Protein AF-A0A7S3XM31-F1 (afdb_monomer_lite)

pLDDT: mean 80.75, std 14.3, range [25.34, 98.12]

InterPro domains:
  IPR003593 AAA+ ATPase domain [SM00382] (438-597)
  IPR003593 AAA+ ATPase domain [SM00382] (769-904)
  IPR011704 ATPase, dynein-related, AAA domain [PF07728] (441-510)
  IPR027417 P-loop containing nucleoside triphosphate hydrolase [G3DSA:3.40.50.300] (427-558)
  IPR027417 P-loop containing nucleoside triphosphate hydrolase [G3DSA:3.40.50.300] (744-870)
  IPR027417 P-loop containing nucleoside triphosphate hydrolase [SSF52540] (424-546)
  IPR027417 P-loop containing nucleoside triphosphate hydrolase [SSF52540] (765-906)
  IPR031248 E3 ubiquitin-protein ligase RNF213 [PTHR22605] (335-914)

Organism: Heterosigma akashiwo (NCBI:txid2829)

Structure (mmCIF, N/CA/C/O backbone):
data_AF-A0A7S3XM31-F1
#
_entry.id   AF-A0A7S3XM31-F1
#
loop_
_atom_site.group_PDB
_atom_site.id
_atom_site.type_symbol
_atom_site.label_atom_id
_atom_site.label_alt_id
_atom_site.label_comp_id
_atom_site.label_asym_id
_atom_site.label_entity_id
_atom_site.label_seq_id
_atom_site.pdbx_PDB_ins_code
_atom_site.Cartn_x
_atom_site.Cartn_y
_atom_site.Cartn_z
_atom_site.occupancy
_atom_site.B_iso_or_equiv
_atom_site.auth_seq_id
_atom_site.auth_comp_id
_atom_site.auth_asym_id
_atom_site.auth_atom_id
_atom_site.pdbx_PDB_model_num
ATOM 1 N N . MET A 1 1 ? -37.415 -11.930 26.756 1.00 55.44 1 MET A N 1
ATOM 2 C CA . MET A 1 1 ? -36.820 -12.080 25.412 1.00 55.44 1 MET A CA 1
ATOM 3 C C . MET A 1 1 ? -37.162 -10.827 24.640 1.00 55.44 1 MET A C 1
ATOM 5 O O . MET A 1 1 ? -38.329 -10.460 24.644 1.00 55.44 1 MET A O 1
ATOM 9 N N . VAL A 1 2 ? -36.160 -10.155 24.078 1.00 68.31 2 VAL A N 1
ATOM 10 C CA . VAL A 1 2 ? -36.376 -9.010 23.183 1.00 68.31 2 VAL A CA 1
ATOM 11 C C . VAL A 1 2 ? -36.978 -9.549 21.872 1.00 68.31 2 VAL A C 1
ATOM 13 O O . VAL A 1 2 ? -36.494 -10.583 21.400 1.00 68.31 2 VAL A O 1
ATOM 16 N N . PRO A 1 3 ? -38.038 -8.938 21.319 1.00 82.06 3 PRO A N 1
ATOM 17 C CA . PRO A 1 3 ? -38.583 -9.282 20.006 1.00 82.06 3 PRO A CA 1
ATOM 18 C C . PRO A 1 3 ? -37.510 -9.298 18.903 1.00 82.06 3 PRO A C 1
ATOM 20 O O . PRO A 1 3 ? -36.543 -8.538 18.945 1.00 82.06 3 PRO A O 1
ATOM 23 N N . GLY A 1 4 ? -37.651 -10.190 17.917 1.00 79.56 4 GLY A N 1
ATOM 24 C CA . GLY A 1 4 ? -36.632 -10.386 16.875 1.00 79.56 4 GLY A CA 1
ATOM 25 C C . GLY A 1 4 ? -36.428 -9.169 15.965 1.00 79.56 4 GLY A C 1
ATOM 26 O O . GLY A 1 4 ? -35.312 -8.906 15.528 1.00 79.56 4 GLY A O 1
ATOM 27 N N . ASP A 1 5 ? -37.485 -8.402 15.722 1.00 80.12 5 ASP A N 1
ATOM 28 C CA . ASP A 1 5 ? -37.494 -7.135 14.987 1.00 80.12 5 ASP A CA 1
ATOM 29 C C . ASP A 1 5 ? -36.780 -6.010 15.750 1.00 80.12 5 ASP A C 1
ATOM 31 O O . ASP A 1 5 ? -35.990 -5.262 15.166 1.00 80.12 5 ASP A O 1
ATOM 35 N N . GLU A 1 6 ? -36.986 -5.930 17.064 1.00 83.06 6 GLU A N 1
ATOM 36 C CA . GLU A 1 6 ? -36.271 -4.994 17.934 1.00 83.06 6 GLU A CA 1
ATOM 37 C C . GLU A 1 6 ? -34.778 -5.354 18.018 1.00 83.06 6 GLU A C 1
ATOM 39 O O . GLU A 1 6 ? -33.917 -4.477 17.910 1.00 83.06 6 GLU A O 1
ATOM 44 N N . LEU A 1 7 ? -34.453 -6.649 18.103 1.00 81.19 7 LEU A N 1
ATOM 45 C CA . LEU A 1 7 ? -33.074 -7.138 18.096 1.00 81.19 7 LEU A CA 1
ATOM 46 C C . LEU A 1 7 ? -32.375 -6.864 16.756 1.00 81.19 7 LEU A C 1
ATOM 48 O O . LEU A 1 7 ? -31.244 -6.384 16.743 1.00 81.19 7 LEU A O 1
ATOM 52 N N . PHE A 1 8 ? -33.046 -7.122 15.631 1.00 82.12 8 PHE A N 1
ATOM 53 C CA . PHE A 1 8 ? -32.519 -6.815 14.300 1.00 82.12 8 PHE A CA 1
ATOM 54 C C . PHE A 1 8 ? -32.252 -5.314 14.146 1.00 82.12 8 PHE A C 1
ATOM 56 O O . PHE A 1 8 ? -31.152 -4.919 13.762 1.00 82.12 8 PHE A O 1
ATOM 63 N N . SER A 1 9 ? -33.219 -4.477 14.532 1.00 81.81 9 SER A N 1
ATOM 64 C CA . SER A 1 9 ? -33.091 -3.016 14.488 1.00 81.81 9 SER A CA 1
ATOM 65 C C . SER A 1 9 ? -31.929 -2.518 15.348 1.00 81.81 9 SER A C 1
ATOM 67 O O . SER A 1 9 ? -31.186 -1.622 14.940 1.00 81.81 9 SER A O 1
ATOM 69 N N . LEU A 1 10 ? -31.726 -3.127 16.519 1.00 83.06 10 LEU A N 1
ATOM 70 C CA . LEU A 1 10 ? -30.598 -2.826 17.390 1.00 83.06 10 LEU A CA 1
ATOM 71 C C . LEU A 1 10 ? -29.263 -3.209 16.738 1.00 83.06 10 LEU A C 1
ATOM 73 O O . LEU A 1 10 ? -28.350 -2.389 16.721 1.00 83.06 10 LEU A O 1
ATOM 77 N N . VAL A 1 11 ? -29.141 -4.413 16.173 1.00 84.19 11 VAL A N 1
ATOM 78 C CA . VAL A 1 11 ? -27.895 -4.873 15.531 1.00 84.19 11 VAL A CA 1
ATOM 79 C C . VAL A 1 11 ? -27.552 -4.021 14.311 1.00 84.19 11 VAL A C 1
ATOM 81 O O . VAL A 1 11 ? -26.400 -3.620 14.151 1.00 84.19 11 VAL A O 1
ATOM 84 N N . VAL A 1 12 ? -28.535 -3.678 13.481 1.00 82.38 12 VAL A N 1
ATOM 85 C CA . VAL A 1 12 ? -28.353 -2.781 12.330 1.00 82.38 12 VAL A CA 1
ATOM 86 C C . VAL A 1 12 ? -27.874 -1.401 12.785 1.00 82.38 12 VAL A C 1
ATOM 88 O O . VAL A 1 12 ? -26.870 -0.897 12.283 1.00 82.38 12 VAL A O 1
ATOM 91 N N . LYS A 1 13 ? -28.521 -0.824 13.805 1.00 81.25 13 LYS A N 1
ATOM 92 C CA . LYS A 1 13 ? -28.126 0.469 14.379 1.00 81.25 13 LYS A CA 1
ATOM 93 C C . LYS A 1 13 ? -26.697 0.443 14.929 1.00 81.25 13 LYS A C 1
ATOM 95 O O . LYS A 1 13 ? -25.929 1.368 14.688 1.00 81.25 13 LYS A O 1
ATOM 100 N N . VAL A 1 14 ? -26.347 -0.602 15.675 1.00 79.81 14 VAL A N 1
ATOM 101 C CA . VAL A 1 14 ? -25.076 -0.715 16.405 1.00 79.81 14 VAL A CA 1
ATOM 102 C C . VAL A 1 14 ? -23.906 -1.085 15.486 1.00 79.81 14 VAL A C 1
ATOM 104 O O . VAL A 1 14 ? -22.810 -0.556 15.654 1.00 79.81 14 VAL A O 1
ATOM 107 N N . SER A 1 15 ? -24.134 -1.922 14.470 1.00 76.25 15 SER A N 1
ATOM 108 C CA . SER A 1 15 ? -23.160 -2.169 13.392 1.00 76.25 15 SER A CA 1
ATOM 109 C C . SER A 1 15 ? -22.948 -0.937 12.503 1.00 76.25 15 SER A C 1
ATOM 111 O O . SER A 1 15 ? -21.955 -0.838 11.782 1.00 76.25 15 SER A O 1
ATOM 113 N N . GLY A 1 16 ? -23.863 0.036 12.576 1.00 73.81 16 GLY A N 1
ATOM 114 C CA . GLY A 1 16 ? -23.835 1.256 11.783 1.00 73.81 16 GLY A CA 1
ATOM 115 C C . GLY A 1 16 ? -24.066 1.001 10.296 1.00 73.81 16 GLY A C 1
ATOM 116 O O . GLY A 1 16 ? -23.561 1.768 9.475 1.00 73.81 16 GLY A O 1
ATOM 117 N N . MET A 1 17 ? -24.783 -0.077 9.969 1.00 76.19 17 MET A N 1
ATOM 118 C CA . MET A 1 17 ? -25.318 -0.324 8.634 1.00 76.19 17 MET A CA 1
ATOM 119 C C . MET A 1 17 ? -26.499 0.605 8.369 1.00 76.19 17 MET A C 1
ATOM 121 O O . MET A 1 17 ? -27.244 0.962 9.283 1.00 76.19 17 MET A O 1
ATOM 125 N N . ASP A 1 18 ? -26.701 0.969 7.107 1.00 68.38 18 ASP A N 1
ATOM 126 C CA . ASP A 1 18 ? -27.909 1.680 6.701 1.00 68.38 18 ASP A CA 1
ATOM 127 C C . ASP A 1 18 ? -29.119 0.744 6.846 1.00 68.38 18 ASP A C 1
ATOM 129 O O . ASP A 1 18 ? -29.164 -0.328 6.241 1.00 68.38 18 ASP A O 1
ATOM 133 N N . ALA A 1 19 ? -30.106 1.146 7.648 1.00 64.19 19 ALA A N 1
ATOM 134 C CA . ALA A 1 19 ? -31.291 0.341 7.921 1.00 64.19 19 ALA A CA 1
ATOM 135 C C . ALA A 1 19 ? -32.125 0.028 6.671 1.00 64.19 19 ALA A C 1
ATOM 137 O O . ALA A 1 19 ? -32.828 -0.980 6.658 1.00 64.19 19 ALA A O 1
ATOM 138 N N . GLY A 1 20 ? -32.015 0.838 5.612 1.00 62.84 20 GLY A N 1
ATOM 139 C CA . GLY A 1 20 ? -32.651 0.565 4.322 1.00 62.84 20 GLY A CA 1
ATOM 140 C C . GLY A 1 20 ? -31.856 -0.374 3.408 1.00 62.84 20 GLY A C 1
ATOM 141 O O . GLY A 1 20 ? -32.403 -0.840 2.414 1.00 62.84 20 GLY A O 1
ATOM 142 N N . LYS A 1 21 ? -30.578 -0.644 3.717 1.00 64.81 21 LYS A N 1
ATOM 143 C CA . LYS A 1 21 ? -29.632 -1.342 2.822 1.00 64.81 21 LYS A CA 1
ATOM 144 C C . LYS A 1 21 ? -28.839 -2.469 3.492 1.00 64.81 21 LYS A C 1
ATOM 146 O O . LYS A 1 21 ? -27.973 -3.068 2.860 1.00 64.81 21 LYS A O 1
ATOM 151 N N . ALA A 1 22 ? -29.100 -2.764 4.764 1.00 69.75 22 ALA A N 1
ATOM 152 C CA . ALA A 1 22 ? -28.397 -3.803 5.508 1.00 69.75 22 ALA A CA 1
ATOM 153 C C . ALA A 1 22 ? -28.715 -5.201 4.947 1.00 69.75 22 ALA A C 1
ATOM 155 O O . ALA A 1 22 ? -29.852 -5.671 5.025 1.00 69.75 22 ALA A O 1
ATOM 156 N N . SER A 1 23 ? -27.704 -5.892 4.413 1.00 74.94 23 SER A N 1
ATOM 157 C CA . SER A 1 23 ? -27.848 -7.284 3.987 1.00 74.94 23 SER A CA 1
ATOM 158 C C . SER A 1 23 ? -27.835 -8.230 5.194 1.00 74.94 23 SER A C 1
ATOM 160 O O . SER A 1 23 ? -27.097 -8.025 6.162 1.00 74.94 23 SER A O 1
ATOM 162 N N . LEU A 1 24 ? -28.631 -9.308 5.142 1.00 79.62 24 LEU A N 1
ATOM 163 C CA . LEU A 1 24 ? -28.634 -10.344 6.190 1.00 79.62 24 LEU A CA 1
ATOM 164 C C . LEU A 1 24 ? -27.239 -10.952 6.391 1.00 79.62 24 LEU A C 1
ATOM 166 O O . LEU A 1 24 ? -26.853 -11.256 7.517 1.00 79.62 24 LEU A O 1
ATOM 170 N N . TRP A 1 25 ? -26.467 -11.075 5.307 1.00 78.06 25 TRP A N 1
ATOM 171 C CA . TRP A 1 25 ? -25.073 -11.509 5.350 1.00 78.06 25 TRP A CA 1
ATOM 172 C C . TRP A 1 25 ? -24.187 -10.534 6.114 1.00 78.06 25 TRP A C 1
ATOM 174 O O . TRP A 1 25 ? -23.421 -10.968 6.970 1.00 78.06 25 TRP A O 1
ATOM 184 N N . GLY A 1 26 ? -24.313 -9.229 5.861 1.00 79.19 26 GLY A N 1
ATOM 185 C CA . GLY A 1 26 ? -23.600 -8.215 6.631 1.00 79.19 26 GLY A CA 1
ATOM 186 C C . GLY A 1 26 ? -23.907 -8.326 8.125 1.00 79.19 26 GLY A C 1
ATOM 187 O O . GLY A 1 26 ? -22.988 -8.365 8.947 1.00 79.19 26 GLY A O 1
ATOM 188 N N . VAL A 1 27 ? -25.189 -8.421 8.480 1.00 84.06 27 VAL A N 1
ATOM 189 C CA . VAL A 1 27 ? -25.626 -8.564 9.877 1.00 84.06 27 VAL A CA 1
ATOM 190 C C . VAL A 1 27 ? -25.030 -9.826 10.507 1.00 84.06 27 VAL A C 1
ATOM 192 O O . VAL A 1 27 ? -24.485 -9.767 11.609 1.00 84.06 27 VAL A O 1
ATOM 195 N N . TRP A 1 28 ? -25.063 -10.955 9.796 1.00 86.12 28 TRP A N 1
ATOM 196 C CA . TRP A 1 28 ? -24.480 -12.212 10.263 1.00 86.12 28 TRP A CA 1
ATOM 197 C C . TRP A 1 28 ? -22.960 -12.127 10.453 1.00 86.12 28 TRP A C 1
ATOM 199 O O . TRP A 1 28 ? -22.437 -12.584 11.468 1.00 86.12 28 TRP A O 1
ATOM 209 N N . ASN A 1 29 ? -22.246 -11.480 9.531 1.00 86.56 29 ASN A N 1
ATOM 210 C CA . ASN A 1 29 ? -20.806 -11.253 9.645 1.00 86.56 29 ASN A CA 1
ATOM 211 C C . ASN A 1 29 ? -20.467 -10.447 10.902 1.00 86.56 29 ASN A C 1
ATOM 213 O O . ASN A 1 29 ? -19.546 -10.809 11.634 1.00 86.56 29 ASN A O 1
ATOM 217 N N . PHE A 1 30 ? -21.229 -9.383 11.176 1.00 89.19 30 PHE A N 1
ATOM 218 C CA . PHE A 1 30 ? -21.049 -8.568 12.377 1.00 89.19 30 PHE A CA 1
ATOM 219 C C . PHE A 1 30 ? -21.256 -9.401 13.643 1.00 89.19 30 PHE A C 1
ATOM 221 O O . PHE A 1 30 ? -20.428 -9.356 14.553 1.00 89.19 30 PHE A O 1
ATOM 228 N N . VAL A 1 31 ? -22.313 -10.217 13.672 1.00 89.88 31 VAL A N 1
ATOM 229 C CA . VAL A 1 31 ? -22.594 -11.128 14.788 1.00 89.88 31 VAL A CA 1
ATOM 230 C C . VAL A 1 31 ? -21.459 -12.134 14.988 1.00 89.88 31 VAL A C 1
ATOM 232 O O . VAL A 1 31 ? -21.052 -12.341 16.128 1.00 89.88 31 VAL A O 1
ATOM 235 N N . ASN A 1 32 ? -20.897 -12.711 13.922 1.00 89.25 32 ASN A N 1
ATOM 236 C CA . ASN A 1 32 ? -19.791 -13.670 14.028 1.00 89.25 32 ASN A CA 1
ATOM 237 C C . ASN A 1 32 ? -18.523 -13.039 14.612 1.00 89.25 32 ASN A C 1
ATOM 239 O O . ASN A 1 32 ? -17.908 -13.620 15.509 1.00 89.25 32 ASN A O 1
ATOM 243 N N . VAL A 1 33 ? -18.147 -11.843 14.145 1.00 89.12 33 VAL A N 1
ATOM 244 C CA . VAL A 1 33 ? -16.979 -11.133 14.688 1.00 89.12 33 VAL A CA 1
ATOM 245 C C . VAL A 1 33 ? -17.219 -10.763 16.153 1.00 89.12 33 VAL A C 1
ATOM 247 O O . VAL A 1 33 ? -16.364 -11.038 16.995 1.00 89.12 33 VAL A O 1
ATOM 250 N N . MET A 1 34 ? -18.400 -10.228 16.482 1.00 90.25 34 MET A N 1
ATOM 251 C CA . MET A 1 34 ? -18.776 -9.905 17.863 1.00 90.25 34 MET A CA 1
ATOM 252 C C . MET A 1 34 ? -18.760 -11.131 18.772 1.00 90.25 34 MET A C 1
ATOM 254 O O . MET A 1 34 ? -18.241 -11.061 19.884 1.00 90.25 34 MET A O 1
ATOM 258 N N . TYR A 1 35 ? -19.308 -12.255 18.315 1.00 89.88 35 TYR A N 1
ATOM 259 C CA . TYR A 1 35 ? -19.331 -13.501 19.072 1.00 89.88 35 TYR A CA 1
ATOM 260 C C . TYR A 1 35 ? -17.914 -13.969 19.404 1.00 89.88 35 TYR A C 1
ATOM 262 O O . TYR A 1 35 ? -17.626 -14.284 20.560 1.00 89.88 35 TYR A O 1
ATOM 270 N N . TRP A 1 36 ? -17.010 -13.951 18.421 1.00 86.56 36 TRP A N 1
ATOM 271 C CA . TRP A 1 36 ? -15.609 -14.296 18.647 1.00 86.56 36 TRP A CA 1
ATOM 272 C C . TRP A 1 36 ? -14.950 -13.350 19.658 1.00 86.56 36 TRP A C 1
ATOM 274 O O . TRP A 1 36 ? -14.403 -13.814 20.657 1.00 86.56 36 TRP A O 1
ATOM 284 N N . GLN A 1 37 ? -15.067 -12.034 19.465 1.00 86.75 37 GLN A N 1
ATOM 285 C CA . GLN A 1 37 ? -14.460 -11.050 20.365 1.00 86.75 37 GLN A CA 1
ATOM 286 C C . GLN A 1 37 ? -14.989 -11.147 21.800 1.00 86.75 37 GLN A C 1
ATOM 288 O O . GLN A 1 37 ? -14.213 -11.073 22.751 1.00 86.75 37 GLN A O 1
ATOM 293 N N . LEU A 1 38 ? -16.299 -11.344 21.971 1.00 88.38 38 LEU A N 1
ATOM 294 C CA . LEU A 1 38 ? -16.909 -11.528 23.287 1.00 88.38 38 LEU A CA 1
ATOM 295 C C . LEU A 1 38 ? -16.463 -12.836 23.941 1.00 88.38 38 LEU A C 1
ATOM 297 O O . LEU A 1 38 ? -16.287 -12.862 25.158 1.00 88.38 38 LEU A O 1
ATOM 301 N N . THR A 1 39 ? -16.262 -13.897 23.161 1.00 86.81 39 THR A N 1
ATOM 302 C CA . THR A 1 39 ? -15.755 -15.178 23.671 1.00 86.81 39 THR A CA 1
ATOM 303 C C . THR A 1 39 ? -14.327 -15.029 24.191 1.00 86.81 39 THR A C 1
ATOM 305 O O . THR A 1 39 ? -14.044 -15.453 25.308 1.00 86.81 39 THR A O 1
ATOM 308 N N . GLU A 1 40 ? -13.447 -14.362 23.437 1.00 82.38 40 GLU A N 1
ATOM 309 C CA . GLU A 1 40 ? -12.077 -14.078 23.887 1.00 82.38 40 GLU A CA 1
ATOM 310 C C . GLU A 1 40 ? -12.066 -13.173 25.124 1.00 82.38 40 GLU A C 1
ATOM 312 O O . GLU A 1 40 ? -11.340 -13.443 26.080 1.00 82.38 40 GLU A O 1
ATOM 317 N N . MET A 1 41 ? -12.911 -12.134 25.140 1.00 84.62 41 MET A N 1
ATOM 318 C CA . MET A 1 41 ? -13.042 -11.218 26.273 1.00 84.62 41 MET A CA 1
ATOM 319 C C . MET A 1 41 ? -13.451 -11.949 27.555 1.00 84.62 41 MET A C 1
ATOM 321 O O . MET A 1 41 ? -12.897 -11.631 28.600 1.00 84.62 41 MET A O 1
ATOM 325 N N . HIS A 1 42 ? -14.393 -12.897 27.488 1.00 85.62 42 HIS A N 1
ATOM 326 C CA . HIS A 1 42 ? -14.908 -13.643 28.647 1.00 85.62 42 HIS A CA 1
ATOM 327 C C . HIS A 1 42 ? -14.103 -14.906 28.980 1.00 85.62 42 HIS A C 1
ATOM 329 O O . HIS A 1 42 ? -14.491 -15.656 29.880 1.00 85.62 42 HIS A O 1
ATOM 335 N N . HIS A 1 43 ? -12.992 -15.157 28.285 1.00 82.69 43 HIS A N 1
ATOM 336 C CA . HIS A 1 43 ? -12.119 -16.272 28.619 1.00 82.69 43 HIS A CA 1
ATOM 337 C C . HIS A 1 43 ? -11.641 -16.149 30.084 1.00 82.69 43 HIS A C 1
ATOM 339 O O . HIS A 1 43 ? -11.346 -15.036 30.532 1.00 82.69 43 HIS A O 1
ATOM 345 N N . PRO A 1 44 ? -11.559 -17.244 30.864 1.00 78.69 44 PRO A N 1
ATOM 346 C CA . PRO A 1 44 ? -11.132 -17.180 32.267 1.00 78.69 44 PRO A CA 1
ATOM 347 C C . PRO A 1 44 ? -9.756 -16.528 32.457 1.00 78.69 44 PRO A C 1
ATOM 349 O O . PRO A 1 44 ? -9.555 -15.774 33.402 1.00 78.69 44 PRO A O 1
ATOM 352 N N . ASP A 1 45 ? -8.850 -16.764 31.507 1.00 75.69 45 ASP A N 1
ATOM 353 C CA . ASP A 1 45 ? -7.481 -16.231 31.514 1.00 75.69 45 ASP A CA 1
ATOM 354 C C . ASP A 1 45 ? -7.340 -14.831 30.888 1.00 75.69 45 ASP A C 1
ATOM 356 O O . ASP A 1 45 ? -6.225 -14.310 30.775 1.00 75.69 45 ASP A O 1
ATOM 360 N N . SER A 1 46 ? -8.447 -14.220 30.453 1.00 76.06 46 SER A N 1
ATOM 361 C CA . SER A 1 46 ? -8.437 -12.885 29.853 1.00 76.06 46 SER A CA 1
ATOM 362 C C . SER A 1 46 ? -8.147 -11.828 30.927 1.00 76.06 46 SER A C 1
ATOM 364 O O . SER A 1 46 ? -8.930 -11.683 31.875 1.00 76.06 46 SER A O 1
ATOM 366 N N . PRO A 1 47 ? -7.078 -11.017 30.775 1.00 69.38 47 PRO A N 1
ATOM 367 C CA . PRO A 1 47 ? -6.766 -9.944 31.721 1.00 69.38 47 PRO A CA 1
ATOM 368 C C . PRO A 1 47 ? -7.899 -8.917 31.849 1.00 69.38 47 PRO A C 1
ATOM 370 O O . PRO A 1 47 ? -8.144 -8.380 32.926 1.00 69.38 47 PRO A O 1
ATOM 373 N N . ILE A 1 48 ? -8.628 -8.672 30.754 1.00 74.81 48 ILE A N 1
ATOM 374 C CA . ILE A 1 48 ? -9.782 -7.767 30.737 1.00 74.81 48 ILE A CA 1
ATOM 375 C C . ILE A 1 48 ? -10.972 -8.363 31.490 1.00 74.81 48 ILE A C 1
ATOM 377 O O . ILE A 1 48 ? -11.694 -7.616 32.147 1.00 74.81 48 ILE A O 1
ATOM 381 N N . ASN A 1 49 ? -11.178 -9.683 31.431 1.00 78.31 49 ASN A N 1
ATOM 382 C CA . ASN A 1 49 ? -12.256 -10.330 32.178 1.00 78.31 49 ASN A CA 1
ATOM 383 C C . ASN A 1 49 ? -12.062 -10.120 33.679 1.00 78.31 49 ASN A C 1
ATOM 385 O O . ASN A 1 49 ? -12.964 -9.637 34.355 1.00 78.31 49 ASN A O 1
ATOM 389 N N . ALA A 1 50 ? -10.850 -10.394 34.174 1.00 7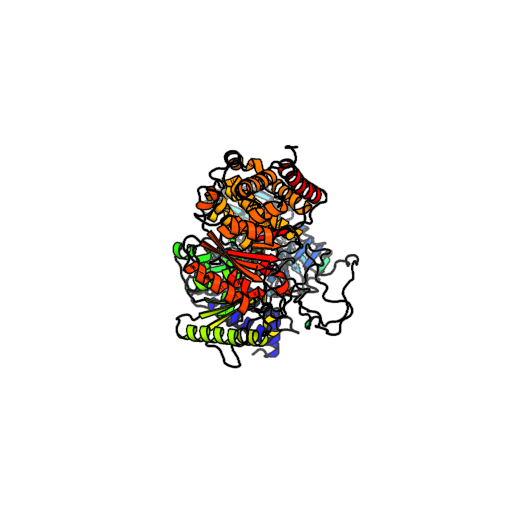1.00 50 ALA A N 1
ATOM 390 C CA . ALA A 1 50 ? -10.488 -10.139 35.563 1.00 71.00 50 ALA A CA 1
ATOM 391 C C . ALA A 1 50 ? -10.670 -8.657 35.933 1.00 71.00 50 ALA A C 1
ATOM 393 O O . ALA A 1 50 ? -11.248 -8.346 36.970 1.00 71.00 50 ALA A O 1
ATOM 394 N N . ALA A 1 51 ? -10.257 -7.738 35.054 1.00 70.50 51 ALA A N 1
ATOM 395 C CA . ALA A 1 51 ? -10.394 -6.299 35.271 1.00 70.50 51 ALA A CA 1
ATOM 396 C C . ALA A 1 51 ? -11.857 -5.814 35.335 1.00 70.50 51 ALA A C 1
ATOM 398 O O . ALA A 1 51 ? -12.141 -4.852 36.047 1.00 70.50 51 ALA A O 1
ATOM 399 N N . CYS A 1 52 ? -12.778 -6.481 34.630 1.00 76.00 52 CYS A N 1
ATOM 400 C CA . CYS A 1 52 ? -14.204 -6.140 34.572 1.00 76.00 52 CYS A CA 1
ATOM 401 C C . CYS A 1 52 ? -15.059 -6.825 35.652 1.00 76.00 52 CYS A C 1
ATOM 403 O O . CYS A 1 52 ? -16.268 -6.592 35.697 1.00 76.00 52 CYS A O 1
ATOM 405 N N . MET A 1 53 ? -14.477 -7.686 36.488 1.00 75.62 53 MET A N 1
ATOM 406 C CA . MET A 1 53 ? -15.193 -8.362 37.570 1.00 75.62 53 MET A CA 1
ATOM 407 C C . MET A 1 53 ? -15.040 -7.579 38.888 1.00 75.62 53 MET A C 1
ATOM 409 O O . MET A 1 53 ? -13.983 -6.984 39.113 1.00 75.62 53 MET A O 1
ATOM 413 N N . PRO A 1 54 ? -16.074 -7.551 39.753 1.00 71.81 54 PRO A N 1
ATOM 414 C CA . PRO A 1 54 ? -15.963 -6.980 41.096 1.00 71.81 54 PRO A CA 1
ATOM 415 C C . PRO A 1 54 ? -14.915 -7.718 41.933 1.00 71.81 54 PRO A C 1
ATOM 417 O O . PRO A 1 54 ? -14.761 -8.938 41.797 1.00 71.81 54 PRO A O 1
ATOM 420 N N . ASP A 1 55 ? -14.236 -7.004 42.830 1.00 72.62 55 ASP A N 1
ATOM 421 C CA . ASP A 1 55 ? -13.207 -7.609 43.672 1.00 72.62 55 ASP A CA 1
ATOM 422 C C . ASP A 1 55 ? -13.825 -8.627 44.647 1.00 72.62 55 ASP A C 1
ATOM 424 O O . ASP A 1 55 ? -14.871 -8.399 45.268 1.00 72.62 55 ASP A O 1
ATOM 428 N N . MET A 1 56 ? -13.165 -9.778 44.803 1.00 64.44 56 MET A N 1
ATOM 429 C CA . MET A 1 56 ? -13.622 -10.860 45.682 1.00 64.44 56 MET A CA 1
ATOM 430 C C . MET A 1 56 ? -13.724 -10.373 47.137 1.00 64.44 56 MET A C 1
ATOM 432 O O . MET A 1 56 ? -12.715 -10.184 47.811 1.00 64.44 56 MET A O 1
ATOM 436 N N . GLY A 1 57 ? -14.957 -10.204 47.630 1.00 59.19 57 GLY A N 1
ATOM 437 C CA . GLY A 1 57 ? -15.254 -9.765 49.001 1.00 59.19 57 GLY A CA 1
ATOM 438 C C . GLY A 1 57 ? -15.669 -8.295 49.146 1.00 59.19 57 GLY A C 1
ATOM 439 O O . GLY A 1 57 ? -16.033 -7.885 50.249 1.00 59.19 57 GLY A O 1
ATOM 440 N N . SER A 1 58 ? -15.675 -7.514 48.062 1.00 57.66 58 SER A N 1
ATOM 441 C CA . SER A 1 58 ? -16.190 -6.141 48.051 1.00 57.66 58 SER A CA 1
ATOM 442 C C . SER A 1 58 ? -17.720 -6.129 48.195 1.00 57.66 58 SER A C 1
ATOM 444 O O . SER A 1 58 ? -18.439 -6.705 47.381 1.00 57.66 58 SER A O 1
ATOM 446 N N . GLN A 1 59 ? -18.239 -5.480 49.245 1.00 55.41 59 GLN A N 1
ATOM 447 C CA . GLN A 1 59 ? -19.680 -5.197 49.406 1.00 55.41 59 GLN A CA 1
ATOM 448 C C . GLN A 1 59 ? -20.066 -3.801 48.885 1.00 55.41 59 GLN A C 1
ATOM 450 O O . GLN A 1 59 ? -21.205 -3.365 49.052 1.00 55.41 59 GLN A O 1
ATOM 455 N N . SER A 1 60 ? -19.121 -3.078 48.275 1.00 61.53 60 SER A N 1
ATOM 456 C CA . SER A 1 60 ? -19.348 -1.727 47.772 1.00 61.53 60 SER A CA 1
ATOM 457 C C . SER A 1 60 ? -20.199 -1.765 46.503 1.00 61.53 60 SER A C 1
ATOM 459 O O . SER A 1 60 ? -19.773 -2.289 45.473 1.00 61.53 60 SER A O 1
ATOM 461 N N . ALA A 1 61 ? -21.391 -1.164 46.550 1.00 61.97 61 ALA A N 1
ATOM 462 C CA . ALA A 1 61 ? -22.221 -0.967 45.358 1.00 61.97 61 ALA A CA 1
ATOM 463 C C . ALA A 1 61 ? -21.481 -0.160 44.272 1.00 61.97 61 ALA A C 1
ATOM 465 O O . ALA A 1 61 ? -21.658 -0.421 43.085 1.00 61.97 61 ALA A O 1
ATOM 466 N N . HIS A 1 62 ? -20.596 0.752 44.691 1.00 62.53 62 HIS A N 1
ATOM 467 C CA . HIS A 1 62 ? -19.801 1.605 43.811 1.00 62.53 62 HIS A CA 1
ATOM 468 C C . HIS A 1 62 ? -18.729 0.831 43.025 1.00 62.53 62 HIS A C 1
ATOM 470 O O . HIS A 1 62 ? -18.483 1.135 41.859 1.00 62.53 62 HIS A O 1
ATOM 476 N N . ASP A 1 63 ? -18.119 -0.194 43.631 1.00 66.75 63 ASP A N 1
ATOM 477 C CA . ASP A 1 63 ? -17.142 -1.055 42.948 1.00 66.75 63 ASP A CA 1
ATOM 478 C C . ASP A 1 63 ? -17.820 -1.852 41.824 1.00 66.75 63 ASP A C 1
ATOM 480 O O . ASP A 1 63 ? -17.396 -1.818 40.669 1.00 66.75 63 ASP A O 1
ATOM 484 N N . LYS A 1 64 ? -18.968 -2.466 42.130 1.00 70.50 64 LYS A N 1
ATOM 485 C CA . LYS A 1 64 ? -19.769 -3.191 41.139 1.00 70.50 64 LYS A CA 1
ATOM 486 C C . LYS A 1 64 ? -20.201 -2.297 39.969 1.00 70.50 64 LYS A C 1
ATOM 488 O O . LYS A 1 64 ? -20.003 -2.675 38.817 1.00 70.50 64 LYS A O 1
ATOM 493 N N . GLU A 1 65 ? -20.755 -1.119 40.255 1.00 70.50 65 GLU A N 1
ATOM 494 C CA . GLU A 1 65 ? -21.228 -0.173 39.233 1.00 70.50 65 GLU A CA 1
ATOM 495 C C . GLU A 1 65 ? -20.081 0.334 38.341 1.00 70.50 65 GLU A C 1
ATOM 497 O O . GLU A 1 65 ? -20.201 0.379 37.114 1.00 70.50 65 GLU A O 1
ATOM 502 N N . SER A 1 66 ? -18.925 0.638 38.937 1.00 69.06 66 SER A N 1
ATOM 503 C CA . SER A 1 66 ? -17.740 1.097 38.203 1.00 69.06 66 SER A CA 1
ATOM 504 C C . SER A 1 66 ? -17.193 0.025 37.254 1.00 69.06 66 SER A C 1
ATOM 506 O O . SER A 1 66 ? -16.869 0.317 36.099 1.00 69.06 66 SER A O 1
ATOM 508 N N . LYS A 1 67 ? -17.132 -1.235 37.701 1.00 76.62 67 LYS A N 1
ATOM 509 C CA . LYS A 1 67 ? -16.680 -2.381 36.894 1.00 76.62 67 LYS A CA 1
ATOM 510 C C . LYS A 1 67 ? -17.649 -2.711 35.758 1.00 76.62 67 LYS A C 1
ATOM 512 O O . LYS A 1 67 ? -17.212 -2.967 34.635 1.00 76.62 67 LYS A O 1
ATOM 517 N N . GLU A 1 68 ? -18.956 -2.639 36.011 1.00 77.06 68 GLU A N 1
ATOM 518 C CA . GLU A 1 68 ? -19.992 -2.802 34.983 1.00 77.06 68 GLU A CA 1
ATOM 519 C C . GLU A 1 68 ? -19.893 -1.720 33.897 1.00 77.06 68 GLU A C 1
ATOM 521 O O . GLU A 1 68 ? -20.004 -2.027 32.707 1.00 77.06 68 GLU A O 1
ATOM 526 N N . ARG A 1 69 ? -19.591 -0.473 34.275 1.00 73.81 69 ARG A N 1
ATOM 527 C CA . ARG A 1 69 ? -19.371 0.622 33.321 1.00 73.81 69 ARG A CA 1
ATOM 528 C C . ARG A 1 69 ? -18.118 0.418 32.471 1.00 73.81 69 ARG A C 1
ATOM 530 O O . ARG A 1 69 ? -18.187 0.574 31.254 1.00 73.81 69 ARG A O 1
ATOM 537 N N . ILE A 1 70 ? -17.004 -0.003 33.076 1.00 76.75 70 ILE A N 1
ATOM 538 C CA . ILE A 1 70 ? -15.781 -0.382 32.342 1.00 76.75 70 ILE A CA 1
ATOM 539 C C . ILE A 1 70 ? -16.097 -1.488 31.330 1.00 76.75 70 ILE A C 1
ATOM 541 O O . ILE A 1 70 ? -15.723 -1.381 30.162 1.00 76.75 70 ILE A O 1
ATOM 545 N N . LYS A 1 71 ? -16.841 -2.518 31.750 1.00 82.56 71 LYS A N 1
ATOM 546 C CA . LYS A 1 71 ? -17.280 -3.600 30.864 1.00 82.56 71 LYS A CA 1
ATOM 547 C C . LYS A 1 71 ? -18.095 -3.068 29.682 1.00 82.56 71 LYS A C 1
ATOM 549 O O . LYS A 1 71 ? -17.860 -3.489 28.551 1.00 82.56 71 LYS A O 1
ATOM 554 N N . GLY A 1 72 ? -19.018 -2.137 29.930 1.00 81.88 72 GLY A N 1
ATOM 555 C CA . GLY A 1 72 ? -19.807 -1.468 28.892 1.00 81.88 72 GLY A CA 1
ATOM 556 C C . GLY A 1 72 ? -18.943 -0.738 27.860 1.00 81.88 72 GLY A C 1
ATOM 557 O O . GLY A 1 72 ? -19.134 -0.933 26.661 1.00 81.88 72 GLY A O 1
ATOM 558 N N . GLU A 1 73 ? -17.945 0.025 28.310 1.00 80.12 73 GLU A N 1
ATOM 559 C CA . GLU A 1 73 ? -17.011 0.741 27.429 1.00 80.12 73 GLU A CA 1
ATOM 560 C C . GLU A 1 73 ? -16.150 -0.211 26.585 1.00 80.12 73 GLU A C 1
ATOM 562 O O . GLU A 1 73 ? -15.973 0.007 25.383 1.00 80.12 73 GLU A O 1
ATOM 567 N N . VAL A 1 74 ? -15.661 -1.312 27.171 1.00 81.50 74 VAL A N 1
ATOM 568 C CA . VAL A 1 74 ? -14.933 -2.341 26.410 1.00 81.50 74 VAL A CA 1
ATOM 569 C C . VAL A 1 74 ? -15.837 -2.961 25.346 1.00 81.50 74 VAL A C 1
ATOM 571 O O . VAL A 1 74 ? -15.431 -3.068 24.191 1.00 81.50 74 VAL A O 1
ATOM 574 N N . VAL A 1 75 ? -17.077 -3.323 25.690 1.00 86.12 75 VAL A N 1
ATOM 575 C CA . VAL A 1 75 ? -18.038 -3.890 24.729 1.00 86.12 75 VAL A CA 1
ATOM 576 C C . VAL A 1 75 ? -18.361 -2.895 23.611 1.00 86.12 75 VAL A C 1
ATOM 578 O O . VAL A 1 75 ? -18.420 -3.295 22.449 1.00 86.12 75 VAL A O 1
ATOM 581 N N . LEU A 1 76 ? -18.501 -1.603 23.919 1.00 81.38 76 LEU A N 1
ATOM 582 C CA . LEU A 1 76 ? -18.685 -0.555 22.912 1.00 81.38 76 LEU A CA 1
ATOM 583 C C . LEU A 1 76 ? -17.485 -0.467 21.955 1.00 81.38 76 LEU A C 1
ATOM 585 O O . LEU A 1 76 ? -17.657 -0.270 20.751 1.00 81.38 76 LEU A O 1
ATOM 589 N N . PHE A 1 77 ? -16.269 -0.655 22.465 1.00 81.44 77 PHE A N 1
ATOM 590 C CA . PHE A 1 77 ? -15.064 -0.710 21.640 1.00 81.44 77 PHE A CA 1
ATOM 591 C C . PHE A 1 77 ? -15.014 -1.971 20.757 1.00 81.44 77 PHE A C 1
ATOM 593 O O . PHE A 1 77 ? -14.642 -1.892 19.582 1.00 81.44 77 PHE A O 1
ATOM 600 N N . LEU A 1 78 ? -15.444 -3.125 21.282 1.00 85.12 78 LEU A N 1
ATOM 601 C CA . LEU A 1 78 ? -15.575 -4.361 20.500 1.00 85.12 78 LEU A CA 1
ATOM 602 C C . LEU A 1 78 ? -16.603 -4.213 19.384 1.00 85.12 78 LEU A C 1
ATOM 604 O O . LEU A 1 78 ? -16.309 -4.579 18.256 1.00 85.12 78 LEU A O 1
ATOM 608 N N . ILE A 1 79 ? -17.743 -3.579 19.656 1.00 85.44 79 ILE A N 1
ATOM 609 C CA . ILE A 1 79 ? -18.748 -3.237 18.641 1.00 85.44 79 ILE A CA 1
ATOM 610 C C . ILE A 1 79 ? -18.124 -2.446 17.488 1.00 85.44 79 ILE A C 1
ATOM 612 O O . ILE A 1 79 ? -18.324 -2.797 16.325 1.00 85.44 79 ILE A O 1
ATOM 616 N N . LYS A 1 80 ? -17.345 -1.400 17.796 1.00 80.50 80 LYS A N 1
ATOM 617 C CA . LYS A 1 80 ? -16.657 -0.594 16.775 1.00 80.50 80 LYS A CA 1
ATOM 618 C C . LYS A 1 80 ? -15.675 -1.446 15.966 1.00 80.50 80 LYS A C 1
ATOM 620 O O . LYS A 1 80 ? -15.679 -1.379 14.742 1.00 80.50 80 LYS A O 1
ATOM 625 N N . THR A 1 81 ? -14.901 -2.296 16.640 1.00 83.06 81 THR A N 1
ATOM 626 C CA . THR A 1 81 ? -13.941 -3.210 15.997 1.00 83.06 81 THR A CA 1
ATOM 627 C C . THR A 1 81 ? -14.643 -4.259 15.118 1.00 83.06 81 THR A C 1
ATOM 629 O O . THR A 1 81 ? -14.183 -4.574 14.023 1.00 83.06 81 THR A O 1
ATOM 632 N N . ALA A 1 82 ? -15.778 -4.803 15.557 1.00 85.94 82 ALA A N 1
ATOM 633 C CA . ALA A 1 82 ? -16.546 -5.769 14.784 1.00 85.94 82 ALA A CA 1
ATOM 634 C C . ALA A 1 82 ? -17.183 -5.128 13.557 1.00 85.94 82 ALA A C 1
ATOM 636 O O . ALA A 1 82 ? -17.137 -5.713 12.477 1.00 85.94 82 ALA A O 1
ATOM 637 N N . ALA A 1 83 ? -17.734 -3.919 13.701 1.00 81.81 83 ALA A N 1
ATOM 638 C CA . ALA A 1 83 ? -18.225 -3.146 12.570 1.00 81.81 83 ALA A CA 1
ATOM 639 C C . ALA A 1 83 ? -17.099 -2.913 11.550 1.00 81.81 83 ALA A C 1
ATOM 641 O O . ALA A 1 83 ? -17.299 -3.122 10.353 1.00 81.81 83 ALA A O 1
ATOM 642 N N . GLU A 1 84 ? -15.898 -2.590 12.033 1.00 79.38 84 GLU A N 1
ATOM 643 C CA . GLU A 1 84 ? -14.719 -2.363 11.202 1.00 79.38 84 GLU A CA 1
ATOM 644 C C . GLU A 1 84 ? -14.351 -3.580 10.337 1.00 79.38 84 GLU A C 1
ATOM 646 O O . GLU A 1 84 ? -14.083 -3.456 9.139 1.00 79.38 84 GLU A O 1
ATOM 651 N N . PHE A 1 85 ? -14.373 -4.778 10.926 1.00 80.69 85 PHE A N 1
ATOM 652 C CA . PHE A 1 85 ? -13.980 -6.005 10.233 1.00 80.69 85 PHE A CA 1
ATOM 653 C C . PHE A 1 85 ? -15.100 -6.660 9.433 1.00 80.69 85 PHE A C 1
ATOM 655 O O . PHE A 1 85 ? -14.818 -7.267 8.399 1.00 80.69 85 PHE A O 1
ATOM 662 N N . ALA A 1 86 ? -16.346 -6.559 9.884 1.00 79.19 86 ALA A N 1
ATOM 663 C CA . ALA A 1 86 ? -17.465 -7.276 9.286 1.00 79.19 86 ALA A CA 1
ATOM 664 C C . ALA A 1 86 ? -18.170 -6.514 8.166 1.00 79.19 86 ALA A C 1
ATOM 666 O O . ALA A 1 86 ? -18.836 -7.138 7.339 1.00 79.19 86 ALA A O 1
ATOM 667 N N . THR A 1 87 ? -18.069 -5.184 8.161 1.00 74.75 87 THR A N 1
ATOM 668 C CA . THR A 1 87 ? -18.879 -4.337 7.285 1.00 74.75 87 THR A CA 1
ATOM 669 C C . THR A 1 87 ? -18.042 -3.678 6.200 1.00 74.75 87 THR A C 1
ATOM 671 O O . THR A 1 87 ? -16.813 -3.582 6.279 1.00 74.75 87 THR A O 1
ATOM 674 N N . ARG A 1 88 ? -18.727 -3.256 5.139 1.00 71.81 88 ARG A N 1
ATOM 675 C CA . ARG A 1 88 ? -18.149 -2.410 4.107 1.00 71.81 88 ARG A CA 1
ATOM 676 C C . ARG A 1 88 ? -17.911 -1.018 4.691 1.00 71.81 88 ARG A C 1
ATOM 678 O O . ARG A 1 88 ? -18.840 -0.395 5.199 1.00 71.81 88 ARG A O 1
ATOM 685 N N . GLN A 1 89 ? -16.685 -0.519 4.568 1.00 67.25 89 GLN A N 1
ATOM 686 C CA . GLN A 1 89 ? -16.338 0.834 4.996 1.00 67.25 89 GLN A CA 1
ATOM 687 C C . GLN A 1 89 ? -17.003 1.846 4.066 1.00 67.25 89 GLN A C 1
ATOM 689 O O . GLN A 1 89 ? -16.592 2.005 2.918 1.00 67.25 89 GLN A O 1
ATOM 694 N N . ALA A 1 90 ? -18.065 2.491 4.539 1.00 63.22 90 ALA A N 1
ATOM 695 C CA . ALA A 1 90 ? -18.777 3.527 3.805 1.00 63.22 90 ALA A CA 1
ATOM 696 C C . ALA A 1 90 ? -18.561 4.891 4.462 1.00 63.22 90 ALA A C 1
ATOM 698 O O . ALA A 1 90 ? -18.460 4.990 5.688 1.00 63.22 90 ALA A O 1
ATOM 699 N N . VAL A 1 91 ? -18.524 5.954 3.656 1.00 58.12 91 VAL A N 1
ATOM 700 C CA . VAL A 1 91 ? -18.448 7.325 4.178 1.00 58.12 91 VAL A CA 1
ATOM 701 C C . VAL A 1 91 ? -19.746 7.634 4.931 1.00 58.12 91 VAL A C 1
ATOM 703 O O . VAL A 1 91 ? -20.788 7.894 4.330 1.00 58.12 91 VAL A O 1
ATOM 706 N N . LYS A 1 92 ? -19.697 7.588 6.266 1.00 56.78 92 LYS A N 1
ATOM 707 C CA . LYS A 1 92 ? -20.848 7.907 7.118 1.00 56.78 92 LYS A CA 1
ATOM 708 C C . LYS A 1 92 ? -21.046 9.417 7.171 1.00 56.78 92 LYS A C 1
ATOM 710 O O . LYS A 1 92 ? -20.327 10.126 7.872 1.00 56.78 92 LYS A O 1
ATOM 715 N N . VAL A 1 93 ? -22.050 9.908 6.454 1.00 53.72 93 VAL A N 1
ATOM 716 C CA . VAL A 1 93 ? -22.586 11.253 6.671 1.00 53.72 93 VAL A CA 1
ATOM 717 C C . VAL A 1 93 ? -23.687 11.122 7.716 1.00 53.72 93 VAL A C 1
ATOM 719 O O . VAL A 1 93 ? -24.709 10.499 7.453 1.00 53.72 93 VAL A O 1
ATOM 722 N N . GLU A 1 94 ? -23.479 11.680 8.909 1.00 58.75 94 GLU A N 1
ATOM 723 C CA . GLU A 1 94 ? -24.522 11.800 9.935 1.00 58.75 94 GLU A CA 1
ATOM 724 C C . GLU A 1 94 ? -25.131 13.210 9.872 1.00 58.75 94 GLU A C 1
ATOM 726 O O . GLU A 1 94 ? -24.686 14.110 10.599 1.00 58.75 94 GLU A O 1
ATOM 731 N N . PRO A 1 95 ? -26.122 13.455 8.992 1.00 54.34 95 PRO A N 1
ATOM 732 C CA . PRO A 1 95 ? -26.828 14.727 8.989 1.00 54.34 95 PRO A CA 1
ATOM 733 C C . PRO A 1 95 ? -27.456 14.950 10.372 1.00 54.34 95 PRO A C 1
ATOM 735 O O . PRO A 1 95 ? -28.015 14.030 10.967 1.00 54.34 95 PRO A O 1
ATOM 738 N N . ASN A 1 96 ? -27.346 16.172 10.901 1.00 61.50 96 ASN A N 1
ATOM 739 C CA . ASN A 1 96 ? -27.799 16.578 12.242 1.00 61.50 96 ASN A CA 1
ATOM 740 C C . ASN A 1 96 ? -26.972 16.086 13.443 1.00 61.50 96 ASN A C 1
ATOM 742 O O . ASN A 1 96 ? -27.395 16.325 14.585 1.00 61.50 96 ASN A O 1
ATOM 746 N N . ARG A 1 97 ? -25.799 15.463 13.239 1.00 76.75 97 ARG A N 1
ATOM 747 C CA . ARG A 1 97 ? -24.863 15.172 14.338 1.00 76.75 97 ARG A CA 1
ATOM 748 C C . ARG A 1 97 ? -24.501 16.472 15.054 1.00 76.75 97 ARG A C 1
ATOM 750 O O . ARG A 1 97 ? -24.021 17.410 14.426 1.00 76.75 97 ARG A O 1
ATOM 757 N N . ILE A 1 98 ? -24.722 16.530 16.368 1.00 82.25 98 ILE A N 1
ATOM 758 C CA . ILE A 1 98 ? -24.288 17.676 17.181 1.00 82.25 98 ILE A CA 1
ATOM 759 C C . ILE A 1 98 ? -22.760 17.721 17.139 1.00 82.25 98 ILE A C 1
ATOM 761 O O . ILE A 1 98 ? -22.123 16.737 17.505 1.00 82.25 98 ILE A O 1
ATOM 765 N N . THR A 1 99 ? -22.168 18.823 16.697 1.00 82.31 99 THR A N 1
ATOM 766 C CA . THR A 1 99 ? -20.710 18.984 16.574 1.00 82.31 99 THR A CA 1
ATOM 767 C C . THR A 1 99 ? -20.119 19.715 17.771 1.00 82.31 99 THR A C 1
ATOM 769 O O . THR A 1 99 ? -18.998 19.422 18.190 1.00 82.31 99 THR A O 1
ATOM 772 N N . SER A 1 100 ? -20.875 20.639 18.358 1.00 87.88 100 SER A N 1
ATOM 773 C CA . SER A 1 100 ? -20.465 21.389 19.540 1.00 87.88 100 SER A CA 1
ATOM 774 C C . SER A 1 100 ? -21.659 22.000 20.270 1.00 87.88 100 SER A C 1
ATOM 776 O O . SER A 1 100 ? -22.765 22.084 19.735 1.00 87.88 100 SER A O 1
ATOM 778 N N . VAL A 1 101 ? -21.422 22.427 21.506 1.00 91.25 101 VAL A N 1
ATOM 779 C CA . VAL A 1 101 ? -22.362 23.187 22.330 1.00 91.25 101 VAL A CA 1
ATOM 780 C C . VAL A 1 101 ? -21.672 24.474 22.763 1.00 91.25 101 VAL A C 1
ATOM 782 O O . VAL A 1 101 ? -20.633 24.438 23.411 1.00 91.25 101 VAL A O 1
ATOM 785 N N . SER A 1 102 ? -22.227 25.626 22.415 1.00 90.62 102 SER A N 1
ATOM 786 C CA . SER A 1 102 ? -21.715 26.922 22.856 1.00 90.62 102 SER A CA 1
ATOM 787 C C . SER A 1 102 ? -22.476 27.380 24.094 1.00 90.62 102 SER A C 1
ATOM 789 O O . SER A 1 102 ? -23.694 27.531 24.054 1.00 90.62 102 SER A O 1
ATOM 791 N N . ILE A 1 103 ? -21.750 27.594 25.190 1.00 92.50 103 ILE A N 1
ATOM 792 C CA . ILE A 1 103 ? -22.284 28.093 26.460 1.00 92.50 103 ILE A CA 1
ATOM 793 C C . ILE A 1 103 ? -21.788 29.523 26.671 1.00 92.50 103 ILE A C 1
ATOM 795 O O . ILE A 1 103 ? -20.607 29.820 26.487 1.00 92.50 103 ILE A O 1
ATOM 799 N N . SER A 1 104 ? -22.685 30.418 27.069 1.00 90.56 104 SER A N 1
ATOM 800 C CA . SER A 1 104 ? -22.354 31.794 27.446 1.00 90.56 104 SER A CA 1
ATOM 801 C C . SER A 1 104 ? -23.169 32.237 28.658 1.00 90.56 104 SER A C 1
ATOM 803 O O . SER A 1 104 ? -24.206 31.649 28.948 1.00 90.56 104 SER A O 1
ATOM 805 N N . GLY A 1 105 ? -22.703 33.268 29.368 1.00 86.19 105 GLY A N 1
ATOM 806 C CA . GLY A 1 105 ? -23.437 33.885 30.475 1.00 86.19 105 GLY A CA 1
ATOM 807 C C . GLY A 1 105 ? -23.387 33.157 31.824 1.00 86.19 105 GLY A C 1
ATOM 808 O O . GLY A 1 105 ? -24.045 33.619 32.753 1.00 86.19 105 GLY A O 1
ATOM 809 N N . MET A 1 106 ? -22.604 32.079 31.965 1.00 88.25 106 MET A N 1
ATOM 810 C CA . MET A 1 106 ? -22.345 31.449 33.269 1.00 88.25 106 MET A CA 1
ATOM 811 C C . MET A 1 106 ? -21.451 32.320 34.156 1.00 88.25 106 MET A C 1
ATOM 813 O O . MET A 1 106 ? -20.525 32.978 33.663 1.00 88.25 106 MET A O 1
ATOM 817 N N . CYS A 1 107 ? -21.680 32.273 35.472 1.00 85.75 107 CYS A N 1
ATOM 818 C CA . CYS A 1 107 ? -20.934 33.052 36.464 1.00 85.75 107 CYS A CA 1
ATOM 819 C C . CYS A 1 107 ? -19.435 32.701 36.518 1.00 85.75 107 CYS A C 1
ATOM 821 O O . CYS A 1 107 ? -18.594 33.585 36.699 1.00 85.75 107 CYS A O 1
ATOM 823 N N . ARG A 1 108 ? -19.075 31.428 36.303 1.00 87.50 108 ARG A N 1
ATOM 824 C CA . ARG A 1 108 ? -17.685 31.004 36.115 1.00 87.50 108 ARG A CA 1
ATOM 825 C C . ARG A 1 108 ? -17.300 31.193 34.657 1.00 87.50 108 ARG A C 1
ATOM 827 O O . ARG A 1 108 ? -17.682 30.419 33.783 1.00 87.50 108 ARG A O 1
ATOM 834 N N . THR A 1 109 ? -16.477 32.205 34.397 1.00 84.38 109 THR A N 1
ATOM 835 C CA . THR A 1 109 ? -16.059 32.576 33.036 1.00 84.38 109 THR A CA 1
ATOM 836 C C . THR A 1 109 ? -15.376 31.440 32.276 1.00 84.38 109 THR A C 1
ATOM 838 O O . THR A 1 109 ? -15.472 31.390 31.054 1.00 84.38 109 THR A O 1
ATOM 841 N N . MET A 1 110 ? -14.734 30.503 32.983 1.00 85.88 110 MET A N 1
ATOM 842 C CA . MET A 1 110 ? -14.097 29.324 32.392 1.00 85.88 110 MET A CA 1
ATOM 843 C C . MET A 1 110 ? -15.072 28.314 31.768 1.00 85.88 110 MET A C 1
ATOM 845 O O . MET A 1 110 ? -14.625 27.535 30.932 1.00 85.88 110 MET A O 1
ATOM 849 N N . PHE A 1 111 ? -16.361 28.337 32.132 1.00 90.62 111 PHE A N 1
ATOM 850 C CA . PHE A 1 111 ? -17.390 27.456 31.554 1.00 90.62 111 PHE A CA 1
ATOM 851 C C . PHE A 1 111 ? -17.996 28.012 30.264 1.00 90.62 111 PHE A C 1
ATOM 853 O O . PHE A 1 111 ? -18.632 27.284 29.503 1.00 90.62 111 PHE A O 1
ATOM 860 N N . ASN A 1 112 ? -17.774 29.300 29.995 1.00 88.44 112 ASN A N 1
ATOM 861 C CA . ASN A 1 112 ? -18.226 29.940 28.771 1.00 88.44 112 ASN A CA 1
ATOM 862 C C . ASN A 1 112 ? -17.266 29.620 27.613 1.00 88.44 112 ASN A C 1
ATOM 864 O O . ASN A 1 112 ? -16.043 29.668 27.764 1.00 88.44 112 ASN A O 1
ATOM 868 N N . GLY A 1 113 ? -17.823 29.338 26.439 1.00 87.62 113 GLY A N 1
ATOM 869 C CA . GLY A 1 113 ? -17.085 28.969 25.237 1.00 87.62 113 GLY A CA 1
ATOM 870 C C . GLY A 1 113 ? -17.783 27.876 24.432 1.00 87.62 113 GLY A C 1
ATOM 871 O O . GLY A 1 113 ? -18.893 27.451 24.750 1.00 87.62 113 GLY A O 1
ATOM 872 N N . THR A 1 114 ? -17.119 27.423 23.371 1.00 89.19 114 THR A N 1
ATOM 873 C CA . THR A 1 114 ? -17.613 26.341 22.512 1.00 89.19 114 THR A CA 1
ATOM 874 C C . THR A 1 114 ? -17.048 25.006 22.980 1.00 89.19 114 THR A C 1
ATOM 876 O O . THR A 1 114 ? -15.864 24.724 22.802 1.00 89.19 114 THR A O 1
ATOM 879 N N . TRP A 1 115 ? -17.910 24.188 23.573 1.00 91.69 115 TRP A N 1
ATOM 880 C CA . TRP A 1 115 ? -17.642 22.827 24.009 1.00 91.69 115 TRP A CA 1
ATOM 881 C C . TRP A 1 115 ? -17.715 21.894 22.807 1.00 91.69 115 TRP A C 1
ATOM 883 O O . TRP A 1 115 ? -18.774 21.701 22.208 1.00 91.69 115 TRP A O 1
ATOM 893 N N . MET A 1 116 ? -16.583 21.322 22.423 1.00 84.06 116 MET A N 1
ATOM 894 C CA . MET A 1 116 ? -16.512 20.451 21.254 1.00 84.06 116 MET A CA 1
ATOM 895 C C . MET A 1 116 ? -17.041 19.070 21.615 1.00 84.06 116 MET A C 1
ATOM 897 O O . MET A 1 116 ? -16.687 18.538 22.667 1.00 84.06 116 MET A O 1
ATOM 901 N N . ARG A 1 117 ? -17.870 18.472 20.752 1.00 82.81 117 ARG A N 1
ATOM 902 C CA . ARG A 1 117 ? -18.351 17.107 20.977 1.00 82.81 117 ARG A CA 1
ATOM 903 C C . ARG A 1 117 ? -17.166 16.148 21.093 1.00 82.81 117 ARG A C 1
ATOM 905 O O . ARG A 1 117 ? -16.280 16.129 20.239 1.00 82.81 117 ARG A O 1
ATOM 912 N N . LEU A 1 118 ? -17.187 15.342 22.145 1.00 78.25 118 LEU A N 1
ATOM 913 C CA . LEU A 1 118 ? -16.289 14.217 22.339 1.00 78.25 118 LEU A CA 1
ATOM 914 C C . LEU A 1 118 ? -16.847 12.991 21.607 1.00 78.25 118 LEU A C 1
ATOM 916 O O . LEU A 1 118 ? -18.034 12.886 21.297 1.00 78.25 118 LEU A O 1
ATOM 920 N N . GLU A 1 119 ? -15.958 12.071 21.272 1.00 67.69 119 GLU A N 1
ATOM 921 C CA . GLU A 1 119 ? -16.282 10.892 20.457 1.00 67.69 119 GLU A CA 1
ATOM 922 C C . GLU A 1 119 ? -16.799 9.712 21.294 1.00 67.69 119 GLU A C 1
ATOM 924 O O . GLU A 1 119 ? -17.221 8.697 20.736 1.00 67.69 119 GLU A O 1
ATOM 929 N N . PHE A 1 120 ? -16.776 9.850 22.623 1.00 69.69 120 PHE A N 1
ATOM 930 C CA . PHE A 1 120 ? -17.469 8.960 23.546 1.00 69.69 120 PHE A CA 1
ATOM 931 C C . PHE A 1 120 ? -18.800 9.574 23.989 1.00 69.69 120 PHE A C 1
ATOM 933 O O . PHE A 1 120 ? -19.016 10.789 23.936 1.00 69.69 120 PHE A O 1
ATOM 940 N N . GLU A 1 121 ? -19.696 8.705 24.432 1.00 74.38 121 GLU A N 1
ATOM 941 C CA . GLU A 1 121 ? -20.952 9.080 25.067 1.00 74.38 121 GLU A CA 1
ATOM 942 C C . GLU A 1 121 ? -20.863 8.763 26.557 1.00 74.38 121 GLU A C 1
ATOM 944 O O . GLU A 1 121 ? -20.125 7.870 26.962 1.00 74.38 121 GLU A O 1
ATOM 949 N N . ASN A 1 122 ? -21.606 9.501 27.372 1.00 75.62 122 ASN A N 1
ATOM 950 C CA . ASN A 1 122 ? -21.784 9.200 28.780 1.00 75.62 122 ASN A CA 1
ATOM 951 C C . ASN A 1 122 ? -23.257 8.902 29.037 1.00 75.62 122 ASN A C 1
ATOM 953 O O . ASN A 1 122 ? -24.112 9.714 28.679 1.00 75.62 122 ASN A O 1
ATOM 957 N N . ASP A 1 123 ? -23.556 7.742 29.619 1.00 74.44 123 ASP A N 1
ATOM 958 C CA . ASP A 1 123 ? -24.923 7.296 29.912 1.00 74.44 123 ASP A CA 1
ATOM 959 C C . ASP A 1 123 ? -25.883 7.413 28.705 1.00 74.44 123 ASP A C 1
ATOM 961 O O . ASP A 1 123 ? -27.032 7.849 28.820 1.00 74.44 123 ASP A O 1
ATOM 965 N N . GLY A 1 124 ? -25.392 7.061 27.510 1.00 69.12 124 GLY A N 1
ATOM 966 C CA . GLY A 1 124 ? -26.162 7.098 26.258 1.00 69.12 124 GLY A CA 1
ATOM 967 C C . GLY A 1 124 ? -26.464 8.505 25.724 1.00 69.12 124 GLY A C 1
ATOM 968 O O . GLY A 1 124 ? -27.382 8.683 24.918 1.00 69.12 124 GLY A O 1
ATOM 969 N N . LYS A 1 125 ? -25.736 9.525 26.192 1.00 81.62 125 LYS A N 1
ATOM 970 C CA . LYS A 1 125 ? -25.815 10.913 25.717 1.00 81.62 125 LYS A CA 1
ATOM 971 C C . LYS A 1 125 ? -24.432 11.417 25.296 1.00 81.62 125 LYS A C 1
ATOM 973 O O . LYS A 1 125 ? -23.424 10.978 25.842 1.00 81.62 125 LYS A O 1
ATOM 978 N N . PRO A 1 126 ? -24.348 12.373 24.358 1.00 84.75 126 PRO A N 1
ATOM 979 C CA . PRO A 1 126 ? -23.062 12.915 23.943 1.00 84.75 126 PRO A CA 1
ATOM 980 C C . PRO A 1 126 ? -22.340 13.636 25.076 1.00 84.75 126 PRO A C 1
ATOM 982 O O . PRO A 1 126 ? -22.960 14.405 25.808 1.00 84.75 126 PRO A O 1
ATOM 985 N N . ALA A 1 127 ? -21.028 13.429 25.165 1.00 88.00 127 ALA A N 1
ATOM 986 C CA . ALA A 1 127 ? -20.153 14.228 26.008 1.00 88.00 127 ALA A CA 1
ATOM 987 C C . ALA A 1 127 ? -19.497 15.351 25.189 1.00 88.00 127 ALA A C 1
ATOM 989 O O . ALA A 1 127 ? -19.316 15.238 23.973 1.00 88.00 127 ALA A O 1
ATOM 990 N N . PHE A 1 128 ? -19.125 16.442 25.851 1.00 91.44 128 PHE A N 1
ATOM 991 C CA . PHE A 1 128 ? -18.459 17.590 25.243 1.00 91.44 128 PHE A CA 1
ATOM 992 C C . PHE A 1 128 ? -17.274 18.027 26.100 1.00 91.44 128 PHE A C 1
ATOM 994 O O . PHE A 1 128 ? -17.299 17.881 27.318 1.00 91.44 128 PHE A O 1
ATOM 1001 N N . GLY A 1 129 ? -16.233 18.560 25.467 1.00 87.56 129 GLY A N 1
ATOM 1002 C CA . GLY A 1 129 ? -15.008 18.981 26.138 1.00 87.56 129 GLY A CA 1
ATOM 1003 C C . GLY A 1 129 ? -14.692 20.448 25.888 1.00 87.56 129 GLY A C 1
ATOM 1004 O O . GLY A 1 129 ? -14.819 20.941 24.761 1.00 87.56 129 GLY A O 1
ATOM 1005 N N . LEU A 1 130 ? -14.228 21.130 26.932 1.00 88.06 130 LEU A N 1
ATOM 1006 C CA . LEU A 1 130 ? -13.669 22.475 26.861 1.00 88.06 130 LEU A CA 1
ATOM 1007 C C . LEU A 1 130 ? -12.457 22.557 27.793 1.00 88.06 130 LEU A C 1
ATOM 1009 O O . LEU A 1 130 ? -12.604 22.593 29.011 1.00 88.06 130 LEU A O 1
ATOM 1013 N N . ARG A 1 131 ? -11.251 22.640 27.215 1.00 85.25 131 ARG A N 1
ATOM 1014 C CA . ARG A 1 131 ? -9.981 22.584 27.969 1.00 85.25 131 ARG A CA 1
ATOM 1015 C C . ARG A 1 131 ? -9.907 21.277 28.779 1.00 85.25 131 ARG A C 1
ATOM 1017 O O . ARG A 1 131 ? -10.043 20.221 28.170 1.00 85.25 131 ARG A O 1
ATOM 1024 N N . ASP A 1 132 ? -9.739 21.364 30.098 1.00 81.94 132 ASP A N 1
ATOM 1025 C CA . ASP A 1 132 ? -9.667 20.225 31.026 1.00 81.94 132 ASP A CA 1
ATOM 1026 C C . ASP A 1 132 ? -11.030 19.894 31.669 1.00 81.94 132 ASP A C 1
ATOM 1028 O O . ASP A 1 132 ? -11.085 19.209 32.684 1.00 81.94 132 ASP A O 1
ATOM 1032 N N . LEU A 1 133 ? -12.132 20.418 31.119 1.00 88.81 133 LEU A N 1
ATOM 1033 C CA . LEU A 1 133 ? -13.484 20.201 31.628 1.00 88.81 133 LEU A CA 1
ATOM 1034 C C . LEU A 1 133 ? -14.324 19.364 30.666 1.00 88.81 133 LEU A C 1
ATOM 1036 O O . LEU A 1 133 ? -14.187 19.450 29.439 1.00 88.81 133 LEU A O 1
ATOM 1040 N N . PHE A 1 134 ? -15.280 18.650 31.244 1.00 90.75 134 PHE A N 1
ATOM 1041 C CA . PHE A 1 134 ? -16.253 17.807 30.576 1.00 90.75 134 PHE A CA 1
ATOM 1042 C C . PHE A 1 134 ? -17.669 18.299 30.856 1.00 90.75 134 PHE A C 1
ATOM 1044 O O . PHE A 1 134 ? -18.015 18.620 31.986 1.00 90.75 134 PHE A O 1
ATOM 1051 N N . LEU A 1 135 ? -18.496 18.307 29.816 1.00 93.12 135 LEU A N 1
ATOM 1052 C CA . LEU A 1 135 ? -19.940 18.481 29.876 1.00 93.12 135 LEU A CA 1
ATOM 1053 C C . LEU A 1 135 ? -20.583 17.152 29.475 1.00 93.12 135 LEU A C 1
ATOM 1055 O O . LEU A 1 135 ? -20.407 16.698 28.343 1.00 93.12 135 LEU A O 1
ATOM 1059 N N . TYR A 1 136 ? -21.314 16.518 30.384 1.00 91.81 136 TYR A N 1
ATOM 1060 C CA . TYR A 1 136 ? -21.855 15.176 30.172 1.00 91.81 136 TYR A CA 1
ATOM 1061 C C . TYR A 1 136 ? -23.178 14.964 30.909 1.00 91.81 136 TYR A C 1
ATOM 1063 O O . TYR A 1 136 ? -23.527 15.709 31.820 1.00 91.81 136 TYR A O 1
ATOM 1071 N N . PHE A 1 137 ? -23.948 13.959 30.496 1.00 90.62 137 PHE A N 1
ATOM 1072 C CA . PHE A 1 137 ? -25.194 13.590 31.165 1.00 90.62 137 PHE A CA 1
ATOM 1073 C C . PHE A 1 137 ? -24.935 12.538 32.237 1.00 90.62 137 PHE A C 1
ATOM 1075 O O . PHE A 1 137 ? -24.243 11.563 31.962 1.00 90.62 137 PHE A O 1
ATOM 1082 N N . ARG A 1 138 ? -25.519 12.700 33.423 1.00 86.00 138 ARG A N 1
ATOM 1083 C CA . ARG A 1 138 ? -25.437 11.746 34.529 1.00 86.00 138 ARG A CA 1
ATOM 1084 C C . ARG A 1 138 ? -26.823 11.159 34.791 1.00 86.00 138 ARG A C 1
ATOM 1086 O O . ARG A 1 138 ? -27.735 11.849 35.253 1.00 86.00 138 ARG A O 1
ATOM 1093 N N . SER A 1 139 ? -26.995 9.882 34.467 1.00 81.31 139 SER A N 1
ATOM 1094 C CA . SER A 1 139 ? -28.283 9.180 34.509 1.00 81.31 139 SER A CA 1
ATOM 1095 C C . SER A 1 139 ? -28.789 8.901 35.923 1.00 81.31 139 SER A C 1
ATOM 1097 O O . SER A 1 139 ? -30.000 8.968 36.135 1.00 81.31 139 SER A O 1
ATOM 1099 N N . SER A 1 140 ? -27.894 8.668 36.888 1.00 78.56 140 SER A N 1
ATOM 1100 C CA . SER A 1 140 ? -28.232 8.479 38.309 1.00 78.56 140 SER A CA 1
ATOM 1101 C C . SER A 1 140 ? -28.998 9.674 38.891 1.00 78.56 140 SER A C 1
ATOM 1103 O O . SER A 1 140 ? -29.892 9.508 39.717 1.00 78.56 140 SER A O 1
ATOM 1105 N N . GLU A 1 141 ? -28.697 10.877 38.400 1.00 82.38 141 GLU A N 1
ATOM 1106 C CA . GLU A 1 141 ? -29.262 12.146 38.869 1.00 82.38 141 GLU A CA 1
ATOM 1107 C C . GLU A 1 141 ? -30.195 12.807 37.835 1.00 82.38 141 GLU A C 1
ATOM 1109 O O . GLU A 1 141 ? -30.782 13.851 38.111 1.00 82.38 141 GLU A O 1
ATOM 1114 N N . GLN A 1 142 ? -30.339 12.208 36.644 1.00 87.94 142 GLN A N 1
ATOM 1115 C CA . GLN A 1 142 ? -31.131 12.718 35.515 1.00 87.94 142 GLN A CA 1
ATOM 1116 C C . GLN A 1 142 ? -30.825 14.186 35.164 1.00 87.94 142 GLN A C 1
ATOM 1118 O O . GLN A 1 142 ? -31.736 14.984 34.925 1.00 87.94 142 GLN A O 1
ATOM 1123 N N . ARG A 1 143 ? -29.538 14.548 35.108 1.00 91.44 143 ARG A N 1
ATOM 1124 C CA . ARG A 1 143 ? -29.086 15.917 34.817 1.00 91.44 143 ARG A CA 1
ATOM 1125 C C . ARG A 1 143 ? -27.801 15.961 33.998 1.00 91.44 143 ARG A C 1
ATOM 1127 O O . ARG A 1 143 ? -27.015 15.019 33.991 1.00 91.44 143 ARG A O 1
ATOM 1134 N N . TRP A 1 144 ? -27.595 17.069 33.300 1.00 93.19 144 TRP A N 1
ATOM 1135 C CA . TRP A 1 144 ? -26.323 17.426 32.682 1.00 93.19 144 TRP A CA 1
ATOM 1136 C C . TRP A 1 144 ? -25.399 18.037 33.721 1.00 93.19 144 TRP A C 1
ATOM 1138 O O . TRP A 1 144 ? -25.859 18.734 34.620 1.00 93.19 144 TRP A O 1
ATOM 1148 N N . VAL A 1 145 ? -24.109 17.771 33.592 1.00 93.00 145 VAL A N 1
ATOM 1149 C CA . VAL A 1 145 ? -23.082 18.121 34.566 1.00 93.00 145 VAL A CA 1
ATOM 1150 C C . VAL A 1 145 ? -21.882 18.708 33.833 1.00 93.00 145 VAL A C 1
ATOM 1152 O O . VAL A 1 145 ? -21.509 18.213 32.770 1.00 93.00 145 VAL A O 1
ATOM 1155 N N . ILE A 1 146 ? -21.293 19.757 34.405 1.00 92.75 146 ILE A N 1
ATOM 1156 C CA . ILE A 1 146 ? -19.957 20.248 34.068 1.00 92.75 146 ILE A CA 1
ATOM 1157 C C . ILE A 1 146 ? -19.015 19.892 35.210 1.00 92.75 146 ILE A C 1
ATOM 1159 O O . ILE A 1 146 ? -19.279 20.249 36.363 1.00 92.75 146 ILE A O 1
ATOM 1163 N N . ASP A 1 147 ? -17.909 19.245 34.864 1.00 89.06 147 ASP A N 1
ATOM 1164 C CA . ASP A 1 147 ? -16.908 18.790 35.822 1.00 89.06 147 ASP A CA 1
ATOM 1165 C C . ASP A 1 147 ? -15.502 18.698 35.210 1.00 89.06 147 ASP A C 1
ATOM 1167 O O . ASP A 1 147 ? -15.359 18.810 33.993 1.00 89.06 147 ASP A O 1
ATOM 1171 N N . ASP A 1 148 ? -14.465 18.484 36.018 1.00 81.88 148 ASP A N 1
ATOM 1172 C CA . ASP A 1 148 ? -13.123 18.106 35.534 1.00 81.88 148 ASP A CA 1
ATOM 1173 C C . ASP A 1 148 ? -12.908 16.585 35.467 1.00 81.88 148 ASP A C 1
ATOM 1175 O O . ASP A 1 148 ? -11.997 16.121 34.776 1.00 81.88 148 ASP A O 1
ATOM 1179 N N . VAL A 1 149 ? -13.790 15.800 36.091 1.00 77.06 149 VAL A N 1
ATOM 1180 C CA . VAL A 1 149 ? -13.790 14.333 36.034 1.00 77.06 149 VAL A CA 1
ATOM 1181 C C . VAL A 1 149 ? -15.161 13.801 35.603 1.00 77.06 149 VAL A C 1
ATOM 1183 O O . VAL A 1 149 ? -16.214 14.261 36.040 1.00 77.06 149 VAL A O 1
ATOM 1186 N N . VAL A 1 150 ? -15.167 12.801 34.717 1.00 77.56 150 VAL A N 1
ATOM 1187 C CA . VAL A 1 150 ? -16.401 12.112 34.305 1.00 77.56 150 VAL A CA 1
ATOM 1188 C C . VAL A 1 150 ? -16.658 10.927 35.237 1.00 77.56 150 VAL A C 1
ATOM 1190 O O . VAL A 1 150 ? -16.097 9.849 35.038 1.00 77.56 150 VAL A O 1
ATOM 1193 N N . GLU A 1 151 ? -17.526 11.111 36.232 1.00 73.44 151 GLU A N 1
ATOM 1194 C CA . GLU A 1 151 ? -17.821 10.110 37.267 1.00 73.44 151 GLU A CA 1
ATOM 1195 C C . GLU A 1 151 ? -19.334 9.950 37.542 1.00 73.44 151 GLU A C 1
ATOM 1197 O O . GLU A 1 151 ? -20.125 10.858 37.257 1.00 73.44 151 GLU A O 1
ATOM 1202 N N . PRO A 1 152 ? -19.783 8.766 38.016 1.00 62.97 152 PRO A N 1
ATOM 1203 C CA . PRO A 1 152 ? -21.210 8.477 38.209 1.00 62.97 152 PRO A CA 1
ATOM 1204 C C . PRO A 1 152 ? -21.811 9.175 39.437 1.00 62.97 152 PRO A C 1
ATOM 1206 O O . PRO A 1 152 ? -23.022 9.396 39.488 1.00 62.97 152 PRO A O 1
ATOM 1209 N N . THR A 1 153 ? -20.972 9.513 40.416 1.00 64.25 153 THR A N 1
ATOM 1210 C CA . THR A 1 153 ? -21.336 10.107 41.705 1.00 64.25 153 THR A CA 1
ATOM 1211 C C . THR A 1 153 ? -20.186 10.977 42.186 1.00 64.25 153 THR A C 1
ATOM 1213 O O . THR A 1 153 ? -19.047 10.545 42.061 1.00 64.25 153 THR A O 1
ATOM 1216 N N . GLY A 1 154 ? -20.481 12.127 42.788 1.00 67.62 154 GLY A N 1
ATOM 1217 C CA . GLY A 1 154 ? -19.461 12.995 43.374 1.00 67.62 154 GLY A CA 1
ATOM 1218 C C . GLY A 1 154 ? -19.835 14.469 43.317 1.00 67.62 154 GLY A C 1
ATOM 1219 O O . GLY A 1 154 ? -20.930 14.828 42.858 1.00 67.62 154 GLY A O 1
ATOM 1220 N N . ALA A 1 155 ? -18.943 15.309 43.841 1.00 69.31 155 ALA A N 1
ATOM 1221 C CA . ALA A 1 155 ? -19.094 16.756 43.782 1.00 69.31 155 ALA A CA 1
ATOM 1222 C C . ALA A 1 155 ? -19.021 17.220 42.325 1.00 69.31 155 ALA A C 1
ATOM 1224 O O . ALA A 1 155 ? -18.305 16.637 41.530 1.00 69.31 155 ALA A O 1
ATOM 1225 N N . ILE A 1 156 ? -19.785 18.251 41.982 1.00 83.19 156 ILE A N 1
ATOM 1226 C CA . ILE A 1 156 ? -19.911 18.740 40.608 1.00 83.19 156 ILE A CA 1
ATOM 1227 C C . ILE A 1 156 ? -19.747 20.247 40.586 1.00 83.19 156 ILE A C 1
ATOM 1229 O O . ILE A 1 156 ? -20.207 20.938 41.498 1.00 83.19 156 ILE A O 1
ATOM 1233 N N . TYR A 1 157 ? -19.141 20.791 39.534 1.00 88.25 157 TYR A N 1
ATOM 1234 C CA . TYR A 1 157 ? -19.009 22.241 39.447 1.00 88.25 157 TYR A CA 1
ATOM 1235 C C . TYR A 1 157 ? -20.294 22.934 39.009 1.00 88.25 157 TYR A C 1
ATOM 1237 O O . TYR A 1 157 ? -20.584 24.040 39.468 1.00 88.25 157 TYR A O 1
ATOM 1245 N N . SER A 1 158 ? -21.044 22.331 38.093 1.00 91.56 158 SER A N 1
ATOM 1246 C CA . SER A 1 158 ? -22.322 22.873 37.644 1.00 91.56 158 SER A CA 1
ATOM 1247 C C . SER A 1 158 ? -23.226 21.759 37.135 1.00 91.56 158 SER A C 1
ATOM 1249 O O . SER A 1 158 ? -22.739 20.775 36.582 1.00 91.56 158 SER A O 1
ATOM 1251 N N . CYS A 1 159 ? -24.538 21.896 37.301 1.00 92.69 159 CYS A N 1
ATOM 1252 C CA . CYS A 1 159 ? -25.497 20.964 36.715 1.00 92.69 159 CYS A CA 1
ATOM 1253 C C . CYS A 1 159 ? -26.789 21.623 36.257 1.00 92.69 159 CYS A C 1
ATOM 1255 O O . CYS A 1 159 ? -27.206 22.657 36.779 1.00 92.69 159 CYS A O 1
ATOM 1257 N N . SER A 1 160 ? -27.458 20.972 35.312 1.00 92.75 160 SER A N 1
ATOM 1258 C CA . SER A 1 160 ? -28.816 21.313 34.929 1.00 92.75 160 SER A CA 1
ATOM 1259 C C . SER A 1 160 ? -29.817 20.870 36.002 1.00 92.75 160 SER A C 1
ATOM 1261 O O . SER A 1 160 ? -29.621 19.906 36.741 1.00 92.75 160 SER A O 1
ATOM 1263 N N . THR A 1 161 ? -30.937 21.577 36.076 1.00 86.06 161 THR A N 1
ATOM 1264 C CA . THR A 1 161 ? -32.028 21.299 37.025 1.00 86.06 161 THR A CA 1
ATOM 1265 C C . THR A 1 161 ? -32.916 20.132 36.595 1.00 86.06 161 THR A C 1
ATOM 1267 O O . THR A 1 161 ? -33.654 19.587 37.411 1.00 86.06 161 THR A O 1
ATOM 1270 N N . THR A 1 162 ? -32.864 19.750 35.317 1.00 87.62 162 THR A N 1
ATOM 1271 C CA . THR A 1 162 ? -33.630 18.635 34.739 1.00 87.62 162 THR A CA 1
ATOM 1272 C C . THR A 1 162 ? -32.780 17.863 33.729 1.00 87.62 162 THR A C 1
ATOM 1274 O O . THR A 1 162 ? -31.667 18.281 33.405 1.00 87.62 162 THR A O 1
ATOM 1277 N N . ALA A 1 163 ? -33.337 16.808 33.129 1.00 87.25 163 ALA A N 1
ATOM 1278 C CA . ALA A 1 163 ? -32.660 16.037 32.087 1.00 87.25 163 ALA A CA 1
ATOM 1279 C C . ALA A 1 163 ? -32.427 16.808 30.767 1.00 87.25 163 ALA A C 1
ATOM 1281 O O . ALA A 1 163 ? -31.719 16.324 29.877 1.00 87.25 163 ALA A O 1
ATOM 1282 N N . SER A 1 164 ? -33.013 18.002 30.620 1.00 86.81 164 SER A N 1
ATOM 1283 C CA . SER A 1 164 ? -32.792 18.870 29.462 1.00 86.81 164 SER A CA 1
ATOM 1284 C C . SER A 1 164 ? -31.552 19.744 29.645 1.00 86.81 164 SER A C 1
ATOM 1286 O O . SER A 1 164 ? -31.426 20.447 30.652 1.00 86.81 164 SER A O 1
ATOM 1288 N N . LEU A 1 165 ? -30.679 19.750 28.632 1.00 85.69 165 LEU A N 1
ATOM 1289 C CA . LEU A 1 165 ? -29.489 20.605 28.579 1.00 85.69 165 LEU A CA 1
ATOM 1290 C C . LEU A 1 165 ? -29.872 22.093 28.647 1.00 85.69 165 LEU A C 1
ATOM 1292 O O . LEU A 1 165 ? -29.199 22.866 29.317 1.00 85.69 165 LEU A O 1
ATOM 1296 N N . GLU A 1 166 ? -30.992 22.464 28.022 1.00 83.69 166 GLU A N 1
ATOM 1297 C CA . GLU A 1 166 ? -31.522 23.835 27.935 1.00 83.69 166 GLU A CA 1
ATOM 1298 C C . GLU A 1 166 ? -32.270 24.294 29.201 1.00 83.69 166 GLU A C 1
ATOM 1300 O O . GLU A 1 166 ? -32.814 25.397 29.241 1.00 83.69 166 GLU A O 1
ATOM 1305 N N . SER A 1 167 ? -32.350 23.453 30.238 1.00 86.50 167 SER A N 1
ATOM 1306 C CA . SER A 1 167 ? -32.976 23.850 31.505 1.00 86.50 167 SER A CA 1
ATOM 1307 C C . SER A 1 167 ? -32.097 24.818 32.304 1.00 86.50 167 SER A C 1
ATOM 1309 O O . SER A 1 167 ? -30.974 25.122 31.917 1.00 86.50 167 SER A O 1
ATOM 1311 N N . LYS A 1 168 ? -32.605 25.336 33.431 1.00 88.81 168 LYS A N 1
ATOM 1312 C CA . LYS A 1 168 ? -31.799 26.190 34.318 1.00 88.81 168 LYS A CA 1
ATOM 1313 C C . LYS A 1 168 ? -30.623 25.403 34.884 1.00 88.81 168 LYS A C 1
ATOM 1315 O O . LYS A 1 168 ? -30.786 24.218 35.176 1.00 88.81 168 LYS A O 1
ATOM 1320 N N . TRP A 1 169 ? -29.500 26.080 35.094 1.00 92.88 169 TRP A N 1
ATOM 1321 C CA . TRP A 1 169 ? -28.301 25.499 35.689 1.00 92.88 169 TRP A CA 1
ATOM 1322 C C . TRP A 1 169 ? -28.041 26.058 37.082 1.00 92.88 169 TRP A C 1
ATOM 1324 O O . TRP A 1 169 ? -28.348 27.217 37.366 1.00 92.88 169 TRP A O 1
ATOM 1334 N N . THR A 1 170 ? -27.464 25.222 37.933 1.00 90.94 170 THR A N 1
ATOM 1335 C CA . THR A 1 170 ? -26.967 25.578 39.257 1.00 90.94 170 THR A CA 1
ATOM 1336 C C . THR A 1 170 ? -25.461 25.362 39.258 1.00 90.94 170 THR A C 1
ATOM 1338 O O . THR A 1 170 ? -25.002 24.255 38.977 1.00 90.94 170 THR A O 1
ATOM 1341 N N . THR A 1 171 ? -24.699 26.411 39.555 1.00 90.38 171 THR A N 1
ATOM 1342 C CA . THR A 1 171 ? -23.233 26.417 39.498 1.00 90.38 171 THR A CA 1
ATOM 1343 C C . THR A 1 171 ? -22.649 26.733 40.866 1.00 90.38 171 THR A C 1
ATOM 1345 O O . THR A 1 171 ? -23.019 27.738 41.474 1.00 90.38 171 THR A O 1
ATOM 1348 N N . SER A 1 172 ? -21.672 25.940 41.303 1.00 87.75 172 SER A N 1
ATOM 1349 C CA . SER A 1 172 ? -20.792 26.301 42.413 1.00 87.75 172 SER A CA 1
ATOM 1350 C C . SER A 1 172 ? -19.883 27.456 41.973 1.00 87.75 172 SER A C 1
ATOM 1352 O O . SER A 1 172 ? -19.109 27.283 41.023 1.00 87.75 172 SER A O 1
ATOM 1354 N N . PRO A 1 173 ? -19.923 28.632 42.625 1.00 82.81 173 PRO A N 1
ATOM 1355 C CA . PRO A 1 173 ? -19.068 29.758 42.266 1.00 82.81 173 PRO A CA 1
ATOM 1356 C C . PRO A 1 173 ? -17.581 29.446 42.467 1.00 82.81 173 PRO A C 1
ATOM 1358 O O . PRO A 1 173 ? -17.198 28.444 43.069 1.00 82.81 173 PRO A O 1
ATOM 1361 N N . ASP A 1 174 ? -16.714 30.325 41.965 1.00 84.00 174 ASP A N 1
ATOM 1362 C CA . ASP A 1 174 ? -15.279 30.190 42.209 1.00 84.00 174 ASP A CA 1
ATOM 1363 C C . ASP A 1 174 ? -14.878 30.653 43.621 1.00 84.00 174 ASP A C 1
ATOM 1365 O O . ASP A 1 174 ? -15.636 31.341 44.309 1.00 84.00 174 ASP A O 1
ATOM 1369 N N . TRP A 1 175 ? -13.659 30.306 44.034 1.00 86.19 175 TRP A N 1
ATOM 1370 C CA . TRP A 1 175 ? -13.084 30.706 45.317 1.00 86.19 175 TRP A CA 1
ATOM 1371 C C . TRP A 1 175 ? -13.062 32.231 45.475 1.00 86.19 175 TRP A C 1
ATOM 1373 O O . TRP A 1 175 ? -12.339 32.937 44.768 1.00 86.19 175 TRP A O 1
ATOM 1383 N N . GLN A 1 176 ? -13.809 32.742 46.450 1.00 84.75 176 GLN A N 1
ATOM 1384 C CA . GLN A 1 176 ? -13.881 34.163 46.769 1.00 84.75 176 GLN A CA 1
ATOM 1385 C C . GLN A 1 176 ? -13.004 34.516 47.963 1.00 84.75 176 GLN A C 1
ATOM 1387 O O . GLN A 1 176 ? -12.840 33.730 48.896 1.00 84.75 176 GLN A O 1
ATOM 1392 N N . SER A 1 177 ? -12.447 35.727 47.930 1.00 81.50 177 SER A N 1
ATOM 1393 C CA . SER A 1 177 ? -11.678 36.265 49.046 1.00 81.50 177 SER A CA 1
ATOM 1394 C C . SER A 1 177 ? -12.575 36.529 50.248 1.00 81.50 177 SER A C 1
ATOM 1396 O O . SER A 1 177 ? -13.607 37.190 50.137 1.00 81.50 177 SER A O 1
ATOM 1398 N N . LEU A 1 178 ? -12.138 36.056 51.414 1.00 74.00 178 LEU A N 1
ATOM 1399 C CA . LEU A 1 178 ? -12.720 36.414 52.706 1.00 74.00 178 LEU A CA 1
ATOM 1400 C C . LEU A 1 178 ? -12.180 37.757 53.226 1.00 74.00 178 LEU A C 1
ATOM 1402 O O . LEU A 1 178 ? -12.566 38.197 54.309 1.00 74.00 178 LEU A O 1
ATOM 1406 N N . GLY A 1 179 ? -11.279 38.418 52.491 1.00 74.50 179 GLY A N 1
ATOM 1407 C CA . GLY A 1 179 ? -10.577 39.615 52.943 1.00 74.50 179 GLY A CA 1
ATOM 1408 C C . GLY A 1 179 ? -9.847 39.371 54.267 1.00 74.50 179 GLY A C 1
ATOM 1409 O O . GLY A 1 179 ? -9.252 38.321 54.486 1.00 74.50 179 GLY A O 1
ATOM 1410 N N . THR A 1 180 ? -9.927 40.331 55.190 1.00 68.69 180 THR A N 1
ATOM 1411 C CA . THR A 1 180 ? -9.337 40.231 56.541 1.00 68.69 180 THR A CA 1
ATOM 1412 C C . THR A 1 180 ? -10.224 39.491 57.552 1.00 68.69 180 THR A C 1
ATOM 1414 O O . THR A 1 180 ? -9.913 39.489 58.749 1.00 68.69 180 THR A O 1
ATOM 1417 N N . ARG A 1 181 ? -11.338 38.894 57.096 1.00 75.56 181 ARG A N 1
ATOM 1418 C CA . ARG A 1 181 ? -12.377 38.303 57.951 1.00 75.56 181 ARG A CA 1
ATOM 1419 C C . ARG A 1 181 ? -11.910 37.029 58.640 1.00 75.56 181 ARG A C 1
ATOM 1421 O O . ARG A 1 181 ? -12.150 36.887 59.832 1.00 75.56 181 ARG A O 1
ATOM 1428 N N . VAL A 1 182 ? -11.249 36.133 57.907 1.00 82.81 182 VAL A N 1
ATOM 1429 C CA . VAL A 1 182 ? -10.654 34.920 58.478 1.00 82.81 182 VAL A CA 1
ATOM 1430 C C . VAL A 1 182 ? -9.189 35.178 58.781 1.00 82.81 182 VAL A C 1
ATOM 1432 O O . VAL A 1 182 ? -8.434 35.643 57.929 1.00 82.81 182 VAL A O 1
ATOM 1435 N N . GLN A 1 183 ? -8.796 34.892 60.017 1.00 82.94 183 GLN A N 1
ATOM 1436 C CA . GLN A 1 183 ? -7.438 35.101 60.499 1.00 82.94 183 GLN A CA 1
ATOM 1437 C C . GLN A 1 183 ? -6.910 33.813 61.103 1.00 82.94 183 GLN A C 1
ATOM 1439 O O . GLN A 1 183 ? -7.587 33.173 61.907 1.00 82.94 183 GLN A O 1
ATOM 1444 N N . CYS A 1 184 ? -5.677 33.474 60.740 1.00 88.00 184 CYS A N 1
ATOM 1445 C CA . CYS A 1 184 ? -4.942 32.382 61.349 1.00 88.00 184 CYS A CA 1
ATOM 1446 C C . CYS A 1 184 ? -3.784 32.963 62.157 1.00 88.00 184 CYS A C 1
ATOM 1448 O O . CYS A 1 184 ? -2.891 33.609 61.609 1.00 88.00 184 CYS A O 1
ATOM 1450 N N . ARG A 1 185 ? -3.799 32.765 63.474 1.00 89.44 185 ARG A N 1
ATOM 1451 C CA . ARG A 1 185 ? -2.780 33.303 64.383 1.00 89.44 185 ARG A CA 1
ATOM 1452 C C . ARG A 1 185 ? -2.079 32.160 65.091 1.00 89.44 185 ARG A C 1
ATOM 1454 O O . ARG A 1 185 ? -2.715 31.188 65.478 1.00 89.44 185 ARG A O 1
ATOM 1461 N N . ARG A 1 186 ? -0.764 32.261 65.276 1.00 88.50 186 ARG A N 1
ATOM 1462 C CA . ARG A 1 186 ? -0.046 31.298 66.119 1.00 88.50 186 ARG A CA 1
ATOM 1463 C C . ARG A 1 186 ? -0.417 31.543 67.577 1.00 88.50 186 ARG A C 1
ATOM 1465 O O . ARG A 1 186 ? -0.388 32.689 68.026 1.00 88.50 186 ARG A O 1
ATOM 1472 N N . VAL A 1 187 ? -0.740 30.477 68.301 1.00 86.50 187 VAL A N 1
ATOM 1473 C CA . VAL A 1 187 ? -1.027 30.546 69.736 1.00 86.50 187 VAL A CA 1
ATOM 1474 C C . VAL A 1 187 ? 0.279 30.869 70.480 1.00 86.50 187 VAL A C 1
ATOM 1476 O O . VAL A 1 187 ? 1.282 30.185 70.257 1.00 86.50 187 VAL A O 1
ATOM 1479 N N . PRO A 1 188 ? 0.325 31.930 71.305 1.00 78.56 188 PRO A N 1
ATOM 1480 C CA . PRO A 1 188 ? 1.529 32.300 72.042 1.00 78.56 188 PRO A CA 1
ATOM 1481 C C . PRO A 1 188 ? 1.798 31.331 73.206 1.00 78.56 188 PRO A C 1
ATOM 1483 O O . PRO A 1 188 ? 0.882 30.970 73.939 1.00 78.56 188 PRO A O 1
ATOM 1486 N N . GLY A 1 189 ? 3.068 30.959 73.407 1.00 76.44 189 GLY A N 1
ATOM 1487 C CA . GLY A 1 189 ? 3.497 30.002 74.441 1.00 76.44 189 GLY A CA 1
ATOM 1488 C C . GLY A 1 189 ? 3.610 28.556 73.937 1.00 76.44 189 GLY A C 1
ATOM 1489 O O . GLY A 1 189 ? 3.372 28.286 72.764 1.00 76.44 189 GLY A O 1
ATOM 1490 N N . GLN A 1 190 ? 4.028 27.631 74.811 1.00 75.81 190 GLN A N 1
ATOM 1491 C CA . GLN A 1 190 ? 4.010 26.193 74.515 1.00 75.81 190 GLN A CA 1
ATOM 1492 C C . GLN A 1 190 ? 2.639 25.621 74.878 1.00 75.81 190 GLN A C 1
ATOM 1494 O O . GLN A 1 190 ? 2.247 25.681 76.040 1.00 75.81 190 GLN A O 1
ATOM 1499 N N . VAL A 1 191 ? 1.926 25.075 73.891 1.00 84.38 191 VAL A N 1
ATOM 1500 C CA . VAL A 1 191 ? 0.664 24.346 74.095 1.00 84.38 191 VAL A CA 1
ATOM 1501 C C . VAL A 1 191 ? 0.994 22.879 74.408 1.00 84.38 191 VAL A C 1
ATOM 1503 O O . VAL A 1 191 ? 1.448 22.187 73.497 1.00 84.38 191 VAL A O 1
ATOM 1506 N N . PRO A 1 192 ? 0.831 22.390 75.654 1.00 81.12 192 PRO A N 1
ATOM 1507 C CA . PRO A 1 192 ? 1.304 21.060 76.063 1.00 81.12 192 PRO A CA 1
ATOM 1508 C C . PRO A 1 192 ? 0.765 19.905 75.211 1.00 81.12 192 PRO A C 1
ATOM 1510 O O . PRO A 1 192 ? 1.443 18.897 75.036 1.00 81.12 192 PRO A O 1
ATOM 1513 N N . GLU A 1 193 ? -0.440 20.063 74.667 1.00 82.81 193 GLU A N 1
ATOM 1514 C CA . GLU A 1 193 ? -1.144 19.071 73.854 1.00 82.81 193 GLU A CA 1
ATOM 1515 C C . GLU A 1 193 ? -0.667 19.030 72.390 1.00 82.81 193 GLU A C 1
ATOM 1517 O O . GLU A 1 193 ? -1.053 18.133 71.642 1.00 82.81 193 GLU A O 1
ATOM 1522 N N . ALA A 1 194 ? 0.165 19.984 71.958 1.00 85.38 194 ALA A N 1
ATOM 1523 C CA . ALA A 1 194 ? 0.687 20.059 70.598 1.00 85.38 194 ALA A CA 1
ATOM 1524 C C . ALA A 1 194 ? 2.159 19.635 70.513 1.00 85.38 194 ALA A C 1
ATOM 1526 O O . ALA A 1 194 ? 2.977 19.947 71.383 1.00 85.38 194 ALA A O 1
ATOM 1527 N N . TYR A 1 195 ? 2.542 18.994 69.407 1.00 86.50 195 TYR A N 1
ATOM 1528 C CA . TYR A 1 195 ? 3.938 18.639 69.164 1.00 86.50 195 TYR A CA 1
ATOM 1529 C C . TYR A 1 195 ? 4.825 19.898 69.115 1.00 86.50 195 TYR A C 1
ATOM 1531 O O . TYR A 1 195 ? 4.524 20.866 68.413 1.00 86.50 195 TYR A O 1
ATOM 1539 N N . ASN A 1 196 ? 5.916 19.903 69.893 1.00 86.06 196 ASN A N 1
ATOM 1540 C CA . ASN A 1 196 ? 6.794 21.063 70.126 1.00 86.06 196 ASN A CA 1
ATOM 1541 C C . ASN A 1 196 ? 6.080 22.333 70.636 1.00 86.06 196 ASN A C 1
ATOM 1543 O O . ASN A 1 196 ? 6.609 23.441 70.513 1.00 86.06 196 ASN A O 1
ATOM 1547 N N . GLY A 1 197 ? 4.887 22.190 71.217 1.00 85.25 197 GLY A N 1
ATOM 1548 C CA . GLY A 1 197 ? 4.102 23.304 71.735 1.00 85.25 197 GLY A CA 1
ATOM 1549 C C . GLY A 1 197 ? 3.507 24.219 70.663 1.00 85.25 197 GLY A C 1
ATOM 1550 O O . GLY A 1 197 ? 3.041 25.305 71.001 1.00 85.25 197 GLY A O 1
ATOM 1551 N N . GLU A 1 198 ? 3.548 23.835 69.383 1.00 91.12 198 GLU A N 1
ATOM 1552 C CA . GLU A 1 198 ? 3.112 24.672 68.266 1.00 91.12 198 GLU A CA 1
ATOM 1553 C C . GLU A 1 198 ? 1.614 24.493 67.977 1.00 91.12 198 GLU A C 1
ATOM 1555 O O . GLU A 1 198 ? 1.156 23.407 67.640 1.00 91.12 198 GLU A O 1
ATOM 1560 N N . ALA A 1 199 ? 0.837 25.573 68.030 1.00 91.00 199 ALA A N 1
ATOM 1561 C CA . ALA A 1 199 ? -0.562 25.549 67.618 1.00 91.00 199 ALA A CA 1
ATOM 1562 C C . ALA A 1 199 ? -0.943 26.822 66.859 1.00 91.00 199 ALA A C 1
ATOM 1564 O O . ALA A 1 199 ? -0.361 27.893 67.065 1.00 91.00 199 ALA A O 1
ATOM 1565 N N . TYR A 1 200 ? -1.957 26.702 66.009 1.00 92.00 200 TYR A N 1
ATOM 1566 C CA . TYR A 1 200 ? -2.589 27.820 65.317 1.00 92.00 200 TYR A CA 1
ATOM 1567 C C . TYR A 1 200 ? -4.051 27.933 65.711 1.00 92.00 200 TYR A C 1
ATOM 1569 O O . TYR A 1 200 ? -4.702 26.941 65.998 1.00 92.00 200 TYR A O 1
ATOM 1577 N N . GLU A 1 201 ? -4.581 29.143 65.722 1.00 90.50 201 GLU A N 1
ATOM 1578 C CA . GLU A 1 201 ? -5.990 29.410 65.956 1.00 90.50 201 GLU A CA 1
ATOM 1579 C C . GLU A 1 201 ? -6.582 30.062 64.712 1.00 90.50 201 GLU A C 1
ATOM 1581 O O . GLU A 1 201 ? -6.100 31.106 64.260 1.00 90.50 201 GLU A O 1
ATOM 1586 N N . ILE A 1 202 ? -7.610 29.421 64.154 1.00 90.06 202 ILE A N 1
ATOM 1587 C CA . ILE A 1 202 ? -8.394 29.948 63.038 1.00 90.06 202 ILE A CA 1
ATOM 1588 C C . ILE A 1 202 ? -9.654 30.588 63.612 1.00 90.06 202 ILE A C 1
ATOM 1590 O O . ILE A 1 202 ? -10.392 29.960 64.374 1.00 90.06 202 ILE A O 1
ATOM 1594 N N . MET A 1 203 ? -9.903 31.840 63.237 1.00 87.75 203 MET A N 1
ATOM 1595 C CA . MET A 1 203 ? -11.060 32.616 63.678 1.00 87.75 203 MET A CA 1
ATOM 1596 C C . MET A 1 203 ? -11.708 33.353 62.510 1.00 87.75 203 MET A C 1
ATOM 1598 O O . MET A 1 203 ? -11.044 33.685 61.530 1.00 87.75 203 MET A O 1
ATOM 1602 N N . GLY A 1 204 ? -12.993 33.679 62.665 1.00 85.19 204 GLY A N 1
ATOM 1603 C CA . GLY A 1 204 ? -13.741 34.528 61.736 1.00 85.19 204 GLY A CA 1
ATOM 1604 C C . GLY A 1 204 ? -14.515 33.786 60.645 1.00 85.19 204 GLY A C 1
ATOM 1605 O O . GLY A 1 204 ? -15.173 34.435 59.831 1.00 85.19 204 GLY A O 1
ATOM 1606 N N . CYS A 1 205 ? -14.496 32.449 60.642 1.00 85.69 205 CYS A N 1
ATOM 1607 C CA . CYS A 1 205 ? -15.344 31.640 59.768 1.00 85.69 205 CYS A CA 1
ATOM 1608 C C . CYS A 1 205 ? -16.811 31.758 60.210 1.00 85.69 205 CYS A C 1
ATOM 1610 O O . CYS A 1 205 ? -17.109 31.765 61.407 1.00 85.69 205 CYS A O 1
ATOM 1612 N N . THR A 1 206 ? -17.743 31.850 59.265 1.00 83.31 206 THR A N 1
ATOM 1613 C CA . THR A 1 206 ? -19.180 32.007 59.546 1.00 83.31 206 THR A CA 1
ATOM 1614 C C . THR A 1 206 ? -20.011 31.087 58.672 1.00 83.31 206 THR A C 1
ATOM 1616 O O . THR A 1 206 ? -19.632 30.833 57.537 1.00 83.31 206 THR A O 1
ATOM 1619 N N . SER A 1 207 ? -21.187 30.677 59.142 1.00 80.00 207 SER A N 1
ATOM 1620 C CA . SER A 1 207 ? -22.136 29.874 58.358 1.00 80.00 207 SER A CA 1
ATOM 1621 C C . SER A 1 207 ? -22.969 30.753 57.417 1.00 80.00 207 SER A C 1
ATOM 1623 O O . SER A 1 207 ? -24.166 30.932 57.613 1.00 80.00 207 SER A O 1
ATOM 1625 N N . SER A 1 208 ? -22.325 31.348 56.410 1.00 67.44 208 SER A N 1
ATOM 1626 C CA . SER A 1 208 ? -22.968 32.196 55.388 1.00 67.44 208 SER A CA 1
ATOM 1627 C C . SER A 1 208 ? -23.486 31.416 54.168 1.00 67.44 208 SER A C 1
ATOM 1629 O O . SER A 1 208 ? -23.849 32.025 53.166 1.00 67.44 208 SER A O 1
ATOM 1631 N N . GLY A 1 209 ? -23.512 30.081 54.260 1.00 68.94 209 GLY A N 1
ATOM 1632 C CA . GLY A 1 209 ? -23.726 29.165 53.140 1.00 68.94 209 GLY A CA 1
ATOM 1633 C C . GLY A 1 209 ? -22.480 29.033 52.245 1.00 68.94 209 GLY A C 1
ATOM 1634 O O . GLY A 1 209 ? -21.602 29.899 52.264 1.00 68.94 209 GLY A O 1
ATOM 1635 N N . GLY A 1 210 ? -22.396 27.935 51.487 1.00 82.38 210 GLY A N 1
ATOM 1636 C CA . GLY A 1 210 ? -21.197 27.549 50.729 1.00 82.38 210 GLY A CA 1
ATOM 1637 C C . GLY A 1 210 ? -20.278 26.596 51.505 1.00 82.38 210 GLY A C 1
ATOM 1638 O O . GLY A 1 210 ? -20.735 25.887 52.400 1.00 82.38 210 GLY A O 1
ATOM 1639 N N . SER A 1 211 ? -18.981 26.584 51.184 1.00 84.94 211 SER A N 1
ATOM 1640 C CA . SER A 1 211 ? -17.992 25.655 51.759 1.00 84.94 211 SER A CA 1
ATOM 1641 C C . SER A 1 211 ? -17.514 26.019 53.168 1.00 84.94 211 SER A C 1
ATOM 1643 O O . SER A 1 211 ? -16.798 25.243 53.783 1.00 84.94 211 SER A O 1
ATOM 1645 N N . MET A 1 212 ? -17.850 27.193 53.703 1.00 87.19 212 MET A N 1
ATOM 1646 C CA . MET A 1 212 ? -17.357 27.648 55.010 1.00 87.19 212 MET A CA 1
ATOM 1647 C C . MET A 1 212 ? -18.475 27.661 56.053 1.00 87.19 212 MET A C 1
ATOM 1649 O O . MET A 1 212 ? -19.573 28.161 55.802 1.00 87.19 212 MET A O 1
ATOM 1653 N N . THR A 1 213 ? -18.168 27.200 57.264 1.00 83.94 213 THR A N 1
ATOM 1654 C CA . THR A 1 213 ? -19.068 27.260 58.416 1.00 83.94 213 THR A CA 1
ATOM 1655 C C . THR A 1 213 ? -18.340 27.758 59.669 1.00 83.94 213 THR A C 1
ATOM 1657 O O . THR A 1 213 ? -17.142 28.043 59.671 1.00 83.94 213 THR A O 1
ATOM 1660 N N . THR A 1 214 ? -19.055 27.889 60.786 1.00 85.12 214 THR A N 1
ATOM 1661 C CA . THR A 1 214 ? -18.418 28.181 62.078 1.00 85.12 214 THR A CA 1
ATOM 1662 C C . THR A 1 214 ? -17.584 27.015 62.619 1.00 85.12 214 THR A C 1
ATOM 1664 O O . THR A 1 214 ? -16.803 27.237 63.546 1.00 85.12 214 THR A O 1
ATOM 1667 N N . THR A 1 215 ? -17.714 25.794 62.076 1.00 84.94 215 THR A N 1
ATOM 1668 C CA . THR A 1 215 ? -16.990 24.614 62.578 1.00 84.94 215 THR A CA 1
ATOM 1669 C C . THR A 1 215 ? -15.507 24.632 62.251 1.00 84.94 215 THR A C 1
ATOM 1671 O O . THR A 1 215 ? -14.736 23.947 62.916 1.00 84.94 215 THR A O 1
ATOM 1674 N N . GLU A 1 216 ? -15.072 25.437 61.288 1.00 87.12 216 GLU A N 1
ATOM 1675 C CA . GLU A 1 216 ? -13.655 25.560 60.936 1.00 87.12 216 GLU A CA 1
ATOM 1676 C C . GLU A 1 216 ? -12.889 26.428 61.949 1.00 87.12 216 GLU A C 1
ATOM 1678 O O . GLU A 1 216 ? -11.665 26.321 62.044 1.00 87.12 216 GLU A O 1
ATOM 1683 N N . ASN A 1 217 ? -13.588 27.234 62.759 1.00 87.44 217 ASN A N 1
ATOM 1684 C CA . ASN A 1 217 ? -12.963 28.021 63.820 1.00 87.44 217 ASN A CA 1
ATOM 1685 C C . ASN A 1 217 ? -12.491 27.136 64.974 1.00 87.44 217 ASN A C 1
ATOM 1687 O O . ASN A 1 217 ? -13.195 26.214 65.396 1.00 87.44 217 ASN A O 1
ATOM 1691 N N . GLY A 1 218 ? -11.342 27.476 65.546 1.00 88.25 218 GLY A N 1
ATOM 1692 C CA . GLY A 1 218 ? -10.803 26.841 66.740 1.00 88.25 218 GLY A CA 1
ATOM 1693 C C . GLY A 1 218 ? -9.289 26.705 66.700 1.00 88.25 218 GLY A C 1
ATOM 1694 O O . GLY A 1 218 ? -8.617 27.176 65.779 1.00 88.25 218 GLY A O 1
ATOM 1695 N N . ARG A 1 219 ? -8.757 26.048 67.729 1.00 89.88 219 ARG A N 1
ATOM 1696 C CA . ARG A 1 219 ? -7.331 25.769 67.877 1.00 89.88 219 ARG A CA 1
ATOM 1697 C C . ARG A 1 219 ? -6.963 24.504 67.103 1.00 89.88 219 ARG A C 1
ATOM 1699 O O . ARG A 1 219 ? -7.672 23.516 67.187 1.00 89.88 219 ARG A O 1
ATOM 1706 N N . TYR A 1 220 ? -5.858 24.532 66.373 1.00 92.31 220 TYR A N 1
ATOM 1707 C CA . TYR A 1 220 ? -5.290 23.443 65.586 1.00 92.31 220 TYR A CA 1
ATOM 1708 C C . TYR A 1 220 ? -3.909 23.105 66.146 1.00 92.31 220 TYR A C 1
ATOM 1710 O O . TYR A 1 220 ? -2.995 23.934 66.126 1.00 92.31 220 TYR A O 1
ATOM 1718 N N . LEU A 1 221 ? -3.774 21.891 66.671 1.00 92.25 221 LEU A N 1
ATOM 1719 C CA . LEU A 1 221 ? -2.591 21.392 67.363 1.00 92.25 221 LEU A CA 1
ATOM 1720 C C . LEU A 1 221 ? -1.646 20.724 66.369 1.00 92.25 221 LEU A C 1
ATOM 1722 O O . LEU A 1 221 ? -2.071 19.880 65.573 1.00 92.25 221 LEU A O 1
ATOM 1726 N N . ARG A 1 222 ? -0.360 21.081 66.424 1.00 93.44 222 ARG A N 1
ATOM 1727 C CA . ARG A 1 222 ? 0.671 20.477 65.577 1.00 93.44 222 ARG A CA 1
ATOM 1728 C C . ARG A 1 222 ? 0.792 18.979 65.842 1.00 93.44 222 ARG A C 1
ATOM 1730 O O . ARG A 1 222 ? 0.907 18.566 66.995 1.00 93.44 222 ARG A O 1
ATOM 1737 N N . GLN A 1 223 ? 0.817 18.196 64.768 1.00 93.88 223 GLN A N 1
ATOM 1738 C CA . GLN A 1 223 ? 1.074 16.760 64.809 1.00 93.88 223 GLN A CA 1
ATOM 1739 C C . GLN A 1 223 ? 2.576 16.446 64.672 1.00 93.88 223 GLN A C 1
ATOM 1741 O O . GLN A 1 223 ? 3.344 17.287 64.177 1.00 93.88 223 GLN A O 1
ATOM 1746 N N . PRO A 1 224 ? 3.019 15.257 65.122 1.00 91.44 224 PRO A N 1
ATOM 1747 C CA . PRO A 1 224 ? 4.403 14.814 64.988 1.00 91.44 224 PRO A CA 1
ATOM 1748 C C . PRO A 1 224 ? 4.892 14.771 63.527 1.00 91.44 224 PRO A C 1
ATOM 1750 O O . PRO A 1 224 ? 4.087 14.632 62.610 1.00 91.44 224 PRO A O 1
ATOM 1753 N N . PRO A 1 225 ? 6.214 14.826 63.269 1.00 89.62 225 PRO A N 1
ATOM 1754 C CA . PRO A 1 225 ? 6.752 14.926 61.910 1.00 89.62 225 PRO A CA 1
ATOM 1755 C C . PRO A 1 225 ? 6.431 13.733 61.003 1.00 89.62 225 PRO A C 1
ATOM 1757 O O . PRO A 1 225 ? 6.464 13.884 59.786 1.00 89.62 225 PRO A O 1
ATOM 1760 N N . TYR A 1 226 ? 6.140 12.560 61.574 1.00 88.06 226 TYR A N 1
ATOM 1761 C CA . TYR A 1 226 ? 5.726 11.381 60.807 1.00 88.06 226 TYR A CA 1
ATOM 1762 C C . TYR A 1 226 ? 4.292 11.489 60.261 1.00 88.06 226 TYR A C 1
ATOM 1764 O O . TYR A 1 226 ? 3.970 10.777 59.318 1.00 88.06 226 TYR A O 1
ATOM 1772 N N . ASP A 1 227 ? 3.477 12.404 60.797 1.00 88.25 227 ASP A N 1
ATOM 1773 C CA . ASP A 1 227 ? 2.129 12.730 60.306 1.00 88.25 227 ASP A CA 1
ATOM 1774 C C . ASP A 1 227 ? 2.135 13.946 59.361 1.00 88.25 227 ASP A C 1
ATOM 1776 O O . ASP A 1 227 ? 1.085 14.469 58.991 1.00 88.25 227 ASP A O 1
ATOM 1780 N N . ASN A 1 228 ? 3.313 14.444 58.968 1.00 89.94 228 ASN A N 1
ATOM 1781 C CA . ASN A 1 228 ? 3.408 15.532 57.998 1.00 89.94 228 ASN A CA 1
ATOM 1782 C C . ASN A 1 228 ? 2.756 15.125 56.665 1.00 89.94 228 ASN A C 1
ATOM 1784 O O . ASN A 1 228 ? 3.026 14.057 56.117 1.00 89.94 228 ASN A O 1
ATOM 1788 N N . ILE A 1 229 ? 1.962 16.031 56.097 1.00 87.31 229 ILE A N 1
ATOM 1789 C CA . ILE A 1 229 ? 1.274 15.828 54.818 1.00 87.31 229 ILE A CA 1
ATOM 1790 C C . ILE A 1 229 ? 2.041 16.596 53.749 1.00 87.31 229 ILE A C 1
ATOM 1792 O O . ILE A 1 229 ? 2.395 17.757 53.951 1.00 87.31 229 ILE A O 1
ATOM 1796 N N . ASN A 1 230 ? 2.323 15.948 52.616 1.00 84.19 230 ASN A N 1
ATOM 1797 C CA . ASN A 1 230 ? 3.114 16.524 51.521 1.00 84.19 230 ASN A CA 1
ATOM 1798 C C . ASN A 1 230 ? 4.510 17.029 51.962 1.00 84.19 230 ASN A C 1
ATOM 1800 O O . ASN A 1 230 ? 5.064 17.946 51.364 1.00 84.19 230 ASN A O 1
ATOM 1804 N N . GLY A 1 231 ? 5.080 16.449 53.028 1.00 84.75 231 GLY A N 1
ATOM 1805 C CA . GLY A 1 231 ? 6.357 16.881 53.616 1.00 84.75 231 GLY A CA 1
ATOM 1806 C C . GLY A 1 231 ? 6.281 18.163 54.458 1.00 84.75 231 GLY A C 1
ATOM 1807 O O . GLY A 1 231 ? 7.292 18.582 55.021 1.00 84.75 231 GLY A O 1
ATOM 1808 N N . ASP A 1 232 ? 5.095 18.760 54.587 1.00 89.25 232 ASP A N 1
ATOM 1809 C CA . ASP A 1 232 ? 4.821 19.980 55.338 1.00 89.25 232 ASP A CA 1
ATOM 1810 C C . ASP A 1 232 ? 4.034 19.679 56.631 1.00 89.25 232 ASP A C 1
ATOM 1812 O O . ASP A 1 232 ? 3.515 18.586 56.861 1.00 89.25 232 ASP A O 1
ATOM 1816 N N . ALA A 1 233 ? 3.970 20.667 57.521 1.00 90.62 233 ALA A N 1
ATOM 1817 C CA . ALA A 1 233 ? 3.341 20.524 58.827 1.00 90.62 233 ALA A CA 1
ATOM 1818 C C . ALA A 1 233 ? 1.841 20.202 58.760 1.00 90.62 233 ALA A C 1
ATOM 1820 O O . ALA A 1 233 ? 1.075 20.890 58.084 1.00 90.62 233 ALA A O 1
ATOM 1821 N N . HIS A 1 234 ? 1.421 19.217 59.554 1.00 94.19 234 HIS A N 1
ATOM 1822 C CA . HIS A 1 234 ? 0.019 18.860 59.754 1.00 94.19 234 HIS A CA 1
ATOM 1823 C C . HIS A 1 234 ? -0.486 19.330 61.117 1.00 94.19 234 HIS A C 1
ATOM 1825 O O . HIS A 1 234 ? 0.186 19.150 62.134 1.00 94.19 234 HIS A O 1
ATOM 1831 N N . TYR A 1 235 ? -1.682 19.913 61.149 1.00 93.44 235 TYR A N 1
ATOM 1832 C CA . TYR A 1 235 ? -2.355 20.307 62.380 1.00 93.44 235 TYR A CA 1
ATOM 1833 C C . TYR A 1 235 ? -3.767 19.719 62.421 1.00 93.44 235 TYR A C 1
ATOM 1835 O O . TYR A 1 235 ? -4.464 19.668 61.406 1.00 93.44 235 TYR A O 1
ATOM 1843 N N . ILE A 1 236 ? -4.213 19.301 63.604 1.00 91.94 236 ILE A N 1
ATOM 1844 C CA . ILE A 1 236 ? -5.559 18.759 63.826 1.00 91.94 236 ILE A CA 1
ATOM 1845 C C . ILE A 1 236 ? -6.288 19.664 64.804 1.00 91.94 236 ILE A C 1
ATOM 1847 O O . ILE A 1 236 ? -5.718 20.079 65.813 1.00 91.94 236 ILE A O 1
ATOM 1851 N N . LYS A 1 237 ? -7.543 19.985 64.495 1.00 89.75 237 LYS A N 1
ATOM 1852 C CA . LYS A 1 237 ? -8.381 20.801 65.366 1.00 89.75 237 LYS A CA 1
ATOM 1853 C C . LYS A 1 237 ? -8.548 20.133 66.735 1.00 89.75 237 LYS A C 1
ATOM 1855 O O . LYS A 1 237 ? -8.947 18.974 66.817 1.00 89.75 237 LYS A O 1
ATOM 1860 N N . ASP A 1 238 ? -8.250 20.892 67.779 1.00 82.62 238 ASP A N 1
ATOM 1861 C CA . ASP A 1 238 ? -8.475 20.541 69.173 1.00 82.62 238 ASP A CA 1
ATOM 1862 C C . ASP A 1 238 ? -9.975 20.346 69.418 1.00 82.62 238 ASP A C 1
ATOM 1864 O O . ASP A 1 238 ? -10.797 21.187 69.037 1.00 82.62 238 ASP A O 1
ATOM 1868 N N . ALA A 1 239 ? -10.333 19.219 70.028 1.00 67.12 239 ALA A N 1
ATOM 1869 C CA . ALA A 1 239 ? -11.722 18.825 70.191 1.00 67.12 239 ALA A CA 1
ATOM 1870 C C . ALA A 1 239 ? -12.454 19.618 71.289 1.00 67.12 239 ALA A C 1
ATOM 1872 O O . ALA A 1 239 ? -13.686 19.618 71.286 1.00 67.12 239 ALA A O 1
ATOM 1873 N N . GLY A 1 240 ? -11.733 20.313 72.180 1.00 63.31 240 GLY A N 1
ATOM 1874 C CA . GLY A 1 240 ? -12.312 20.949 73.369 1.00 63.31 240 GLY A CA 1
ATOM 1875 C C . GLY A 1 240 ? -12.916 19.941 74.363 1.00 63.31 240 GLY A C 1
ATOM 1876 O O . GLY A 1 240 ? -12.961 18.740 74.103 1.00 63.31 240 GLY A O 1
ATOM 1877 N N . ASP A 1 241 ? -13.365 20.426 75.529 1.00 45.78 241 ASP A N 1
ATOM 1878 C CA . ASP A 1 241 ? -13.975 19.599 76.586 1.00 45.78 241 ASP A CA 1
ATOM 1879 C C . ASP A 1 241 ? -15.158 18.781 76.026 1.00 45.78 241 ASP A C 1
ATOM 1881 O O . ASP A 1 241 ? -16.086 19.329 75.423 1.00 45.78 241 ASP A O 1
ATOM 1885 N N . ALA A 1 242 ? -15.108 17.460 76.209 1.00 46.16 242 ALA A N 1
ATOM 1886 C CA . ALA A 1 242 ? -15.876 16.427 75.503 1.00 46.16 242 ALA A CA 1
ATOM 1887 C C . ALA A 1 242 ? -17.387 16.376 75.841 1.00 46.16 242 ALA A C 1
ATOM 1889 O O . ALA A 1 242 ? -18.007 15.315 75.796 1.00 46.16 242 ALA A O 1
ATOM 1890 N N . ARG A 1 243 ? -17.997 17.511 76.203 1.00 43.84 243 ARG A N 1
ATOM 1891 C CA . ARG A 1 243 ? -19.422 17.644 76.569 1.00 43.84 243 ARG A CA 1
ATOM 1892 C C . ARG A 1 243 ? -20.262 18.411 75.545 1.00 43.84 243 ARG A C 1
ATOM 1894 O O . ARG A 1 243 ? -21.451 18.611 75.768 1.00 43.84 243 ARG A O 1
ATOM 1901 N N . LEU A 1 244 ? -19.668 18.837 74.431 1.00 45.38 244 LEU A N 1
ATOM 1902 C CA . LEU A 1 244 ? -20.387 19.380 73.278 1.00 45.38 244 LEU A CA 1
ATOM 1903 C C . LEU A 1 244 ? -20.465 18.290 72.202 1.00 45.38 244 LEU A C 1
ATOM 1905 O O . LEU A 1 244 ? -19.462 17.969 71.573 1.00 45.38 244 LEU A O 1
ATOM 1909 N N . GLU A 1 245 ? -21.658 17.736 71.983 1.00 42.62 245 GLU A N 1
ATOM 1910 C CA . GLU A 1 245 ? -21.962 16.610 71.074 1.00 42.62 245 GLU A CA 1
ATOM 1911 C C . GLU A 1 245 ? -21.657 16.850 69.573 1.00 42.62 245 GLU A C 1
ATOM 1913 O O . GLU A 1 245 ? -22.051 16.047 68.741 1.00 42.62 245 GLU A O 1
ATOM 1918 N N . ASN A 1 246 ? -20.919 17.902 69.192 1.00 47.56 246 ASN A N 1
ATOM 1919 C CA . ASN A 1 246 ? -20.631 18.255 67.792 1.00 47.56 246 ASN A CA 1
ATOM 1920 C C . ASN A 1 246 ? -19.173 18.709 67.543 1.00 47.56 246 ASN A C 1
ATOM 1922 O O . ASN A 1 246 ? -18.925 19.666 66.806 1.00 47.56 246 ASN A O 1
ATOM 1926 N N . SER A 1 247 ? -18.174 18.044 68.134 1.00 54.84 247 SER A N 1
ATOM 1927 C CA . SER A 1 247 ? -16.764 18.310 67.801 1.00 54.84 247 SER A CA 1
ATOM 1928 C C . SER A 1 247 ? -16.366 17.633 66.480 1.00 54.84 247 SER A C 1
ATOM 1930 O O . SER A 1 247 ? -15.875 16.507 66.444 1.00 54.84 247 SER A O 1
ATOM 1932 N N . THR A 1 248 ? -16.622 18.299 65.352 1.00 68.25 248 THR A N 1
ATOM 1933 C CA . THR A 1 248 ? -16.193 17.833 64.023 1.00 68.25 248 THR A CA 1
ATOM 1934 C C . THR A 1 248 ? -14.677 17.949 63.855 1.00 68.25 248 THR A C 1
ATOM 1936 O O . THR A 1 248 ? -14.125 19.052 63.931 1.00 68.25 248 THR A O 1
ATOM 1939 N N . ARG A 1 249 ? -14.011 16.824 63.558 1.00 81.94 249 ARG A N 1
ATOM 1940 C CA . ARG A 1 249 ? -12.577 16.770 63.230 1.00 81.94 249 ARG A CA 1
ATOM 1941 C C . ARG A 1 249 ? -12.281 17.609 61.980 1.00 81.94 249 ARG A C 1
ATOM 1943 O O . ARG A 1 249 ? -13.027 17.572 60.999 1.00 81.94 249 ARG A O 1
ATOM 1950 N N . ARG A 1 250 ? -11.197 18.386 62.030 1.00 89.50 250 ARG A N 1
ATOM 1951 C CA . ARG A 1 250 ? -10.686 19.184 60.906 1.00 89.50 250 ARG A CA 1
ATOM 1952 C C . ARG A 1 250 ? -9.171 19.094 60.855 1.00 89.50 250 ARG A C 1
ATOM 1954 O O . ARG A 1 250 ? -8.509 19.117 61.895 1.00 89.50 250 ARG A O 1
ATOM 1961 N N . HIS A 1 251 ? -8.641 19.022 59.644 1.00 91.56 251 HIS A N 1
ATOM 1962 C CA . HIS A 1 251 ? -7.216 18.950 59.365 1.00 91.56 251 HIS A CA 1
ATOM 1963 C C . HIS A 1 251 ? -6.774 20.226 58.659 1.00 91.56 251 HIS A C 1
ATOM 1965 O O . HIS A 1 251 ? -7.392 20.634 57.680 1.00 91.56 251 HIS A O 1
ATOM 1971 N N . LEU A 1 252 ? -5.699 20.836 59.149 1.00 92.69 252 LEU A N 1
ATOM 1972 C CA . LEU A 1 252 ? -5.034 21.977 58.534 1.00 92.69 252 LEU A CA 1
ATOM 1973 C C . LEU A 1 252 ? -3.669 21.523 58.021 1.00 92.69 252 LEU A C 1
ATOM 1975 O O . LEU A 1 252 ? -2.824 21.074 58.796 1.00 92.69 252 LEU A O 1
ATOM 1979 N N . PHE A 1 253 ? -3.457 21.632 56.716 1.00 92.06 253 PHE A N 1
ATOM 1980 C CA . PHE A 1 253 ? -2.213 21.232 56.062 1.00 92.06 253 PHE A CA 1
ATOM 1981 C C . PHE A 1 253 ? -2.016 21.990 54.752 1.00 92.06 253 PHE A C 1
ATOM 1983 O O . PHE A 1 253 ? -2.876 22.766 54.333 1.00 92.06 253 PHE A O 1
ATOM 1990 N N . LYS A 1 254 ? -0.862 21.791 54.118 1.00 89.50 254 LYS A N 1
ATOM 1991 C CA . LYS A 1 254 ? -0.500 22.456 52.868 1.00 89.50 254 LYS A CA 1
ATOM 1992 C C . LYS A 1 254 ? -0.759 21.541 51.669 1.00 89.50 254 LYS A C 1
ATOM 1994 O O . LYS A 1 254 ? -0.291 20.403 51.641 1.00 89.50 254 LYS A O 1
ATOM 1999 N N . ALA A 1 255 ? -1.515 22.041 50.696 1.00 85.12 255 ALA A N 1
ATOM 2000 C CA . ALA A 1 255 ? -1.890 21.297 49.496 1.00 85.12 255 ALA A CA 1
ATOM 2001 C C . ALA A 1 255 ? -0.707 21.139 48.524 1.00 85.12 255 ALA A C 1
ATOM 2003 O O . ALA A 1 255 ? 0.205 21.974 48.497 1.00 85.12 255 ALA A O 1
ATOM 2004 N N . HIS A 1 256 ? -0.753 20.124 47.663 1.00 80.81 256 HIS A N 1
ATOM 2005 C CA . HIS A 1 256 ? 0.278 19.805 46.673 1.00 80.81 256 HIS A CA 1
ATOM 2006 C C . HIS A 1 256 ? 0.491 20.946 45.664 1.00 80.81 256 HIS A C 1
ATOM 2008 O O . HIS A 1 256 ? 1.611 21.198 45.219 1.00 80.81 256 HIS A O 1
ATOM 2014 N N . LYS A 1 257 ? -0.570 21.686 45.313 1.00 69.62 257 LYS A N 1
ATOM 2015 C CA . LYS A 1 257 ? -0.495 22.871 44.430 1.00 69.62 257 LYS A CA 1
ATOM 2016 C C . LYS A 1 257 ? -0.045 24.154 45.159 1.00 69.62 257 LYS A C 1
ATOM 2018 O O . LYS A 1 257 ? 0.007 25.219 44.545 1.00 69.62 257 LYS A O 1
ATOM 2023 N N . GLY A 1 258 ? 0.326 24.052 46.439 1.00 76.19 258 GLY A N 1
ATOM 2024 C CA . GLY A 1 258 ? 0.748 25.158 47.296 1.00 76.19 258 GLY A CA 1
ATOM 2025 C C . GLY A 1 258 ? -0.419 25.882 47.981 1.00 76.19 258 GLY A C 1
ATOM 2026 O O . GLY A 1 258 ? -1.527 25.946 47.460 1.00 76.19 258 GLY A O 1
ATOM 2027 N N . GLY A 1 259 ? -0.146 26.459 49.158 1.00 85.12 259 GLY A N 1
ATOM 2028 C CA . GLY A 1 259 ? -1.154 27.096 50.017 1.00 85.12 259 GLY A CA 1
ATOM 2029 C C . GLY A 1 259 ? -1.718 26.155 51.085 1.00 85.12 259 GLY A C 1
ATOM 2030 O O . GLY A 1 259 ? -1.662 24.935 50.958 1.00 85.12 259 GLY A O 1
ATOM 2031 N N . TRP A 1 260 ? -2.207 26.733 52.177 1.00 90.19 260 TRP A N 1
ATOM 2032 C CA . TRP A 1 260 ? -2.770 26.017 53.320 1.00 90.19 260 TRP A CA 1
ATOM 2033 C C . TRP A 1 260 ? -4.270 25.821 53.154 1.00 90.19 260 TRP A C 1
ATOM 2035 O O . TRP A 1 260 ? -4.942 26.688 52.602 1.00 90.19 260 TRP A O 1
ATOM 2045 N N . GLN A 1 261 ? -4.809 24.719 53.660 1.00 91.69 261 GLN A N 1
ATOM 2046 C CA . GLN A 1 261 ? -6.237 24.432 53.595 1.00 91.69 261 GLN A CA 1
ATOM 2047 C C . GLN A 1 261 ? -6.752 23.727 54.842 1.00 91.69 261 GLN A C 1
ATOM 2049 O O . GLN A 1 261 ? -6.011 23.002 55.504 1.00 91.69 261 GLN A O 1
ATOM 2054 N N . VAL A 1 262 ? -8.039 23.924 55.124 1.00 90.75 262 VAL A N 1
ATOM 2055 C CA . VAL A 1 262 ? -8.784 23.187 56.147 1.00 90.75 262 VAL A CA 1
ATOM 2056 C C . VAL A 1 262 ? -9.710 22.197 55.459 1.00 90.75 262 VAL A C 1
ATOM 2058 O O . VAL A 1 262 ? -10.544 22.595 54.647 1.00 90.75 262 VAL A O 1
ATOM 2061 N N . SER A 1 263 ? -9.562 20.919 55.793 1.00 89.25 263 SER A N 1
ATOM 2062 C CA . SER A 1 263 ? -10.295 19.809 55.170 1.00 89.25 263 SER A CA 1
ATOM 2063 C C . SER A 1 263 ? -10.880 18.866 56.236 1.00 89.25 263 SER A C 1
ATOM 2065 O O . SER A 1 263 ? -10.392 18.849 57.377 1.00 89.25 263 SER A O 1
ATOM 2067 N N . PRO A 1 264 ? -11.940 18.102 55.912 1.00 84.12 264 PRO A N 1
ATOM 2068 C CA . PRO A 1 264 ? -12.528 17.115 56.825 1.00 84.12 264 PRO A CA 1
ATOM 2069 C C . PRO A 1 264 ? -11.611 15.910 57.063 1.00 84.12 264 PRO A C 1
ATOM 2071 O O . PRO A 1 264 ? -11.608 15.354 58.161 1.00 84.12 264 PRO A O 1
ATOM 2074 N N . ILE A 1 265 ? -10.789 15.568 56.071 1.00 83.62 265 ILE A N 1
ATOM 2075 C CA . ILE A 1 265 ? -9.811 14.478 56.099 1.00 83.62 265 ILE A CA 1
ATOM 2076 C C . ILE A 1 265 ? -8.396 15.003 55.826 1.00 83.62 265 ILE A C 1
ATOM 2078 O O . ILE A 1 265 ? -8.194 16.170 55.495 1.00 83.62 265 ILE A O 1
ATOM 2082 N N . CYS A 1 266 ? -7.390 14.154 56.031 1.00 81.25 266 CYS A N 1
ATOM 2083 C CA . CYS A 1 266 ? -5.971 14.491 55.897 1.00 81.25 266 CYS A CA 1
ATOM 2084 C C . CYS A 1 266 ? -5.399 14.233 54.489 1.00 81.25 266 CYS A C 1
ATOM 2086 O O . CYS A 1 266 ? -4.211 13.952 54.349 1.00 81.25 266 CYS A O 1
ATOM 2088 N N . ASN A 1 267 ? -6.237 14.314 53.456 1.00 80.56 267 ASN A N 1
ATOM 2089 C CA . ASN A 1 267 ? -5.851 14.270 52.047 1.00 80.56 267 ASN A CA 1
ATOM 2090 C C . ASN A 1 267 ? -6.717 15.268 51.245 1.00 80.56 267 ASN A C 1
ATOM 2092 O O . ASN A 1 267 ? -7.533 15.988 51.824 1.00 80.56 267 ASN A O 1
ATOM 2096 N N . GLU A 1 268 ? -6.507 15.361 49.934 1.00 75.31 268 GLU A N 1
ATOM 2097 C CA . GLU A 1 268 ? -7.199 16.337 49.077 1.00 75.31 268 GLU A CA 1
ATOM 2098 C C . GLU A 1 268 ? -8.523 15.813 48.482 1.00 75.31 268 GLU A C 1
ATOM 2100 O O . GLU A 1 268 ? -9.166 16.547 47.735 1.00 75.31 268 GLU A O 1
ATOM 2105 N N . ASP A 1 269 ? -8.965 14.600 48.840 1.00 65.62 269 ASP A N 1
ATOM 2106 C CA . ASP A 1 269 ? -10.050 13.888 48.142 1.00 65.62 269 ASP A CA 1
ATOM 2107 C C . ASP A 1 269 ? -11.452 14.456 48.442 1.00 65.62 269 ASP A C 1
ATOM 2109 O O . ASP A 1 269 ? -12.292 14.522 47.551 1.00 65.62 269 ASP A O 1
ATOM 2113 N N . GLU A 1 270 ? -11.721 14.918 49.671 1.00 68.06 270 GLU A N 1
ATOM 2114 C CA . GLU A 1 270 ? -13.031 15.497 50.054 1.00 68.06 270 GLU A CA 1
ATOM 2115 C C . GLU A 1 270 ? -13.106 17.029 49.894 1.00 68.06 270 GLU A C 1
ATOM 2117 O O . GLU A 1 270 ? -14.075 17.667 50.310 1.00 68.06 270 GLU A O 1
ATOM 2122 N N . GLY A 1 271 ? -12.092 17.636 49.271 1.00 73.12 271 GLY A N 1
ATOM 2123 C CA . GLY A 1 271 ? -12.038 19.074 49.029 1.00 73.12 271 GLY A CA 1
ATOM 2124 C C . GLY A 1 271 ? -11.803 19.928 50.285 1.00 73.12 271 GLY A C 1
ATOM 2125 O O . GLY A 1 271 ? -11.980 19.520 51.434 1.00 73.12 271 GLY A O 1
ATOM 2126 N N . ALA A 1 272 ? -11.364 21.166 50.059 1.00 85.38 272 ALA A N 1
ATOM 2127 C CA . ALA A 1 272 ? -11.112 22.127 51.128 1.00 85.38 272 ALA A CA 1
ATOM 2128 C C . ALA A 1 272 ? -12.376 22.932 51.466 1.00 85.38 272 ALA A C 1
ATOM 2130 O O . ALA A 1 272 ? -13.042 23.456 50.575 1.00 85.38 272 ALA A O 1
ATOM 2131 N N . PHE A 1 273 ? -12.648 23.134 52.756 1.00 88.38 273 PHE A N 1
ATOM 2132 C CA . PHE A 1 273 ? -13.691 24.063 53.209 1.00 88.38 273 PHE A CA 1
ATOM 2133 C C . PHE A 1 273 ? -13.237 25.521 53.075 1.00 88.38 273 PHE A C 1
ATOM 2135 O O . PHE A 1 273 ? -13.973 26.379 52.584 1.00 88.38 273 PHE A O 1
ATOM 2142 N N . ILE A 1 274 ? -11.990 25.793 53.468 1.00 88.94 274 ILE A N 1
ATOM 2143 C CA . ILE A 1 274 ? -11.301 27.070 53.260 1.00 88.94 274 ILE A CA 1
ATOM 2144 C C . ILE A 1 274 ? -9.849 26.813 52.861 1.00 88.94 274 ILE A C 1
ATOM 2146 O O . ILE A 1 274 ? -9.238 25.841 53.314 1.00 88.94 274 ILE A O 1
ATOM 2150 N N . ARG A 1 275 ? -9.274 27.691 52.037 1.00 90.31 275 ARG A N 1
ATOM 2151 C CA . ARG A 1 275 ? -7.866 27.594 51.615 1.00 90.31 275 ARG A CA 1
ATOM 2152 C C . ARG A 1 275 ? -7.206 28.952 51.476 1.00 90.31 275 ARG A C 1
ATOM 2154 O O . ARG A 1 275 ? -7.897 29.954 51.347 1.00 90.31 275 ARG A O 1
ATOM 2161 N N . THR A 1 276 ? -5.883 29.002 51.426 1.00 89.00 276 THR A N 1
ATOM 2162 C CA . THR A 1 276 ? -5.145 30.249 51.234 1.00 89.00 276 THR A CA 1
ATOM 2163 C C . THR A 1 276 ? -4.773 30.504 49.778 1.00 89.00 276 THR A C 1
ATOM 2165 O O . THR A 1 276 ? -4.501 29.582 49.008 1.00 89.00 276 THR A O 1
ATOM 2168 N N . ARG A 1 277 ? -4.679 31.780 49.398 1.00 83.31 277 ARG A N 1
ATOM 2169 C CA . ARG A 1 277 ? -4.134 32.201 48.103 1.00 83.31 277 ARG A CA 1
ATOM 2170 C C . ARG A 1 277 ? -2.599 32.073 48.098 1.00 83.31 277 ARG A C 1
ATOM 2172 O O . ARG A 1 277 ? -1.897 32.961 48.572 1.00 83.31 277 ARG A O 1
ATOM 2179 N N . GLY A 1 278 ? -2.073 30.979 47.540 1.00 70.75 278 GLY A N 1
ATOM 2180 C CA . GLY A 1 278 ? -0.633 30.778 47.299 1.00 70.75 278 GLY A CA 1
ATOM 2181 C C . GLY A 1 278 ? 0.215 30.423 48.535 1.00 70.75 278 GLY A C 1
ATOM 2182 O O . GLY A 1 278 ? -0.290 30.297 49.648 1.00 70.75 278 GLY A O 1
ATOM 2183 N N . GLY A 1 279 ? 1.527 30.232 48.326 1.00 63.69 279 GLY A N 1
ATOM 2184 C CA . GLY A 1 279 ? 2.489 29.648 49.283 1.00 63.69 279 GLY A CA 1
ATOM 2185 C C . GLY A 1 279 ? 3.072 30.584 50.351 1.00 63.69 279 GLY A C 1
ATOM 2186 O O . GLY A 1 279 ? 4.200 30.371 50.793 1.00 63.69 279 GLY A O 1
ATOM 2187 N N . VAL A 1 280 ? 2.344 31.627 50.749 1.00 66.50 280 VAL A N 1
ATOM 2188 C CA . VAL A 1 280 ? 2.765 32.535 51.831 1.00 66.50 280 VAL A CA 1
ATOM 2189 C C . VAL A 1 280 ? 2.604 31.830 53.189 1.00 66.50 280 VAL A C 1
ATOM 2191 O O . VAL A 1 280 ? 1.804 30.905 53.333 1.00 66.50 280 VAL A O 1
ATOM 2194 N N . GLY A 1 281 ? 3.380 32.237 54.200 1.00 72.00 281 GLY A N 1
ATOM 2195 C CA . GLY A 1 281 ? 3.251 31.706 55.559 1.00 72.00 281 GLY A CA 1
ATOM 2196 C C . GLY A 1 281 ? 1.823 31.846 56.103 1.00 72.00 281 GLY A C 1
ATOM 2197 O O . GLY A 1 281 ? 1.177 32.871 55.896 1.00 72.00 281 GLY A O 1
ATOM 2198 N N . LEU A 1 282 ? 1.363 30.825 56.832 1.00 79.56 282 LEU A N 1
ATOM 2199 C CA . LEU A 1 282 ? -0.018 30.617 57.295 1.00 79.56 282 LEU A CA 1
ATOM 2200 C C . LEU A 1 282 ? -0.689 31.847 57.960 1.00 79.56 282 LEU A C 1
ATOM 2202 O O . LEU A 1 282 ? -1.905 31.987 57.902 1.00 79.56 282 LEU A O 1
ATOM 2206 N N . GLN A 1 283 ? 0.086 32.756 58.564 1.00 76.44 283 GLN A N 1
ATOM 2207 C CA . GLN A 1 283 ? -0.418 33.961 59.250 1.00 76.44 283 GLN A CA 1
ATOM 2208 C C . GLN A 1 283 ? -0.698 35.160 58.336 1.00 76.44 283 GLN A C 1
ATOM 2210 O O . GLN A 1 283 ? -1.507 36.018 58.676 1.00 76.44 283 GLN A O 1
ATOM 2215 N N . LEU A 1 284 ? 0.008 35.253 57.209 1.00 73.56 284 LEU A N 1
ATOM 2216 C CA . LEU A 1 284 ? -0.077 36.378 56.266 1.00 73.56 284 LEU A CA 1
ATOM 2217 C C . LEU A 1 284 ? -0.925 36.027 55.040 1.00 73.56 284 LEU A C 1
ATOM 2219 O O . LEU A 1 284 ? -1.026 36.811 54.099 1.00 73.56 284 LEU A O 1
ATOM 2223 N N . ALA A 1 285 ? -1.479 34.820 55.031 1.00 78.69 285 ALA A N 1
ATOM 2224 C CA . ALA A 1 285 ? -2.146 34.262 53.884 1.00 78.69 285 ALA A CA 1
ATOM 2225 C C . ALA A 1 285 ? -3.603 34.747 53.812 1.00 78.69 285 ALA A C 1
ATOM 2227 O O . ALA A 1 285 ? -4.337 34.726 54.800 1.00 78.69 285 ALA A O 1
ATOM 2228 N N . GLU A 1 286 ? -4.018 35.184 52.625 1.00 84.31 286 GLU A N 1
ATOM 2229 C CA . GLU A 1 286 ? -5.404 35.547 52.339 1.00 84.31 286 GLU A CA 1
ATOM 2230 C C . GLU A 1 286 ? -6.241 34.271 52.206 1.00 84.31 286 GLU A C 1
ATOM 2232 O O . GLU A 1 286 ? -5.939 33.420 51.364 1.00 84.31 286 GLU A O 1
ATOM 2237 N N . TRP A 1 287 ? -7.279 34.134 53.032 1.00 88.19 287 TRP A N 1
ATOM 2238 C CA . TRP A 1 287 ? -8.164 32.971 53.024 1.00 88.19 287 TRP A CA 1
ATOM 2239 C C . TRP A 1 287 ? -9.298 33.136 52.017 1.00 88.19 287 TRP A C 1
ATOM 2241 O O . TRP A 1 287 ? -9.860 34.217 51.830 1.00 88.19 287 TRP A O 1
ATOM 2251 N N . LEU A 1 288 ? -9.640 32.028 51.381 1.00 89.38 288 LEU A N 1
ATOM 2252 C CA . LEU A 1 288 ? -10.651 31.899 50.353 1.00 89.38 288 LEU A CA 1
ATOM 2253 C C . LEU A 1 288 ? -11.695 30.867 50.798 1.00 89.38 288 LEU A C 1
ATOM 2255 O O . LEU A 1 288 ? -11.359 29.908 51.497 1.00 89.38 288 LEU A O 1
ATOM 2259 N N . PHE A 1 289 ? -12.929 31.034 50.331 1.00 88.88 289 PHE A N 1
ATOM 2260 C CA . PHE A 1 289 ? -14.019 30.059 50.457 1.00 88.88 289 PHE A CA 1
ATOM 2261 C C . PHE A 1 289 ? -14.829 29.981 49.162 1.00 88.88 289 PHE A C 1
ATOM 2263 O O . PHE A 1 289 ? -14.733 30.876 48.320 1.00 88.88 289 PHE A O 1
ATOM 2270 N N . ILE A 1 290 ? -15.642 28.941 49.013 1.00 86.00 290 ILE A N 1
ATOM 2271 C CA . ILE A 1 290 ? -16.632 28.828 47.943 1.00 86.00 290 ILE A CA 1
ATOM 2272 C C . ILE A 1 290 ? -17.986 29.308 48.503 1.00 86.00 290 ILE A C 1
ATOM 2274 O O . ILE A 1 290 ? -18.447 28.760 49.505 1.00 86.00 290 ILE A O 1
ATOM 2278 N N . PRO A 1 291 ? -18.618 30.343 47.925 1.00 84.44 291 PRO A N 1
ATOM 2279 C CA . PRO A 1 291 ? -19.969 30.780 48.297 1.00 84.44 291 PRO A CA 1
ATOM 2280 C C . PRO A 1 291 ? -21.061 29.733 47.990 1.00 84.44 291 PRO A C 1
ATOM 2282 O O . PRO A 1 291 ? -20.770 28.728 47.349 1.00 84.44 291 PRO A O 1
ATOM 2285 N N . PRO A 1 292 ? -22.325 29.953 48.410 1.00 85.19 292 PRO A N 1
ATOM 2286 C CA . PRO A 1 292 ? -23.440 29.090 48.020 1.00 85.19 292 PRO A CA 1
ATOM 2287 C C . PRO A 1 292 ? -23.600 28.992 46.500 1.00 85.19 292 PRO A C 1
ATOM 2289 O O . PRO A 1 292 ? -23.358 29.973 45.791 1.00 85.19 292 PRO A O 1
ATOM 2292 N N . ASP A 1 293 ? -24.091 27.845 46.035 1.00 86.56 293 ASP A N 1
ATOM 2293 C CA . ASP A 1 293 ? -24.426 27.627 44.631 1.00 86.56 293 ASP A CA 1
ATOM 2294 C C . ASP A 1 293 ? -25.380 28.701 44.098 1.00 86.56 293 ASP A C 1
ATOM 2296 O O . ASP A 1 293 ? -26.348 29.101 44.757 1.00 86.56 293 ASP A O 1
ATOM 2300 N N . VAL A 1 294 ? -25.116 29.158 42.877 1.00 88.31 294 VAL A N 1
ATOM 2301 C CA . VAL A 1 294 ? -25.932 30.163 42.197 1.00 88.31 294 VAL A CA 1
ATOM 2302 C C . VAL A 1 294 ? -26.749 29.520 41.089 1.00 88.31 294 VAL A C 1
ATOM 2304 O O . VAL A 1 294 ? -26.250 28.706 40.315 1.00 88.31 294 VAL A O 1
ATOM 2307 N N . VAL A 1 295 ? -28.016 29.917 40.991 1.00 89.50 295 VAL A N 1
ATOM 2308 C CA . VAL A 1 295 ? -28.845 29.586 39.830 1.00 89.50 295 VAL A CA 1
ATOM 2309 C C . VAL A 1 295 ? -28.481 30.551 38.707 1.00 89.50 295 VAL A C 1
ATOM 2311 O O . VAL A 1 295 ? -28.630 31.765 38.854 1.00 89.50 295 VAL A O 1
ATOM 2314 N N . GLU A 1 296 ? -28.017 30.017 37.586 1.00 89.19 296 GLU A N 1
ATOM 2315 C CA . GLU A 1 296 ? -27.613 30.795 36.421 1.00 89.19 296 GLU A CA 1
ATOM 2316 C C . GLU A 1 296 ? -28.844 31.430 35.760 1.00 89.19 296 GLU A C 1
ATOM 2318 O O . GLU A 1 296 ? -29.745 30.742 35.276 1.00 89.19 296 GLU A O 1
ATOM 2323 N N . THR A 1 297 ? -28.902 32.762 35.747 1.00 83.25 297 THR A N 1
ATOM 2324 C CA . THR A 1 297 ? -30.031 33.525 35.184 1.00 83.25 297 THR A CA 1
ATOM 2325 C C . THR A 1 297 ? -29.746 34.114 33.807 1.00 83.25 297 THR A C 1
ATOM 2327 O O . THR A 1 297 ? -30.686 34.396 33.071 1.00 83.25 297 THR A O 1
ATOM 2330 N N . ASN A 1 298 ? -28.469 34.269 33.447 1.00 82.38 298 ASN A N 1
ATOM 2331 C CA . ASN A 1 298 ? -28.024 34.881 32.190 1.00 82.38 298 ASN A CA 1
ATOM 2332 C C . ASN A 1 298 ? -27.424 33.866 31.206 1.00 82.38 298 ASN A C 1
ATOM 2334 O O . ASN A 1 298 ? -26.864 34.261 30.185 1.00 82.38 298 ASN A O 1
ATOM 2338 N N . MET A 1 299 ? -27.503 32.572 31.524 1.00 85.69 299 MET A N 1
ATOM 2339 C CA . MET A 1 299 ? -26.912 31.522 30.707 1.00 85.69 299 MET A CA 1
ATOM 2340 C C . MET A 1 299 ? -27.692 31.317 29.405 1.00 85.69 299 MET A C 1
ATOM 2342 O O . MET A 1 299 ? -28.917 31.210 29.417 1.00 85.69 299 MET A O 1
ATOM 2346 N N . ALA A 1 300 ? -26.968 31.189 28.295 1.00 86.56 300 ALA A N 1
ATOM 2347 C CA . ALA A 1 300 ? -27.503 30.770 27.007 1.00 86.56 300 ALA A CA 1
ATOM 2348 C C . ALA A 1 300 ? -26.695 29.591 26.453 1.00 86.56 300 ALA A C 1
ATOM 2350 O O . ALA A 1 300 ? -25.461 29.587 26.519 1.00 86.56 300 ALA A O 1
ATOM 2351 N N . ILE A 1 301 ? -27.407 28.611 25.894 1.00 89.19 301 ILE A N 1
ATOM 2352 C CA . ILE A 1 301 ? -26.842 27.411 25.273 1.00 89.19 301 ILE A CA 1
ATOM 2353 C C . ILE A 1 301 ? -27.272 27.365 23.814 1.00 89.19 301 ILE A C 1
ATOM 2355 O O . ILE A 1 301 ? -28.459 27.460 23.513 1.00 89.19 301 ILE A O 1
ATOM 2359 N N . GLN A 1 302 ? -26.309 27.173 22.920 1.00 88.38 302 GLN A N 1
ATOM 2360 C CA . GLN A 1 302 ? -26.544 26.926 21.505 1.00 88.38 302 GLN A CA 1
ATOM 2361 C C . GLN A 1 302 ? -25.963 25.564 21.123 1.00 88.38 302 GLN A C 1
ATOM 2363 O O . GLN A 1 302 ? -24.782 25.302 21.340 1.00 88.38 302 GLN A O 1
ATOM 2368 N N . VAL A 1 303 ? -26.791 24.694 20.549 1.00 86.31 303 VAL A N 1
ATOM 2369 C CA . VAL A 1 303 ? -26.383 23.372 20.059 1.00 86.31 303 VAL A CA 1
ATOM 2370 C C . VAL A 1 303 ? -26.103 23.479 18.563 1.00 86.31 303 VAL A C 1
ATOM 2372 O O . VAL A 1 303 ? -27.025 23.729 17.795 1.00 86.31 303 VAL A O 1
ATOM 2375 N N . ASN A 1 304 ? -24.854 23.276 18.148 1.00 82.88 304 ASN A N 1
ATOM 2376 C CA . ASN A 1 304 ? -24.446 23.373 16.745 1.00 82.88 304 ASN A CA 1
ATOM 2377 C C . ASN A 1 304 ? -24.456 21.987 16.091 1.00 82.88 304 ASN A C 1
ATOM 2379 O O . ASN A 1 304 ? -23.994 21.009 16.696 1.00 82.88 304 ASN A O 1
ATOM 2383 N N . ARG A 1 305 ? -24.954 21.882 14.854 1.00 83.38 305 ARG A N 1
ATOM 2384 C CA . ARG A 1 305 ? -25.052 20.608 14.123 1.00 83.38 305 ARG A CA 1
ATOM 2385 C C . ARG A 1 305 ? -24.223 20.602 12.840 1.00 83.38 305 ARG A C 1
ATOM 2387 O O . ARG A 1 305 ? -23.941 21.635 12.239 1.00 83.38 305 ARG A O 1
ATOM 2394 N N . ALA A 1 306 ? -23.823 19.407 12.412 1.00 67.38 306 ALA A N 1
ATOM 2395 C CA . ALA A 1 306 ? -23.146 19.198 11.139 1.00 67.38 306 ALA A CA 1
ATOM 2396 C C . ALA A 1 306 ? -24.059 19.639 9.978 1.00 67.38 306 ALA A C 1
ATOM 2398 O O . ALA A 1 306 ? -25.144 19.080 9.813 1.00 67.38 306 ALA A O 1
ATOM 2399 N N . GLY A 1 307 ? -23.607 20.625 9.189 1.00 62.69 307 GLY A N 1
ATOM 2400 C CA . GLY A 1 307 ? -24.316 21.147 8.011 1.00 62.69 307 GLY A CA 1
ATOM 2401 C C . GLY A 1 307 ? -24.912 22.560 8.132 1.00 62.69 307 GLY A C 1
ATOM 2402 O O . GLY A 1 307 ? -25.517 23.017 7.170 1.00 62.69 307 GLY A O 1
ATOM 2403 N N . GLU A 1 308 ? -24.742 23.269 9.255 1.00 55.25 308 GLU A N 1
ATOM 2404 C CA . GLU A 1 308 ? -25.315 24.616 9.492 1.00 55.25 308 GLU A CA 1
ATOM 2405 C C . GLU A 1 308 ? -24.411 25.809 9.064 1.00 55.25 308 GLU A C 1
ATOM 2407 O O . GLU A 1 308 ? -24.527 26.903 9.612 1.00 55.25 308 GLU A O 1
ATOM 2412 N N . GLU A 1 309 ? -23.533 25.649 8.063 1.00 39.00 309 GLU A N 1
ATOM 2413 C CA . GLU A 1 309 ? -22.885 26.783 7.362 1.00 39.00 309 GLU A CA 1
ATOM 2414 C C . GLU A 1 309 ? -23.678 27.176 6.095 1.00 39.00 309 GLU A C 1
ATOM 2416 O O . GLU A 1 309 ? -24.271 26.303 5.454 1.00 39.00 309 GLU A O 1
ATOM 2421 N N . PRO A 1 310 ? -23.711 28.467 5.693 1.00 31.77 310 PRO A N 1
ATOM 2422 C CA . PRO A 1 310 ? -24.370 28.875 4.455 1.00 31.77 310 PRO A CA 1
ATOM 2423 C C . PRO A 1 310 ? -23.675 28.228 3.243 1.00 31.77 310 PRO A C 1
ATOM 2425 O O . PRO A 1 310 ? -22.455 28.052 3.257 1.00 31.77 310 PRO A O 1
ATOM 2428 N N . PRO A 1 311 ? -24.420 27.879 2.178 1.00 31.45 311 PRO A N 1
ATOM 2429 C CA . PRO A 1 311 ? -23.865 27.146 1.048 1.00 31.45 311 PRO A CA 1
ATOM 2430 C C . PRO A 1 311 ? -22.727 27.936 0.374 1.00 31.45 311 PRO A C 1
ATOM 2432 O O . PRO A 1 311 ? -22.854 29.153 0.197 1.00 31.45 311 PRO A O 1
ATOM 2435 N N . PRO A 1 312 ? -21.633 27.276 -0.053 1.00 32.66 312 PRO A N 1
ATOM 2436 C CA . PRO A 1 312 ? -20.621 27.920 -0.880 1.00 32.66 312 PRO A CA 1
ATOM 2437 C C . PRO A 1 312 ? -21.218 28.314 -2.246 1.00 32.66 312 PRO A C 1
ATOM 2439 O O . PRO A 1 312 ? -22.181 27.689 -2.705 1.00 32.66 312 PRO A O 1
ATOM 2442 N N . PRO A 1 313 ? -20.668 29.342 -2.922 1.00 29.53 313 PRO A N 1
ATOM 2443 C CA . PRO A 1 313 ? -21.184 29.790 -4.207 1.00 29.53 313 PRO A CA 1
ATOM 2444 C C . PRO A 1 313 ? -21.121 28.664 -5.242 1.00 29.53 313 PRO A C 1
ATOM 2446 O O . PRO A 1 313 ? -20.085 28.033 -5.447 1.00 29.53 313 PRO A O 1
ATOM 2449 N N . ALA A 1 314 ? -22.256 28.433 -5.898 1.00 33.62 314 ALA A N 1
ATOM 2450 C CA . ALA A 1 314 ? -22.413 27.449 -6.953 1.00 33.62 314 ALA A CA 1
ATOM 2451 C C . ALA A 1 314 ? -21.511 27.762 -8.163 1.00 33.62 314 ALA A C 1
ATOM 2453 O O . ALA A 1 314 ? -21.702 28.768 -8.842 1.00 33.62 314 ALA A O 1
ATOM 2454 N N . ALA A 1 315 ? -20.577 26.857 -8.454 1.00 27.39 315 ALA A N 1
ATOM 2455 C CA . ALA A 1 315 ? -19.947 26.622 -9.758 1.00 27.39 315 ALA A CA 1
ATOM 2456 C C . ALA A 1 315 ? -19.243 25.249 -9.651 1.00 27.39 315 ALA A C 1
ATOM 2458 O O . ALA A 1 315 ? -18.522 25.020 -8.692 1.00 27.39 315 ALA A O 1
ATOM 2459 N N . VAL A 1 316 ? -19.406 24.242 -10.510 1.00 26.23 316 VAL A N 1
ATOM 2460 C CA . VAL A 1 316 ? -19.823 24.175 -11.912 1.00 26.23 316 VAL A CA 1
ATOM 2461 C C . VAL A 1 316 ? -20.641 22.891 -12.106 1.00 26.23 316 VAL A C 1
ATOM 2463 O O . VAL A 1 316 ? -20.215 21.802 -11.722 1.00 26.23 316 VAL A O 1
ATOM 2466 N N . LEU A 1 317 ? -21.820 23.035 -12.711 1.00 27.92 317 LEU A N 1
ATOM 2467 C CA . LEU A 1 317 ? -22.662 21.943 -13.189 1.00 27.92 317 LEU A CA 1
ATOM 2468 C C . LEU A 1 317 ? -22.097 21.361 -14.485 1.00 27.92 317 LEU A C 1
ATOM 2470 O O . LEU A 1 317 ? -21.795 22.080 -15.433 1.00 27.92 317 LEU A O 1
ATOM 2474 N N . GLY A 1 318 ? -22.043 20.036 -14.512 1.00 25.34 318 GLY A N 1
ATOM 2475 C CA . GLY A 1 318 ? -21.824 19.217 -15.695 1.00 25.34 318 GLY A CA 1
ATOM 2476 C C . GLY A 1 318 ? -22.090 17.748 -15.378 1.00 25.34 318 GLY A C 1
ATOM 2477 O O . GLY A 1 318 ? -21.283 16.892 -15.723 1.00 25.34 318 GLY A O 1
ATOM 2478 N N . ARG A 1 319 ? -23.169 17.442 -14.640 1.00 28.69 319 ARG A N 1
ATOM 2479 C CA . ARG A 1 319 ? -23.640 16.061 -14.476 1.00 28.69 319 ARG A CA 1
ATOM 2480 C C . ARG A 1 319 ? -24.710 15.799 -15.526 1.00 28.69 319 ARG A C 1
ATOM 2482 O O . ARG A 1 319 ? -25.756 16.438 -15.506 1.00 28.69 319 ARG A O 1
ATOM 2489 N N . ALA A 1 320 ? -24.396 14.890 -16.442 1.00 26.77 320 ALA A N 1
ATOM 2490 C CA . ALA A 1 320 ? -25.368 14.289 -17.337 1.00 26.77 320 ALA A CA 1
ATOM 2491 C C . ALA A 1 320 ? -26.461 13.589 -16.516 1.00 26.77 320 ALA A C 1
ATOM 2493 O O . ALA A 1 320 ? -26.170 12.932 -15.513 1.00 26.77 320 ALA A O 1
ATOM 2494 N N . GLU A 1 321 ? -27.705 13.769 -16.942 1.00 30.86 321 GLU A N 1
ATOM 2495 C CA . GLU A 1 321 ? -28.876 13.079 -16.416 1.00 30.86 321 GLU A CA 1
ATOM 2496 C C . GLU A 1 321 ? -28.837 11.574 -16.735 1.00 30.86 321 GLU A C 1
ATOM 2498 O O . GLU A 1 321 ? -28.280 11.147 -17.747 1.00 30.86 321 GLU A O 1
ATOM 2503 N N . SER A 1 322 ? -29.543 10.809 -15.895 1.00 33.00 322 SER A N 1
ATOM 2504 C CA . SER A 1 322 ? -30.037 9.435 -16.098 1.00 33.00 322 SER A CA 1
ATOM 2505 C C . SER A 1 322 ? -29.070 8.254 -15.893 1.00 33.00 322 SER A C 1
ATOM 2507 O O . SER A 1 322 ? -28.567 7.648 -16.83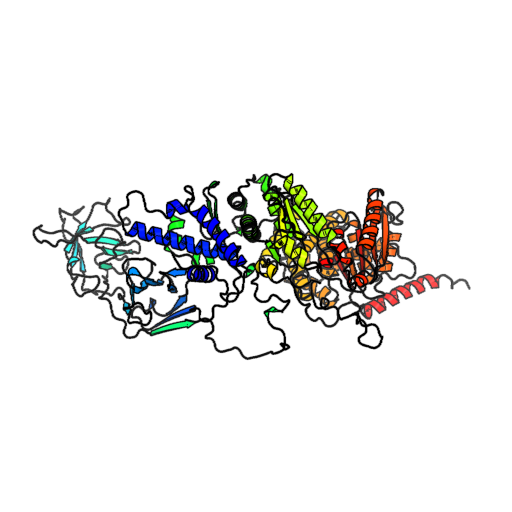2 1.00 33.00 322 SER A O 1
ATOM 2509 N N . ALA A 1 323 ? -28.907 7.860 -14.627 1.00 32.16 323 ALA A N 1
ATOM 2510 C CA . ALA A 1 323 ? -28.926 6.462 -14.179 1.00 32.16 323 ALA A CA 1
ATOM 2511 C C . ALA A 1 323 ? -29.223 6.455 -12.670 1.00 32.16 323 ALA A C 1
ATOM 2513 O O . ALA A 1 323 ? -28.740 7.341 -11.958 1.00 32.16 323 ALA A O 1
ATOM 2514 N N . ASP A 1 324 ? -30.016 5.498 -12.183 1.00 39.94 324 ASP A N 1
ATOM 2515 C CA . ASP A 1 324 ? -30.156 5.273 -10.742 1.00 39.94 324 ASP A CA 1
ATOM 2516 C C . ASP A 1 324 ? -28.753 5.081 -10.130 1.00 39.94 324 ASP A C 1
ATOM 2518 O O . ASP A 1 324 ? -27.942 4.342 -10.700 1.00 39.94 324 ASP A O 1
ATOM 2522 N N . PRO A 1 325 ? -28.414 5.716 -8.991 1.00 46.56 325 PRO A N 1
ATOM 2523 C CA . PRO A 1 325 ? -27.094 5.574 -8.371 1.00 46.56 325 PRO A CA 1
ATOM 2524 C C . PRO A 1 325 ? -26.709 4.114 -8.078 1.00 46.56 325 PRO A C 1
ATOM 2526 O O . PRO A 1 325 ? -25.522 3.805 -7.995 1.00 46.56 325 PRO A O 1
ATOM 2529 N N . GLU A 1 326 ? -27.696 3.224 -7.927 1.00 45.44 326 GLU A N 1
ATOM 2530 C CA . GLU A 1 326 ? -27.504 1.802 -7.613 1.00 45.44 326 GLU A CA 1
ATOM 2531 C C . GLU A 1 326 ? -26.996 0.972 -8.805 1.00 45.44 326 GLU A C 1
ATOM 2533 O O . GLU A 1 326 ? -26.191 0.054 -8.607 1.00 45.44 326 GLU A O 1
ATOM 2538 N N . ASP A 1 327 ? -27.356 1.361 -10.033 1.00 48.31 327 ASP A N 1
ATOM 2539 C CA . ASP A 1 327 ? -26.918 0.716 -11.282 1.00 48.31 327 ASP A CA 1
ATOM 2540 C C . ASP A 1 327 ? -25.593 1.281 -11.812 1.00 48.31 327 ASP A C 1
ATOM 2542 O O . ASP A 1 327 ? -25.040 0.805 -12.809 1.00 48.31 327 ASP A O 1
ATOM 2546 N N . SER A 1 328 ? -25.035 2.287 -11.133 1.00 58.09 328 SER A N 1
ATOM 2547 C CA . SER A 1 328 ? -23.717 2.808 -11.467 1.00 58.09 328 SER A CA 1
ATOM 2548 C C . SER A 1 328 ? -22.653 1.718 -11.261 1.00 58.09 328 SER A C 1
ATOM 2550 O O . SER A 1 328 ? -22.509 1.185 -10.156 1.00 58.09 328 SER A O 1
ATOM 2552 N N . PRO A 1 329 ? -21.823 1.413 -12.278 1.00 61.47 329 PRO A N 1
ATOM 2553 C CA . PRO A 1 329 ? -20.654 0.556 -12.091 1.00 61.47 329 PRO A CA 1
ATOM 2554 C C . PRO A 1 329 ? -19.564 1.248 -11.251 1.00 61.47 329 PRO A C 1
ATOM 2556 O O . PRO A 1 329 ? -18.616 0.599 -10.811 1.00 61.47 329 PRO A O 1
ATOM 2559 N N . PHE A 1 330 ? -19.691 2.562 -11.020 1.00 65.12 330 PHE A N 1
ATOM 2560 C CA . PHE A 1 330 ? -18.798 3.346 -10.175 1.00 65.12 330 PHE A CA 1
ATOM 2561 C C . PHE A 1 330 ? -19.263 3.291 -8.725 1.00 65.12 330 PHE A C 1
ATOM 2563 O O . PHE A 1 330 ? -20.333 3.793 -8.385 1.00 65.12 330 PHE A O 1
ATOM 2570 N N . ILE A 1 331 ? -18.413 2.717 -7.882 1.00 65.19 331 ILE A N 1
ATOM 2571 C CA . ILE A 1 331 ? -18.605 2.637 -6.440 1.00 65.19 331 ILE A CA 1
ATOM 2572 C C . ILE A 1 331 ? -18.105 3.950 -5.822 1.00 65.19 331 ILE A C 1
ATOM 2574 O O . ILE A 1 331 ? -16.899 4.171 -5.751 1.00 65.19 331 ILE A O 1
ATOM 2578 N N . THR A 1 332 ? -19.012 4.844 -5.422 1.00 58.81 332 THR A N 1
ATOM 2579 C CA . THR A 1 332 ? -18.670 6.204 -4.943 1.00 58.81 332 THR A CA 1
ATOM 2580 C C . THR A 1 332 ? -18.779 6.391 -3.431 1.00 58.81 332 THR A C 1
ATOM 2582 O O . THR A 1 332 ? -18.401 7.432 -2.911 1.00 58.81 332 THR A O 1
ATOM 2585 N N . ASP A 1 333 ? -19.341 5.414 -2.732 1.00 64.25 333 ASP A N 1
ATOM 2586 C CA . ASP A 1 333 ? -19.656 5.429 -1.301 1.00 64.25 333 ASP A CA 1
ATOM 2587 C C . ASP A 1 333 ? -18.631 4.670 -0.441 1.00 64.25 333 ASP A C 1
ATOM 2589 O O . ASP A 1 333 ? -18.711 4.724 0.784 1.00 64.25 333 ASP A O 1
ATOM 2593 N N . LEU A 1 334 ? -17.672 3.967 -1.058 1.00 72.25 334 LEU A N 1
ATOM 2594 C CA . LEU A 1 334 ? -16.623 3.233 -0.347 1.00 72.25 334 LEU A CA 1
ATOM 2595 C C . LEU A 1 334 ? -15.574 4.205 0.210 1.00 72.25 334 LEU A C 1
ATOM 2597 O O . LEU A 1 334 ? -15.007 4.988 -0.547 1.00 72.25 334 LEU A O 1
ATOM 2601 N N . ALA A 1 335 ? -15.300 4.123 1.510 1.00 69.06 335 ALA A N 1
ATOM 2602 C CA . ALA A 1 335 ? -14.225 4.871 2.145 1.00 69.06 335 ALA A CA 1
ATOM 2603 C C . ALA A 1 335 ? -12.879 4.147 1.921 1.00 69.06 335 ALA A C 1
ATOM 2605 O O . ALA A 1 335 ? -12.756 2.971 2.284 1.00 69.06 335 ALA A O 1
ATOM 2606 N N . PRO A 1 336 ? -11.858 4.817 1.357 1.00 72.62 336 PRO A N 1
ATOM 2607 C CA . PRO A 1 336 ? -10.498 4.294 1.300 1.00 72.62 336 PRO A CA 1
ATOM 2608 C C . PRO A 1 336 ? -9.953 3.964 2.694 1.00 72.62 336 PRO A C 1
ATOM 2610 O O . PRO A 1 336 ? -10.203 4.692 3.653 1.00 72.62 336 PRO A O 1
ATOM 2613 N N . TRP A 1 337 ? -9.113 2.928 2.798 1.00 77.81 337 TRP A N 1
ATOM 2614 C CA . TRP A 1 337 ? -8.453 2.519 4.049 1.00 77.81 337 TRP A CA 1
ATOM 2615 C C . TRP A 1 337 ? -7.843 3.702 4.818 1.00 77.81 337 TRP A C 1
ATOM 2617 O O . TRP A 1 337 ? -8.153 3.948 5.972 1.00 77.81 337 TRP A O 1
ATOM 2627 N N . ASN A 1 338 ? -7.034 4.542 4.170 1.00 68.25 338 ASN A N 1
ATOM 2628 C CA . ASN A 1 338 ? -6.366 5.633 4.893 1.00 68.25 338 ASN A CA 1
ATOM 2629 C C . ASN A 1 338 ? -7.305 6.761 5.376 1.00 68.25 338 ASN A C 1
ATOM 2631 O O . ASN A 1 338 ? -6.836 7.659 6.072 1.00 68.25 338 ASN A O 1
ATOM 2635 N N . GLU A 1 339 ? -8.592 6.741 5.018 1.00 67.69 339 GLU A N 1
ATOM 2636 C CA . GLU A 1 339 ? -9.594 7.699 5.505 1.00 67.69 339 GLU A CA 1
ATOM 2637 C C . GLU A 1 339 ? -10.278 7.236 6.803 1.00 67.69 339 GLU A C 1
ATOM 2639 O O . GLU A 1 339 ? -10.960 8.026 7.457 1.00 67.69 339 GLU A O 1
ATOM 2644 N N . SER A 1 340 ? -10.061 5.984 7.218 1.00 71.25 340 SER A N 1
ATOM 2645 C CA . SER A 1 340 ? -10.597 5.409 8.456 1.00 71.25 340 SER A CA 1
ATOM 2646 C C . SER A 1 340 ? -9.496 5.181 9.495 1.00 71.25 340 SER A C 1
ATOM 2648 O O . SER A 1 340 ? -8.334 4.948 9.173 1.00 71.25 340 SER A O 1
ATOM 2650 N N . ASN A 1 341 ? -9.843 5.265 10.784 1.00 70.81 341 ASN A N 1
ATOM 2651 C CA . ASN A 1 341 ? -8.847 5.177 11.861 1.00 70.81 341 ASN A CA 1
ATOM 2652 C C . ASN A 1 341 ? -8.449 3.730 12.235 1.00 70.81 341 ASN A C 1
ATOM 2654 O O . ASN A 1 341 ? -7.456 3.525 12.940 1.00 70.81 341 ASN A O 1
ATOM 2658 N N . HIS A 1 342 ? -9.234 2.744 11.785 1.00 77.81 342 HIS A N 1
ATOM 2659 C CA . HIS A 1 342 ? -9.052 1.305 12.025 1.00 77.81 342 HIS A CA 1
ATOM 2660 C C . HIS A 1 342 ? -8.699 0.969 13.477 1.00 77.81 342 HIS A C 1
ATOM 2662 O O . HIS A 1 342 ? -7.630 0.436 13.773 1.00 77.81 342 HIS A O 1
ATOM 2668 N N . GLU A 1 343 ? -9.592 1.340 14.391 1.00 79.94 343 GLU A N 1
ATOM 2669 C CA . GLU A 1 343 ? -9.447 1.058 15.818 1.00 79.94 343 GLU A CA 1
ATOM 2670 C C . GLU A 1 343 ? -9.740 -0.422 16.080 1.00 79.94 343 GLU A C 1
ATOM 2672 O O . GLU A 1 343 ? -10.808 -0.930 15.741 1.00 79.94 343 GLU A O 1
ATOM 2677 N N . CYS A 1 344 ? -8.772 -1.121 16.665 1.00 79.75 344 CYS A N 1
ATOM 2678 C CA . CYS A 1 344 ? -8.840 -2.551 16.901 1.00 79.75 344 CYS A CA 1
ATOM 2679 C C . CYS A 1 344 ? -8.384 -2.895 18.318 1.00 79.75 344 CYS A C 1
ATOM 2681 O O . CYS A 1 344 ? -7.322 -2.459 18.767 1.00 79.75 344 CYS A O 1
ATOM 2683 N N . LEU A 1 345 ? -9.186 -3.716 18.997 1.00 81.19 345 LEU A N 1
ATOM 2684 C CA . LEU A 1 345 ? -8.826 -4.367 20.250 1.00 81.19 345 LEU A CA 1
ATOM 2685 C C . LEU A 1 345 ? -8.579 -5.850 19.992 1.00 81.19 345 LEU A C 1
ATOM 2687 O O . LEU A 1 345 ? -9.469 -6.569 19.529 1.00 81.19 345 LEU A O 1
ATOM 2691 N N . LEU A 1 346 ? -7.365 -6.293 20.307 1.00 75.06 346 LEU A N 1
ATOM 2692 C CA . LEU A 1 346 ? -6.946 -7.682 20.193 1.00 75.06 346 LEU A CA 1
ATOM 2693 C C . LEU A 1 346 ? -6.719 -8.300 21.564 1.00 75.06 346 LEU A C 1
ATOM 2695 O O . LEU A 1 346 ? -6.082 -7.699 22.432 1.00 75.06 346 LEU A O 1
ATOM 2699 N N . PHE A 1 347 ? -7.179 -9.541 21.692 1.00 75.56 347 PHE A N 1
ATOM 2700 C CA . PHE A 1 347 ? -6.916 -10.407 22.829 1.00 75.56 347 PHE A CA 1
ATOM 2701 C C . PHE A 1 347 ? -6.025 -11.554 22.379 1.00 75.56 347 PHE A C 1
ATOM 2703 O O . PHE A 1 347 ? -6.269 -12.175 21.345 1.00 75.56 347 PHE A O 1
ATOM 2710 N N . SER A 1 348 ? -5.011 -11.854 23.177 1.00 71.94 348 SER A N 1
ATOM 2711 C CA . SER A 1 348 ? -4.291 -13.112 23.092 1.00 71.94 348 SER A CA 1
ATOM 2712 C C . SER A 1 348 ? -4.270 -13.746 24.468 1.00 71.94 348 SER A C 1
ATOM 2714 O O . SER A 1 348 ? -3.481 -13.356 25.329 1.00 71.94 348 SER A O 1
ATOM 2716 N N . ASN A 1 349 ? -5.151 -14.725 24.665 1.00 70.06 349 ASN A N 1
ATOM 2717 C CA . ASN A 1 349 ? -5.234 -15.465 25.919 1.00 70.06 349 ASN A CA 1
ATOM 2718 C C . ASN A 1 349 ? -3.964 -16.299 26.158 1.00 70.06 349 ASN A C 1
ATOM 2720 O O . ASN A 1 349 ? -3.434 -16.293 27.261 1.00 70.06 349 ASN A O 1
ATOM 2724 N N . GLU A 1 350 ? -3.386 -16.901 25.112 1.00 66.94 350 GLU A N 1
ATOM 2725 C CA . GLU A 1 350 ? -2.125 -17.655 25.220 1.00 66.94 350 GLU A CA 1
ATOM 2726 C C . GLU A 1 350 ? -0.908 -16.791 25.579 1.00 66.94 350 GLU A C 1
ATOM 2728 O O . GLU A 1 350 ? 0.025 -17.266 26.227 1.00 66.94 350 GLU A O 1
ATOM 2733 N N . ALA A 1 351 ? -0.870 -15.540 25.112 1.00 64.31 351 ALA A N 1
ATOM 2734 C CA . ALA A 1 351 ? 0.221 -14.615 25.412 1.00 64.31 351 ALA A CA 1
ATOM 2735 C C . ALA A 1 351 ? -0.080 -13.713 26.620 1.00 64.31 351 ALA A C 1
ATOM 2737 O O . ALA A 1 351 ? 0.773 -12.898 26.972 1.00 64.31 351 ALA A O 1
ATOM 2738 N N . HIS A 1 352 ? -1.274 -13.830 27.218 1.00 69.56 352 HIS A N 1
ATOM 2739 C CA . HIS A 1 352 ? -1.845 -12.896 28.195 1.00 69.56 352 HIS A CA 1
ATOM 2740 C C . HIS A 1 352 ? -1.664 -11.427 27.783 1.00 69.56 352 HIS A C 1
ATOM 2742 O O . HIS A 1 352 ? -1.241 -10.582 28.572 1.00 69.56 352 HIS A O 1
ATOM 2748 N N . GLN A 1 353 ? -1.950 -11.124 26.515 1.00 70.62 353 GLN A N 1
ATOM 2749 C CA . GLN A 1 353 ? -1.770 -9.793 25.945 1.00 70.62 353 GLN A CA 1
ATOM 2750 C C . GLN A 1 353 ? -3.080 -9.185 25.481 1.00 70.62 353 GLN A C 1
ATOM 2752 O O . GLN A 1 353 ? -3.916 -9.835 24.856 1.00 70.62 353 GLN A O 1
ATOM 2757 N N . VAL A 1 354 ? -3.193 -7.890 25.748 1.00 77.56 354 VAL A N 1
ATOM 2758 C CA . VAL A 1 354 ? -4.230 -7.010 25.230 1.00 77.56 354 VAL A CA 1
ATOM 2759 C C . VAL A 1 354 ? -3.524 -5.927 24.428 1.00 77.56 354 VAL A C 1
ATOM 2761 O O . VAL A 1 354 ? -2.502 -5.396 24.865 1.00 77.56 354 VAL A O 1
ATOM 2764 N N . SER A 1 355 ? -4.010 -5.627 23.229 1.00 79.19 355 SER A N 1
ATOM 2765 C CA . SER A 1 355 ? -3.422 -4.584 22.384 1.00 79.19 355 SER A CA 1
ATOM 2766 C C . SER A 1 355 ? -4.502 -3.715 21.765 1.00 79.19 355 SER A C 1
ATOM 2768 O O . SER A 1 355 ? -5.419 -4.224 21.122 1.00 79.19 355 SER A O 1
ATOM 2770 N N . PHE A 1 356 ? -4.353 -2.404 21.945 1.00 84.19 356 PHE A N 1
ATOM 2771 C CA . PHE A 1 356 ? -5.181 -1.381 21.318 1.00 84.19 356 PHE A CA 1
ATOM 2772 C C . PHE A 1 356 ? -4.401 -0.759 20.163 1.00 84.19 356 PHE A C 1
ATOM 2774 O O . PHE A 1 356 ? -3.407 -0.060 20.378 1.00 84.19 356 PHE A O 1
ATOM 2781 N N . LEU A 1 357 ? -4.838 -1.028 18.936 1.00 83.38 357 LEU A N 1
ATOM 2782 C CA . LEU A 1 357 ? -4.144 -0.648 17.710 1.00 83.38 357 LEU A CA 1
ATOM 2783 C C . LEU A 1 357 ? -5.016 0.291 16.880 1.00 83.38 357 LEU A C 1
ATOM 2785 O O . LEU A 1 357 ? -6.229 0.120 16.806 1.00 83.38 357 LEU A O 1
ATOM 2789 N N . SER A 1 358 ? -4.395 1.287 16.252 1.00 84.06 358 SER A N 1
ATOM 2790 C CA . SER A 1 358 ? -5.081 2.242 15.381 1.00 84.06 358 SER A CA 1
ATOM 2791 C C . SER A 1 358 ? -4.084 2.958 14.472 1.00 84.06 358 SER A C 1
ATOM 2793 O O . SER A 1 358 ? -2.929 3.147 14.858 1.00 84.06 358 SER A O 1
ATOM 2795 N N . LEU A 1 359 ? -4.524 3.389 13.282 1.00 75.94 359 LEU A N 1
ATOM 2796 C CA . LEU A 1 359 ? -3.720 4.247 12.404 1.00 75.94 359 LEU A CA 1
ATOM 2797 C C . LEU A 1 359 ? -3.418 5.615 13.034 1.00 75.94 359 LEU A C 1
ATOM 2799 O O . LEU A 1 359 ? -2.354 6.174 12.773 1.00 75.94 359 LEU A O 1
ATOM 2803 N N . ASN A 1 360 ? -4.308 6.141 13.881 1.00 75.94 360 ASN A N 1
ATOM 2804 C CA . ASN A 1 360 ? -4.090 7.337 14.692 1.00 75.94 360 ASN A CA 1
ATOM 2805 C C . ASN A 1 360 ? -4.281 7.004 16.184 1.00 75.94 360 ASN A C 1
ATOM 2807 O O . ASN A 1 360 ? -5.362 7.199 16.755 1.00 75.94 360 ASN A O 1
ATOM 2811 N N . PRO A 1 361 ? -3.209 6.531 16.842 1.00 80.81 361 PRO A N 1
ATOM 2812 C CA . PRO A 1 361 ? -3.247 6.125 18.242 1.00 80.81 361 PRO A CA 1
ATOM 2813 C C . PRO A 1 361 ? -3.601 7.273 19.201 1.00 80.81 361 PRO A C 1
ATOM 2815 O O . PRO A 1 361 ? -4.291 7.066 20.199 1.00 80.81 361 PRO A O 1
ATOM 2818 N N . ALA A 1 362 ? -3.183 8.503 18.878 1.00 77.38 362 ALA A N 1
ATOM 2819 C CA . ALA A 1 362 ? -3.512 9.692 19.663 1.00 77.38 362 ALA A CA 1
ATOM 2820 C C . ALA A 1 362 ? -5.010 10.020 19.595 1.00 77.38 362 ALA A C 1
ATOM 2822 O O . ALA A 1 362 ? -5.620 10.349 20.614 1.00 77.38 362 ALA A O 1
ATOM 2823 N N . LEU A 1 363 ? -5.610 9.889 18.406 1.00 75.62 363 LEU A N 1
ATOM 2824 C CA . LEU A 1 363 ? -7.052 10.030 18.240 1.00 75.62 363 LEU A CA 1
ATOM 2825 C C . LEU A 1 363 ? -7.784 8.947 19.035 1.00 75.62 363 LEU A C 1
ATOM 2827 O O . LEU A 1 363 ? -8.642 9.296 19.834 1.00 75.62 363 LEU A O 1
ATOM 2831 N N . MET A 1 364 ? -7.393 7.675 18.914 1.00 80.62 364 MET A N 1
ATOM 2832 C CA . MET A 1 364 ? -8.005 6.573 19.667 1.00 80.62 364 MET A CA 1
ATOM 2833 C C . MET A 1 364 ? -8.001 6.832 21.184 1.00 80.62 364 MET A C 1
ATOM 2835 O O . MET A 1 364 ? -9.044 6.708 21.820 1.00 80.62 364 MET A O 1
ATOM 2839 N N . ARG A 1 365 ? -6.872 7.276 21.761 1.00 81.75 365 ARG A N 1
ATOM 2840 C CA . ARG A 1 365 ? -6.795 7.657 23.186 1.00 81.75 365 ARG A CA 1
ATOM 2841 C C . ARG A 1 365 ? -7.779 8.771 23.540 1.00 81.75 365 ARG A C 1
ATOM 2843 O O . ARG A 1 365 ? -8.482 8.669 24.536 1.00 81.75 365 ARG A O 1
ATOM 2850 N N . LYS A 1 366 ? -7.861 9.816 22.709 1.00 73.19 366 LYS A N 1
ATOM 2851 C CA . LYS A 1 366 ? -8.795 10.939 22.901 1.00 73.19 366 LYS A CA 1
ATOM 2852 C C . LYS A 1 366 ? -10.267 10.510 22.807 1.00 73.19 366 LYS A C 1
ATOM 2854 O O . LYS A 1 366 ? -11.133 11.180 23.364 1.00 73.19 366 LYS A O 1
ATOM 2859 N N . ARG A 1 367 ? -10.558 9.427 22.081 1.00 73.75 367 ARG A N 1
ATOM 2860 C CA . ARG A 1 367 ? -11.909 8.876 21.915 1.00 73.75 367 ARG A CA 1
ATOM 2861 C C . ARG A 1 367 ? -12.340 7.937 23.040 1.00 73.75 367 ARG A C 1
ATOM 2863 O O . ARG A 1 367 ? -13.525 7.631 23.108 1.00 73.75 367 ARG A O 1
ATOM 2870 N N . MET A 1 368 ? -11.424 7.463 23.883 1.00 77.19 368 MET A N 1
ATOM 2871 C CA . MET A 1 368 ? -11.764 6.579 24.999 1.00 77.19 368 MET A CA 1
ATOM 2872 C C . MET A 1 368 ? -12.263 7.359 26.211 1.00 77.19 368 MET A C 1
ATOM 2874 O O . MET A 1 368 ? -11.801 8.465 26.492 1.00 77.19 368 MET A O 1
ATOM 2878 N N . HIS A 1 369 ? -13.185 6.750 26.958 1.00 76.75 369 HIS A N 1
ATOM 2879 C CA . HIS A 1 369 ? -13.646 7.296 28.226 1.00 76.75 369 HIS A CA 1
ATOM 2880 C C . HIS A 1 369 ? -12.463 7.425 29.217 1.00 76.75 369 HIS A C 1
ATOM 2882 O O . HIS A 1 369 ? -11.735 6.443 29.406 1.00 76.75 369 HIS A O 1
ATOM 2888 N N . PRO A 1 370 ? -12.266 8.574 29.900 1.00 75.56 370 PRO A N 1
ATOM 2889 C CA . PRO A 1 370 ? -11.110 8.795 30.779 1.00 75.56 370 PRO A CA 1
ATOM 2890 C C . PRO A 1 370 ? -10.958 7.750 31.890 1.00 75.56 370 PRO A C 1
ATOM 2892 O O . PRO A 1 370 ? -9.853 7.279 32.142 1.00 75.56 370 PRO A O 1
ATOM 2895 N N . ALA A 1 371 ? -12.069 7.329 32.506 1.00 71.19 371 ALA A N 1
ATOM 2896 C CA . ALA A 1 371 ? -12.048 6.282 33.532 1.00 71.19 371 ALA A CA 1
ATOM 2897 C C . ALA A 1 371 ? -11.548 4.926 32.995 1.00 71.19 371 ALA A C 1
ATOM 2899 O O . ALA A 1 371 ? -10.806 4.233 33.688 1.00 71.19 371 ALA A O 1
ATOM 2900 N N . LEU A 1 372 ? -11.898 4.563 31.750 1.00 76.62 372 LEU A N 1
ATOM 2901 C CA . LE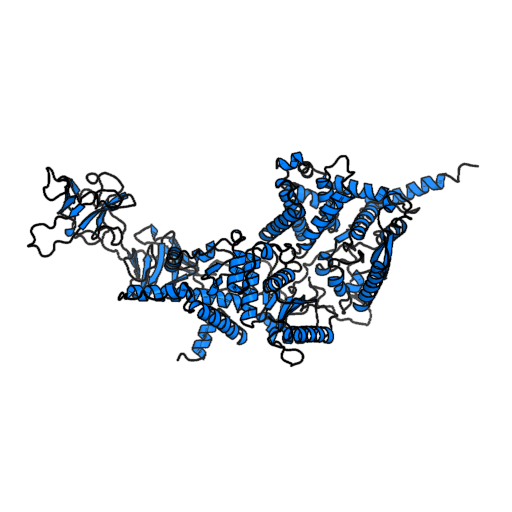U A 1 372 ? -11.382 3.351 31.111 1.00 76.62 372 LEU A CA 1
ATOM 2902 C C . LEU A 1 372 ? -9.881 3.491 30.843 1.00 76.62 372 LEU A C 1
ATOM 2904 O O . LEU A 1 372 ? -9.122 2.582 31.164 1.00 76.62 372 LEU A O 1
ATOM 2908 N N . LEU A 1 373 ? -9.449 4.630 30.293 1.00 78.62 373 LEU A N 1
ATOM 2909 C CA . LEU A 1 373 ? -8.038 4.899 30.010 1.00 78.62 373 LEU A CA 1
ATOM 2910 C C . LEU A 1 373 ? -7.190 4.800 31.286 1.00 78.62 373 LEU A C 1
ATOM 2912 O O . LEU A 1 373 ? -6.212 4.057 31.317 1.00 78.62 373 LEU A O 1
ATOM 2916 N N . TYR A 1 374 ? -7.618 5.478 32.354 1.00 76.12 374 TYR A N 1
ATOM 2917 C CA . TYR A 1 374 ? -6.967 5.417 33.659 1.00 76.12 374 TYR A CA 1
ATOM 2918 C C . TYR A 1 374 ? -6.901 3.979 34.183 1.00 76.12 374 TYR A C 1
ATOM 2920 O O . TYR A 1 374 ? -5.846 3.524 34.619 1.00 76.12 374 TYR A O 1
ATOM 2928 N N . HIS A 1 375 ? -8.003 3.229 34.088 1.00 73.75 375 HIS A N 1
ATOM 2929 C CA . HIS A 1 375 ? -8.040 1.838 34.528 1.00 73.75 375 HIS A CA 1
ATOM 2930 C C . HIS A 1 375 ? -7.061 0.946 33.752 1.00 73.75 375 HIS A C 1
ATOM 2932 O O . HIS A 1 375 ? -6.343 0.146 34.354 1.00 73.75 375 HIS A O 1
ATOM 2938 N N . LEU A 1 376 ? -6.998 1.082 32.426 1.00 78.56 376 LEU A N 1
ATOM 2939 C CA . LEU A 1 376 ? -6.067 0.331 31.581 1.00 78.56 376 LEU A CA 1
ATOM 2940 C C . LEU A 1 376 ? -4.607 0.662 31.930 1.00 78.56 376 LEU A C 1
ATOM 2942 O O . LEU A 1 376 ? -3.791 -0.249 32.076 1.00 78.56 376 LEU A O 1
ATOM 2946 N N . GLU A 1 377 ? -4.295 1.937 32.166 1.00 81.25 377 GLU A N 1
ATOM 2947 C CA . GLU A 1 377 ? -2.952 2.399 32.535 1.00 81.25 377 GLU A CA 1
ATOM 2948 C C . GLU A 1 377 ? -2.506 1.902 33.915 1.00 81.25 377 GLU A C 1
ATOM 2950 O O . GLU A 1 377 ? -1.369 1.448 34.062 1.00 81.25 377 GLU A O 1
ATOM 2955 N N . GLN A 1 378 ? -3.400 1.893 34.912 1.00 73.44 378 GLN A N 1
ATOM 2956 C CA . GLN A 1 378 ? -3.124 1.290 36.225 1.00 73.44 378 GLN A CA 1
ATOM 2957 C C . GLN A 1 378 ? -2.799 -0.207 36.110 1.00 73.44 378 GLN A C 1
ATOM 2959 O O . GLN A 1 378 ? -1.948 -0.725 36.833 1.00 73.44 378 GLN A O 1
ATOM 2964 N N . ASN A 1 379 ? -3.417 -0.893 35.145 1.00 71.38 379 ASN A N 1
ATOM 2965 C CA . ASN A 1 379 ? -3.155 -2.298 34.834 1.00 71.38 379 ASN A CA 1
ATOM 2966 C C . ASN A 1 379 ? -1.996 -2.509 33.841 1.00 71.38 379 ASN A C 1
ATOM 2968 O O . ASN A 1 379 ? -1.780 -3.632 33.385 1.00 71.38 379 ASN A O 1
ATOM 2972 N N . LYS A 1 380 ? -1.218 -1.462 33.524 1.00 75.94 380 LYS A N 1
ATOM 2973 C CA . LYS A 1 380 ? -0.068 -1.500 32.598 1.00 75.94 380 LYS A CA 1
ATOM 2974 C C . LYS A 1 380 ? -0.428 -1.952 31.177 1.00 75.94 380 LYS A C 1
ATOM 2976 O O . LYS A 1 380 ? 0.417 -2.508 30.474 1.00 75.94 380 LYS A O 1
ATOM 2981 N N . ILE A 1 381 ? -1.666 -1.716 30.752 1.00 76.81 381 ILE A N 1
ATOM 2982 C CA . ILE A 1 381 ? -2.107 -1.931 29.375 1.00 76.81 381 ILE A CA 1
ATOM 2983 C C . ILE A 1 381 ? -1.910 -0.620 28.622 1.00 76.81 381 ILE A C 1
ATOM 2985 O O . ILE A 1 381 ? -2.562 0.379 28.925 1.00 76.81 381 ILE A O 1
ATOM 2989 N N . ASP A 1 382 ? -1.001 -0.622 27.649 1.00 74.69 382 ASP A N 1
ATOM 2990 C CA . ASP A 1 382 ? -0.756 0.560 26.832 1.00 74.69 382 ASP A CA 1
ATOM 2991 C C . ASP A 1 382 ? -1.864 0.719 25.780 1.00 74.69 382 ASP A C 1
ATOM 2993 O O . ASP A 1 382 ? -2.296 -0.229 25.115 1.00 74.69 382 ASP A O 1
ATOM 2997 N N . VAL A 1 383 ? -2.353 1.947 25.664 1.00 77.81 383 VAL A N 1
ATOM 2998 C CA . VAL A 1 383 ? -3.436 2.326 24.765 1.00 77.81 383 VAL A CA 1
ATOM 2999 C C . VAL A 1 383 ? -2.891 3.359 23.812 1.00 77.81 383 VAL A C 1
ATOM 3001 O O . VAL A 1 383 ? -2.431 4.416 24.234 1.00 77.81 383 VAL A O 1
ATOM 3004 N N . GLY A 1 384 ? -3.023 3.110 22.516 1.00 69.31 384 GLY A N 1
ATOM 3005 C CA . GLY A 1 384 ? -2.567 4.066 21.520 1.00 69.31 384 GLY A CA 1
ATOM 3006 C C . GLY A 1 384 ? -1.057 4.035 21.327 1.00 69.31 384 GLY A C 1
ATOM 3007 O O . GLY A 1 384 ? -0.424 5.078 21.163 1.00 69.31 384 GLY A O 1
ATOM 3008 N N . GLU A 1 385 ? -0.502 2.828 21.278 1.00 72.81 385 GLU A N 1
ATOM 3009 C CA . GLU A 1 385 ? 0.880 2.607 20.880 1.00 72.81 385 GLU A CA 1
ATOM 3010 C C . GLU A 1 385 ? 1.122 3.098 19.449 1.00 72.81 385 GLU A C 1
ATOM 3012 O O . GLU A 1 385 ? 0.352 2.820 18.526 1.00 72.81 385 GLU A O 1
ATOM 3017 N N . ASN A 1 386 ? 2.219 3.833 19.248 1.00 71.81 386 ASN A N 1
ATOM 3018 C CA . ASN A 1 386 ? 2.610 4.268 17.914 1.00 71.81 386 ASN A CA 1
ATOM 3019 C C . ASN A 1 386 ? 3.047 3.055 17.088 1.00 71.81 386 ASN A C 1
ATOM 3021 O O . ASN A 1 386 ? 4.082 2.450 17.377 1.00 71.81 386 ASN A O 1
ATOM 3025 N N . LEU A 1 387 ? 2.280 2.742 16.039 1.00 70.19 387 LEU A N 1
ATOM 3026 C CA . LEU A 1 387 ? 2.533 1.569 15.214 1.00 70.19 387 LEU A CA 1
ATOM 3027 C C . LEU A 1 387 ? 3.915 1.584 14.546 1.00 70.19 387 LEU A C 1
ATOM 3029 O O . LEU A 1 387 ? 4.501 0.526 14.370 1.00 70.19 387 LEU A O 1
ATOM 3033 N N . ASP A 1 388 ? 4.492 2.744 14.239 1.00 64.62 388 ASP A N 1
ATOM 3034 C CA . ASP A 1 388 ? 5.833 2.823 13.641 1.00 64.62 388 ASP A CA 1
ATOM 3035 C C . ASP A 1 388 ? 6.948 2.488 14.646 1.00 64.62 388 ASP A C 1
ATOM 3037 O O . ASP A 1 388 ? 8.070 2.151 14.263 1.00 64.62 388 ASP A O 1
ATOM 3041 N N . ARG A 1 389 ? 6.647 2.544 15.951 1.00 65.94 389 ARG A N 1
ATOM 3042 C CA . ARG A 1 389 ? 7.552 2.136 17.038 1.00 65.94 389 ARG A CA 1
ATOM 3043 C C . ARG A 1 389 ? 7.396 0.661 17.419 1.00 65.94 389 ARG A C 1
ATOM 3045 O O . ARG A 1 389 ? 8.206 0.151 18.186 1.00 65.94 389 ARG A O 1
ATOM 3052 N N . LEU A 1 390 ? 6.403 -0.037 16.861 1.00 64.19 390 LEU A N 1
ATOM 3053 C CA . LEU A 1 390 ? 6.098 -1.441 17.151 1.00 64.19 390 LEU A CA 1
ATOM 3054 C C . LEU A 1 390 ? 6.950 -2.447 16.362 1.00 64.19 390 LEU A C 1
ATOM 3056 O O . LEU A 1 390 ? 6.681 -3.643 16.461 1.00 64.19 390 LEU A O 1
ATOM 3060 N N . ASN A 1 391 ? 7.973 -2.023 15.612 1.00 61.69 391 ASN A N 1
ATOM 3061 C CA . ASN A 1 391 ? 8.762 -2.918 14.750 1.00 61.69 391 ASN A CA 1
ATOM 3062 C C . ASN A 1 391 ? 9.245 -4.206 15.456 1.00 61.69 391 ASN A C 1
ATOM 3064 O O . ASN A 1 391 ? 9.239 -5.272 14.845 1.00 61.69 391 ASN A O 1
ATOM 3068 N N . GLU A 1 392 ? 9.583 -4.151 16.750 1.00 62.84 392 GLU A N 1
ATOM 3069 C CA . GLU A 1 392 ? 9.977 -5.339 17.530 1.00 62.84 392 GLU A CA 1
ATOM 3070 C C . GLU A 1 392 ? 8.787 -6.152 18.084 1.00 62.84 392 GLU A C 1
ATOM 3072 O O . GLU A 1 392 ? 8.886 -7.368 18.280 1.00 62.84 392 GLU A O 1
ATOM 3077 N N . ARG A 1 393 ? 7.631 -5.509 18.303 1.00 72.44 393 ARG A N 1
ATOM 3078 C CA . ARG A 1 393 ? 6.404 -6.122 18.846 1.00 72.44 393 ARG A CA 1
ATOM 3079 C C . ARG A 1 393 ? 5.444 -6.649 17.787 1.00 72.44 393 ARG A C 1
ATOM 3081 O O . ARG A 1 393 ? 4.594 -7.464 18.137 1.00 72.44 393 ARG A O 1
ATOM 3088 N N . PHE A 1 394 ? 5.576 -6.283 16.512 1.00 78.12 394 PHE A N 1
ATOM 3089 C CA . PHE A 1 394 ? 4.704 -6.795 15.446 1.00 78.12 394 PHE A CA 1
ATOM 3090 C C . PHE A 1 394 ? 4.637 -8.321 15.418 1.00 78.12 394 PHE A C 1
ATOM 3092 O O . PHE A 1 394 ? 3.561 -8.897 15.288 1.00 78.12 394 PHE A O 1
ATOM 3099 N N . ARG A 1 395 ? 5.783 -8.974 15.629 1.00 80.75 395 ARG A N 1
ATOM 3100 C CA . ARG A 1 395 ? 5.884 -10.431 15.747 1.00 80.75 395 ARG A CA 1
ATOM 3101 C C . ARG A 1 395 ? 5.019 -10.975 16.883 1.00 80.75 395 ARG A C 1
ATOM 3103 O O . ARG A 1 395 ? 4.392 -12.015 16.733 1.00 80.75 395 ARG A O 1
ATOM 3110 N N . VAL A 1 396 ? 5.011 -10.281 18.017 1.00 78.44 396 VAL A N 1
ATOM 3111 C CA . VAL A 1 396 ? 4.257 -10.670 19.210 1.00 78.44 396 VAL A CA 1
ATOM 3112 C C . VAL A 1 396 ? 2.758 -10.494 18.968 1.00 78.44 396 VAL A C 1
ATOM 3114 O O . VAL A 1 396 ? 1.995 -11.403 19.267 1.00 78.44 396 VAL A O 1
ATOM 3117 N N . ILE A 1 397 ? 2.349 -9.386 18.345 1.00 80.81 397 ILE A N 1
ATOM 3118 C CA . ILE A 1 397 ? 0.946 -9.117 17.996 1.00 80.81 397 ILE A CA 1
ATOM 3119 C C . ILE A 1 397 ? 0.427 -10.152 16.990 1.00 80.81 397 ILE A C 1
ATOM 3121 O O . ILE A 1 397 ? -0.620 -10.759 17.211 1.00 80.81 397 ILE A O 1
ATOM 3125 N N . LEU A 1 398 ? 1.170 -10.395 15.904 1.00 83.69 398 LEU A N 1
ATOM 3126 C CA . LEU A 1 398 ? 0.797 -11.399 14.908 1.00 83.69 398 LEU A CA 1
ATOM 3127 C C . LEU A 1 398 ? 0.755 -12.797 15.519 1.00 83.69 398 LEU A C 1
ATOM 3129 O O . LEU A 1 398 ? -0.187 -13.537 15.252 1.00 83.69 398 LEU A O 1
ATOM 3133 N N . ALA A 1 399 ? 1.721 -13.161 16.365 1.00 83.50 399 ALA A N 1
ATOM 3134 C CA . ALA A 1 399 ? 1.699 -14.448 17.054 1.00 83.50 399 ALA A CA 1
ATOM 3135 C C . ALA A 1 399 ? 0.493 -14.560 17.991 1.00 83.50 399 ALA A C 1
ATOM 3137 O O . ALA A 1 399 ? -0.160 -15.599 18.016 1.00 83.50 399 ALA A O 1
ATOM 3138 N N . GLY A 1 400 ? 0.167 -13.480 18.702 1.00 78.38 400 GLY A N 1
ATOM 3139 C CA . GLY A 1 400 ? -0.963 -13.424 19.616 1.00 78.38 400 GLY A CA 1
ATOM 3140 C C . GLY A 1 400 ? -2.313 -13.591 18.921 1.00 78.38 400 GLY A C 1
ATOM 3141 O O . GLY A 1 400 ? -3.173 -14.285 19.455 1.00 78.38 400 GLY A O 1
ATOM 3142 N N . LEU A 1 401 ? -2.480 -13.016 17.724 1.00 78.19 401 LEU A N 1
ATOM 3143 C CA . LEU A 1 401 ? -3.703 -13.164 16.929 1.00 78.19 401 LEU A CA 1
ATOM 3144 C C . LEU A 1 401 ? -3.775 -14.515 16.202 1.00 78.19 401 LEU A C 1
ATOM 3146 O O . LEU A 1 401 ? -4.827 -15.150 16.149 1.00 78.19 401 LEU A O 1
ATOM 3150 N N . THR A 1 402 ? -2.674 -14.921 15.569 1.00 84.94 402 THR A N 1
ATOM 3151 C CA . THR A 1 402 ? -2.667 -16.078 14.660 1.00 84.94 402 THR A CA 1
ATOM 3152 C C . THR A 1 402 ? -2.455 -17.408 15.374 1.00 84.94 402 THR A C 1
ATOM 3154 O O . THR A 1 402 ? -2.738 -18.451 14.792 1.00 84.94 402 THR A O 1
ATOM 3157 N N . GLY A 1 403 ? -1.927 -17.391 16.602 1.00 81.19 403 GLY A N 1
ATOM 3158 C CA . GLY A 1 403 ? -1.450 -18.581 17.311 1.00 81.19 403 GLY A CA 1
ATOM 3159 C C . GLY A 1 403 ? -0.116 -19.126 16.777 1.00 81.19 403 GLY A C 1
ATOM 3160 O O . GLY A 1 403 ? 0.401 -20.115 17.293 1.00 81.19 403 GLY A O 1
ATOM 3161 N N . VAL A 1 404 ? 0.482 -18.498 15.754 1.00 85.62 404 VAL A N 1
ATOM 3162 C CA . VAL A 1 404 ? 1.726 -18.969 15.127 1.00 85.62 404 VAL A CA 1
ATOM 3163 C C . VAL A 1 404 ? 2.925 -18.176 15.639 1.00 85.62 404 VAL A C 1
ATOM 3165 O O . VAL A 1 404 ? 3.024 -16.966 15.448 1.00 85.62 404 VAL A O 1
ATOM 3168 N N . LYS A 1 405 ? 3.878 -18.871 16.268 1.00 85.06 405 LYS A N 1
ATOM 3169 C CA . LYS A 1 405 ? 5.100 -18.273 16.827 1.00 85.06 405 LYS A CA 1
ATOM 3170 C C . LYS A 1 405 ? 6.282 -18.408 15.861 1.00 85.06 405 LYS A C 1
ATOM 3172 O O . LYS A 1 405 ? 6.545 -19.487 15.327 1.00 85.06 405 LYS A O 1
ATOM 3177 N N . HIS A 1 406 ? 7.037 -17.322 15.708 1.00 85.25 406 HIS A N 1
ATOM 3178 C CA . HIS A 1 406 ? 8.296 -17.264 14.954 1.00 85.25 406 HIS A CA 1
ATOM 3179 C C . HIS A 1 406 ? 9.423 -16.706 15.829 1.00 85.25 406 HIS A C 1
ATOM 3181 O O . HIS A 1 406 ? 9.174 -15.878 16.710 1.00 85.25 406 HIS A O 1
ATOM 3187 N N . SER A 1 407 ? 10.668 -17.136 15.594 1.00 84.69 407 SER A N 1
ATOM 3188 C CA . SER A 1 407 ? 11.852 -16.483 16.176 1.00 84.69 407 SER A CA 1
ATOM 3189 C C . SER A 1 407 ? 12.103 -15.125 15.502 1.00 84.69 407 SER A C 1
ATOM 3191 O O . SER A 1 407 ? 11.420 -14.763 14.547 1.00 84.69 407 SER A O 1
ATOM 3193 N N . ALA A 1 408 ? 13.028 -14.312 16.029 1.00 78.88 408 ALA A N 1
ATOM 3194 C CA . ALA A 1 408 ? 13.304 -12.983 15.460 1.00 78.88 408 ALA A CA 1
ATOM 3195 C C . ALA A 1 408 ? 13.926 -13.121 14.068 1.00 78.88 408 ALA A C 1
ATOM 3197 O O . ALA A 1 408 ? 13.468 -12.488 13.125 1.00 78.88 408 ALA A O 1
ATOM 3198 N N . GLU A 1 409 ? 14.898 -14.024 13.963 1.00 79.31 409 GLU A N 1
ATOM 3199 C CA . GLU A 1 409 ? 15.593 -14.400 12.732 1.00 79.31 409 GLU A CA 1
ATOM 3200 C C . GLU A 1 409 ? 14.623 -15.005 11.712 1.00 79.31 409 GLU A C 1
ATOM 3202 O O . GLU A 1 409 ? 14.513 -14.521 10.593 1.00 79.31 409 GLU A O 1
ATOM 3207 N N . SER A 1 410 ? 13.808 -15.985 12.117 1.00 82.38 410 SER A N 1
ATOM 3208 C CA . SER A 1 410 ? 12.840 -16.601 11.203 1.00 82.38 410 SER A CA 1
ATOM 3209 C C . SER A 1 410 ? 11.805 -15.597 10.694 1.00 82.38 410 SER A C 1
ATOM 3211 O O . SER A 1 410 ? 11.382 -15.698 9.546 1.00 82.38 410 SER A O 1
ATOM 3213 N N . ALA A 1 411 ? 11.383 -14.637 11.526 1.00 79.94 411 ALA A N 1
ATOM 3214 C CA . ALA A 1 411 ? 10.420 -13.619 11.122 1.00 79.94 411 ALA A CA 1
ATOM 3215 C C . ALA A 1 411 ? 11.030 -12.563 10.184 1.00 79.94 411 ALA A C 1
ATOM 3217 O O . ALA A 1 411 ? 10.340 -12.087 9.282 1.00 79.94 411 ALA A O 1
ATOM 3218 N N . SER A 1 412 ? 12.301 -12.196 10.384 1.00 74.50 412 SER A N 1
ATOM 3219 C CA . SER A 1 412 ? 13.013 -11.251 9.517 1.00 74.50 412 SER A CA 1
ATOM 3220 C C . SER A 1 412 ? 13.447 -11.880 8.193 1.00 74.50 412 SER A C 1
ATOM 3222 O O . SER A 1 412 ? 13.564 -11.167 7.201 1.00 74.50 412 SER A O 1
ATOM 3224 N N . GLU A 1 413 ? 13.640 -13.197 8.152 1.00 80.81 413 GLU A N 1
ATOM 3225 C CA . GLU A 1 413 ? 13.998 -13.949 6.946 1.00 80.81 413 GLU A CA 1
ATOM 3226 C C . GLU A 1 413 ? 12.789 -14.393 6.110 1.00 80.81 413 GLU A C 1
ATOM 3228 O O . GLU A 1 413 ? 12.962 -14.764 4.945 1.00 80.81 413 GLU A O 1
ATOM 3233 N N . LEU A 1 414 ? 11.561 -14.307 6.643 1.00 81.50 414 LEU A N 1
ATOM 3234 C CA . LEU A 1 414 ? 10.331 -14.580 5.887 1.00 81.50 414 LEU A CA 1
ATOM 3235 C C . LEU A 1 414 ? 10.345 -13.839 4.541 1.00 81.50 414 LEU A C 1
ATOM 3237 O O . LEU A 1 414 ? 10.657 -12.648 4.459 1.00 81.50 414 LEU A O 1
ATOM 3241 N N . MET A 1 415 ? 10.009 -14.557 3.463 1.00 77.56 415 MET A N 1
ATOM 3242 C CA . MET A 1 415 ? 10.056 -14.038 2.086 1.00 77.56 415 MET A CA 1
ATOM 3243 C C . MET A 1 415 ? 11.447 -13.498 1.668 1.00 77.56 415 MET A C 1
ATOM 3245 O O . MET A 1 415 ? 11.552 -12.557 0.874 1.00 77.56 415 MET A O 1
ATOM 3249 N N . GLY A 1 416 ? 12.534 -14.050 2.222 1.00 68.44 416 GLY A N 1
ATOM 3250 C CA . GLY A 1 416 ? 13.913 -13.599 1.980 1.00 68.44 416 GLY A CA 1
ATOM 3251 C C . GLY A 1 416 ? 14.227 -12.229 2.598 1.00 68.44 416 GLY A C 1
ATOM 3252 O O . GLY A 1 416 ? 15.059 -11.475 2.081 1.00 68.44 416 GLY A O 1
ATOM 3253 N N . GLY A 1 417 ? 13.477 -11.842 3.634 1.00 68.44 417 GLY A N 1
ATOM 3254 C CA . GLY A 1 417 ? 13.547 -10.534 4.290 1.00 68.44 417 GLY A CA 1
ATOM 3255 C C . GLY A 1 417 ? 13.228 -9.354 3.379 1.00 68.44 417 GLY A C 1
ATOM 3256 O O . GLY A 1 417 ? 13.669 -8.230 3.621 1.00 68.44 417 GLY A O 1
ATOM 3257 N N . ASN A 1 418 ? 12.544 -9.594 2.259 1.00 64.19 418 ASN A N 1
ATOM 3258 C CA . ASN A 1 418 ? 12.220 -8.570 1.262 1.00 64.19 418 ASN A CA 1
ATOM 3259 C C . ASN A 1 418 ? 10.944 -7.789 1.589 1.00 64.19 418 ASN A C 1
ATOM 3261 O O . ASN A 1 418 ? 10.652 -6.801 0.915 1.00 64.19 418 ASN A O 1
ATOM 3265 N N . TYR A 1 419 ? 10.195 -8.213 2.607 1.00 74.31 419 TYR A N 1
ATOM 3266 C CA . TYR A 1 419 ? 8.983 -7.536 3.038 1.00 74.31 419 TYR A CA 1
ATOM 3267 C C . TYR A 1 419 ? 9.269 -6.569 4.186 1.00 74.31 419 TYR A C 1
ATOM 3269 O O . TYR A 1 419 ? 9.780 -6.965 5.230 1.00 74.31 419 TYR A O 1
ATOM 3277 N N . CYS A 1 420 ? 8.915 -5.297 4.002 1.00 71.56 420 CYS A N 1
ATOM 3278 C CA . CYS A 1 420 ? 8.952 -4.310 5.074 1.00 71.56 420 CYS A CA 1
ATOM 3279 C C . CYS A 1 420 ? 7.586 -4.291 5.766 1.00 71.56 420 CYS A C 1
ATOM 3281 O O . CYS A 1 420 ? 6.604 -3.795 5.208 1.00 71.56 420 CYS A O 1
ATOM 3283 N N . LEU A 1 421 ? 7.530 -4.869 6.965 1.00 75.44 421 LEU A N 1
ATOM 3284 C CA . LEU A 1 421 ? 6.335 -4.851 7.793 1.00 75.44 421 LEU A CA 1
ATOM 3285 C C . LEU A 1 421 ? 6.168 -3.461 8.416 1.00 75.44 421 LEU A C 1
ATOM 3287 O O . LEU A 1 421 ? 7.037 -3.007 9.152 1.00 75.44 421 LEU A O 1
ATOM 3291 N N . THR A 1 422 ? 5.061 -2.794 8.104 1.00 76.38 422 THR A N 1
ATOM 3292 C CA . THR A 1 422 ? 4.679 -1.496 8.680 1.00 76.38 422 THR A CA 1
ATOM 3293 C C . THR A 1 422 ? 3.441 -1.654 9.558 1.00 76.38 422 THR A C 1
ATOM 3295 O O . THR A 1 422 ? 2.728 -2.656 9.462 1.00 76.38 422 THR A O 1
ATOM 3298 N N . GLY A 1 423 ? 3.138 -0.642 10.377 1.00 75.69 423 GLY A N 1
ATOM 3299 C CA . GLY A 1 423 ? 1.901 -0.600 11.161 1.00 75.69 423 GLY A CA 1
ATOM 3300 C C . GLY A 1 423 ? 0.636 -0.744 10.313 1.00 75.69 423 GLY A C 1
ATOM 3301 O O . GLY A 1 423 ? -0.307 -1.439 10.684 1.00 75.69 423 GLY A O 1
ATOM 3302 N N . ASP A 1 424 ? 0.658 -0.135 9.127 1.00 78.44 424 ASP A N 1
ATOM 3303 C CA . ASP A 1 424 ? -0.403 -0.230 8.128 1.00 78.44 424 ASP A CA 1
ATOM 3304 C C . ASP A 1 424 ? -0.581 -1.660 7.603 1.00 78.44 424 ASP A C 1
ATOM 3306 O O . ASP A 1 424 ? -1.687 -2.201 7.623 1.00 78.44 424 ASP A O 1
ATOM 3310 N N . SER A 1 425 ? 0.521 -2.292 7.182 1.00 81.88 425 SER A N 1
ATOM 3311 C CA . SER A 1 425 ? 0.526 -3.691 6.747 1.00 81.88 425 SER A CA 1
ATOM 3312 C C . SER A 1 425 ? 0.033 -4.628 7.846 1.00 81.88 425 SER A C 1
ATOM 3314 O O . SER A 1 425 ? -0.688 -5.578 7.550 1.00 81.88 425 SER A O 1
ATOM 3316 N N . LEU A 1 426 ? 0.402 -4.364 9.105 1.00 84.25 426 LEU A N 1
ATOM 3317 C CA . LEU A 1 426 ? -0.074 -5.131 10.249 1.00 84.25 426 LEU A CA 1
ATOM 3318 C C . LEU A 1 426 ? -1.597 -5.038 10.358 1.00 84.25 426 LEU A C 1
ATOM 3320 O O . LEU A 1 426 ? -2.251 -6.067 10.254 1.00 84.25 426 LEU A O 1
ATOM 3324 N N . LEU A 1 427 ? -2.171 -3.839 10.496 1.00 84.25 427 LEU A N 1
ATOM 3325 C CA . LEU A 1 427 ? -3.626 -3.664 10.620 1.00 84.25 427 LEU A CA 1
ATOM 3326 C C . LEU A 1 427 ? -4.400 -4.286 9.449 1.00 84.25 427 LEU A C 1
ATOM 3328 O O . LEU A 1 427 ? -5.405 -4.961 9.673 1.00 84.25 427 LEU A O 1
ATOM 3332 N N . LYS A 1 428 ? -3.898 -4.148 8.216 1.00 87.50 428 LYS A N 1
ATOM 3333 C CA . LYS A 1 428 ? -4.470 -4.810 7.032 1.00 87.50 428 LYS A CA 1
ATOM 3334 C C . LYS A 1 428 ? -4.462 -6.333 7.162 1.00 87.50 428 LYS A C 1
ATOM 3336 O O . LYS A 1 428 ? -5.468 -6.977 6.874 1.00 87.50 428 LYS A O 1
ATOM 3341 N N . MET A 1 429 ? -3.352 -6.919 7.615 1.00 89.00 429 MET A N 1
ATOM 3342 C CA . MET A 1 429 ? -3.269 -8.362 7.858 1.00 89.00 429 MET A CA 1
ATOM 3343 C C . MET A 1 429 ? -4.191 -8.820 8.987 1.00 89.00 429 MET A C 1
ATOM 3345 O O . MET A 1 429 ? -4.808 -9.871 8.849 1.00 89.00 429 MET A O 1
ATOM 3349 N N . LEU A 1 430 ? -4.319 -8.041 10.067 1.00 85.88 430 LEU A N 1
ATOM 3350 C CA . LEU A 1 430 ? -5.244 -8.340 11.164 1.00 85.88 430 LEU A CA 1
ATOM 3351 C C . LEU A 1 430 ? -6.690 -8.367 10.642 1.00 85.88 430 LEU A C 1
ATOM 3353 O O . LEU A 1 430 ? -7.403 -9.340 10.878 1.00 85.88 430 LEU A O 1
ATOM 3357 N N . ALA A 1 431 ? -7.091 -7.360 9.859 1.00 86.56 431 ALA A N 1
ATOM 3358 C CA . ALA A 1 431 ? -8.420 -7.290 9.253 1.00 86.56 431 ALA A CA 1
ATOM 3359 C C . ALA A 1 431 ? -8.704 -8.481 8.324 1.00 86.56 431 ALA A C 1
ATOM 3361 O O . ALA A 1 431 ? -9.757 -9.114 8.421 1.00 86.56 431 ALA A O 1
ATOM 3362 N N . ILE A 1 432 ? -7.744 -8.832 7.461 1.00 90.69 432 ILE A N 1
ATOM 3363 C CA . ILE A 1 432 ? -7.846 -10.000 6.576 1.00 90.69 432 ILE A CA 1
ATOM 3364 C C . ILE A 1 432 ? -7.969 -11.288 7.393 1.00 90.69 432 ILE A C 1
ATOM 3366 O O . ILE A 1 432 ? -8.851 -12.100 7.127 1.00 90.69 432 ILE A O 1
ATOM 3370 N N . PHE A 1 433 ? -7.118 -11.476 8.401 1.00 90.00 433 PHE A N 1
ATOM 3371 C CA . PHE A 1 433 ? -7.115 -12.690 9.209 1.00 90.00 433 PHE A CA 1
ATOM 3372 C C . PHE A 1 433 ? -8.422 -12.876 9.987 1.00 90.00 433 PHE A C 1
ATOM 3374 O O . PHE A 1 433 ? -8.974 -13.977 9.991 1.00 90.00 433 PHE A O 1
ATOM 3381 N N . VAL A 1 434 ? -8.955 -11.814 10.603 1.00 86.69 434 VAL A N 1
ATOM 3382 C CA . VAL A 1 434 ? -10.238 -11.869 11.325 1.00 86.69 434 VAL A CA 1
ATOM 3383 C C . VAL A 1 434 ? -11.376 -12.254 10.380 1.00 86.69 434 VAL A C 1
ATOM 3385 O O . VAL A 1 434 ? -12.172 -13.130 10.722 1.00 86.69 434 VAL A O 1
ATOM 3388 N N . ARG A 1 435 ? -11.421 -11.679 9.170 1.00 89.06 435 ARG A N 1
ATOM 3389 C CA . ARG A 1 435 ? -12.412 -12.054 8.148 1.00 89.06 435 ARG A CA 1
ATOM 3390 C C . ARG A 1 435 ? -12.310 -13.529 7.766 1.00 89.06 435 ARG A C 1
ATOM 3392 O O . ARG A 1 435 ? -13.315 -14.231 7.825 1.00 89.06 435 ARG A O 1
ATOM 3399 N N . ILE A 1 436 ? -11.101 -14.024 7.483 1.00 90.12 436 ILE A N 1
ATOM 3400 C CA . ILE A 1 436 ? -10.865 -15.442 7.158 1.00 90.12 436 ILE A CA 1
ATOM 3401 C C . ILE A 1 436 ? -11.343 -16.353 8.293 1.00 90.12 436 ILE A C 1
ATOM 3403 O O . ILE A 1 436 ? -12.037 -17.341 8.044 1.00 90.12 436 ILE A O 1
ATOM 3407 N N . ARG A 1 437 ? -11.004 -16.013 9.542 1.00 85.75 437 ARG A N 1
ATOM 3408 C CA . ARG A 1 437 ? -11.384 -16.789 10.731 1.00 85.75 437 ARG A CA 1
ATOM 3409 C C . ARG A 1 437 ? -12.899 -16.837 10.929 1.00 85.75 437 ARG A C 1
ATOM 3411 O O . ARG A 1 437 ? -13.421 -17.885 11.293 1.00 85.75 437 ARG A O 1
ATOM 3418 N N . CYS A 1 438 ? -13.592 -15.737 10.645 1.00 86.44 438 CYS A N 1
ATOM 3419 C CA . CYS A 1 438 ? -15.049 -15.635 10.752 1.00 86.44 438 CYS A CA 1
ATOM 3420 C C . CYS A 1 438 ? -15.798 -16.162 9.513 1.00 86.44 438 CYS A C 1
ATOM 3422 O O . CYS A 1 438 ? -17.022 -16.072 9.468 1.00 86.44 438 CYS A O 1
ATOM 3424 N N . GLY A 1 439 ? -15.091 -16.693 8.506 1.00 86.69 439 GLY A N 1
ATOM 3425 C CA . GLY A 1 439 ? -15.701 -17.177 7.263 1.00 86.69 439 GLY A CA 1
ATOM 3426 C C . GLY A 1 439 ? -16.261 -16.066 6.371 1.00 86.69 439 GLY A C 1
ATOM 3427 O O . GLY A 1 439 ? -17.109 -16.332 5.527 1.00 86.69 439 GLY A O 1
ATOM 3428 N N . ILE A 1 440 ? -15.802 -14.829 6.558 1.00 89.38 440 ILE A N 1
ATOM 3429 C CA . ILE A 1 440 ? -16.213 -13.670 5.767 1.00 89.38 440 ILE A CA 1
ATOM 3430 C C . ILE A 1 440 ? -15.352 -13.630 4.494 1.00 89.38 440 ILE A C 1
ATOM 3432 O O . ILE A 1 440 ? -14.120 -13.632 4.609 1.00 89.38 440 ILE A O 1
ATOM 3436 N N . PRO A 1 441 ? -15.954 -13.550 3.292 1.00 90.19 441 PRO A N 1
ATOM 3437 C CA . PRO A 1 441 ? -15.219 -13.357 2.048 1.00 90.19 441 PRO A CA 1
ATOM 3438 C C . PRO A 1 441 ? -14.268 -12.154 2.106 1.00 90.19 441 PRO A C 1
ATOM 3440 O O . PRO A 1 441 ? -14.614 -11.069 2.583 1.00 90.19 441 PRO A O 1
ATOM 3443 N N . VAL A 1 442 ? -13.050 -12.340 1.597 1.00 92.25 442 VAL A N 1
ATOM 3444 C CA . VAL A 1 442 ? -12.025 -11.292 1.540 1.00 92.25 442 VAL A CA 1
ATOM 3445 C C . VAL A 1 442 ? -11.839 -10.858 0.094 1.00 92.25 442 VAL A C 1
ATOM 3447 O O . VAL A 1 442 ? -11.302 -11.614 -0.717 1.00 92.25 442 VAL A O 1
ATOM 3450 N N . VAL A 1 443 ? -12.253 -9.626 -0.210 1.00 92.19 443 VAL A N 1
ATOM 3451 C CA . VAL A 1 443 ? -12.131 -9.031 -1.546 1.00 92.19 443 VAL A CA 1
ATOM 3452 C C . VAL A 1 443 ? -11.378 -7.709 -1.449 1.00 92.19 443 VAL A C 1
ATOM 3454 O O . VAL A 1 443 ? -11.893 -6.712 -0.947 1.00 92.19 443 VAL A O 1
ATOM 3457 N N . LEU A 1 444 ? -10.132 -7.704 -1.915 1.00 91.62 444 LEU A N 1
ATOM 3458 C CA . LEU A 1 444 ? -9.224 -6.568 -1.806 1.00 91.62 444 LEU A CA 1
ATOM 3459 C C . LEU A 1 444 ? -9.289 -5.700 -3.062 1.00 91.62 444 LEU A C 1
ATOM 3461 O O . LEU A 1 444 ? -8.804 -6.094 -4.124 1.00 91.62 444 LEU A O 1
ATOM 3465 N N . MET A 1 445 ? -9.822 -4.490 -2.941 1.00 88.44 445 MET A N 1
ATOM 3466 C CA . MET A 1 445 ? -9.739 -3.495 -4.008 1.00 88.44 445 MET A CA 1
ATOM 3467 C C . MET A 1 445 ? -8.528 -2.595 -3.778 1.00 88.44 445 MET A C 1
ATOM 3469 O O . MET A 1 445 ? -8.233 -2.223 -2.649 1.00 88.44 445 MET A O 1
ATOM 3473 N N . GLY A 1 446 ? -7.800 -2.241 -4.832 1.00 83.38 446 GLY A N 1
ATOM 3474 C CA . GLY A 1 446 ? -6.769 -1.208 -4.734 1.00 83.38 446 GLY A CA 1
ATOM 3475 C C . GLY A 1 446 ? -5.961 -1.071 -6.012 1.00 83.38 446 GLY A C 1
ATOM 3476 O O . GLY A 1 446 ? -6.009 -1.947 -6.875 1.00 83.38 446 GLY A O 1
ATOM 3477 N N . GLU A 1 447 ? -5.175 -0.005 -6.117 1.00 78.00 447 GLU A N 1
ATOM 3478 C CA . GLU A 1 447 ? -4.357 0.266 -7.305 1.00 78.00 447 GLU A CA 1
ATOM 3479 C C . GLU A 1 447 ? -3.330 -0.849 -7.587 1.00 78.00 447 GLU A C 1
ATOM 3481 O O . GLU A 1 447 ? -2.901 -1.607 -6.702 1.00 78.00 447 GLU A O 1
ATOM 3486 N N . CYS A 1 448 ? -2.899 -0.954 -8.843 1.00 72.19 448 CYS A N 1
ATOM 3487 C CA . CYS A 1 448 ? -1.799 -1.837 -9.211 1.00 72.19 448 CYS A CA 1
ATOM 3488 C C . CYS A 1 448 ? -0.517 -1.449 -8.449 1.00 72.19 448 CYS A C 1
ATOM 3490 O O . CYS A 1 448 ? -0.120 -0.289 -8.407 1.00 72.19 448 CYS A O 1
ATOM 3492 N N . GLY A 1 449 ? 0.154 -2.433 -7.843 1.00 68.25 449 GLY A N 1
ATOM 3493 C CA . GLY A 1 449 ? 1.408 -2.196 -7.117 1.00 68.25 449 GLY A CA 1
ATOM 3494 C C . GLY A 1 449 ? 1.265 -1.627 -5.698 1.00 68.25 449 GLY A C 1
ATOM 3495 O O . GLY A 1 449 ? 2.291 -1.351 -5.082 1.00 68.25 449 GLY A O 1
ATOM 3496 N N . CYS A 1 450 ? 0.053 -1.530 -5.131 1.00 72.94 450 CYS A N 1
ATOM 3497 C CA . CYS A 1 450 ? -0.149 -1.131 -3.725 1.00 72.94 450 CYS A CA 1
ATOM 3498 C C . CYS A 1 450 ? 0.198 -2.225 -2.688 1.00 72.94 450 CYS A C 1
ATOM 3500 O O . CYS A 1 450 ? 0.065 -2.008 -1.488 1.00 72.94 450 CYS A O 1
ATOM 3502 N N . GLY A 1 451 ? 0.657 -3.402 -3.136 1.00 76.69 451 GLY A N 1
ATOM 3503 C CA . GLY A 1 451 ? 1.195 -4.451 -2.263 1.00 76.69 451 GLY A CA 1
ATOM 3504 C C . GLY A 1 451 ? 0.216 -5.547 -1.823 1.00 76.69 451 GLY A C 1
ATOM 3505 O O . GLY A 1 451 ? 0.603 -6.347 -0.979 1.00 76.69 451 GLY A O 1
ATOM 3506 N N . LYS A 1 452 ? -0.996 -5.638 -2.400 1.00 86.50 452 LYS A N 1
ATOM 3507 C CA . LYS A 1 452 ? -2.017 -6.668 -2.076 1.00 86.50 452 LYS A CA 1
ATOM 3508 C C . LYS A 1 452 ? -1.452 -8.095 -2.091 1.00 86.50 452 LYS A C 1
ATOM 3510 O O . LYS A 1 452 ? -1.397 -8.749 -1.054 1.00 86.50 452 LYS A O 1
ATOM 3515 N N . THR A 1 453 ? -0.947 -8.533 -3.245 1.00 84.19 453 THR A N 1
ATOM 3516 C CA . THR A 1 453 ? -0.376 -9.873 -3.459 1.00 84.19 453 THR A CA 1
ATOM 3517 C C . THR A 1 453 ? 0.777 -10.155 -2.496 1.00 84.19 453 THR A C 1
ATOM 3519 O O . THR A 1 453 ? 0.880 -11.242 -1.935 1.00 84.19 453 THR A O 1
ATOM 3522 N N . MET A 1 454 ? 1.628 -9.152 -2.245 1.00 84.00 454 MET A N 1
ATOM 3523 C CA . MET A 1 454 ? 2.770 -9.286 -1.340 1.00 84.00 454 MET A CA 1
ATOM 3524 C C . MET A 1 454 ? 2.333 -9.408 0.128 1.00 84.00 454 MET A C 1
ATOM 3526 O O . MET A 1 454 ? 2.900 -10.208 0.865 1.00 84.00 454 MET A O 1
ATOM 3530 N N . LEU A 1 455 ? 1.312 -8.656 0.548 1.00 88.62 455 LEU A N 1
ATOM 3531 C CA . LEU A 1 455 ? 0.747 -8.739 1.894 1.00 88.62 455 LEU A CA 1
ATOM 3532 C C . LEU A 1 455 ? 0.097 -10.107 2.143 1.00 88.62 455 LEU A C 1
ATOM 3534 O O . LEU A 1 455 ? 0.339 -10.709 3.185 1.00 88.62 455 LEU A O 1
ATOM 3538 N N . ILE A 1 456 ? -0.656 -10.634 1.171 1.00 92.25 456 ILE A N 1
ATOM 3539 C CA . ILE A 1 456 ? -1.249 -11.979 1.256 1.00 92.25 456 ILE A CA 1
ATOM 3540 C C . ILE A 1 456 ? -0.171 -13.063 1.268 1.00 92.25 456 ILE A C 1
ATOM 3542 O O . ILE A 1 456 ? -0.236 -13.979 2.086 1.00 92.25 456 ILE A O 1
ATOM 3546 N N . SER A 1 457 ? 0.858 -12.926 0.428 1.00 91.25 457 SER A N 1
ATOM 3547 C CA . SER A 1 457 ? 2.004 -13.843 0.416 1.00 91.25 457 SER A CA 1
ATOM 3548 C C . SER A 1 457 ? 2.714 -13.868 1.768 1.00 91.25 457 SER A C 1
ATOM 3550 O O . SER A 1 457 ? 3.005 -14.942 2.291 1.00 91.25 457 SER A O 1
ATOM 3552 N N . TYR A 1 458 ? 2.940 -12.696 2.370 1.00 91.06 458 TYR A N 1
ATOM 3553 C CA . TYR A 1 458 ? 3.546 -12.597 3.694 1.00 91.06 458 TYR A CA 1
ATOM 3554 C C . TYR A 1 458 ? 2.660 -13.225 4.777 1.00 91.06 458 TYR A C 1
ATOM 3556 O O . TYR A 1 458 ? 3.165 -13.996 5.589 1.00 91.06 458 TYR A O 1
ATOM 3564 N N . LEU A 1 459 ? 1.347 -12.962 4.771 1.00 92.25 459 LEU A N 1
ATOM 3565 C CA . LEU A 1 459 ? 0.411 -13.561 5.728 1.00 92.25 459 LEU A CA 1
ATOM 3566 C C . LEU A 1 459 ? 0.382 -15.094 5.617 1.00 92.25 459 LEU A C 1
ATOM 3568 O O . LEU A 1 459 ? 0.430 -15.779 6.634 1.00 92.25 459 LEU A O 1
ATOM 3572 N N . CYS A 1 460 ? 0.365 -15.650 4.404 1.00 92.12 460 CYS A N 1
ATOM 3573 C CA . CYS A 1 460 ? 0.390 -17.104 4.207 1.00 92.12 460 CYS A CA 1
ATOM 3574 C C . CYS A 1 460 ? 1.721 -17.718 4.660 1.00 92.12 460 CYS A C 1
ATOM 3576 O O . CYS A 1 460 ? 1.726 -18.739 5.348 1.00 92.12 460 CYS A O 1
ATOM 3578 N N . ALA A 1 461 ? 2.845 -17.062 4.349 1.00 91.00 461 ALA A N 1
ATOM 3579 C CA . ALA A 1 461 ? 4.164 -17.476 4.818 1.00 91.00 461 ALA A CA 1
ATOM 3580 C C . ALA A 1 461 ? 4.258 -17.430 6.354 1.00 91.00 461 ALA A C 1
ATOM 3582 O O . ALA A 1 461 ? 4.787 -18.355 6.972 1.00 91.00 461 ALA A O 1
ATOM 3583 N N . TRP A 1 462 ? 3.679 -16.401 6.982 1.00 90.94 462 TRP A N 1
ATOM 3584 C CA . TRP A 1 462 ? 3.559 -16.301 8.434 1.00 90.94 462 TRP A CA 1
ATOM 3585 C C . TRP A 1 462 ? 2.741 -17.459 9.017 1.00 90.94 462 TRP A C 1
ATOM 3587 O O . TRP A 1 462 ? 3.179 -18.096 9.972 1.00 90.94 462 TRP A O 1
ATOM 3597 N N . LEU A 1 463 ? 1.586 -17.773 8.427 1.00 90.94 463 LEU A N 1
ATOM 3598 C CA . LEU A 1 463 ? 0.711 -18.864 8.868 1.00 90.94 463 LEU A CA 1
ATOM 3599 C C . LEU A 1 463 ? 1.259 -20.264 8.546 1.00 90.94 463 LEU A C 1
ATOM 3601 O O . LEU A 1 463 ? 0.712 -21.248 9.035 1.00 90.94 463 LEU A O 1
ATOM 3605 N N . ARG A 1 464 ? 2.338 -20.360 7.754 1.00 90.06 464 ARG A N 1
ATOM 3606 C CA . ARG A 1 464 ? 2.887 -21.616 7.208 1.00 90.06 464 ARG A CA 1
ATOM 3607 C C . ARG A 1 464 ? 1.866 -22.386 6.365 1.00 90.06 464 ARG A C 1
ATOM 3609 O O . ARG A 1 464 ? 1.864 -23.613 6.354 1.00 90.06 464 ARG A O 1
ATOM 3616 N N . VAL A 1 465 ? 1.011 -21.655 5.654 1.00 91.06 465 VAL A N 1
ATOM 3617 C CA . VAL A 1 465 ? -0.026 -22.214 4.780 1.00 91.06 465 VAL A CA 1
ATOM 3618 C C . VAL A 1 465 ? 0.404 -22.083 3.324 1.00 91.06 465 VAL A C 1
ATOM 3620 O O . VAL A 1 465 ? 0.974 -21.067 2.917 1.00 91.06 465 VAL A O 1
ATOM 3623 N N . LYS A 1 466 ? 0.127 -23.117 2.523 1.00 92.25 466 LYS A N 1
ATOM 3624 C CA . LYS A 1 466 ? 0.385 -23.092 1.082 1.00 92.25 466 LYS A CA 1
ATOM 3625 C C . LYS A 1 466 ? -0.539 -22.068 0.415 1.00 92.25 466 LYS A C 1
ATOM 3627 O O . LYS A 1 466 ? -1.760 -22.157 0.540 1.00 92.25 466 LYS A O 1
ATOM 3632 N N . LEU A 1 467 ? 0.061 -21.132 -0.316 1.00 94.25 467 LEU A N 1
ATOM 3633 C CA . LEU A 1 467 ? -0.637 -20.161 -1.152 1.00 94.25 467 LEU A CA 1
ATOM 3634 C C . LEU A 1 467 ? -0.573 -20.605 -2.616 1.00 94.25 467 LEU A C 1
ATOM 3636 O O . LEU A 1 467 ? 0.514 -20.817 -3.153 1.00 94.25 467 LEU A O 1
ATOM 3640 N N . MET A 1 468 ? -1.731 -20.721 -3.255 1.00 94.44 468 MET A N 1
ATOM 3641 C CA . MET A 1 468 ? -1.883 -20.885 -4.699 1.00 94.44 468 MET A CA 1
ATOM 3642 C C . MET A 1 468 ? -2.458 -19.589 -5.263 1.00 94.44 468 MET A C 1
ATOM 3644 O O . MET A 1 468 ? -3.407 -19.047 -4.702 1.00 94.44 468 MET A O 1
ATOM 3648 N N . VAL A 1 469 ? -1.878 -19.073 -6.344 1.00 91.88 469 VAL A N 1
ATOM 3649 C CA . VAL A 1 469 ? -2.291 -17.800 -6.952 1.00 91.88 469 VAL A CA 1
ATOM 3650 C C . VAL A 1 469 ? -2.748 -18.055 -8.380 1.00 91.88 469 VAL A C 1
ATOM 3652 O O . VAL A 1 469 ? -2.032 -18.715 -9.131 1.00 91.88 469 VAL A O 1
ATOM 3655 N N . LEU A 1 470 ? -3.912 -17.518 -8.742 1.00 89.56 470 LEU A N 1
ATOM 3656 C CA . LEU A 1 470 ? -4.396 -17.456 -10.117 1.00 89.56 470 LEU A CA 1
ATOM 3657 C C . LEU A 1 470 ? -4.492 -15.991 -10.543 1.00 89.56 470 LEU A C 1
ATOM 3659 O O . LEU A 1 470 ? -5.309 -15.237 -10.011 1.00 89.56 470 LEU A O 1
ATOM 3663 N N . ASP A 1 471 ? -3.678 -15.605 -11.522 1.00 84.19 471 ASP A N 1
ATOM 3664 C CA . ASP A 1 471 ? -3.753 -14.294 -12.167 1.00 84.19 471 ASP A CA 1
ATOM 3665 C C . ASP A 1 471 ? -4.860 -14.311 -13.237 1.00 84.19 471 ASP A C 1
ATOM 3667 O O . ASP A 1 471 ? -4.627 -14.660 -14.397 1.00 84.19 471 ASP A O 1
ATOM 3671 N N . ILE A 1 472 ? -6.084 -13.944 -12.854 1.00 81.88 472 ILE A N 1
ATOM 3672 C CA . ILE A 1 472 ? -7.261 -13.966 -13.738 1.00 81.88 472 ILE A CA 1
ATOM 3673 C C . ILE A 1 472 ? -7.152 -12.863 -14.777 1.00 81.88 472 ILE A C 1
ATOM 3675 O O . ILE A 1 472 ? -6.738 -11.767 -14.432 1.00 81.88 472 ILE A O 1
ATOM 3679 N N . HIS A 1 473 ? -7.569 -13.109 -16.021 1.00 73.94 473 HIS A N 1
ATOM 3680 C CA . HIS A 1 473 ? -7.543 -12.174 -17.144 1.00 73.94 473 HIS A CA 1
ATOM 3681 C C . HIS A 1 473 ? -8.748 -12.285 -18.090 1.00 73.94 473 HIS A C 1
ATOM 3683 O O . HIS A 1 473 ? -9.576 -13.176 -17.954 1.00 73.94 473 HIS A O 1
ATOM 3689 N N . GLY A 1 474 ? -8.822 -11.398 -19.094 1.00 66.94 474 GLY A N 1
ATOM 3690 C CA . GLY A 1 474 ? -9.895 -11.400 -20.101 1.00 66.94 474 GLY A CA 1
ATOM 3691 C C . GLY A 1 474 ? -10.050 -12.720 -20.845 1.00 66.94 474 GLY A C 1
ATOM 3692 O O . GLY A 1 474 ? -11.163 -13.194 -21.016 1.00 66.94 474 GLY A O 1
ATOM 3693 N N . GLY A 1 475 ? -8.929 -13.342 -21.218 1.00 67.94 475 GLY A N 1
ATOM 3694 C CA . GLY A 1 475 ? -8.921 -14.674 -21.828 1.00 67.94 475 GLY A CA 1
ATOM 3695 C C . GLY A 1 475 ? -8.953 -15.860 -20.853 1.00 67.94 475 GLY A C 1
ATOM 3696 O O . GLY A 1 475 ? -8.664 -16.964 -21.293 1.00 67.94 475 GLY A O 1
ATOM 3697 N N . THR A 1 476 ? -9.177 -15.658 -19.547 1.00 78.75 476 THR A N 1
ATOM 3698 C CA . THR A 1 476 ? -9.288 -16.776 -18.592 1.00 78.75 476 THR A CA 1
ATOM 3699 C C . THR A 1 476 ? -10.659 -17.402 -18.776 1.00 78.75 476 THR A C 1
ATOM 3701 O O . THR A 1 476 ? -11.664 -16.708 -18.624 1.00 78.75 476 THR A O 1
ATOM 3704 N N . THR A 1 477 ? -10.690 -18.688 -19.109 1.00 85.12 477 THR A N 1
ATOM 3705 C CA . THR A 1 477 ? -11.931 -19.432 -19.349 1.00 85.12 477 THR A CA 1
ATOM 3706 C C . THR A 1 477 ? -12.554 -19.918 -18.041 1.00 85.12 477 THR A C 1
ATOM 3708 O O . THR A 1 477 ? -11.913 -19.925 -16.987 1.00 85.12 477 THR A O 1
ATOM 3711 N N . GLU A 1 478 ? -13.816 -20.351 -18.085 1.00 89.94 478 GLU A N 1
ATOM 3712 C CA . GLU A 1 478 ? -14.441 -21.003 -16.927 1.00 89.94 478 GLU A CA 1
ATOM 3713 C C . GLU A 1 478 ? -13.709 -22.286 -16.537 1.00 89.94 478 GLU A C 1
ATOM 3715 O O . GLU A 1 478 ? -13.552 -22.567 -15.350 1.00 89.94 478 GLU A O 1
ATOM 3720 N N . GLU A 1 479 ? -13.236 -23.047 -17.524 1.00 90.62 479 GLU A N 1
ATOM 3721 C CA . GLU A 1 479 ? -12.470 -24.273 -17.322 1.00 90.62 479 GLU A CA 1
ATOM 3722 C C . GLU A 1 479 ? -11.165 -24.005 -16.568 1.00 90.62 479 GLU A C 1
ATOM 3724 O O . GLU A 1 479 ? -10.854 -24.756 -15.648 1.00 90.62 479 GLU A O 1
ATOM 3729 N N . ASP A 1 480 ? -10.451 -22.918 -16.883 1.00 88.50 480 ASP A N 1
ATOM 3730 C CA . ASP A 1 480 ? -9.226 -22.532 -16.167 1.00 88.50 480 ASP A CA 1
ATOM 3731 C C . ASP A 1 480 ? -9.511 -22.231 -14.687 1.00 88.50 480 ASP A C 1
ATOM 3733 O O . ASP A 1 480 ? -8.786 -22.681 -13.797 1.00 88.50 480 ASP A O 1
ATOM 3737 N N . ILE A 1 481 ? -10.594 -21.491 -14.412 1.00 93.69 481 ILE A N 1
ATOM 3738 C CA . ILE A 1 481 ? -11.008 -21.136 -13.046 1.00 93.69 481 ILE A CA 1
ATOM 3739 C C . ILE A 1 481 ? -11.385 -22.398 -12.270 1.00 93.69 481 ILE A C 1
ATOM 3741 O O . ILE A 1 481 ? -10.929 -22.591 -11.143 1.00 93.69 481 ILE A O 1
ATOM 3745 N N . VAL A 1 482 ? -12.208 -23.264 -12.866 1.00 95.19 482 VAL A N 1
ATOM 3746 C CA . VAL A 1 482 ? -12.662 -24.504 -12.226 1.00 95.19 482 VAL A CA 1
ATOM 3747 C C . VAL A 1 482 ? -11.488 -25.441 -11.977 1.00 95.19 482 VAL A C 1
ATOM 3749 O O . VAL A 1 482 ? -11.354 -25.926 -10.858 1.00 95.19 482 VAL A O 1
ATOM 3752 N N . ALA A 1 483 ? -10.607 -25.644 -12.958 1.00 94.56 483 ALA A N 1
ATOM 3753 C CA . ALA A 1 483 ? -9.438 -26.506 -12.809 1.00 94.56 483 ALA A CA 1
ATOM 3754 C C . ALA A 1 483 ? -8.522 -26.029 -11.673 1.00 94.56 483 ALA A C 1
ATOM 3756 O O . ALA A 1 483 ? -8.116 -26.832 -10.835 1.00 94.56 483 ALA A O 1
ATOM 3757 N N . PHE A 1 484 ? -8.258 -24.721 -11.586 1.00 95.81 484 PHE A N 1
ATOM 3758 C CA . PHE A 1 484 ? -7.472 -24.149 -10.492 1.00 95.81 484 PHE A CA 1
ATOM 3759 C C . PHE A 1 484 ? -8.135 -24.356 -9.123 1.00 95.81 484 PHE A C 1
ATOM 3761 O O . PHE A 1 484 ? -7.469 -24.722 -8.153 1.00 95.81 484 PHE A O 1
ATOM 3768 N N . VAL A 1 485 ? -9.449 -24.128 -9.024 1.00 95.12 485 VAL A N 1
ATOM 3769 C CA . VAL A 1 485 ? -10.195 -24.298 -7.768 1.00 95.12 485 VAL A CA 1
ATOM 3770 C C . VAL A 1 485 ? -10.251 -25.769 -7.351 1.00 95.12 485 VAL A C 1
ATOM 3772 O O . VAL A 1 485 ? -10.080 -26.064 -6.170 1.00 95.12 485 VAL A O 1
ATOM 3775 N N . GLU A 1 486 ? -10.436 -26.694 -8.293 1.00 94.31 486 GLU A N 1
ATOM 3776 C CA . GLU A 1 486 ? -10.412 -28.139 -8.042 1.00 94.31 486 GLU A CA 1
ATOM 3777 C C . GLU A 1 486 ? -9.016 -28.619 -7.615 1.00 94.31 486 GLU A C 1
ATOM 3779 O O . GLU A 1 486 ? -8.901 -29.391 -6.662 1.00 94.31 486 GLU A O 1
ATOM 3784 N N . GLU A 1 487 ? -7.946 -28.116 -8.238 1.00 94.75 487 GLU A N 1
ATOM 3785 C CA . GLU A 1 487 ? -6.568 -28.396 -7.819 1.00 94.75 487 GLU A CA 1
ATOM 3786 C C . GLU A 1 487 ? -6.302 -27.878 -6.397 1.00 94.75 487 GLU A C 1
ATOM 3788 O O . GLU A 1 487 ? -5.748 -28.592 -5.555 1.00 94.75 487 GLU A O 1
ATOM 3793 N N . ALA A 1 488 ? -6.734 -26.651 -6.097 1.00 94.94 488 ALA A N 1
ATOM 3794 C CA . ALA A 1 488 ? -6.589 -26.062 -4.772 1.00 94.94 488 ALA A CA 1
ATOM 3795 C C . ALA A 1 488 ? -7.411 -26.814 -3.712 1.00 94.94 488 ALA A C 1
ATOM 3797 O O . ALA A 1 488 ? -6.934 -27.010 -2.592 1.00 94.94 488 ALA A O 1
ATOM 3798 N N . ALA A 1 489 ? -8.613 -27.276 -4.065 1.00 93.50 489 ALA A N 1
ATOM 3799 C CA . ALA A 1 489 ? -9.463 -28.099 -3.211 1.00 93.50 489 ALA A CA 1
ATOM 3800 C C . ALA A 1 489 ? -8.805 -29.452 -2.907 1.00 93.50 489 ALA A C 1
ATOM 3802 O O . ALA A 1 489 ? -8.688 -29.824 -1.741 1.00 93.50 489 ALA A O 1
ATOM 3803 N N . ALA A 1 490 ? -8.281 -30.139 -3.925 1.00 92.50 490 ALA A N 1
ATOM 3804 C CA . ALA A 1 490 ? -7.562 -31.399 -3.746 1.00 92.50 490 ALA A CA 1
ATOM 3805 C C . ALA A 1 490 ? -6.296 -31.229 -2.886 1.00 92.50 490 ALA A C 1
ATOM 3807 O O . ALA A 1 490 ? -5.989 -32.067 -2.038 1.00 92.50 490 ALA A O 1
ATOM 3808 N N . ALA A 1 491 ? -5.566 -30.122 -3.058 1.00 92.00 491 ALA A N 1
ATOM 3809 C CA . ALA A 1 491 ? -4.404 -29.808 -2.232 1.00 92.00 491 ALA A CA 1
ATOM 3810 C C . ALA A 1 491 ? -4.779 -29.512 -0.767 1.00 92.00 491 ALA A C 1
ATOM 3812 O O . ALA A 1 491 ? -3.986 -29.799 0.137 1.00 92.00 491 ALA A O 1
ATOM 3813 N N . ALA A 1 492 ? -5.966 -28.950 -0.520 1.00 90.69 492 ALA A N 1
ATOM 3814 C CA . ALA A 1 492 ? -6.456 -28.648 0.821 1.00 90.69 492 ALA A CA 1
ATOM 3815 C C . ALA A 1 492 ? -6.710 -29.914 1.650 1.00 90.69 492 ALA A C 1
ATOM 3817 O O . ALA A 1 492 ? -6.359 -29.935 2.830 1.00 90.69 492 ALA A O 1
ATOM 3818 N N . ASP A 1 493 ? -7.230 -30.977 1.035 1.00 81.06 493 ASP A N 1
ATOM 3819 C CA . ASP A 1 493 ? -7.528 -32.245 1.718 1.00 81.06 493 ASP A CA 1
ATOM 3820 C C . ASP A 1 493 ? -6.264 -32.966 2.229 1.00 81.06 493 ASP A C 1
ATOM 3822 O O . ASP A 1 493 ? -6.317 -33.714 3.205 1.00 81.06 493 ASP A O 1
ATOM 3826 N N . GLY A 1 494 ? -5.109 -32.718 1.601 1.00 74.31 494 GLY A N 1
ATOM 3827 C CA . GLY A 1 494 ? -3.822 -33.328 1.955 1.00 74.31 494 GLY A CA 1
ATOM 3828 C C . GLY A 1 494 ? -2.910 -32.482 2.852 1.00 74.31 494 GLY A C 1
ATOM 3829 O O . GLY A 1 494 ? -1.845 -32.962 3.245 1.00 74.31 494 GLY A O 1
ATOM 3830 N N . THR A 1 495 ? -3.280 -31.236 3.170 1.00 81.38 495 THR A N 1
ATOM 3831 C CA . THR A 1 495 ? -2.384 -30.271 3.836 1.00 81.38 495 THR A CA 1
ATOM 3832 C C . THR A 1 495 ? -2.895 -29.896 5.233 1.00 81.38 495 THR A C 1
ATOM 3834 O O . THR A 1 495 ? -3.930 -29.236 5.351 1.00 81.38 495 THR A O 1
ATOM 3837 N N . PRO A 1 496 ? -2.170 -30.236 6.320 1.00 75.75 496 PRO A N 1
ATOM 3838 C CA . PRO A 1 496 ? -2.499 -29.761 7.663 1.00 75.75 496 PRO A CA 1
ATOM 3839 C C . PRO A 1 496 ? -2.519 -28.226 7.716 1.00 75.75 496 PRO A C 1
ATOM 3841 O O . PRO A 1 496 ? -1.517 -27.582 7.415 1.00 75.75 496 PRO A O 1
ATOM 3844 N N . GLY A 1 497 ? -3.659 -27.640 8.092 1.00 75.62 497 GLY A N 1
ATOM 3845 C CA . GLY A 1 497 ? -3.866 -26.183 8.096 1.00 75.62 497 GLY A CA 1
ATOM 3846 C C . GLY A 1 497 ? -4.551 -25.620 6.843 1.00 75.62 497 GLY A C 1
ATOM 3847 O O . GLY A 1 497 ? -4.909 -24.442 6.837 1.00 75.62 497 GLY A O 1
ATOM 3848 N N . GLY A 1 498 ? -4.807 -26.456 5.831 1.00 89.69 498 GLY A N 1
ATOM 3849 C CA . GLY A 1 498 ? -5.536 -26.086 4.617 1.00 89.69 498 GLY A CA 1
ATOM 3850 C C . GLY A 1 498 ? -4.676 -25.414 3.543 1.00 89.69 498 GLY A C 1
ATOM 3851 O O . GLY A 1 498 ? -3.447 -25.393 3.619 1.00 89.69 498 GLY A O 1
ATOM 3852 N N . VAL A 1 499 ? -5.336 -24.871 2.519 1.00 94.50 499 VAL A N 1
ATOM 3853 C CA . VAL A 1 499 ? -4.720 -24.164 1.382 1.00 94.50 499 VAL A CA 1
ATOM 3854 C C . VAL A 1 499 ? -5.440 -22.845 1.157 1.00 94.50 499 VAL A C 1
ATOM 3856 O O . VAL A 1 499 ? -6.659 -22.751 1.315 1.00 94.50 499 VAL A O 1
ATOM 3859 N N . TYR A 1 500 ? -4.681 -21.808 0.813 1.00 95.62 500 TYR A N 1
ATOM 3860 C CA . TYR A 1 500 ? -5.234 -20.508 0.453 1.00 95.62 500 TYR A CA 1
ATOM 3861 C C . TYR A 1 500 ? -5.138 -20.346 -1.064 1.00 95.62 500 TYR A C 1
ATOM 3863 O O . TYR A 1 500 ? -4.054 -20.463 -1.634 1.00 95.62 500 TYR A O 1
ATOM 3871 N N . ALA A 1 501 ? -6.269 -20.076 -1.707 1.00 96.31 501 ALA A N 1
ATOM 3872 C CA . ALA A 1 501 ? -6.363 -19.745 -3.121 1.00 96.31 501 ALA A CA 1
ATOM 3873 C C . ALA A 1 501 ? -6.577 -18.237 -3.266 1.00 96.31 501 ALA A C 1
ATOM 3875 O O . ALA A 1 501 ? -7.568 -17.698 -2.775 1.00 96.31 501 ALA A O 1
ATOM 3876 N N . PHE A 1 502 ? -5.648 -17.552 -3.926 1.00 96.56 502 PHE A N 1
ATOM 3877 C CA . PHE A 1 502 ? -5.725 -16.119 -4.180 1.00 96.56 502 PHE A CA 1
ATOM 3878 C C . PHE A 1 502 ? -5.997 -15.854 -5.659 1.00 96.56 502 PHE A C 1
ATOM 3880 O O . PHE A 1 502 ? -5.176 -16.158 -6.521 1.00 96.56 502 PHE A O 1
ATOM 3887 N N . LEU A 1 503 ? -7.169 -15.292 -5.928 1.00 95.06 503 LEU A N 1
ATOM 3888 C CA . LEU A 1 503 ? -7.648 -14.907 -7.247 1.00 95.06 503 LEU A CA 1
ATOM 3889 C C . LEU A 1 503 ? -7.298 -13.428 -7.474 1.00 95.06 503 LEU A C 1
ATOM 3891 O O . LEU A 1 503 ? -7.969 -12.546 -6.931 1.00 95.06 503 LEU A O 1
ATOM 3895 N N . ASP A 1 504 ? -6.229 -13.139 -8.216 1.00 89.88 504 ASP A N 1
ATOM 3896 C CA . ASP A 1 504 ? -5.773 -11.763 -8.460 1.00 89.88 504 ASP A CA 1
ATOM 3897 C C . ASP A 1 504 ? -6.408 -11.185 -9.736 1.00 89.88 504 ASP A C 1
ATOM 3899 O O . ASP A 1 504 ? -6.653 -11.891 -10.713 1.00 89.88 504 ASP A O 1
ATOM 3903 N N . GLU A 1 505 ? -6.682 -9.881 -9.723 1.00 86.56 505 GLU A N 1
ATOM 3904 C CA . GLU A 1 505 ? -7.330 -9.129 -10.807 1.00 86.56 505 GLU A CA 1
ATOM 3905 C C . GLU A 1 505 ? -8.681 -9.728 -11.302 1.00 86.56 505 GLU A C 1
ATOM 3907 O O . GLU A 1 505 ? -8.975 -9.679 -12.503 1.00 86.56 505 GLU A O 1
ATOM 3912 N N . VAL A 1 506 ? -9.537 -10.240 -10.394 1.00 90.31 506 VAL A N 1
ATOM 3913 C CA . VAL A 1 506 ? -10.792 -10.968 -10.731 1.00 90.31 506 VAL A CA 1
ATOM 3914 C C . VAL A 1 506 ? -11.682 -10.224 -11.725 1.00 90.31 506 VAL A C 1
ATOM 3916 O O . VAL A 1 506 ? -12.210 -10.819 -12.658 1.00 90.31 506 VAL A O 1
ATOM 3919 N N . ASN A 1 507 ? -11.801 -8.902 -11.581 1.00 88.88 507 ASN A N 1
ATOM 3920 C CA . ASN A 1 507 ? -12.701 -8.086 -12.391 1.00 88.88 507 ASN A CA 1
ATOM 3921 C C . ASN A 1 507 ? -12.196 -7.798 -13.805 1.00 88.88 507 ASN A C 1
ATOM 3923 O O . ASN A 1 507 ? -12.768 -6.971 -14.497 1.00 88.88 507 ASN A O 1
ATOM 3927 N N . THR A 1 508 ? -11.140 -8.457 -14.260 1.00 82.69 508 THR A N 1
ATOM 3928 C CA . THR A 1 508 ? -10.693 -8.379 -15.657 1.00 82.69 508 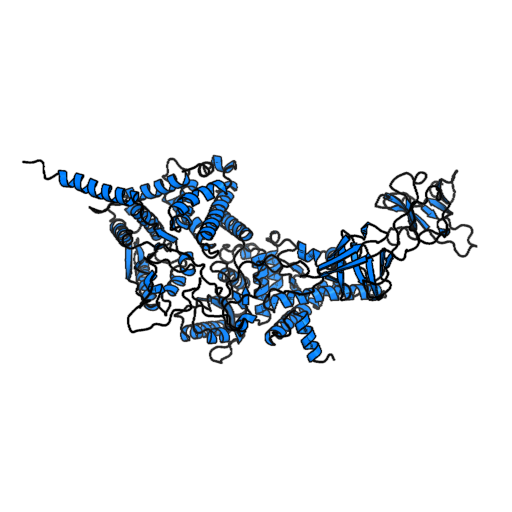THR A CA 1
ATOM 3929 C C . THR A 1 508 ? -11.244 -9.507 -16.529 1.00 82.69 508 THR A C 1
ATOM 3931 O O . THR A 1 508 ? -11.026 -9.486 -17.735 1.00 82.69 508 THR A O 1
ATOM 3934 N N . CYS A 1 509 ? -11.931 -10.484 -15.934 1.00 83.62 509 CYS A N 1
ATOM 3935 C CA . CYS A 1 509 ? -12.541 -11.617 -16.622 1.00 83.62 509 CYS A CA 1
ATOM 3936 C C . CYS A 1 509 ? -14.060 -11.413 -16.760 1.00 83.62 509 CYS A C 1
ATOM 3938 O O . CYS A 1 509 ? -14.689 -10.899 -15.829 1.00 83.62 509 CYS A O 1
ATOM 3940 N N . PRO A 1 510 ? -14.676 -11.834 -17.881 1.00 83.94 510 PRO A N 1
ATOM 3941 C CA . PRO A 1 510 ? -16.124 -11.739 -18.062 1.00 83.94 510 PRO A CA 1
ATOM 3942 C C . PRO A 1 510 ? -16.919 -12.712 -17.172 1.00 83.94 510 PRO A C 1
ATOM 3944 O O . PRO A 1 510 ? -18.094 -12.463 -16.901 1.00 83.94 510 PRO A O 1
ATOM 3947 N N . HIS A 1 511 ? -16.304 -13.784 -16.659 1.00 90.50 511 HIS A N 1
ATOM 3948 C CA . HIS A 1 511 ? -16.955 -14.823 -15.844 1.00 90.50 511 HIS A CA 1
ATOM 3949 C C . HIS A 1 511 ? -17.161 -14.412 -14.369 1.00 90.50 511 HIS A C 1
ATOM 3951 O O . HIS A 1 511 ? -16.995 -15.210 -13.444 1.00 90.50 511 HIS A O 1
ATOM 3957 N N . MET A 1 512 ? -17.563 -13.158 -14.127 1.00 91.00 512 MET A N 1
ATOM 3958 C CA . MET A 1 512 ? -17.766 -12.607 -12.778 1.00 91.00 512 MET A CA 1
ATOM 3959 C C . MET A 1 512 ? -18.821 -13.355 -11.957 1.00 91.00 512 MET A C 1
ATOM 3961 O O . MET A 1 512 ? -18.743 -13.348 -10.731 1.00 91.00 512 MET A O 1
ATOM 3965 N N . GLY A 1 513 ? -19.783 -14.019 -12.608 1.00 91.69 513 GLY A N 1
ATOM 3966 C CA . GLY A 1 513 ? -20.763 -14.874 -11.933 1.00 91.69 513 GLY A CA 1
ATOM 3967 C C . GLY A 1 513 ? -20.107 -16.060 -11.221 1.00 91.69 513 GLY A C 1
ATOM 3968 O O . GLY A 1 513 ? -20.304 -16.229 -10.020 1.00 91.69 513 GLY A O 1
ATOM 3969 N N . LEU A 1 514 ? -19.265 -16.818 -11.934 1.00 94.38 514 LEU A N 1
ATOM 3970 C CA . LEU A 1 514 ? -18.513 -17.947 -11.374 1.00 94.38 514 LEU A CA 1
ATOM 3971 C C . LEU A 1 514 ? -17.531 -17.482 -10.292 1.00 94.38 514 LEU A C 1
ATOM 3973 O O . LEU A 1 514 ? -17.466 -18.067 -9.217 1.00 94.38 514 LEU A O 1
ATOM 3977 N N . LEU A 1 515 ? -16.801 -16.391 -10.536 1.00 94.94 515 LEU A N 1
ATOM 3978 C CA . LEU A 1 515 ? -15.867 -15.840 -9.548 1.00 94.94 515 LEU A CA 1
ATOM 3979 C C . LEU A 1 515 ? -16.587 -15.383 -8.273 1.00 94.94 515 LEU A C 1
ATOM 3981 O O . LEU A 1 515 ? -16.092 -15.598 -7.169 1.00 94.94 515 LEU A O 1
ATOM 3985 N N . SER A 1 516 ? -17.776 -14.795 -8.408 1.00 93.31 516 SER A N 1
ATOM 3986 C CA . SER A 1 516 ? -18.614 -14.441 -7.264 1.00 93.31 516 SER A CA 1
ATOM 3987 C C . SER A 1 516 ? -19.136 -15.670 -6.523 1.00 93.31 516 SER A C 1
ATOM 3989 O O . SER A 1 516 ? -19.222 -15.631 -5.300 1.00 93.31 516 SER A O 1
ATOM 3991 N N . GLU A 1 517 ? -19.473 -16.751 -7.224 1.00 94.75 517 GLU A N 1
ATOM 3992 C CA . GLU A 1 517 ? -19.867 -18.020 -6.605 1.00 94.75 517 GLU A CA 1
ATOM 3993 C C . GLU A 1 517 ? -18.719 -18.599 -5.764 1.00 94.75 517 GLU A C 1
ATOM 3995 O O . GLU A 1 517 ? -18.889 -18.878 -4.575 1.00 94.75 517 GLU A O 1
ATOM 4000 N N . VAL A 1 518 ? -17.523 -18.671 -6.349 1.00 95.62 518 VAL A N 1
ATOM 4001 C CA . VAL A 1 518 ? -16.320 -19.215 -5.708 1.00 95.62 518 VAL A CA 1
ATOM 4002 C C . VAL A 1 518 ? -15.936 -18.405 -4.469 1.00 95.62 518 VAL A C 1
ATOM 4004 O O . VAL A 1 518 ? -15.629 -18.979 -3.424 1.00 95.62 518 VAL A O 1
ATOM 4007 N N . VAL A 1 519 ? -15.975 -17.073 -4.558 1.00 94.19 519 VAL A N 1
ATOM 4008 C CA . VAL A 1 519 ? -15.527 -16.178 -3.480 1.00 94.19 519 VAL A CA 1
ATOM 4009 C C . VAL A 1 519 ? -16.594 -15.976 -2.403 1.00 94.19 519 VAL A C 1
ATOM 4011 O O . VAL A 1 519 ? -16.274 -16.031 -1.218 1.00 94.19 519 VAL A O 1
ATOM 4014 N N . CYS A 1 520 ? -17.848 -15.718 -2.785 1.00 90.94 520 CYS A N 1
ATOM 4015 C CA . CYS A 1 520 ? -18.905 -15.334 -1.843 1.00 90.94 520 CYS A CA 1
ATOM 4016 C C . CYS A 1 520 ? -19.733 -16.525 -1.349 1.00 90.94 520 CYS A C 1
ATOM 4018 O O . CYS A 1 520 ? -20.161 -16.516 -0.198 1.00 90.94 520 CYS A O 1
ATOM 4020 N N . HIS A 1 521 ? -19.968 -17.537 -2.189 1.00 90.56 521 HIS A N 1
ATOM 4021 C CA . HIS A 1 521 ? -20.763 -18.717 -1.824 1.00 90.56 521 HIS A CA 1
ATOM 4022 C C . HIS A 1 521 ? -19.912 -19.937 -1.470 1.00 90.56 521 HIS A C 1
ATOM 4024 O O . HIS A 1 521 ? -20.469 -20.944 -1.039 1.00 90.56 521 HIS A O 1
ATOM 4030 N N . HIS A 1 522 ? -18.585 -19.848 -1.633 1.00 93.12 522 HIS A N 1
ATOM 4031 C CA . HIS A 1 522 ? -17.657 -20.954 -1.389 1.00 93.12 522 HIS A CA 1
ATOM 4032 C C . HIS A 1 522 ? -18.076 -22.217 -2.165 1.00 93.12 522 HIS A C 1
ATOM 4034 O O . HIS A 1 522 ? -18.095 -23.330 -1.644 1.00 93.12 522 HIS A O 1
ATOM 4040 N N . ALA A 1 523 ? -18.457 -22.025 -3.430 1.00 94.56 523 ALA A N 1
ATOM 4041 C CA . ALA A 1 523 ? -18.917 -23.079 -4.326 1.00 94.56 523 ALA A CA 1
ATOM 4042 C C . ALA A 1 523 ? -18.437 -22.834 -5.763 1.00 94.56 523 ALA A C 1
ATOM 4044 O O . ALA A 1 523 ? -18.208 -21.697 -6.164 1.00 94.56 523 ALA A O 1
ATOM 4045 N N . ALA A 1 524 ? -18.294 -23.899 -6.548 1.00 94.44 524 ALA A N 1
ATOM 4046 C CA . ALA A 1 524 ? -18.008 -23.817 -7.977 1.00 94.44 524 ALA A CA 1
ATOM 4047 C C . ALA A 1 524 ? -18.985 -24.711 -8.748 1.00 94.44 524 ALA A C 1
ATOM 4049 O O . ALA A 1 524 ? -19.073 -25.913 -8.475 1.00 94.44 524 ALA A O 1
ATOM 4050 N N . ARG A 1 525 ? -19.726 -24.145 -9.713 1.00 92.75 525 ARG A N 1
ATOM 4051 C CA . ARG A 1 525 ? -20.727 -24.878 -10.518 1.00 92.75 525 ARG A CA 1
ATOM 4052 C C . ARG A 1 525 ? -21.760 -25.611 -9.643 1.00 92.75 525 ARG A C 1
ATOM 4054 O O . ARG A 1 525 ? -22.134 -26.755 -9.908 1.00 92.75 525 ARG A O 1
ATOM 4061 N N . GLY A 1 526 ? -22.196 -24.961 -8.567 1.00 91.56 526 GLY A N 1
ATOM 4062 C CA . GLY A 1 526 ? -23.162 -25.455 -7.589 1.00 91.56 526 GLY A CA 1
ATOM 4063 C C . GLY A 1 526 ? -22.607 -26.467 -6.584 1.00 91.56 526 GLY A C 1
ATOM 4064 O O . GLY A 1 526 ? -23.367 -26.965 -5.754 1.00 91.56 526 GLY A O 1
ATOM 4065 N N . ARG A 1 527 ? -21.311 -26.801 -6.637 1.00 93.06 527 ARG A N 1
ATOM 4066 C CA . ARG A 1 527 ? -20.676 -27.744 -5.706 1.00 93.06 527 ARG A CA 1
ATOM 4067 C C . ARG A 1 527 ? -19.942 -26.988 -4.595 1.00 93.06 527 ARG A C 1
ATOM 4069 O O . ARG A 1 527 ? -19.076 -26.178 -4.924 1.00 93.06 527 ARG A O 1
ATOM 4076 N N . PRO A 1 528 ? -20.238 -27.254 -3.310 1.00 95.19 528 PRO A N 1
ATOM 4077 C CA . PRO A 1 528 ? -19.517 -26.645 -2.195 1.00 95.19 528 PRO A CA 1
ATOM 4078 C C . PRO A 1 528 ? -18.026 -26.991 -2.221 1.00 95.19 528 PRO A C 1
ATOM 4080 O O . PRO A 1 528 ? -17.653 -28.128 -2.519 1.00 95.19 528 PRO A O 1
ATOM 4083 N N . LEU A 1 529 ? -17.184 -26.022 -1.873 1.00 94.81 529 LEU A N 1
ATOM 4084 C CA . LEU A 1 529 ? -15.744 -26.206 -1.724 1.00 94.81 529 LEU A CA 1
ATOM 4085 C C . LEU A 1 529 ? -15.413 -26.786 -0.336 1.00 94.81 529 LEU A C 1
ATOM 4087 O O . LEU A 1 529 ? -16.165 -26.588 0.624 1.00 94.81 529 LEU A O 1
ATOM 4091 N N . PRO A 1 530 ? -14.291 -27.513 -0.183 1.00 93.00 530 PRO A N 1
ATOM 4092 C CA . PRO A 1 530 ? -13.922 -28.088 1.104 1.00 93.00 530 PRO A CA 1
ATOM 4093 C C . PRO A 1 530 ? -13.565 -26.987 2.117 1.00 93.00 530 PRO A C 1
ATOM 4095 O O . PRO A 1 530 ? -12.921 -25.999 1.759 1.00 93.00 530 PRO A O 1
ATOM 4098 N N . PRO A 1 531 ? -13.895 -27.152 3.412 1.00 88.50 531 PRO A N 1
ATOM 4099 C CA . PRO A 1 531 ? -13.641 -26.136 4.440 1.00 88.50 531 PRO A CA 1
ATOM 4100 C C . PRO A 1 531 ? -12.146 -25.841 4.663 1.00 88.50 531 PRO A C 1
ATOM 4102 O O . PRO A 1 531 ? -11.797 -24.791 5.206 1.00 88.50 531 PRO A O 1
ATOM 4105 N N . GLY A 1 532 ? -11.260 -26.754 4.243 1.00 90.25 532 GLY A N 1
ATOM 4106 C CA . GLY A 1 532 ? -9.809 -26.558 4.244 1.00 90.25 532 GLY A CA 1
ATOM 4107 C C . GLY A 1 532 ? -9.306 -25.581 3.172 1.00 90.25 532 GLY A C 1
ATOM 4108 O O . GLY A 1 532 ? -8.174 -25.113 3.277 1.00 90.25 532 GLY A O 1
ATOM 4109 N N . LEU A 1 533 ? -10.119 -25.246 2.165 1.00 94.56 533 LEU A N 1
ATOM 4110 C CA . LEU A 1 533 ? -9.782 -24.275 1.126 1.00 94.56 533 LEU A CA 1
ATOM 4111 C C . LEU A 1 533 ? -10.317 -22.891 1.506 1.00 94.56 533 LEU A C 1
ATOM 4113 O O . LEU A 1 533 ? -11.525 -22.689 1.638 1.00 94.56 533 LEU A O 1
ATOM 4117 N N . ARG A 1 534 ? -9.427 -21.907 1.643 1.00 94.75 534 ARG A N 1
ATOM 4118 C CA . ARG A 1 534 ? -9.799 -20.498 1.841 1.00 94.75 534 ARG A CA 1
ATOM 4119 C C . ARG A 1 534 ? -9.574 -19.730 0.549 1.00 94.75 534 ARG A C 1
ATOM 4121 O O . ARG A 1 534 ? -8.453 -19.697 0.052 1.00 94.75 534 ARG A O 1
ATOM 4128 N N . VAL A 1 535 ? -10.623 -19.105 0.020 1.00 95.62 535 VAL A N 1
ATOM 4129 C CA . VAL A 1 535 ? -10.529 -18.300 -1.202 1.00 95.62 535 VAL A CA 1
ATOM 4130 C C . VAL A 1 535 ? -10.465 -16.818 -0.851 1.00 95.62 535 VAL A C 1
ATOM 4132 O O . VAL A 1 535 ? -11.251 -16.316 -0.049 1.00 95.62 535 VAL A O 1
ATOM 4135 N N . LEU A 1 536 ? -9.517 -16.123 -1.466 1.00 95.69 536 LEU A N 1
ATOM 4136 C CA . LEU A 1 536 ? -9.255 -14.698 -1.326 1.00 95.69 536 LEU A CA 1
ATOM 4137 C C . LEU A 1 536 ? -9.249 -14.082 -2.727 1.00 95.69 536 LEU A C 1
ATOM 4139 O O . LEU A 1 536 ? -8.754 -14.706 -3.663 1.00 95.69 536 LEU A O 1
ATOM 4143 N N . ALA A 1 537 ? -9.755 -12.862 -2.883 1.00 95.25 537 ALA A N 1
ATOM 4144 C CA . ALA A 1 537 ? -9.800 -12.191 -4.179 1.00 95.25 537 ALA A CA 1
ATOM 4145 C C . ALA A 1 537 ? -9.194 -10.789 -4.121 1.00 95.25 537 ALA A C 1
ATOM 4147 O O . ALA A 1 537 ? -9.273 -10.103 -3.100 1.00 95.25 537 ALA A O 1
ATOM 4148 N N . ALA A 1 538 ? -8.629 -10.337 -5.236 1.00 92.69 538 ALA A N 1
ATOM 4149 C CA . ALA A 1 538 ? -8.231 -8.953 -5.437 1.00 92.69 538 ALA A CA 1
ATOM 4150 C C . ALA A 1 538 ? -8.722 -8.418 -6.781 1.00 92.69 538 ALA A C 1
ATOM 4152 O O . ALA A 1 538 ? -8.799 -9.143 -7.770 1.00 92.69 538 ALA A O 1
ATOM 4153 N N . LEU A 1 539 ? -9.054 -7.128 -6.818 1.00 89.00 539 LEU A N 1
ATOM 4154 C CA . LEU A 1 539 ? -9.552 -6.463 -8.016 1.00 89.00 539 LEU A CA 1
ATOM 4155 C C . LEU A 1 539 ? -9.003 -5.046 -8.174 1.00 89.00 539 LEU A C 1
ATOM 4157 O O . LEU A 1 539 ? -8.590 -4.397 -7.207 1.00 89.00 539 LEU A O 1
ATOM 4161 N N . ASN A 1 540 ? -8.997 -4.572 -9.419 1.00 84.75 540 ASN A N 1
ATOM 4162 C CA . ASN A 1 540 ? -8.596 -3.206 -9.744 1.00 84.75 540 ASN A CA 1
ATOM 4163 C C . ASN A 1 540 ? -9.799 -2.256 -9.619 1.00 84.75 540 ASN A C 1
ATOM 4165 O O . ASN A 1 540 ? -10.923 -2.655 -9.927 1.00 84.75 540 ASN A O 1
ATOM 4169 N N . PRO A 1 541 ? -9.602 -0.999 -9.198 1.00 83.69 541 PRO A N 1
ATOM 4170 C CA . PRO A 1 541 ? -10.702 -0.056 -9.046 1.00 83.69 541 PRO A CA 1
ATOM 4171 C C . PRO A 1 541 ? -11.306 0.330 -10.406 1.00 83.69 541 PRO A C 1
ATOM 4173 O O . PRO A 1 541 ? -10.600 0.489 -11.403 1.00 83.69 541 PRO A O 1
ATOM 4176 N N . TYR A 1 542 ? -12.624 0.526 -10.441 1.00 81.00 542 TYR A N 1
ATOM 4177 C CA . TYR A 1 542 ? -13.354 0.926 -11.647 1.00 81.00 542 TYR A CA 1
ATOM 4178 C C . TYR A 1 542 ? -13.261 2.455 -11.840 1.00 81.00 542 TYR A C 1
ATOM 4180 O O . TYR A 1 542 ? -14.117 3.206 -11.371 1.00 81.00 542 TYR A O 1
ATOM 4188 N N . ARG A 1 543 ? -12.185 2.942 -12.485 1.00 77.69 543 ARG A N 1
ATOM 4189 C CA . ARG A 1 543 ? -11.900 4.383 -12.693 1.00 77.69 543 ARG A CA 1
ATOM 4190 C C . ARG A 1 543 ? -11.874 4.775 -14.171 1.00 77.69 543 ARG A C 1
ATOM 4192 O O . ARG A 1 543 ? -11.321 4.047 -14.991 1.00 77.69 543 ARG A O 1
ATOM 4199 N N . ARG A 1 544 ? -12.395 5.964 -14.498 1.00 71.62 544 ARG A N 1
ATOM 4200 C CA . ARG A 1 544 ? -12.274 6.572 -15.840 1.00 71.62 544 ARG A CA 1
ATOM 4201 C C . ARG A 1 544 ? -10.898 7.198 -16.047 1.00 71.62 544 ARG A C 1
ATOM 4203 O O . ARG A 1 544 ? -10.327 7.744 -15.100 1.00 71.62 544 ARG A O 1
ATOM 4210 N N . ARG A 1 545 ? -10.384 7.149 -17.278 1.00 65.50 545 ARG A N 1
ATOM 4211 C CA . ARG A 1 545 ? -9.186 7.899 -17.668 1.00 65.50 545 ARG A CA 1
ATOM 4212 C C . ARG A 1 545 ? -9.482 9.401 -17.616 1.00 65.50 545 ARG A C 1
ATOM 4214 O O . ARG A 1 545 ? -10.557 9.814 -18.054 1.00 65.50 545 ARG A O 1
ATOM 4221 N N . PRO A 1 546 ? -8.558 10.222 -17.092 1.00 58.06 546 PRO A N 1
ATOM 4222 C CA . PRO A 1 546 ? -8.656 11.666 -17.242 1.00 58.06 546 PRO A CA 1
ATOM 4223 C C . PRO A 1 546 ? -8.567 12.030 -18.731 1.00 58.06 546 PRO A C 1
ATOM 4225 O O . PRO A 1 546 ? -7.711 11.510 -19.446 1.00 58.06 546 PRO A O 1
ATOM 4228 N N . ASP A 1 547 ? -9.463 12.903 -19.192 1.00 53.34 547 ASP A N 1
ATOM 4229 C CA . ASP A 1 547 ? -9.560 13.303 -20.597 1.00 53.34 547 ASP A CA 1
ATOM 4230 C C . ASP A 1 547 ? -8.314 14.115 -20.993 1.00 53.34 547 ASP A C 1
ATOM 4232 O O . ASP A 1 547 ? -8.061 15.202 -20.464 1.00 53.34 547 ASP A O 1
ATOM 4236 N N . ARG A 1 548 ? -7.469 13.549 -21.861 1.00 49.78 548 ARG A N 1
ATOM 4237 C CA . ARG A 1 548 ? -6.179 14.127 -22.260 1.00 49.78 548 ARG A CA 1
ATOM 4238 C C . ARG A 1 548 ? -6.186 14.408 -23.753 1.00 49.78 548 ARG A C 1
ATOM 4240 O O . ARG A 1 548 ? -6.116 13.505 -24.580 1.00 49.78 548 ARG A O 1
ATOM 4247 N N . GLY A 1 549 ? -6.223 15.688 -24.110 1.00 44.66 549 GLY A N 1
ATOM 4248 C CA . GLY A 1 549 ? -5.949 16.112 -25.478 1.00 44.66 549 GLY A CA 1
ATOM 4249 C C . GLY A 1 549 ? -4.516 15.747 -25.887 1.00 44.66 549 GLY A C 1
ATOM 4250 O O . GLY A 1 549 ? -3.574 16.155 -25.218 1.00 44.66 549 GLY A O 1
ATOM 4251 N N . ARG A 1 550 ? -4.380 15.031 -27.015 1.00 42.53 550 ARG A N 1
ATOM 4252 C CA . ARG A 1 550 ? -3.129 14.642 -27.708 1.00 42.53 550 ARG A CA 1
ATOM 4253 C C . ARG A 1 550 ? -2.166 13.763 -26.888 1.00 42.53 550 ARG A C 1
ATOM 4255 O O . ARG A 1 550 ? -1.178 14.248 -26.352 1.00 42.53 550 ARG A O 1
ATOM 4262 N N . GLU A 1 551 ? -2.400 12.451 -26.890 1.00 46.25 551 GLU A N 1
ATOM 4263 C CA . GLU A 1 551 ? -1.373 11.458 -26.533 1.00 46.25 551 GLU A CA 1
ATOM 4264 C C . GLU A 1 551 ? -0.285 11.352 -27.621 1.00 46.25 551 GLU A C 1
ATOM 4266 O O . GLU A 1 551 ? -0.558 11.485 -28.819 1.00 46.25 551 GLU A O 1
ATOM 4271 N N . ALA A 1 552 ? 0.961 11.088 -27.210 1.00 38.62 552 ALA A N 1
ATOM 4272 C CA . ALA A 1 552 ? 2.054 10.732 -28.107 1.00 38.62 552 ALA A CA 1
ATOM 4273 C C . ALA A 1 552 ? 1.858 9.302 -28.641 1.00 38.62 552 ALA A C 1
ATOM 4275 O O . ALA A 1 552 ? 2.170 8.302 -27.999 1.00 38.62 552 ALA A O 1
ATOM 4276 N N . GLY A 1 553 ? 1.319 9.234 -29.848 1.00 46.22 553 GLY A N 1
ATOM 4277 C CA . GLY A 1 553 ? 0.912 8.028 -30.557 1.00 46.22 553 GLY A CA 1
ATOM 4278 C C . GLY A 1 553 ? -0.125 8.455 -31.587 1.00 46.22 553 GLY A C 1
ATOM 4279 O O . GLY A 1 553 ? -0.657 9.564 -31.511 1.00 46.22 553 GLY A O 1
ATOM 4280 N N . LEU A 1 554 ? -0.404 7.646 -32.604 1.00 39.78 554 LEU A N 1
ATOM 4281 C CA . LEU A 1 554 ? -1.664 7.867 -33.323 1.00 39.78 554 LEU A CA 1
ATOM 4282 C C . LEU A 1 554 ? -2.797 7.686 -32.285 1.00 39.78 554 LEU A C 1
ATOM 4284 O O . LEU A 1 554 ? -2.601 6.985 -31.304 1.00 39.78 554 LEU A O 1
ATOM 4288 N N . ALA A 1 555 ? -3.937 8.358 -32.427 1.00 40.09 555 ALA A N 1
ATOM 4289 C CA . ALA A 1 555 ? -5.163 8.015 -31.699 1.00 40.09 555 ALA A CA 1
ATOM 4290 C C . ALA A 1 555 ? -6.048 7.266 -32.707 1.00 40.09 555 ALA A C 1
ATOM 4292 O O . ALA A 1 555 ? -6.334 7.816 -33.773 1.00 40.09 555 ALA A O 1
ATOM 4293 N N . PHE A 1 556 ? -6.421 6.008 -32.453 1.00 38.12 556 PHE A N 1
ATOM 4294 C CA . PHE A 1 556 ? -7.105 5.168 -33.429 1.00 38.12 556 PHE A CA 1
ATOM 4295 C C . PHE A 1 556 ? -8.571 5.492 -33.255 1.00 38.12 556 PHE A C 1
ATOM 4297 O O . PHE A 1 556 ? -9.250 4.947 -32.391 1.00 38.12 556 PHE A O 1
ATOM 4304 N N . ARG A 1 557 ? -9.057 6.432 -34.060 1.00 37.19 557 ARG A N 1
ATOM 4305 C CA . ARG A 1 557 ? -10.484 6.513 -34.336 1.00 37.19 557 ARG A CA 1
ATOM 4306 C C . ARG A 1 557 ? -10.801 5.396 -35.323 1.00 37.19 557 ARG A C 1
ATOM 4308 O O . ARG A 1 557 ? -10.629 5.573 -36.526 1.00 37.19 557 ARG A O 1
ATOM 4315 N N . LEU A 1 558 ? -11.223 4.239 -34.814 1.00 35.19 558 LEU A N 1
ATOM 4316 C CA . LEU A 1 558 ? -11.989 3.288 -35.618 1.00 35.19 558 LEU A CA 1
ATOM 4317 C C . LEU A 1 558 ? -13.242 4.018 -36.105 1.00 35.19 558 LEU A C 1
ATOM 4319 O O . LEU A 1 558 ? -14.125 4.301 -35.309 1.00 35.19 558 LEU A O 1
ATOM 4323 N N . HIS A 1 559 ? -13.254 4.377 -37.390 1.00 34.72 559 HIS A N 1
ATOM 4324 C CA . HIS A 1 559 ? -14.430 4.709 -38.195 1.00 34.72 559 HIS A CA 1
ATOM 4325 C C . HIS A 1 559 ? -15.623 5.357 -37.462 1.00 34.72 559 HIS A C 1
ATOM 4327 O O . HIS A 1 559 ? -16.720 4.805 -37.439 1.00 34.72 559 HIS A O 1
ATOM 4333 N N . ASP A 1 560 ? -15.464 6.610 -37.034 1.00 34.09 560 ASP A N 1
ATOM 4334 C CA . ASP A 1 560 ? -16.584 7.553 -37.106 1.00 34.09 560 ASP A CA 1
ATOM 4335 C C . ASP A 1 560 ? -16.758 7.950 -38.581 1.00 34.09 560 ASP A C 1
ATOM 4337 O O . ASP A 1 560 ? -16.228 8.960 -39.045 1.00 34.09 560 ASP A O 1
ATOM 4341 N N . GLY A 1 561 ? -17.438 7.100 -39.353 1.00 34.75 561 GLY A N 1
ATOM 4342 C CA . GLY A 1 561 ? -17.890 7.435 -40.705 1.00 34.75 561 GLY A CA 1
ATOM 4343 C C . GLY A 1 561 ? -17.637 6.361 -41.762 1.00 34.75 561 GLY A C 1
ATOM 4344 O O . GLY A 1 561 ? -16.519 6.184 -42.239 1.00 34.75 561 GLY A O 1
ATOM 4345 N N . GLY A 1 562 ? -18.730 5.718 -42.187 1.00 31.94 562 GLY A N 1
ATOM 4346 C CA . GLY A 1 562 ? -18.903 5.207 -43.551 1.00 31.94 562 GLY A CA 1
ATOM 4347 C C . GLY A 1 562 ? -18.330 3.824 -43.861 1.00 31.94 562 GLY A C 1
ATOM 4348 O O . GLY A 1 562 ? -17.430 3.715 -44.685 1.00 31.94 562 GLY A O 1
ATOM 4349 N N . GLY A 1 563 ? -18.888 2.754 -43.284 1.00 30.75 563 GLY A N 1
ATOM 4350 C CA . GLY A 1 563 ? -18.561 1.397 -43.738 1.00 30.75 563 GLY A CA 1
ATOM 4351 C C . GLY A 1 563 ? -19.214 0.254 -42.960 1.00 30.75 563 GLY A C 1
ATOM 4352 O O . GLY A 1 563 ? -18.524 -0.448 -42.241 1.00 30.75 563 GLY A O 1
ATOM 4353 N N . GLY A 1 564 ? -20.530 0.068 -43.107 1.00 31.28 564 GLY A N 1
ATOM 4354 C CA . GLY A 1 564 ? -21.240 -1.229 -43.189 1.00 31.28 564 GLY A CA 1
ATOM 4355 C C . GLY A 1 564 ? -21.058 -2.382 -42.178 1.00 31.28 564 GLY A C 1
ATOM 4356 O O . GLY A 1 564 ? -21.730 -3.391 -42.363 1.00 31.28 564 GLY A O 1
ATOM 4357 N N . GLY A 1 565 ? -20.229 -2.297 -41.137 1.00 35.81 565 GLY A N 1
ATOM 4358 C CA . GLY A 1 565 ? -20.026 -3.381 -40.164 1.00 35.81 565 GLY A CA 1
ATOM 4359 C C . GLY A 1 565 ? -19.766 -2.834 -38.764 1.00 35.81 565 GLY A C 1
ATOM 4360 O O . GLY A 1 565 ? -18.620 -2.651 -38.371 1.00 35.81 565 GLY A O 1
ATOM 4361 N N . GLY A 1 566 ? -20.834 -2.512 -38.032 1.00 35.34 566 GLY A N 1
ATOM 4362 C CA . GLY A 1 566 ? -20.749 -1.908 -36.702 1.00 35.34 566 GLY A CA 1
ATOM 4363 C C . GLY A 1 566 ? -20.292 -2.901 -35.635 1.00 35.34 566 GLY A C 1
ATOM 4364 O O . GLY A 1 566 ? -21.096 -3.689 -35.145 1.00 35.34 566 GLY A O 1
ATOM 4365 N N . ALA A 1 567 ? -19.023 -2.828 -35.232 1.00 42.03 567 ALA A N 1
ATOM 4366 C CA . ALA A 1 567 ? -18.635 -3.254 -33.892 1.00 42.03 567 ALA A CA 1
ATOM 4367 C C . ALA A 1 567 ? -19.188 -2.222 -32.895 1.00 42.03 567 ALA A C 1
ATOM 4369 O O . ALA A 1 567 ? -19.007 -1.019 -33.088 1.00 42.03 567 ALA A O 1
ATOM 4370 N N . ALA A 1 568 ? -19.907 -2.679 -31.867 1.00 44.59 568 ALA A N 1
ATOM 4371 C CA . ALA A 1 568 ? -20.392 -1.803 -30.805 1.00 44.59 568 ALA A CA 1
ATOM 4372 C C . ALA A 1 568 ? -19.210 -1.055 -30.149 1.00 44.59 568 ALA A C 1
ATOM 4374 O O . ALA A 1 568 ? -18.131 -1.640 -30.017 1.00 44.59 568 ALA A O 1
ATOM 4375 N N . PRO A 1 569 ? -19.379 0.217 -29.743 1.00 54.53 569 PRO A N 1
ATOM 4376 C CA . PRO A 1 569 ? -18.327 0.960 -29.058 1.00 54.53 569 PRO A CA 1
ATOM 4377 C C . PRO A 1 569 ? -17.920 0.230 -27.773 1.00 54.53 569 PRO A C 1
ATOM 4379 O O . PRO A 1 569 ? -18.781 -0.131 -26.974 1.00 54.53 569 PRO A O 1
ATOM 4382 N N . ASP A 1 570 ? -16.616 0.005 -27.586 1.00 62.38 570 ASP A N 1
ATOM 4383 C CA . ASP A 1 570 ? -16.080 -0.672 -26.402 1.00 62.38 570 ASP A CA 1
ATOM 4384 C C . ASP A 1 570 ? -16.329 0.177 -25.138 1.00 62.38 570 ASP A C 1
ATOM 4386 O O . ASP A 1 570 ? -15.707 1.235 -24.975 1.00 62.38 570 ASP A O 1
ATOM 4390 N N . PRO A 1 571 ? -17.200 -0.267 -24.212 1.00 63.56 571 PRO A N 1
ATOM 4391 C CA . PRO A 1 571 ? -17.543 0.504 -23.021 1.00 63.56 571 PRO A CA 1
ATOM 4392 C C . PRO A 1 571 ? -16.365 0.643 -22.040 1.00 63.56 571 PRO A C 1
ATOM 4394 O O . PRO A 1 571 ? -16.347 1.581 -21.238 1.00 63.56 571 PRO A O 1
ATOM 4397 N N . MET A 1 572 ? -15.363 -0.245 -22.107 1.00 69.56 572 MET A N 1
ATOM 4398 C CA . MET A 1 572 ? -14.197 -0.252 -21.216 1.00 69.56 572 MET A CA 1
ATOM 4399 C C . MET A 1 572 ? -13.046 0.639 -21.706 1.00 69.56 572 MET A C 1
ATOM 4401 O O . MET A 1 572 ? -12.119 0.898 -20.940 1.00 69.56 572 MET A O 1
ATOM 4405 N N . ALA A 1 573 ? -13.099 1.161 -22.937 1.00 64.62 573 ALA A N 1
ATOM 4406 C CA . ALA A 1 573 ? -12.034 1.992 -23.512 1.00 64.62 573 ALA A CA 1
ATOM 4407 C C . ALA A 1 573 ? -11.798 3.300 -22.733 1.00 64.62 573 ALA A C 1
ATOM 4409 O O . ALA A 1 573 ? -10.683 3.814 -22.671 1.00 64.62 573 ALA A O 1
ATOM 4410 N N . SER A 1 574 ? -12.856 3.823 -22.107 1.00 67.25 574 SER A N 1
ATOM 4411 C CA . SER A 1 574 ? -12.805 5.026 -21.267 1.00 67.25 574 SER A CA 1
ATOM 4412 C C . SER A 1 574 ? -12.193 4.795 -19.878 1.00 67.25 574 SER A C 1
ATOM 4414 O O . SER A 1 574 ? -12.013 5.751 -19.120 1.00 67.25 574 SER A O 1
ATOM 4416 N N . LEU A 1 575 ? -11.878 3.547 -19.515 1.00 71.69 575 LEU A N 1
ATOM 4417 C CA . LEU A 1 575 ? -11.395 3.181 -18.187 1.00 71.69 575 LEU A CA 1
ATOM 4418 C C . LEU A 1 575 ? -9.861 3.152 -18.111 1.00 71.69 575 LEU A C 1
ATOM 4420 O O . LEU A 1 575 ? -9.159 2.840 -19.076 1.00 71.69 575 LEU A O 1
ATOM 4424 N N . VAL A 1 576 ? -9.320 3.485 -16.935 1.00 69.88 576 VAL A N 1
ATOM 4425 C CA . VAL A 1 576 ? -7.878 3.355 -16.636 1.00 69.88 576 VAL A CA 1
ATOM 4426 C C . VAL A 1 576 ? -7.479 1.883 -16.697 1.00 69.88 576 VAL A C 1
ATOM 4428 O O . VAL A 1 576 ? -6.495 1.527 -17.343 1.00 69.88 576 VAL A O 1
ATOM 4431 N N . TYR A 1 577 ? -8.294 1.038 -16.066 1.00 72.31 577 TYR A N 1
ATOM 4432 C CA . TYR A 1 577 ? -8.185 -0.412 -16.081 1.00 72.31 577 TYR A CA 1
ATOM 4433 C C . TYR A 1 577 ? -9.315 -0.986 -16.929 1.00 72.31 577 TYR A C 1
ATOM 4435 O O . TYR A 1 577 ? -10.470 -0.607 -16.747 1.00 72.31 577 TYR A O 1
ATOM 4443 N N . ARG A 1 578 ? -9.012 -1.931 -17.820 1.00 74.75 578 ARG A N 1
ATOM 4444 C CA . ARG A 1 578 ? -10.052 -2.668 -18.549 1.00 74.75 578 ARG A CA 1
ATOM 4445 C C . ARG A 1 578 ? -10.643 -3.723 -17.627 1.00 74.75 578 ARG A C 1
ATOM 4447 O O . ARG A 1 578 ? -10.081 -4.806 -17.472 1.00 74.75 578 ARG A O 1
ATOM 4454 N N . VAL A 1 579 ? -11.713 -3.343 -16.941 1.00 81.50 579 VAL A N 1
ATOM 4455 C CA . VAL A 1 579 ? -12.369 -4.157 -15.922 1.00 81.50 579 VAL A CA 1
ATOM 4456 C C . VAL A 1 579 ? -13.878 -4.164 -16.106 1.00 81.50 579 VAL A C 1
ATOM 4458 O O . VAL A 1 579 ? -14.476 -3.174 -16.523 1.00 81.50 579 VAL A O 1
ATOM 4461 N N . HIS A 1 580 ? -14.490 -5.279 -15.737 1.00 85.06 580 HIS A N 1
ATOM 4462 C CA . HIS A 1 580 ? -15.922 -5.463 -15.627 1.00 85.06 580 HIS A CA 1
ATOM 4463 C C . HIS A 1 580 ? -16.453 -4.883 -14.301 1.00 85.06 580 HIS A C 1
ATOM 4465 O O . HIS A 1 580 ? -15.724 -4.823 -13.301 1.00 85.06 580 HIS A O 1
ATOM 4471 N N . PRO A 1 581 ? -17.729 -4.460 -14.261 1.00 85.31 581 PRO A N 1
ATOM 4472 C CA . PRO A 1 581 ? -18.381 -4.026 -13.030 1.00 85.31 581 PRO A CA 1
ATOM 4473 C C . PRO A 1 581 ? -18.376 -5.119 -11.954 1.00 85.31 581 PRO A C 1
ATOM 4475 O O . PRO A 1 581 ? -18.561 -6.301 -12.243 1.00 85.31 581 PRO A O 1
ATOM 4478 N N . VAL A 1 582 ? -18.206 -4.717 -10.693 1.00 88.12 582 VAL A N 1
ATOM 4479 C CA . VAL A 1 582 ? -18.229 -5.647 -9.556 1.00 88.12 582 VAL A CA 1
ATOM 4480 C C . VAL A 1 582 ? -19.679 -6.070 -9.255 1.00 88.12 582 VAL A C 1
ATOM 4482 O O . VAL A 1 582 ? -20.523 -5.182 -9.054 1.00 88.12 582 VAL A O 1
ATOM 4485 N N . PRO A 1 583 ? -19.982 -7.387 -9.181 1.00 87.00 583 PRO A N 1
ATOM 4486 C CA . PRO A 1 583 ? -21.305 -7.894 -8.814 1.00 87.00 583 PRO A CA 1
ATOM 4487 C C . PRO A 1 583 ? -21.778 -7.359 -7.462 1.00 87.00 583 PRO A C 1
ATOM 4489 O O . PRO A 1 583 ? -20.978 -7.260 -6.534 1.00 87.00 583 PRO A O 1
ATOM 4492 N N . HIS A 1 584 ? -23.077 -7.069 -7.322 1.00 80.81 584 HIS A N 1
ATOM 4493 C CA . HIS A 1 584 ? -23.645 -6.462 -6.108 1.00 80.81 584 HIS A CA 1
ATOM 4494 C C . HIS A 1 584 ? -23.282 -7.220 -4.828 1.00 80.81 584 HIS A C 1
ATOM 4496 O O . HIS A 1 584 ? -22.821 -6.603 -3.876 1.00 80.81 584 HIS A O 1
ATOM 4502 N N . ILE A 1 585 ? -23.389 -8.552 -4.833 1.00 81.31 585 ILE A N 1
ATOM 4503 C CA . ILE A 1 585 ? -23.059 -9.373 -3.660 1.00 81.31 585 ILE A CA 1
ATOM 4504 C C . ILE A 1 585 ? -21.587 -9.255 -3.246 1.00 81.31 585 ILE A C 1
ATOM 4506 O O . ILE A 1 585 ? -21.268 -9.287 -2.065 1.00 81.31 585 ILE A O 1
ATOM 4510 N N . MET A 1 586 ? -20.680 -9.056 -4.206 1.00 86.12 586 MET A N 1
ATOM 4511 C CA . MET A 1 586 ? -19.253 -8.903 -3.937 1.00 86.12 586 MET A CA 1
ATOM 4512 C C . MET A 1 586 ? -18.930 -7.518 -3.353 1.00 86.12 586 MET A C 1
ATOM 4514 O O . MET A 1 586 ? -17.936 -7.380 -2.639 1.00 86.12 586 MET A O 1
ATOM 4518 N N . ARG A 1 587 ? -19.773 -6.501 -3.613 1.00 82.12 587 ARG A N 1
ATOM 4519 C CA . ARG A 1 587 ? -19.575 -5.123 -3.126 1.00 82.12 587 ARG A CA 1
ATOM 4520 C C . ARG A 1 587 ? -19.566 -5.047 -1.599 1.00 82.12 587 ARG A C 1
ATOM 4522 O O . ARG A 1 587 ? -18.746 -4.312 -1.055 1.00 82.12 587 ARG A O 1
ATOM 4529 N N . ASP A 1 588 ? -20.397 -5.842 -0.926 1.00 78.94 588 ASP A N 1
ATOM 4530 C CA . ASP A 1 588 ? -20.494 -5.898 0.543 1.00 78.94 588 ASP A CA 1
ATOM 4531 C C . ASP A 1 588 ? -19.186 -6.349 1.215 1.00 78.94 588 ASP A C 1
ATOM 4533 O O . ASP A 1 588 ? -18.917 -6.004 2.366 1.00 78.94 588 ASP A O 1
ATOM 4537 N N . TYR A 1 589 ? -18.344 -7.088 0.488 1.00 85.06 589 TYR A N 1
ATOM 4538 C CA . TYR A 1 589 ? -17.084 -7.633 0.993 1.00 85.06 589 TYR A CA 1
ATOM 4539 C C . TYR A 1 589 ? -15.859 -6.812 0.588 1.00 85.06 589 TYR A C 1
ATOM 4541 O O . TYR A 1 589 ? -14.746 -7.134 1.020 1.00 85.06 589 TYR A O 1
ATOM 4549 N N . LEU A 1 590 ? -16.041 -5.757 -0.215 1.00 84.88 590 LEU A N 1
ATOM 4550 C CA . LEU A 1 590 ? -14.934 -4.939 -0.692 1.00 84.88 590 LEU A CA 1
ATOM 4551 C C . LEU A 1 590 ? -14.217 -4.255 0.456 1.00 84.88 590 LEU A C 1
ATOM 4553 O O . LEU A 1 590 ? -14.811 -3.622 1.330 1.00 84.88 590 LEU A O 1
ATOM 4557 N N . PHE A 1 591 ? -12.904 -4.356 0.389 1.00 82.31 591 PHE A N 1
ATOM 4558 C CA . PHE A 1 591 ? -11.998 -3.716 1.306 1.00 82.31 591 PHE A CA 1
ATOM 4559 C C . PHE A 1 591 ? -11.004 -2.892 0.493 1.00 82.31 591 PHE A C 1
ATOM 4561 O O . PHE A 1 591 ? -10.153 -3.446 -0.210 1.00 82.31 591 PHE A O 1
ATOM 4568 N N . ASP A 1 592 ? -11.169 -1.568 0.527 1.00 79.44 592 ASP A N 1
ATOM 4569 C CA . ASP A 1 592 ? -10.388 -0.652 -0.300 1.00 79.44 592 ASP A CA 1
ATOM 4570 C C . ASP A 1 592 ? -9.035 -0.355 0.332 1.00 79.44 592 ASP A C 1
ATOM 4572 O O . ASP A 1 592 ? -8.902 0.512 1.190 1.00 79.44 592 ASP A O 1
ATOM 4576 N N . PHE A 1 593 ? -7.999 -1.047 -0.131 1.00 72.69 593 PHE A N 1
ATOM 4577 C CA . PHE A 1 593 ? -6.612 -0.757 0.226 1.00 72.69 593 PHE A CA 1
ATOM 4578 C C . PHE A 1 593 ? -6.168 0.645 -0.220 1.00 72.69 593 PHE A C 1
ATOM 4580 O O . PHE A 1 593 ? -5.139 1.130 0.265 1.00 72.69 593 PHE A O 1
ATOM 4587 N N . GLY A 1 594 ? -6.907 1.272 -1.139 1.00 67.62 594 GLY A N 1
ATOM 4588 C CA . GLY A 1 594 ? -6.618 2.566 -1.726 1.00 67.62 594 GLY A CA 1
ATOM 4589 C C . GLY A 1 594 ? -5.313 2.582 -2.521 1.00 67.62 594 GLY A C 1
ATOM 4590 O O . GLY A 1 594 ? -4.814 1.561 -3.016 1.00 67.62 594 GLY A O 1
ATOM 4591 N N . ALA A 1 595 ? -4.747 3.782 -2.622 1.00 66.69 595 ALA A N 1
ATOM 4592 C CA . ALA A 1 595 ? -3.379 4.012 -3.063 1.00 66.69 595 ALA A CA 1
ATOM 4593 C C . ALA A 1 595 ? -2.436 4.126 -1.853 1.00 66.69 595 ALA A C 1
ATOM 4595 O O . ALA A 1 595 ? -2.859 4.432 -0.735 1.00 66.69 595 ALA A O 1
ATOM 4596 N N . LEU A 1 596 ? -1.142 3.892 -2.076 1.00 70.31 596 LEU A N 1
ATOM 4597 C CA . LEU A 1 596 ? -0.124 4.074 -1.044 1.00 70.31 596 LEU A CA 1
ATOM 4598 C C . LEU A 1 596 ? 0.081 5.583 -0.787 1.00 70.31 596 LEU A C 1
ATOM 4600 O O . LEU A 1 596 ? 0.447 6.291 -1.726 1.00 70.31 596 LEU A O 1
ATOM 4604 N N . PRO A 1 597 ? -0.142 6.099 0.439 1.00 72.25 597 PRO A N 1
ATOM 4605 C CA . PRO A 1 597 ? 0.066 7.514 0.734 1.00 72.25 597 PRO A CA 1
ATOM 4606 C C . PRO A 1 597 ? 1.529 7.930 0.521 1.00 72.25 597 PRO A C 1
ATOM 4608 O O . PRO A 1 597 ? 2.417 7.139 0.859 1.00 72.25 597 PRO A O 1
ATOM 4611 N N . PRO A 1 598 ? 1.808 9.169 0.068 1.00 75.44 598 PRO A N 1
ATOM 4612 C CA . PRO A 1 598 ? 3.173 9.620 -0.212 1.00 75.44 598 PRO A CA 1
ATOM 4613 C C . PRO A 1 598 ? 4.131 9.487 0.982 1.00 75.44 598 PRO A C 1
ATOM 4615 O O . PRO A 1 598 ? 5.280 9.088 0.813 1.00 75.44 598 PRO A O 1
ATOM 4618 N N . GLU A 1 599 ? 3.664 9.764 2.202 1.00 74.38 599 GLU A N 1
ATOM 4619 C CA . GLU A 1 599 ? 4.485 9.656 3.417 1.00 74.38 599 GLU A CA 1
ATOM 4620 C C . GLU A 1 599 ? 4.921 8.210 3.695 1.00 74.38 599 GLU A C 1
ATOM 4622 O O . GLU A 1 599 ? 6.103 7.938 3.915 1.00 74.38 599 GLU A O 1
ATOM 4627 N N . LYS A 1 600 ? 3.976 7.263 3.614 1.00 72.81 600 LYS A N 1
ATOM 4628 C CA . LYS A 1 600 ? 4.250 5.829 3.793 1.00 72.81 600 LYS A CA 1
ATOM 4629 C C . LYS A 1 600 ? 5.128 5.301 2.664 1.00 72.81 600 LYS A C 1
ATOM 4631 O O . LYS A 1 600 ? 6.060 4.539 2.906 1.00 72.81 600 LYS A O 1
ATOM 4636 N N . GLU A 1 601 ? 4.865 5.720 1.431 1.00 82.25 601 GLU A N 1
ATOM 4637 C CA . GLU A 1 601 ? 5.687 5.350 0.284 1.00 82.25 601 GLU A CA 1
ATOM 4638 C C . GLU A 1 601 ? 7.141 5.790 0.453 1.00 82.25 601 GLU A C 1
ATOM 4640 O O . GLU A 1 601 ? 8.052 5.003 0.190 1.00 82.25 601 GLU A O 1
ATOM 4645 N N . HIS A 1 602 ? 7.377 7.006 0.945 1.00 85.25 602 HIS A N 1
ATOM 4646 C CA . HIS A 1 602 ? 8.727 7.483 1.208 1.00 85.25 602 HIS A CA 1
ATOM 4647 C C . HIS A 1 602 ? 9.461 6.570 2.207 1.00 85.25 602 HIS A C 1
ATOM 4649 O O . HIS A 1 602 ? 10.614 6.210 1.964 1.00 85.25 602 HIS A O 1
ATOM 4655 N N . LEU A 1 603 ? 8.788 6.107 3.268 1.00 79.69 603 LEU A N 1
ATOM 4656 C CA . LEU A 1 603 ? 9.357 5.137 4.215 1.00 79.69 603 LEU A CA 1
ATOM 4657 C C . LEU A 1 603 ? 9.705 3.798 3.542 1.00 79.69 603 LEU A C 1
ATOM 4659 O O . LEU A 1 603 ? 10.792 3.259 3.775 1.00 79.69 603 LEU A O 1
ATOM 4663 N N . TYR A 1 604 ? 8.841 3.283 2.659 1.00 81.12 604 TYR A N 1
ATOM 4664 C CA . TYR A 1 604 ? 9.140 2.075 1.877 1.00 81.12 604 TYR A CA 1
ATOM 4665 C C . TYR A 1 604 ? 10.367 2.265 0.981 1.00 81.12 604 TYR A C 1
ATOM 4667 O O . TYR A 1 604 ? 11.258 1.414 0.975 1.00 81.12 604 TYR A O 1
ATOM 4675 N N . ILE A 1 605 ? 10.461 3.391 0.270 1.00 89.88 605 ILE A N 1
ATOM 4676 C CA . ILE A 1 605 ? 11.607 3.701 -0.595 1.00 89.88 605 ILE A CA 1
ATOM 4677 C C . ILE A 1 605 ? 12.893 3.795 0.230 1.00 89.88 605 ILE A C 1
ATOM 4679 O O . ILE A 1 605 ? 13.916 3.239 -0.175 1.00 89.88 605 ILE A O 1
ATOM 4683 N N . GLN A 1 606 ? 12.859 4.446 1.396 1.00 87.44 606 GLN A N 1
ATOM 4684 C CA . GLN A 1 606 ? 14.008 4.524 2.303 1.00 87.44 606 GLN A CA 1
ATOM 4685 C C . GLN A 1 606 ? 14.456 3.137 2.766 1.00 87.44 606 GLN A C 1
ATOM 4687 O O . GLN A 1 606 ? 15.644 2.824 2.693 1.00 87.44 606 GLN A O 1
ATOM 4692 N N . SER A 1 607 ? 13.517 2.289 3.190 1.00 82.56 607 SER A N 1
ATOM 4693 C CA . SER A 1 607 ? 13.791 0.912 3.611 1.00 82.56 607 SER A CA 1
ATOM 4694 C C . SER A 1 607 ? 14.421 0.083 2.483 1.00 82.56 607 SER A C 1
ATOM 4696 O O . SER A 1 607 ? 15.506 -0.482 2.650 1.00 82.56 607 SER A O 1
ATOM 4698 N N . MET A 1 608 ? 13.816 0.101 1.288 1.00 85.81 608 MET A N 1
ATOM 4699 C CA . MET A 1 608 ? 14.331 -0.595 0.103 1.00 85.81 608 MET A CA 1
ATOM 4700 C C . MET A 1 608 ? 15.727 -0.101 -0.293 1.00 85.81 608 MET A C 1
ATOM 4702 O O . MET A 1 608 ? 16.605 -0.908 -0.597 1.00 85.81 608 MET A O 1
ATOM 4706 N N . THR A 1 609 ? 15.952 1.214 -0.253 1.00 91.44 609 THR A N 1
ATOM 4707 C CA . THR A 1 609 ? 17.238 1.836 -0.600 1.00 91.44 609 THR A CA 1
ATOM 4708 C C . THR A 1 609 ? 18.317 1.462 0.413 1.00 91.44 609 THR A C 1
ATOM 4710 O O . THR A 1 609 ? 19.409 1.054 0.020 1.00 91.44 609 THR A O 1
ATOM 4713 N N . ARG A 1 610 ? 18.024 1.528 1.719 1.00 88.62 610 ARG A N 1
ATOM 4714 C CA . ARG A 1 610 ? 18.967 1.117 2.771 1.00 88.62 610 ARG A CA 1
ATOM 4715 C C . ARG A 1 610 ? 19.392 -0.337 2.613 1.00 88.62 610 ARG A C 1
ATOM 4717 O O . ARG A 1 610 ? 20.589 -0.609 2.669 1.00 88.62 610 ARG A O 1
ATOM 4724 N N . LYS A 1 611 ? 18.432 -1.236 2.367 1.00 84.88 611 LYS A N 1
ATOM 4725 C CA . LYS A 1 611 ? 18.703 -2.660 2.142 1.00 84.88 611 LYS A CA 1
ATOM 4726 C C . LYS A 1 611 ? 19.551 -2.881 0.889 1.00 84.88 611 LYS A C 1
ATOM 4728 O O . LYS A 1 611 ? 20.544 -3.593 0.952 1.00 84.88 611 LYS A O 1
ATOM 4733 N N . ALA A 1 612 ? 19.185 -2.259 -0.232 1.00 88.00 612 ALA A N 1
ATOM 4734 C CA . ALA A 1 612 ? 19.878 -2.453 -1.505 1.00 88.00 612 ALA A CA 1
ATOM 4735 C C . ALA A 1 612 ? 21.321 -1.927 -1.497 1.00 88.00 612 ALA A C 1
ATOM 4737 O O . ALA A 1 612 ? 22.181 -2.491 -2.164 1.00 88.00 612 ALA A O 1
ATOM 4738 N N . LEU A 1 613 ? 21.597 -0.844 -0.763 1.00 88.44 613 LEU A N 1
ATOM 4739 C CA . LEU A 1 613 ? 22.925 -0.227 -0.744 1.00 88.44 613 LEU A CA 1
ATOM 4740 C C . LEU A 1 613 ? 23.878 -0.810 0.311 1.00 88.44 613 LEU A C 1
ATOM 4742 O O . LEU A 1 613 ? 25.079 -0.541 0.215 1.00 88.44 613 LEU A O 1
ATOM 4746 N N . GLY A 1 614 ? 23.360 -1.564 1.289 1.00 85.62 614 GLY A N 1
ATOM 4747 C CA . GLY A 1 614 ? 24.137 -2.158 2.383 1.00 85.62 614 GLY A CA 1
ATOM 4748 C C . GLY A 1 614 ? 24.875 -1.128 3.245 1.00 85.62 614 GLY A C 1
ATOM 4749 O O . GLY A 1 614 ? 24.699 0.082 3.096 1.00 85.62 614 GLY A O 1
ATOM 4750 N N . ASP A 1 615 ? 25.728 -1.578 4.161 1.00 82.31 615 ASP A N 1
ATOM 4751 C CA . ASP A 1 615 ? 26.434 -0.688 5.102 1.00 82.31 615 ASP A CA 1
ATOM 4752 C C . ASP A 1 615 ? 27.606 0.085 4.485 1.00 82.31 615 ASP A C 1
ATOM 4754 O O . ASP A 1 615 ? 28.074 1.070 5.052 1.00 82.31 615 ASP A O 1
ATOM 4758 N N . GLU A 1 616 ? 28.034 -0.286 3.277 1.00 84.06 616 GLU A N 1
ATOM 4759 C CA . GLU A 1 616 ? 29.104 0.408 2.551 1.00 84.06 616 GLU A CA 1
ATOM 4760 C C . GLU A 1 616 ? 28.738 1.848 2.158 1.00 84.06 616 GLU A C 1
ATOM 4762 O O . GLU A 1 616 ? 29.610 2.707 1.995 1.00 84.06 616 GLU A O 1
ATOM 4767 N N . ALA A 1 617 ? 27.448 2.130 1.956 1.00 87.12 617 ALA A N 1
ATOM 4768 C CA . ALA A 1 617 ? 26.984 3.470 1.630 1.00 87.12 617 ALA A CA 1
ATOM 4769 C C . ALA A 1 617 ? 26.787 4.310 2.897 1.00 87.12 617 ALA A C 1
ATOM 4771 O O . ALA A 1 617 ? 26.155 3.883 3.859 1.00 87.12 617 ALA A O 1
ATOM 4772 N N . LYS A 1 618 ? 27.247 5.565 2.870 1.00 90.44 618 LYS A N 1
ATOM 4773 C CA . LYS A 1 618 ? 26.975 6.523 3.952 1.00 90.44 618 LYS A CA 1
ATOM 4774 C C . LYS A 1 618 ? 25.474 6.793 4.062 1.00 90.44 618 LYS A C 1
ATOM 4776 O O . LYS A 1 618 ? 24.810 6.952 3.039 1.00 90.44 618 LYS A O 1
ATOM 4781 N N . GLU A 1 619 ? 24.969 6.959 5.284 1.00 90.06 619 GLU A N 1
ATOM 4782 C CA . GLU A 1 619 ? 23.534 7.182 5.529 1.00 90.06 619 GLU A CA 1
ATOM 4783 C C . GLU A 1 619 ? 22.986 8.385 4.747 1.00 90.06 619 GLU A C 1
ATOM 4785 O O . GLU A 1 619 ? 21.967 8.271 4.081 1.00 90.06 619 GLU A O 1
ATOM 4790 N N . GLY A 1 620 ? 23.727 9.500 4.689 1.00 90.75 620 GLY A N 1
ATOM 4791 C CA . GLY A 1 620 ? 23.321 10.663 3.889 1.00 90.75 620 GLY A CA 1
ATOM 4792 C C . GLY A 1 620 ? 23.176 10.381 2.385 1.00 90.75 620 GLY A C 1
ATOM 4793 O O . GLY A 1 620 ? 22.348 11.004 1.729 1.00 90.75 620 GLY A O 1
ATOM 4794 N N . VAL A 1 621 ? 23.936 9.425 1.834 1.00 93.50 621 VAL A N 1
ATOM 4795 C CA . VAL A 1 621 ? 23.801 8.989 0.431 1.00 93.50 621 VAL A CA 1
ATOM 4796 C C . VAL A 1 621 ? 22.572 8.100 0.258 1.00 93.50 621 VAL A C 1
ATOM 4798 O O . VAL A 1 621 ? 21.840 8.273 -0.714 1.00 93.50 621 VAL A O 1
ATOM 4801 N N . LYS A 1 622 ? 22.320 7.182 1.203 1.00 94.12 622 LYS A N 1
ATOM 4802 C CA . LYS A 1 622 ? 21.112 6.341 1.207 1.00 94.12 622 LYS A CA 1
ATOM 4803 C C . LYS A 1 622 ? 19.853 7.212 1.241 1.00 94.12 622 LYS A C 1
ATOM 4805 O O . LYS A 1 622 ? 18.965 7.018 0.415 1.00 94.12 622 LYS A O 1
ATOM 4810 N N . THR A 1 623 ? 19.819 8.213 2.124 1.00 94.50 623 THR A N 1
ATOM 4811 C CA . THR A 1 623 ? 18.712 9.173 2.226 1.00 94.50 623 THR A CA 1
ATOM 4812 C C . THR A 1 623 ? 18.522 9.958 0.932 1.00 94.50 623 THR A C 1
ATOM 4814 O O . THR A 1 623 ? 17.411 10.001 0.417 1.00 94.50 623 THR A O 1
ATOM 4817 N N . LEU A 1 624 ? 19.593 10.513 0.350 1.00 96.06 624 LEU A N 1
ATOM 4818 C CA . LEU A 1 624 ? 19.481 11.276 -0.897 1.00 96.06 624 LEU A CA 1
ATOM 4819 C C . LEU A 1 624 ? 18.960 10.423 -2.064 1.00 96.06 624 LEU A C 1
ATOM 4821 O O . LEU A 1 624 ? 18.137 10.891 -2.842 1.00 96.06 624 LEU A O 1
ATOM 4825 N N . ILE A 1 625 ? 19.430 9.181 -2.214 1.00 96.94 625 ILE A N 1
ATOM 4826 C CA . ILE A 1 625 ? 18.958 8.300 -3.294 1.00 96.94 625 ILE A CA 1
ATOM 4827 C C . ILE A 1 625 ? 17.472 7.979 -3.113 1.00 96.94 625 ILE A C 1
ATOM 4829 O O . ILE A 1 625 ? 16.726 8.006 -4.092 1.00 96.94 625 ILE A O 1
ATOM 4833 N N . ALA A 1 626 ? 17.031 7.741 -1.875 1.00 95.94 626 ALA A N 1
ATOM 4834 C CA . ALA A 1 626 ? 15.618 7.550 -1.574 1.00 95.94 626 ALA A CA 1
ATOM 4835 C C . ALA A 1 626 ? 14.784 8.800 -1.918 1.00 95.94 626 ALA A C 1
ATOM 4837 O O . ALA A 1 626 ? 13.748 8.669 -2.567 1.00 95.94 626 ALA A O 1
ATOM 4838 N N . GLU A 1 627 ? 15.262 10.003 -1.573 1.00 96.25 627 GLU A N 1
ATOM 4839 C CA . GLU A 1 627 ? 14.620 11.272 -1.950 1.00 96.25 627 GLU A CA 1
ATOM 4840 C C . GLU A 1 627 ? 14.531 11.434 -3.474 1.00 96.25 627 GLU A C 1
ATOM 4842 O O . GLU A 1 627 ? 13.465 11.753 -3.995 1.00 96.25 627 GLU A O 1
ATOM 4847 N N . ILE A 1 628 ? 15.624 11.188 -4.205 1.00 98.12 628 ILE A N 1
ATOM 4848 C CA . ILE A 1 628 ? 15.655 11.291 -5.673 1.00 98.12 628 ILE A CA 1
ATOM 4849 C C . ILE A 1 628 ? 14.603 10.369 -6.296 1.00 98.12 628 ILE A C 1
ATOM 4851 O O . ILE A 1 628 ? 13.856 10.799 -7.173 1.00 98.12 628 ILE A O 1
ATOM 4855 N N . ILE A 1 629 ? 14.519 9.115 -5.841 1.00 98.00 629 ILE A N 1
ATOM 4856 C CA . ILE A 1 629 ? 13.531 8.150 -6.339 1.00 98.00 629 ILE A CA 1
ATOM 4857 C C . ILE A 1 629 ? 12.104 8.596 -5.991 1.00 98.00 629 ILE A C 1
ATOM 4859 O O . ILE A 1 629 ? 11.220 8.528 -6.845 1.00 98.00 629 ILE A O 1
ATOM 4863 N N . PHE A 1 630 ? 11.874 9.074 -4.767 1.00 96.31 630 PHE A N 1
ATOM 4864 C CA . PHE A 1 630 ? 10.565 9.550 -4.320 1.00 96.31 630 PHE A CA 1
ATOM 4865 C C . PHE A 1 630 ? 10.063 10.736 -5.154 1.00 96.31 630 PHE A C 1
ATOM 4867 O O . PHE A 1 630 ? 8.963 10.683 -5.709 1.00 96.31 630 PHE A O 1
ATOM 4874 N N . TYR A 1 631 ? 10.881 11.777 -5.323 1.00 97.06 631 TYR A N 1
ATOM 4875 C CA . TYR A 1 631 ? 10.506 12.934 -6.140 1.00 97.06 631 TYR A CA 1
ATOM 4876 C C . TYR A 1 631 ? 10.398 12.589 -7.629 1.00 97.06 631 TYR A C 1
ATOM 4878 O O . TYR A 1 631 ? 9.553 13.154 -8.320 1.00 97.06 631 TYR A O 1
ATOM 4886 N N . ALA A 1 632 ? 11.181 11.626 -8.128 1.00 97.19 632 ALA A N 1
ATOM 4887 C CA . ALA A 1 632 ? 11.034 11.140 -9.497 1.00 97.19 632 ALA A CA 1
ATOM 4888 C C . ALA A 1 632 ? 9.678 10.450 -9.719 1.00 97.19 632 ALA A C 1
ATOM 4890 O O . ALA A 1 632 ? 9.004 10.750 -10.706 1.00 97.19 632 ALA A O 1
ATOM 4891 N N . GLN A 1 633 ? 9.244 9.586 -8.791 1.00 93.50 633 GLN A N 1
ATOM 4892 C CA . GLN A 1 633 ? 7.919 8.960 -8.849 1.00 93.50 633 GLN A CA 1
ATOM 4893 C C . GLN A 1 633 ? 6.797 10.001 -8.824 1.00 93.50 633 GLN A C 1
ATOM 4895 O O . GLN A 1 633 ? 5.891 9.940 -9.658 1.00 93.50 633 GLN A O 1
ATOM 4900 N N . ASN A 1 634 ? 6.872 10.971 -7.908 1.00 92.62 634 ASN A N 1
ATOM 4901 C CA . ASN A 1 634 ? 5.855 12.016 -7.778 1.00 92.62 634 ASN A CA 1
ATOM 4902 C C . ASN A 1 634 ? 5.757 12.878 -9.034 1.00 92.62 634 ASN A C 1
ATOM 4904 O O . ASN A 1 634 ? 4.652 13.138 -9.503 1.00 92.62 634 ASN A O 1
ATOM 4908 N N . TYR A 1 635 ? 6.894 13.256 -9.620 1.00 94.94 635 TYR A N 1
ATOM 4909 C CA . TYR A 1 635 ? 6.902 14.025 -10.857 1.00 94.94 635 TYR A CA 1
ATOM 4910 C C . TYR A 1 635 ? 6.226 13.267 -12.003 1.00 94.94 635 TYR A C 1
ATOM 4912 O O . TYR A 1 635 ? 5.388 13.828 -12.703 1.00 94.94 635 TYR A O 1
ATOM 4920 N N . VAL A 1 636 ? 6.548 11.982 -12.190 1.00 91.81 636 VAL A N 1
ATOM 4921 C CA . VAL A 1 636 ? 5.911 11.177 -13.242 1.00 91.81 636 VAL A CA 1
ATOM 4922 C C . VAL A 1 636 ? 4.406 11.062 -13.003 1.00 91.81 636 VAL A C 1
ATOM 4924 O O . VAL A 1 636 ? 3.651 11.283 -13.941 1.00 91.81 636 VAL A O 1
ATOM 4927 N N . ARG A 1 637 ? 3.947 10.809 -11.769 1.00 86.81 637 ARG A N 1
ATOM 4928 C CA . ARG A 1 637 ? 2.506 10.762 -11.445 1.00 86.81 637 ARG A CA 1
ATOM 4929 C C . ARG A 1 637 ? 1.795 12.085 -11.697 1.00 86.81 637 ARG A C 1
ATOM 4931 O O . ARG A 1 637 ? 0.685 12.082 -12.213 1.00 86.81 637 ARG A O 1
ATOM 4938 N N . GLU A 1 638 ? 2.428 13.208 -11.367 1.00 89.75 638 GLU A N 1
ATOM 4939 C CA . GLU A 1 638 ? 1.878 14.541 -11.621 1.00 89.75 638 GLU A CA 1
ATOM 4940 C C . GLU A 1 638 ? 1.696 14.779 -13.127 1.00 89.75 638 GLU A C 1
ATOM 4942 O O . GLU A 1 638 ? 0.637 15.222 -13.569 1.00 89.75 638 GLU A O 1
ATOM 4947 N N . LYS A 1 639 ? 2.706 14.442 -13.939 1.00 88.38 639 LYS A N 1
ATOM 4948 C CA . LYS A 1 639 ? 2.675 14.664 -15.394 1.00 88.38 639 LYS A CA 1
ATOM 4949 C C . LYS A 1 639 ? 1.814 13.641 -16.133 1.00 88.38 639 LYS A C 1
ATOM 4951 O O . LYS A 1 639 ? 1.080 14.001 -17.054 1.00 88.38 639 LYS A O 1
ATOM 4956 N N . GLU A 1 640 ? 1.812 12.386 -15.696 1.00 79.44 640 GLU A N 1
ATOM 4957 C CA . GLU A 1 640 ? 0.883 11.355 -16.175 1.00 79.44 640 GLU A CA 1
ATOM 4958 C C . GLU A 1 640 ? -0.534 11.518 -15.600 1.00 79.44 640 GLU A C 1
ATOM 4960 O O . GLU A 1 640 ? -1.465 10.919 -16.130 1.00 79.44 640 GLU A O 1
ATOM 4965 N N . GLY A 1 641 ? -0.740 12.400 -14.610 1.00 76.38 641 GLY A N 1
ATOM 4966 C CA . GLY A 1 641 ? -2.057 12.727 -14.044 1.00 76.38 641 GLY A CA 1
ATOM 4967 C C . GLY A 1 641 ? -2.793 11.512 -13.485 1.00 76.38 641 GLY A C 1
ATOM 4968 O O . GLY A 1 641 ? -4.018 11.525 -13.388 1.00 76.38 641 GLY A O 1
ATOM 4969 N N . ASP A 1 642 ? -2.048 10.460 -13.158 1.00 74.94 642 ASP A N 1
ATOM 4970 C CA . ASP A 1 642 ? -2.561 9.201 -12.649 1.00 74.94 642 ASP A CA 1
ATOM 4971 C C . ASP A 1 642 ? -1.663 8.744 -11.494 1.00 74.94 642 ASP A C 1
ATOM 4973 O O . ASP A 1 642 ? -0.468 8.506 -11.699 1.00 74.94 642 ASP A O 1
ATOM 4977 N N . PRO A 1 643 ? -2.197 8.594 -10.269 1.00 73.06 643 PRO A N 1
ATOM 4978 C CA . PRO A 1 643 ? -1.422 8.064 -9.150 1.00 73.06 643 PRO A CA 1
ATOM 4979 C C . PRO A 1 643 ? -0.900 6.643 -9.417 1.00 73.06 643 PRO A C 1
ATOM 4981 O O . PRO A 1 643 ? 0.127 6.260 -8.852 1.00 73.06 643 PRO A O 1
ATOM 4984 N N . SER A 1 644 ? -1.557 5.886 -10.307 1.00 73.00 644 SER A N 1
ATOM 4985 C CA . SER A 1 644 ? -1.153 4.532 -10.695 1.00 73.00 644 SER A CA 1
ATOM 4986 C C . SER A 1 644 ? 0.050 4.492 -11.643 1.00 73.00 644 SER A C 1
ATOM 4988 O O . SER A 1 644 ? 0.597 3.418 -11.885 1.00 73.00 644 SER A O 1
ATOM 4990 N N . ALA A 1 645 ? 0.507 5.646 -12.143 1.00 79.44 645 ALA A N 1
ATOM 4991 C CA . ALA A 1 645 ? 1.623 5.746 -13.075 1.00 79.44 645 ALA A CA 1
ATOM 4992 C C . ALA A 1 645 ? 2.914 5.113 -12.540 1.00 79.44 645 ALA A C 1
ATOM 4994 O O . ALA A 1 645 ? 3.616 4.441 -13.279 1.00 79.44 645 ALA A O 1
ATOM 4995 N N . CYS A 1 646 ? 3.246 5.293 -11.266 1.00 85.69 646 CYS A N 1
ATOM 4996 C CA . CYS A 1 646 ? 4.464 4.726 -10.682 1.00 85.69 646 CYS A CA 1
ATOM 4997 C C . CYS A 1 646 ? 4.130 3.841 -9.487 1.00 85.69 646 CYS A C 1
ATOM 4999 O O . CYS A 1 646 ? 3.162 4.097 -8.765 1.00 85.69 646 CYS A O 1
ATOM 5001 N N . SER A 1 647 ? 4.954 2.824 -9.244 1.00 85.00 647 SER A N 1
ATOM 5002 C CA . SER A 1 647 ? 4.791 1.906 -8.115 1.00 85.00 647 SER A CA 1
ATOM 5003 C C . SER A 1 647 ? 6.124 1.496 -7.484 1.00 85.00 647 SER A C 1
ATOM 5005 O O . SER A 1 647 ? 7.201 1.684 -8.048 1.00 85.00 647 SER A O 1
ATOM 5007 N N . LEU A 1 648 ? 6.063 0.784 -6.353 1.00 84.81 648 LEU A N 1
ATOM 5008 C CA . LEU A 1 648 ? 7.247 0.194 -5.711 1.00 84.81 648 LEU A CA 1
ATOM 5009 C C . LEU A 1 648 ? 8.023 -0.790 -6.620 1.00 84.81 648 LEU A C 1
ATOM 5011 O O . LEU A 1 648 ? 9.187 -1.097 -6.348 1.00 84.81 648 LEU A O 1
ATOM 5015 N N . ARG A 1 649 ? 7.430 -1.265 -7.729 1.00 85.06 649 ARG A N 1
ATOM 5016 C CA . ARG A 1 649 ? 8.151 -2.041 -8.756 1.00 85.06 649 ARG A CA 1
ATOM 5017 C C . ARG A 1 649 ? 9.209 -1.193 -9.464 1.00 85.06 649 ARG A C 1
ATOM 5019 O O . ARG A 1 649 ? 10.300 -1.695 -9.731 1.00 85.06 649 ARG A O 1
ATOM 5026 N N . ASP A 1 650 ? 8.923 0.083 -9.706 1.00 91.00 650 ASP A N 1
ATOM 5027 C CA . ASP A 1 650 ? 9.848 1.032 -10.330 1.00 91.00 650 ASP A CA 1
ATOM 5028 C C . ASP A 1 650 ? 11.024 1.339 -9.401 1.00 91.00 650 ASP A C 1
ATOM 5030 O O . ASP A 1 650 ? 12.175 1.365 -9.835 1.00 91.00 650 ASP A O 1
ATOM 5034 N N . VAL A 1 651 ? 10.765 1.430 -8.095 1.00 93.12 651 VAL A N 1
ATOM 5035 C CA . VAL A 1 651 ? 11.800 1.547 -7.056 1.00 93.12 651 VAL A CA 1
ATOM 5036 C C . VAL A 1 651 ? 12.736 0.335 -7.085 1.00 93.12 651 VAL A C 1
ATOM 5038 O O . VAL A 1 651 ? 13.952 0.501 -7.202 1.00 93.12 651 VAL A O 1
ATOM 5041 N N . LYS A 1 652 ? 12.187 -0.892 -7.055 1.00 89.44 652 LYS A N 1
ATOM 5042 C CA . LYS A 1 652 ? 12.976 -2.140 -7.143 1.00 89.44 652 LYS A CA 1
ATOM 5043 C C . LYS A 1 652 ? 13.810 -2.176 -8.429 1.00 89.44 652 LYS A C 1
ATOM 5045 O O . LYS A 1 652 ? 14.994 -2.512 -8.388 1.00 89.44 652 LYS A O 1
ATOM 5050 N N . ARG A 1 653 ? 13.215 -1.797 -9.565 1.00 92.62 653 ARG A N 1
ATOM 5051 C CA . ARG A 1 653 ? 13.884 -1.747 -10.874 1.00 92.62 653 ARG A CA 1
ATOM 5052 C C . ARG A 1 653 ? 15.015 -0.720 -10.903 1.00 92.62 653 ARG A C 1
ATOM 5054 O O . ARG A 1 653 ? 16.100 -1.031 -11.387 1.00 92.62 653 ARG A O 1
ATOM 5061 N N . CYS A 1 654 ? 14.787 0.469 -10.348 1.00 96.25 654 CYS A N 1
ATOM 5062 C CA . CYS A 1 654 ? 15.781 1.535 -10.261 1.00 96.25 654 CYS A CA 1
ATOM 5063 C C . CYS A 1 654 ? 16.987 1.097 -9.422 1.00 96.25 654 CYS A C 1
ATOM 5065 O O . CYS A 1 654 ? 18.126 1.274 -9.845 1.00 96.25 654 CYS A O 1
ATOM 5067 N N . LEU A 1 655 ? 16.756 0.469 -8.266 1.00 95.12 655 LEU A N 1
ATOM 5068 C CA . LEU A 1 655 ? 17.832 -0.028 -7.402 1.00 95.12 655 LEU A CA 1
ATOM 5069 C C . LEU A 1 655 ? 18.625 -1.169 -8.063 1.00 95.12 655 LEU A C 1
ATOM 5071 O O . LEU A 1 655 ? 19.853 -1.172 -7.999 1.00 95.12 655 LEU A O 1
ATOM 5075 N N . ARG A 1 656 ? 17.949 -2.082 -8.775 1.00 93.12 656 ARG A N 1
ATOM 5076 C CA . ARG A 1 656 ? 18.603 -3.136 -9.572 1.00 93.12 656 ARG A CA 1
ATOM 5077 C C . ARG A 1 656 ? 19.485 -2.553 -10.681 1.00 93.12 656 ARG A C 1
ATOM 5079 O O . ARG A 1 656 ? 20.621 -2.986 -10.856 1.00 93.12 656 ARG A O 1
ATOM 5086 N N . LEU A 1 657 ? 18.981 -1.566 -11.423 1.00 95.19 657 LEU A N 1
ATOM 5087 C CA . LEU A 1 657 ? 19.747 -0.893 -12.477 1.00 95.19 657 LEU A CA 1
ATOM 5088 C C . LEU A 1 657 ? 20.937 -0.114 -11.913 1.00 95.19 657 LEU A C 1
ATOM 5090 O O . LEU A 1 657 ? 22.004 -0.118 -12.522 1.00 95.19 657 LEU A O 1
ATOM 5094 N N . LEU A 1 658 ? 20.777 0.532 -10.756 1.00 95.25 658 LEU A N 1
ATOM 5095 C CA . LEU A 1 658 ? 21.860 1.238 -10.074 1.00 95.25 658 LEU A CA 1
ATOM 5096 C C . LEU A 1 658 ? 23.019 0.284 -9.781 1.00 95.25 658 LEU A C 1
ATOM 5098 O O . LEU A 1 658 ? 24.154 0.589 -10.149 1.00 95.25 658 LEU A O 1
ATOM 5102 N N . ASP A 1 659 ? 22.743 -0.867 -9.169 1.00 92.38 659 ASP A N 1
ATOM 5103 C CA . ASP A 1 659 ? 23.769 -1.875 -8.890 1.00 92.38 659 ASP A CA 1
ATOM 5104 C C . ASP A 1 659 ? 24.451 -2.355 -10.182 1.00 92.38 659 ASP A C 1
ATOM 5106 O O . ASP A 1 659 ? 25.680 -2.314 -10.311 1.00 92.38 659 ASP A O 1
ATOM 5110 N N . TRP A 1 660 ? 23.660 -2.670 -11.211 1.00 91.38 660 TRP A N 1
ATOM 5111 C CA . TRP A 1 660 ? 24.204 -3.100 -12.496 1.00 91.38 660 TRP A CA 1
ATOM 5112 C C . TRP A 1 660 ? 25.126 -2.051 -13.135 1.00 91.38 660 TRP A C 1
ATOM 5114 O O . TRP A 1 660 ? 26.233 -2.384 -13.576 1.00 91.38 660 TRP A O 1
ATOM 5124 N N . PHE A 1 661 ? 24.713 -0.778 -13.159 1.00 91.81 661 PHE A N 1
ATOM 5125 C CA . PHE A 1 661 ? 25.527 0.319 -13.685 1.00 91.81 661 PHE A CA 1
ATOM 5126 C C . PHE A 1 661 ? 26.802 0.520 -12.865 1.00 91.81 661 PHE A C 1
ATOM 5128 O O . PHE A 1 661 ? 27.863 0.771 -13.445 1.00 91.81 661 PHE A O 1
ATOM 5135 N N . LEU A 1 662 ? 26.725 0.387 -11.540 1.00 89.44 662 LEU A N 1
ATOM 5136 C CA . LEU A 1 662 ? 27.874 0.513 -10.648 1.00 89.44 662 LEU A CA 1
ATOM 5137 C C . LEU A 1 662 ? 28.939 -0.551 -10.954 1.00 89.44 662 LEU A C 1
ATOM 5139 O O . LEU A 1 662 ? 30.128 -0.233 -11.030 1.00 89.44 662 LEU A O 1
ATOM 5143 N N . VAL A 1 663 ? 28.510 -1.790 -11.199 1.00 86.12 663 VAL A N 1
ATOM 5144 C CA . VAL A 1 663 ? 29.393 -2.929 -11.481 1.00 86.12 663 VAL A CA 1
ATOM 5145 C C . VAL A 1 663 ? 29.955 -2.892 -12.908 1.00 86.12 663 VAL A C 1
ATOM 5147 O O . VAL A 1 663 ? 31.162 -3.073 -13.093 1.00 86.12 663 VAL A O 1
ATOM 5150 N N . HIS A 1 664 ? 29.122 -2.645 -13.923 1.00 80.69 664 HIS A N 1
ATOM 5151 C CA . HIS A 1 664 ? 29.479 -2.904 -15.330 1.00 80.69 664 HIS A CA 1
ATOM 5152 C C . HIS A 1 664 ? 29.872 -1.665 -16.138 1.00 80.69 664 HIS A C 1
ATOM 5154 O O . HIS A 1 664 ? 30.582 -1.787 -17.145 1.00 80.69 664 HIS A O 1
ATOM 5160 N N . VAL A 1 665 ? 29.423 -0.480 -15.718 1.00 77.81 665 VAL A N 1
ATOM 5161 C CA . VAL A 1 665 ? 29.612 0.776 -16.461 1.00 77.81 665 VAL A CA 1
ATOM 5162 C C . VAL A 1 665 ? 30.516 1.739 -15.698 1.00 77.81 665 VAL A C 1
ATOM 5164 O O . VAL A 1 665 ? 31.416 2.346 -16.280 1.00 77.81 665 VAL A O 1
ATOM 5167 N N . ALA A 1 666 ? 30.328 1.858 -14.386 1.00 75.50 666 ALA A N 1
ATOM 5168 C CA . ALA A 1 666 ? 30.935 2.919 -13.599 1.00 75.50 666 ALA A CA 1
ATOM 5169 C C . ALA A 1 666 ? 32.418 2.693 -13.246 1.00 75.50 666 ALA A C 1
ATOM 5171 O O . ALA A 1 666 ? 33.131 3.664 -12.994 1.00 75.50 666 ALA A O 1
ATOM 5172 N N . ARG A 1 667 ? 32.922 1.450 -13.319 1.00 65.50 667 ARG A N 1
ATOM 5173 C CA . ARG A 1 667 ? 34.328 1.085 -13.021 1.00 65.50 667 ARG A CA 1
ATOM 5174 C C . ARG A 1 667 ? 35.386 1.727 -13.945 1.00 65.50 667 ARG A C 1
ATOM 5176 O O . ARG A 1 667 ? 36.573 1.568 -13.693 1.00 65.50 667 ARG A O 1
ATOM 5183 N N . GLY A 1 668 ? 34.983 2.470 -14.984 1.00 58.12 668 GLY A N 1
ATOM 5184 C CA . GLY A 1 668 ? 35.880 3.208 -15.892 1.00 58.12 668 GLY A CA 1
ATOM 5185 C C . GLY A 1 668 ? 35.505 4.680 -16.124 1.00 58.12 668 GLY A C 1
ATOM 5186 O O . GLY A 1 668 ? 36.032 5.313 -17.040 1.00 58.12 668 GLY A O 1
ATOM 5187 N N . ALA A 1 669 ? 34.572 5.236 -15.346 1.00 61.00 669 ALA A N 1
ATOM 5188 C CA . ALA A 1 669 ? 34.057 6.590 -15.544 1.00 61.00 669 ALA A CA 1
ATOM 5189 C C . ALA A 1 669 ? 34.946 7.640 -14.853 1.00 61.00 669 ALA A C 1
ATOM 5191 O O . ALA A 1 669 ? 34.685 8.055 -13.733 1.00 61.00 669 ALA A O 1
ATOM 5192 N N . GLY A 1 670 ? 36.015 8.080 -15.519 1.00 66.62 670 GLY A N 1
ATOM 5193 C CA . GLY A 1 670 ? 37.091 8.859 -14.884 1.00 66.62 670 GLY A CA 1
ATOM 5194 C C . GLY A 1 670 ? 36.687 10.111 -14.077 1.00 66.62 670 GLY A C 1
ATOM 5195 O O . GLY A 1 670 ? 37.226 10.319 -12.998 1.00 66.62 670 GLY A O 1
ATOM 5196 N N . ARG A 1 671 ? 35.773 10.970 -14.567 1.00 75.56 671 ARG A N 1
ATOM 5197 C CA . ARG A 1 671 ? 35.511 12.306 -13.965 1.00 75.56 671 ARG A CA 1
ATOM 5198 C C . ARG A 1 671 ? 34.328 12.382 -12.989 1.00 75.56 671 ARG A C 1
ATOM 5200 O O . ARG A 1 671 ? 34.199 13.385 -12.285 1.00 75.56 671 ARG A O 1
ATOM 5207 N N . VAL A 1 672 ? 33.454 11.377 -12.959 1.00 85.19 672 VAL A N 1
ATOM 5208 C CA . VAL A 1 672 ? 32.227 11.367 -12.141 1.00 85.19 672 VAL A CA 1
ATOM 5209 C C . VAL A 1 672 ? 32.299 10.187 -11.185 1.00 85.19 672 VAL A C 1
ATOM 5211 O O . VAL A 1 672 ? 32.676 9.094 -11.592 1.00 85.19 672 VAL A O 1
ATOM 5214 N N . ALA A 1 673 ? 31.933 10.399 -9.920 1.00 89.12 673 ALA A N 1
ATOM 5215 C CA . ALA A 1 673 ? 31.945 9.326 -8.934 1.00 89.12 673 ALA A CA 1
ATOM 5216 C C . ALA A 1 673 ? 31.061 8.146 -9.407 1.00 89.12 673 ALA A C 1
ATOM 5218 O O . ALA A 1 673 ? 29.929 8.381 -9.841 1.00 89.12 673 ALA A O 1
ATOM 5219 N N . PRO A 1 674 ? 31.525 6.885 -9.305 1.00 90.44 674 PRO A N 1
ATOM 5220 C CA . PRO A 1 674 ? 30.821 5.736 -9.874 1.00 90.44 674 PRO A CA 1
ATOM 5221 C C . PRO A 1 674 ? 29.351 5.603 -9.452 1.00 90.44 674 PRO A C 1
ATOM 5223 O O . PRO A 1 674 ? 28.477 5.406 -10.295 1.00 90.44 674 PRO A O 1
ATOM 5226 N N . ARG A 1 675 ? 29.059 5.784 -8.157 1.00 91.88 675 ARG A N 1
ATOM 5227 C CA . ARG A 1 675 ? 27.687 5.723 -7.621 1.00 91.88 675 ARG A CA 1
ATOM 5228 C C . ARG A 1 675 ? 26.808 6.886 -8.102 1.00 91.88 675 ARG A C 1
ATOM 5230 O O . ARG A 1 675 ? 25.617 6.681 -8.311 1.00 91.88 675 ARG A O 1
ATOM 5237 N N . VAL A 1 676 ? 27.380 8.070 -8.337 1.00 93.56 676 VAL A N 1
ATOM 5238 C CA . VAL A 1 676 ? 26.659 9.236 -8.890 1.00 93.56 676 VAL A CA 1
ATOM 5239 C C . VAL A 1 676 ? 26.228 8.962 -10.331 1.00 93.56 676 VAL A C 1
ATOM 5241 O O . VAL A 1 676 ? 25.066 9.176 -10.681 1.00 93.56 676 VAL A O 1
ATOM 5244 N N . LEU A 1 677 ? 27.144 8.428 -11.148 1.00 93.75 677 LEU A N 1
ATOM 5245 C CA . LEU A 1 677 ? 26.850 7.994 -12.515 1.00 93.75 677 LEU A CA 1
ATOM 5246 C C . LEU A 1 677 ? 25.752 6.923 -12.523 1.00 93.75 677 LEU A C 1
ATOM 5248 O O . LEU A 1 677 ? 24.751 7.079 -13.216 1.00 93.75 677 LEU A O 1
ATOM 5252 N N . ALA A 1 678 ? 25.927 5.864 -11.731 1.00 94.62 678 ALA A N 1
ATOM 5253 C CA . ALA A 1 678 ? 24.997 4.742 -11.681 1.00 94.62 678 ALA A CA 1
ATOM 5254 C C . ALA A 1 678 ? 23.585 5.158 -11.241 1.00 94.62 678 ALA A C 1
ATOM 5256 O O . ALA A 1 678 ? 22.610 4.776 -11.883 1.00 94.62 678 ALA A O 1
ATOM 5257 N N . THR A 1 679 ? 23.480 5.999 -10.206 1.00 96.00 679 THR A N 1
ATOM 5258 C CA . THR A 1 679 ? 22.194 6.530 -9.722 1.00 96.00 679 THR A CA 1
ATOM 5259 C C . THR A 1 679 ? 21.502 7.352 -10.805 1.00 96.00 679 THR A C 1
ATOM 5261 O O . THR A 1 679 ? 20.329 7.136 -11.092 1.00 96.00 679 THR A O 1
ATOM 5264 N N . THR A 1 680 ? 22.237 8.265 -11.446 1.00 96.56 680 THR A N 1
ATOM 5265 C CA . THR A 1 680 ? 21.687 9.149 -12.484 1.00 96.56 680 THR A CA 1
ATOM 5266 C C . THR A 1 680 ? 21.150 8.356 -13.673 1.00 96.56 680 THR A C 1
ATOM 5268 O O . THR A 1 680 ? 20.042 8.615 -14.137 1.00 96.56 680 THR A O 1
ATOM 5271 N N . LEU A 1 681 ? 21.908 7.360 -14.146 1.00 96.38 681 LEU A N 1
ATOM 5272 C CA . LEU A 1 681 ? 21.474 6.510 -15.253 1.00 96.38 681 LEU A CA 1
ATOM 5273 C C . LEU A 1 681 ? 20.270 5.649 -14.860 1.00 96.38 681 LEU A C 1
ATOM 5275 O O . LEU A 1 681 ? 19.309 5.593 -15.616 1.00 96.38 681 LEU A O 1
ATOM 5279 N N . ALA A 1 682 ? 20.261 5.040 -13.674 1.00 97.44 682 ALA A N 1
ATOM 5280 C CA . ALA A 1 682 ? 19.120 4.246 -13.219 1.00 97.44 682 ALA A CA 1
ATOM 5281 C C . ALA A 1 682 ? 17.820 5.068 -13.153 1.00 97.44 682 ALA A C 1
ATOM 5283 O O . ALA A 1 682 ? 16.789 4.638 -13.668 1.00 97.44 682 ALA A O 1
ATOM 5284 N N . VAL A 1 683 ? 17.885 6.284 -12.601 1.00 97.88 683 VAL A N 1
ATOM 5285 C CA . VAL A 1 683 ? 16.745 7.215 -12.547 1.00 97.88 683 VAL A CA 1
ATOM 5286 C C . VAL A 1 683 ? 16.300 7.623 -13.952 1.00 97.88 683 VAL A C 1
ATOM 5288 O O . VAL A 1 683 ? 15.100 7.689 -14.219 1.00 97.88 683 VAL A O 1
ATOM 5291 N N . ALA A 1 684 ? 17.246 7.845 -14.871 1.00 97.06 684 ALA A N 1
ATOM 5292 C CA . ALA A 1 684 ? 16.917 8.185 -16.250 1.00 97.06 684 ALA A CA 1
ATOM 5293 C C . ALA A 1 684 ? 16.125 7.061 -16.941 1.00 97.06 684 ALA A C 1
ATOM 5295 O O . ALA A 1 684 ? 15.119 7.316 -17.601 1.00 97.06 684 ALA A O 1
ATOM 5296 N N . PHE A 1 685 ? 16.554 5.816 -16.735 1.00 96.12 685 PHE A N 1
ATOM 5297 C CA . PHE A 1 685 ? 15.924 4.631 -17.309 1.00 96.12 685 PHE A CA 1
ATOM 5298 C C . PHE A 1 685 ? 14.503 4.406 -16.816 1.00 96.12 685 PHE A C 1
ATOM 5300 O O . PHE A 1 685 ? 13.632 4.073 -17.610 1.00 96.12 685 PHE A O 1
ATOM 5307 N N . VAL A 1 686 ? 14.274 4.566 -15.516 1.00 95.88 686 VAL A N 1
ATOM 5308 C CA . VAL A 1 686 ? 12.978 4.231 -14.921 1.00 95.88 686 VAL A CA 1
ATOM 5309 C C . VAL A 1 686 ? 11.967 5.371 -15.065 1.00 95.88 686 VAL A C 1
ATOM 5311 O O . VAL A 1 686 ? 10.791 5.104 -15.301 1.00 95.88 686 VAL A O 1
ATOM 5314 N N . TYR A 1 687 ? 12.408 6.629 -14.967 1.00 96.19 687 TYR A N 1
ATOM 5315 C CA . TYR A 1 687 ? 11.499 7.775 -14.850 1.00 96.19 687 TYR A CA 1
ATOM 5316 C C . TYR A 1 687 ? 11.611 8.777 -16.001 1.00 96.19 687 TYR A C 1
ATOM 5318 O O . TYR A 1 687 ? 10.594 9.182 -16.554 1.00 96.19 687 TYR A O 1
ATOM 5326 N N . HIS A 1 688 ? 12.823 9.172 -16.402 1.00 95.56 688 HIS A N 1
ATOM 5327 C CA . HIS A 1 688 ? 12.999 10.218 -17.420 1.00 95.56 688 HIS A CA 1
ATOM 5328 C C . HIS A 1 688 ? 12.545 9.766 -18.815 1.00 95.56 688 HIS A C 1
ATOM 5330 O O . HIS A 1 688 ? 11.784 10.471 -19.474 1.00 95.56 688 HIS A O 1
ATOM 5336 N N . TYR A 1 689 ? 12.981 8.586 -19.269 1.00 93.88 689 TYR A N 1
ATOM 5337 C CA . TYR A 1 689 ? 12.655 8.084 -20.612 1.00 93.88 689 TYR A CA 1
ATOM 5338 C C . TYR A 1 689 ? 11.184 7.690 -20.795 1.00 93.88 689 TYR A C 1
ATOM 5340 O O . TYR A 1 689 ? 10.721 7.520 -21.924 1.00 93.88 689 TYR A O 1
ATOM 5348 N N . ARG A 1 690 ? 10.432 7.607 -19.697 1.00 91.38 690 ARG A N 1
ATOM 5349 C CA . ARG A 1 690 ? 8.989 7.375 -19.710 1.00 91.38 690 ARG A CA 1
ATOM 5350 C C . ARG A 1 690 ? 8.192 8.607 -20.134 1.00 91.38 690 ARG A C 1
ATOM 5352 O O . ARG A 1 690 ? 7.108 8.463 -20.688 1.00 91.38 690 ARG A O 1
ATOM 5359 N N . LEU A 1 691 ? 8.725 9.801 -19.890 1.00 91.00 691 LEU A N 1
ATOM 5360 C CA . LEU A 1 691 ? 8.080 11.063 -20.242 1.00 91.00 691 LEU A CA 1
ATOM 5361 C C . LEU A 1 691 ? 8.124 11.243 -21.765 1.00 91.00 691 LEU A C 1
ATOM 5363 O O . LEU A 1 691 ? 9.162 11.010 -22.383 1.00 91.00 691 LEU A O 1
ATOM 5367 N N . ASP A 1 692 ? 7.016 11.637 -22.376 1.00 84.94 692 ASP A N 1
ATOM 5368 C CA . ASP A 1 692 ? 6.852 11.772 -23.829 1.00 84.94 692 ASP A CA 1
ATOM 5369 C C . ASP A 1 692 ? 7.035 13.203 -24.346 1.00 84.94 692 ASP A C 1
ATOM 5371 O O . ASP A 1 692 ? 7.246 13.392 -25.540 1.00 84.94 692 ASP A O 1
ATOM 5375 N N . ASP A 1 693 ? 7.025 14.199 -23.464 1.00 86.62 693 ASP A N 1
ATOM 5376 C CA . ASP A 1 693 ? 7.243 15.599 -23.816 1.00 86.62 693 ASP A CA 1
ATOM 5377 C C . ASP A 1 693 ? 8.675 16.066 -23.486 1.00 86.62 693 ASP A C 1
ATOM 5379 O O . ASP A 1 693 ? 9.216 15.809 -22.403 1.00 86.62 693 ASP A O 1
ATOM 5383 N N . ALA A 1 694 ? 9.305 16.762 -24.437 1.00 85.88 694 ALA A N 1
ATOM 5384 C CA . ALA A 1 694 ? 10.691 17.216 -24.320 1.00 85.88 694 ALA A CA 1
ATOM 5385 C C . ALA A 1 694 ? 10.880 18.281 -23.226 1.00 85.88 694 ALA A C 1
ATOM 5387 O O . ALA A 1 694 ? 11.861 18.233 -22.479 1.00 85.88 694 ALA A O 1
ATOM 5388 N N . TRP A 1 695 ? 9.929 19.206 -23.078 1.00 88.94 695 TRP A N 1
ATOM 5389 C CA . TRP A 1 695 ? 9.973 20.223 -22.030 1.00 88.94 695 TRP A CA 1
ATOM 5390 C C . TRP A 1 695 ? 9.755 19.591 -20.652 1.00 88.94 695 TRP A C 1
ATOM 5392 O O . TRP A 1 695 ? 10.470 19.898 -19.697 1.00 88.94 695 TRP A O 1
ATOM 5402 N N . VAL A 1 696 ? 8.831 18.635 -20.550 1.00 92.44 696 VAL A N 1
ATOM 5403 C CA . VAL A 1 696 ? 8.589 17.864 -19.326 1.00 92.44 696 VAL A CA 1
ATOM 5404 C C . VAL A 1 696 ? 9.832 17.063 -18.917 1.00 92.44 696 VAL A C 1
ATOM 5406 O O . VAL A 1 696 ? 10.140 17.008 -17.722 1.00 92.44 696 VAL A O 1
ATOM 5409 N N . ARG A 1 697 ? 10.584 16.495 -19.870 1.00 92.12 697 ARG A N 1
ATOM 5410 C CA . ARG A 1 697 ? 11.888 15.849 -19.620 1.00 92.12 697 ARG A CA 1
ATOM 5411 C C . ARG A 1 697 ? 12.947 16.822 -19.106 1.00 92.12 697 ARG A C 1
ATOM 5413 O O . ARG A 1 697 ? 13.671 16.492 -18.170 1.00 92.12 697 ARG A O 1
ATOM 5420 N N . GLU A 1 698 ? 13.027 18.026 -19.665 1.00 90.44 698 GLU A N 1
ATOM 5421 C CA . GLU A 1 698 ? 13.957 19.056 -19.186 1.00 90.44 698 GLU A CA 1
ATOM 5422 C C . GLU A 1 698 ? 13.621 19.488 -17.746 1.00 90.44 698 GLU A C 1
ATOM 5424 O O . GLU A 1 698 ? 14.491 19.558 -16.871 1.00 90.44 698 GLU A O 1
ATOM 5429 N N . GLN A 1 699 ? 12.334 19.715 -17.462 1.00 95.06 699 GLN A N 1
ATOM 5430 C CA . GLN A 1 699 ? 11.880 20.115 -16.131 1.00 95.06 699 GLN A CA 1
ATOM 5431 C C . GLN A 1 699 ? 12.025 18.998 -15.083 1.00 95.06 699 GLN A C 1
ATOM 5433 O O . GLN A 1 699 ? 12.180 19.310 -13.900 1.00 95.06 699 GLN A O 1
ATOM 5438 N N . PHE A 1 700 ? 12.056 17.722 -15.484 1.00 97.25 700 PHE A N 1
ATOM 5439 C CA . PHE A 1 700 ? 12.259 16.584 -14.579 1.00 97.25 700 PHE A CA 1
ATOM 5440 C C . PHE A 1 700 ? 13.559 16.714 -13.773 1.00 97.25 700 PHE A C 1
ATOM 5442 O O . PHE A 1 700 ? 13.547 16.664 -12.542 1.00 97.25 700 PHE A O 1
ATOM 5449 N N . TRP A 1 701 ? 14.688 16.970 -14.439 1.00 96.62 701 TRP A N 1
ATOM 5450 C CA . TRP A 1 701 ? 15.975 17.115 -13.750 1.00 96.62 701 TRP A CA 1
ATOM 5451 C C . TRP A 1 701 ? 15.999 18.345 -12.846 1.00 96.62 701 TRP A C 1
ATOM 5453 O O . TRP A 1 701 ? 16.531 18.296 -11.735 1.00 96.62 701 TRP A O 1
ATOM 5463 N N . ARG A 1 702 ? 15.372 19.448 -13.273 1.00 95.62 702 ARG A N 1
ATOM 5464 C CA . ARG A 1 702 ? 15.207 20.639 -12.430 1.00 95.62 702 ARG A CA 1
ATOM 5465 C C . ARG A 1 702 ? 14.396 20.326 -11.172 1.00 95.62 702 ARG A C 1
ATOM 5467 O O . ARG A 1 702 ? 14.796 20.768 -10.096 1.00 95.62 702 ARG A O 1
ATOM 5474 N N . HIS A 1 703 ? 13.308 19.568 -11.293 1.00 96.62 703 HIS A N 1
ATOM 5475 C CA . HIS A 1 703 ? 12.467 19.169 -10.167 1.00 96.62 703 HIS A CA 1
ATOM 5476 C C . HIS A 1 703 ? 13.271 18.394 -9.113 1.00 96.62 703 HIS A C 1
ATOM 5478 O O . HIS A 1 703 ? 13.225 18.742 -7.933 1.00 96.62 703 HIS A O 1
ATOM 5484 N N . LEU A 1 704 ? 14.094 17.424 -9.526 1.00 97.06 704 LEU A N 1
ATOM 5485 C CA . LEU A 1 704 ? 14.955 16.665 -8.606 1.00 97.06 704 LEU A CA 1
ATOM 5486 C C . LEU A 1 704 ? 16.029 17.532 -7.933 1.00 97.06 704 LEU A C 1
ATOM 5488 O O . LEU A 1 704 ? 16.372 17.321 -6.771 1.00 97.06 704 LEU A O 1
ATOM 5492 N N . ARG A 1 705 ? 16.579 18.528 -8.636 1.00 95.12 705 ARG A N 1
ATOM 5493 C CA . ARG A 1 705 ? 17.578 19.443 -8.053 1.00 95.12 705 ARG A CA 1
ATOM 5494 C C . ARG A 1 705 ? 16.999 20.349 -6.970 1.00 95.12 705 ARG A C 1
ATOM 5496 O O . ARG A 1 705 ? 17.711 20.686 -6.031 1.00 95.12 705 ARG A O 1
ATOM 5503 N N . VAL A 1 706 ? 15.756 20.794 -7.143 1.00 94.25 706 VAL A N 1
ATOM 5504 C CA . VAL A 1 706 ? 15.114 21.758 -6.236 1.00 94.25 706 VAL A CA 1
ATOM 5505 C C . VAL A 1 706 ? 14.578 21.075 -4.979 1.00 94.25 706 VAL A C 1
ATOM 5507 O O . VAL A 1 706 ? 14.660 21.663 -3.906 1.00 94.25 706 VAL A O 1
ATOM 5510 N N . ASN A 1 707 ? 14.061 19.850 -5.103 1.00 94.94 707 ASN A N 1
ATOM 5511 C CA . ASN A 1 707 ? 13.353 19.183 -4.008 1.00 94.94 707 ASN A CA 1
ATOM 5512 C C . ASN A 1 707 ? 14.226 18.248 -3.149 1.00 94.94 707 ASN A C 1
ATOM 5514 O O . ASN A 1 707 ? 13.877 17.997 -1.998 1.00 94.94 707 ASN A O 1
ATOM 5518 N N . CYS A 1 708 ? 15.362 17.750 -3.654 1.00 94.75 708 CYS A N 1
ATOM 5519 C CA . CYS A 1 708 ? 16.266 16.898 -2.866 1.00 94.75 708 CYS A CA 1
ATOM 5520 C C . CYS A 1 708 ? 17.324 17.709 -2.096 1.00 94.75 708 CYS A C 1
ATOM 5522 O O . CYS A 1 708 ? 17.777 18.771 -2.539 1.00 94.75 708 CYS A O 1
ATOM 5524 N N . ASN A 1 709 ? 17.796 17.179 -0.964 1.00 92.75 709 ASN A N 1
ATOM 5525 C CA . ASN A 1 709 ? 18.795 17.853 -0.135 1.00 92.75 709 ASN A CA 1
ATOM 5526 C C . ASN A 1 709 ? 20.241 17.468 -0.499 1.00 92.75 709 ASN A C 1
ATOM 5528 O O . ASN A 1 709 ? 20.811 16.518 0.033 1.00 92.75 709 ASN A O 1
ATOM 5532 N N . TYR A 1 710 ? 20.893 18.288 -1.327 1.00 93.38 710 TYR A N 1
ATOM 5533 C CA . TYR A 1 710 ? 22.292 18.083 -1.737 1.00 93.38 710 TYR A CA 1
ATOM 5534 C C . TYR A 1 710 ? 23.345 18.687 -0.787 1.00 93.38 710 TYR A C 1
ATOM 5536 O O . TYR A 1 710 ? 24.531 18.701 -1.117 1.00 93.38 710 TYR A O 1
ATOM 5544 N N . LYS A 1 711 ? 22.947 19.228 0.375 1.00 89.81 711 LYS A N 1
ATOM 5545 C CA . LYS A 1 711 ? 23.833 20.031 1.247 1.00 89.81 711 LYS A CA 1
ATOM 5546 C C . LYS A 1 711 ? 24.477 19.250 2.395 1.00 89.81 711 LYS A C 1
ATOM 5548 O O . LYS A 1 711 ? 25.276 19.814 3.140 1.00 89.81 711 LYS A O 1
ATOM 5553 N N . ALA A 1 712 ? 24.147 17.974 2.574 1.00 87.44 712 ALA A N 1
ATOM 5554 C CA . ALA A 1 712 ? 24.722 17.173 3.651 1.00 87.44 712 ALA A CA 1
ATOM 5555 C C . ALA A 1 712 ? 26.225 16.907 3.430 1.00 87.44 712 ALA A C 1
ATOM 5557 O O . ALA A 1 712 ? 26.662 16.603 2.321 1.00 87.44 712 ALA A O 1
ATOM 5558 N N . ARG A 1 713 ? 27.026 16.952 4.507 1.00 84.94 713 ARG A N 1
ATOM 5559 C CA . ARG A 1 713 ? 28.495 16.777 4.459 1.00 84.94 713 ARG A CA 1
ATOM 5560 C C . ARG A 1 713 ? 28.935 15.502 3.724 1.00 84.94 713 ARG A C 1
ATOM 5562 O O . ARG A 1 713 ? 29.840 15.553 2.897 1.00 84.94 713 ARG A O 1
ATOM 5569 N N . ALA A 1 714 ? 28.257 14.380 3.976 1.00 86.00 714 ALA A N 1
ATOM 5570 C CA . ALA A 1 714 ? 28.549 13.091 3.342 1.00 86.00 714 ALA A CA 1
ATOM 5571 C C . ALA A 1 714 ? 28.438 13.118 1.802 1.00 86.00 714 ALA A C 1
ATOM 5573 O O . ALA A 1 714 ? 29.061 12.299 1.124 1.00 86.00 714 ALA A O 1
ATOM 5574 N N . LEU A 1 715 ? 27.665 14.055 1.243 1.00 91.06 715 LEU A N 1
ATOM 5575 C CA . LEU A 1 715 ? 27.444 14.185 -0.196 1.00 91.06 715 LEU A CA 1
ATOM 5576 C C . LEU A 1 715 ? 28.619 14.860 -0.903 1.00 91.06 715 LEU A C 1
ATOM 5578 O O . LEU A 1 715 ? 28.946 14.467 -2.019 1.00 91.06 715 LEU A O 1
ATOM 5582 N N . PHE A 1 716 ? 29.300 15.800 -0.242 1.00 89.44 716 PHE A N 1
ATOM 5583 C CA . PHE A 1 716 ? 30.521 16.422 -0.770 1.00 89.44 716 PHE A CA 1
ATOM 5584 C C . PHE A 1 716 ? 31.661 15.410 -0.885 1.00 89.44 716 PHE A C 1
ATOM 5586 O O . PHE A 1 716 ? 32.372 15.363 -1.885 1.00 89.44 716 PHE A O 1
ATOM 5593 N N . GLU A 1 717 ? 31.797 14.545 0.121 1.00 86.19 717 GLU A N 1
ATOM 5594 C CA . GLU A 1 717 ? 32.823 13.497 0.156 1.00 86.19 717 GLU A CA 1
ATOM 5595 C C . GLU A 1 717 ? 32.589 12.411 -0.907 1.00 86.19 717 GLU A C 1
ATOM 5597 O O . GLU A 1 717 ? 33.518 11.712 -1.298 1.00 86.19 717 GLU A O 1
ATOM 5602 N N . THR A 1 718 ? 31.349 12.261 -1.379 1.00 87.50 718 THR A N 1
ATOM 5603 C CA . THR A 1 718 ? 30.950 11.232 -2.353 1.00 87.50 718 THR A CA 1
ATOM 5604 C C . THR A 1 718 ? 30.640 11.799 -3.743 1.00 87.50 718 THR A C 1
ATOM 5606 O O . THR A 1 718 ? 30.398 11.037 -4.679 1.00 87.50 718 THR A O 1
ATOM 5609 N N . GLY A 1 719 ? 30.692 13.126 -3.907 1.00 91.19 719 GLY A N 1
ATOM 5610 C CA . GLY A 1 719 ? 30.446 13.842 -5.160 1.00 91.19 719 GLY A CA 1
ATOM 5611 C C . GLY A 1 719 ? 28.973 13.989 -5.555 1.00 91.19 719 GLY A C 1
ATOM 5612 O O . GLY A 1 719 ? 28.697 14.473 -6.654 1.00 91.19 719 GLY A O 1
ATOM 5613 N N . PHE A 1 720 ? 28.038 13.574 -4.696 1.00 93.62 720 PHE A N 1
ATOM 5614 C CA . PHE A 1 720 ? 26.595 13.722 -4.914 1.00 93.62 720 PHE A CA 1
ATOM 5615 C C . PHE A 1 720 ? 26.136 15.181 -4.815 1.00 93.62 720 PHE A C 1
ATOM 5617 O O . PHE A 1 720 ? 25.162 15.552 -5.466 1.00 93.62 720 PHE A O 1
ATOM 5624 N N . ASP A 1 721 ? 26.863 16.029 -4.082 1.00 93.06 721 ASP A N 1
ATOM 5625 C CA . ASP A 1 721 ? 26.621 17.477 -4.004 1.00 93.06 721 ASP A CA 1
ATOM 5626 C C . ASP A 1 721 ? 26.563 18.129 -5.399 1.00 93.06 721 ASP A C 1
ATOM 5628 O O . ASP A 1 721 ? 25.773 19.039 -5.661 1.00 93.06 721 ASP A O 1
ATOM 5632 N N . LYS A 1 722 ? 27.368 17.613 -6.336 1.00 92.25 722 LYS A N 1
ATOM 5633 C CA . LYS A 1 722 ? 27.459 18.123 -7.705 1.00 92.25 722 LYS A CA 1
ATOM 5634 C C . LYS A 1 722 ? 26.155 17.948 -8.476 1.00 92.25 722 LYS A C 1
ATOM 5636 O O . LYS A 1 722 ? 25.907 18.758 -9.366 1.00 92.25 722 LYS A O 1
ATOM 5641 N N . LEU A 1 723 ? 25.324 16.952 -8.162 1.00 92.88 723 LEU A N 1
ATOM 5642 C CA . LEU A 1 723 ? 24.040 16.749 -8.845 1.00 92.88 723 LEU A CA 1
ATOM 5643 C C . LEU A 1 723 ? 23.070 17.916 -8.629 1.00 92.88 723 LEU A C 1
ATOM 5645 O O . LEU A 1 723 ? 22.281 18.219 -9.519 1.00 92.88 723 LEU A O 1
ATOM 5649 N N . GLY A 1 724 ? 23.187 18.642 -7.513 1.00 90.12 724 GLY A N 1
ATOM 5650 C CA . GLY A 1 724 ? 22.392 19.845 -7.259 1.00 90.12 724 GLY A CA 1
ATOM 5651 C C . GLY A 1 724 ? 22.685 21.010 -8.218 1.00 90.12 724 GLY A C 1
ATOM 5652 O O . GLY A 1 724 ? 21.930 21.981 -8.252 1.00 90.12 724 GLY A O 1
ATOM 5653 N N . LYS A 1 725 ? 23.762 20.944 -9.019 1.00 92.88 725 LYS A N 1
ATOM 5654 C CA . LYS A 1 725 ? 24.139 22.005 -9.968 1.00 92.88 725 LYS A CA 1
ATOM 5655 C C . LYS A 1 725 ? 23.428 21.843 -11.322 1.00 92.88 725 LYS A C 1
ATOM 5657 O O . LYS A 1 725 ? 23.279 20.714 -11.795 1.00 92.88 725 LYS A O 1
ATOM 5662 N N . PRO A 1 726 ? 23.042 22.946 -11.994 1.00 92.56 726 PRO A N 1
ATOM 5663 C CA . PRO A 1 726 ? 22.371 22.869 -13.288 1.00 92.56 726 PRO A CA 1
ATOM 5664 C C . PRO A 1 726 ? 23.170 22.141 -14.376 1.00 92.56 726 PRO A C 1
ATOM 5666 O O . PRO A 1 726 ? 24.379 22.340 -14.495 1.00 92.56 726 PRO A O 1
ATOM 5669 N N . GLY A 1 727 ? 22.491 21.312 -15.175 1.00 91.19 727 GLY A N 1
ATOM 5670 C CA . GLY A 1 727 ? 23.065 20.603 -16.324 1.00 91.19 727 GLY A CA 1
ATOM 5671 C C . GLY A 1 727 ? 23.870 19.341 -15.993 1.00 91.19 727 GLY A C 1
ATOM 5672 O O . GLY A 1 727 ? 24.346 18.667 -16.905 1.00 91.19 727 GLY A O 1
ATOM 5673 N N . ASN A 1 728 ? 24.099 19.017 -14.715 1.00 93.44 728 ASN A N 1
ATOM 5674 C CA . ASN A 1 728 ? 24.945 17.876 -14.360 1.00 93.44 728 ASN A CA 1
ATOM 5675 C C . ASN A 1 728 ? 24.258 16.521 -14.559 1.00 93.44 728 ASN A C 1
ATOM 5677 O O . ASN A 1 728 ? 24.938 15.582 -14.966 1.00 93.44 728 ASN A O 1
ATOM 5681 N N . TYR A 1 729 ? 22.949 16.417 -14.319 1.00 94.81 729 TYR A N 1
ATOM 5682 C CA . TYR A 1 729 ? 22.197 15.192 -14.605 1.00 94.81 729 TYR A CA 1
ATOM 5683 C C . TYR A 1 729 ? 22.227 14.888 -16.107 1.00 94.81 729 TYR A C 1
ATOM 5685 O O . TYR A 1 729 ? 22.641 13.811 -16.533 1.00 94.81 729 TYR A O 1
ATOM 5693 N N . GLU A 1 730 ? 21.887 15.895 -16.902 1.00 94.06 730 GLU A N 1
ATOM 5694 C CA . GLU A 1 730 ? 21.791 15.878 -18.355 1.00 94.06 730 GLU A CA 1
ATOM 5695 C C . GLU A 1 730 ? 23.130 15.457 -18.980 1.00 94.06 730 GLU A C 1
ATOM 5697 O O . GLU A 1 730 ? 23.205 14.476 -19.720 1.00 94.06 730 GLU A O 1
ATOM 5702 N N . ARG A 1 731 ? 24.234 16.096 -18.564 1.00 93.12 731 ARG A N 1
ATOM 5703 C CA . ARG A 1 731 ? 25.593 15.743 -19.013 1.00 93.12 731 ARG A CA 1
ATOM 5704 C C . ARG A 1 731 ? 25.971 14.298 -18.708 1.00 93.12 731 ARG A C 1
ATOM 5706 O O . ARG A 1 731 ? 26.681 13.680 -19.501 1.00 93.12 731 ARG A O 1
ATOM 5713 N N . ILE A 1 732 ? 25.560 13.769 -17.555 1.00 93.38 732 ILE A N 1
ATOM 5714 C CA . ILE A 1 732 ? 25.846 12.383 -17.170 1.00 93.38 732 ILE A CA 1
ATOM 5715 C C . ILE A 1 732 ? 25.075 11.414 -18.075 1.00 93.38 732 ILE A C 1
ATOM 5717 O O . ILE A 1 732 ? 25.672 10.463 -18.587 1.00 93.38 732 ILE A O 1
ATOM 5721 N N . VAL A 1 733 ? 23.786 11.671 -18.309 1.00 93.56 733 VAL A N 1
ATOM 5722 C CA . VAL A 1 733 ? 22.931 10.851 -19.184 1.00 93.56 733 VAL A CA 1
ATOM 5723 C C . VAL A 1 733 ? 23.444 10.867 -20.626 1.00 93.56 733 VAL A C 1
ATOM 5725 O O . VAL A 1 733 ? 23.628 9.807 -21.232 1.00 93.56 733 VAL A O 1
ATOM 5728 N N . GLU A 1 734 ? 23.767 12.045 -21.159 1.00 91.19 734 GLU A N 1
ATOM 5729 C CA . GLU A 1 734 ? 24.344 12.195 -22.497 1.00 91.19 734 GLU A CA 1
ATOM 5730 C C . GLU A 1 734 ? 25.692 11.482 -22.630 1.00 91.19 734 GLU A C 1
ATOM 5732 O O . GLU A 1 734 ? 25.938 10.777 -23.611 1.00 91.19 734 GLU A O 1
ATOM 5737 N N . ALA A 1 735 ? 26.583 11.644 -21.647 1.00 89.12 735 ALA A N 1
ATOM 5738 C CA . ALA A 1 735 ? 27.890 10.997 -21.662 1.00 89.12 735 ALA A CA 1
ATOM 5739 C C . ALA A 1 735 ? 27.768 9.469 -21.595 1.00 89.12 735 ALA A C 1
ATOM 5741 O O . ALA A 1 735 ? 28.497 8.776 -22.308 1.00 89.12 735 ALA A O 1
ATOM 5742 N N . GLY A 1 736 ? 26.841 8.947 -20.783 1.00 88.56 736 GLY A N 1
ATOM 5743 C CA . GLY A 1 736 ? 26.535 7.518 -20.699 1.00 88.56 736 GLY A CA 1
ATOM 5744 C C . GLY A 1 736 ? 26.047 6.960 -22.035 1.00 88.56 736 GLY A C 1
ATOM 5745 O O . GLY A 1 736 ? 26.652 6.028 -22.570 1.00 88.56 736 GLY A O 1
ATOM 5746 N N . THR A 1 737 ? 25.035 7.606 -22.618 1.00 90.06 737 THR A N 1
ATOM 5747 C CA . THR A 1 737 ? 24.453 7.246 -23.921 1.00 90.06 737 THR A CA 1
ATOM 5748 C C . THR A 1 737 ? 25.518 7.248 -25.017 1.00 90.06 737 THR A C 1
ATOM 5750 O O . THR A 1 737 ? 25.724 6.251 -25.713 1.00 90.06 737 THR A O 1
ATOM 5753 N N . ARG A 1 738 ? 26.283 8.340 -25.123 1.00 88.12 738 ARG A N 1
ATOM 5754 C CA . ARG A 1 738 ? 27.331 8.513 -26.138 1.00 88.12 738 ARG A CA 1
ATOM 5755 C C . ARG A 1 738 ? 28.479 7.516 -25.971 1.00 88.12 738 ARG A C 1
ATOM 5757 O O . ARG A 1 738 ? 29.011 7.026 -26.964 1.00 88.12 738 ARG A O 1
ATOM 5764 N N . SER A 1 739 ? 28.877 7.212 -24.734 1.00 86.00 739 SER A N 1
ATOM 5765 C CA . SER A 1 739 ? 29.948 6.248 -24.437 1.00 86.00 739 SER A CA 1
ATOM 5766 C C . SER A 1 739 ? 29.607 4.836 -24.909 1.00 86.00 739 SER A C 1
ATOM 5768 O O . SER A 1 739 ? 30.500 4.124 -25.375 1.00 86.00 739 SER A O 1
ATOM 5770 N N . LEU A 1 740 ? 28.336 4.437 -24.802 1.00 86.75 740 LEU A N 1
ATOM 5771 C CA . LEU A 1 740 ? 27.865 3.135 -25.265 1.00 86.75 740 LEU A CA 1
ATOM 5772 C C . LEU A 1 740 ? 27.678 3.115 -26.786 1.00 86.75 740 LEU A C 1
ATOM 5774 O O . LEU A 1 740 ? 28.222 2.233 -27.445 1.00 86.75 740 LEU A O 1
ATOM 5778 N N . CYS A 1 741 ? 27.007 4.122 -27.353 1.00 88.12 741 CYS A N 1
ATOM 5779 C CA . CYS A 1 741 ? 26.713 4.162 -28.789 1.00 88.12 741 CYS A CA 1
ATOM 5780 C C . CYS A 1 741 ? 27.975 4.253 -29.663 1.00 88.12 741 CYS A C 1
ATOM 5782 O O . CYS A 1 741 ? 28.026 3.647 -30.725 1.00 88.12 741 CYS A O 1
ATOM 5784 N N . ARG A 1 742 ? 29.050 4.909 -29.194 1.00 86.31 742 ARG A N 1
ATOM 5785 C CA . ARG A 1 742 ? 30.361 4.935 -29.887 1.00 86.31 742 ARG A CA 1
ATOM 5786 C C . ARG A 1 742 ? 31.017 3.561 -30.060 1.00 86.31 742 ARG A C 1
ATOM 5788 O O . ARG A 1 742 ? 32.019 3.452 -30.760 1.00 86.31 742 ARG A O 1
ATOM 5795 N N . ARG A 1 743 ? 30.523 2.537 -29.364 1.00 88.44 743 ARG A N 1
ATOM 5796 C CA . ARG A 1 743 ? 31.046 1.167 -29.427 1.00 88.44 743 ARG A CA 1
ATOM 5797 C C . ARG A 1 743 ? 30.252 0.296 -30.396 1.00 88.44 743 ARG A C 1
ATOM 5799 O O . ARG A 1 743 ? 30.566 -0.883 -30.485 1.00 88.44 743 ARG A O 1
ATOM 5806 N N . LEU A 1 744 ? 29.239 0.841 -31.066 1.00 89.94 744 LEU A N 1
ATOM 5807 C CA . LEU A 1 744 ? 28.448 0.150 -32.079 1.00 89.94 744 LEU A CA 1
ATOM 5808 C C . LEU A 1 744 ? 28.970 0.491 -33.476 1.00 89.94 744 LEU A C 1
ATOM 5810 O O . LEU A 1 744 ? 29.468 1.592 -33.719 1.00 89.94 744 LEU A O 1
ATOM 5814 N N . GLU A 1 745 ? 28.856 -0.466 -34.381 1.00 88.62 745 GLU A N 1
ATOM 5815 C CA . GLU A 1 745 ? 28.979 -0.266 -35.818 1.00 88.62 745 GLU A CA 1
ATOM 5816 C C . GLU A 1 745 ? 27.594 0.013 -36.386 1.00 88.62 745 GLU A C 1
ATOM 5818 O O . GLU A 1 745 ? 26.631 -0.700 -36.101 1.00 88.62 745 GLU A O 1
ATOM 5823 N N . ILE A 1 746 ? 27.506 1.104 -37.137 1.00 87.00 746 ILE A N 1
ATOM 5824 C CA . ILE A 1 746 ? 26.274 1.608 -37.728 1.00 87.00 746 ILE A CA 1
ATOM 5825 C C . ILE A 1 746 ? 26.434 1.500 -39.242 1.00 87.00 746 ILE A C 1
ATOM 5827 O O . ILE A 1 746 ? 27.482 1.874 -39.769 1.00 87.00 746 ILE A O 1
ATOM 5831 N N . GLU A 1 747 ? 25.416 0.956 -39.904 1.00 81.31 747 GLU A N 1
ATOM 5832 C CA . GLU A 1 747 ? 25.395 0.757 -41.354 1.00 81.31 747 GLU A CA 1
ATOM 5833 C C . GLU A 1 747 ? 25.430 2.082 -42.127 1.00 81.31 747 GLU A C 1
ATOM 5835 O O . GLU A 1 747 ? 25.062 3.149 -41.621 1.00 81.31 747 GLU A O 1
ATOM 5840 N N . GLU A 1 748 ? 25.873 2.000 -43.380 1.00 73.88 748 GLU A N 1
ATOM 5841 C CA . GLU A 1 748 ? 25.954 3.144 -44.282 1.00 73.88 748 GLU A CA 1
ATOM 5842 C C . GLU A 1 748 ? 24.571 3.773 -44.511 1.00 73.88 748 GLU A C 1
ATOM 5844 O O . GLU A 1 748 ? 23.567 3.084 -44.687 1.00 73.88 748 GLU A O 1
ATOM 5849 N N . GLY A 1 749 ? 24.503 5.107 -44.484 1.00 74.94 749 GLY A N 1
ATOM 5850 C CA . GLY A 1 749 ? 23.247 5.850 -44.647 1.00 74.94 749 GLY A CA 1
ATOM 5851 C C . GLY A 1 749 ? 22.384 5.988 -43.384 1.00 74.94 749 GLY A C 1
ATOM 5852 O O . GLY A 1 749 ? 21.377 6.699 -43.424 1.00 74.94 749 GLY A O 1
ATOM 5853 N N . VAL A 1 750 ? 22.771 5.397 -42.247 1.00 82.69 750 VAL A N 1
ATOM 5854 C CA . VAL A 1 750 ? 22.054 5.555 -40.970 1.00 82.69 750 VAL A CA 1
ATOM 5855 C C . VAL A 1 750 ? 22.678 6.664 -40.119 1.00 82.69 750 VAL A C 1
ATOM 5857 O O . VAL A 1 750 ? 23.814 6.568 -39.654 1.00 82.69 750 VAL A O 1
ATOM 5860 N N . ALA A 1 751 ? 21.909 7.720 -39.842 1.00 80.94 751 ALA A N 1
ATOM 5861 C CA . ALA A 1 751 ? 22.331 8.778 -38.928 1.00 80.94 751 ALA A CA 1
ATOM 5862 C C . ALA A 1 751 ? 22.100 8.389 -37.461 1.00 80.94 751 ALA A C 1
ATOM 5864 O O . ALA A 1 751 ? 20.969 8.154 -37.026 1.00 80.94 751 ALA A O 1
ATOM 5865 N N . LEU A 1 752 ? 23.173 8.403 -36.667 1.00 83.62 752 LEU A N 1
ATOM 5866 C CA . LEU A 1 752 ? 23.124 8.190 -35.221 1.00 83.62 752 LEU A CA 1
ATOM 5867 C C . LEU A 1 752 ? 22.653 9.461 -34.492 1.00 83.62 752 LEU A C 1
ATOM 5869 O O . LEU A 1 752 ? 23.418 10.125 -33.791 1.00 83.62 752 LEU A O 1
ATOM 5873 N N . ASN A 1 753 ? 21.386 9.821 -34.689 1.00 86.00 753 ASN A N 1
ATOM 5874 C CA . ASN A 1 753 ? 20.760 10.960 -34.021 1.00 86.00 753 ASN A CA 1
ATOM 5875 C C . ASN A 1 753 ? 20.438 10.655 -32.544 1.00 86.00 753 ASN A C 1
ATOM 5877 O O . ASN A 1 753 ? 20.631 9.535 -32.054 1.00 86.00 753 ASN A O 1
ATOM 5881 N N . ALA A 1 754 ? 19.956 11.664 -31.811 1.00 83.56 754 ALA A N 1
ATOM 5882 C CA . ALA A 1 754 ? 19.614 11.524 -30.395 1.00 83.56 754 ALA A CA 1
ATOM 5883 C C . ALA A 1 754 ? 18.564 10.421 -30.159 1.00 83.56 754 ALA A C 1
ATOM 5885 O O . ALA A 1 754 ? 18.724 9.603 -29.252 1.00 83.56 754 ALA A O 1
ATOM 5886 N N . ALA A 1 755 ? 17.547 10.339 -31.026 1.00 85.06 755 ALA A N 1
ATOM 5887 C CA . ALA A 1 755 ? 16.479 9.349 -30.924 1.00 85.06 755 ALA A CA 1
ATOM 5888 C C . ALA A 1 755 ? 16.991 7.907 -31.080 1.00 85.06 755 ALA A C 1
ATOM 5890 O O . ALA A 1 755 ? 16.703 7.053 -30.240 1.00 85.06 755 ALA A O 1
ATOM 5891 N N . LEU A 1 756 ? 17.791 7.628 -32.113 1.00 89.62 756 LEU A N 1
ATOM 5892 C CA . LEU A 1 756 ? 18.375 6.304 -32.320 1.00 89.62 756 LEU A CA 1
ATOM 5893 C C . LEU A 1 756 ? 19.378 5.957 -31.213 1.00 89.62 756 LEU A C 1
ATOM 5895 O O . LEU A 1 756 ? 19.366 4.837 -30.708 1.00 89.62 756 LEU A O 1
ATOM 5899 N N . SER A 1 757 ? 20.198 6.920 -30.784 1.00 91.38 757 SER A N 1
ATOM 5900 C CA . SER A 1 757 ? 21.170 6.720 -29.701 1.00 91.38 757 SER A CA 1
ATOM 5901 C C . SER A 1 757 ? 20.493 6.305 -28.396 1.00 91.38 757 SER A C 1
ATOM 5903 O O . SER A 1 757 ? 20.924 5.365 -27.731 1.00 91.38 757 SER A O 1
ATOM 5905 N N . GLU A 1 758 ? 19.407 6.980 -28.028 1.00 92.44 758 GLU A N 1
ATOM 5906 C CA . GLU A 1 758 ? 18.655 6.648 -26.823 1.00 92.44 758 GLU A CA 1
ATOM 5907 C C . GLU A 1 758 ? 17.894 5.318 -26.988 1.00 92.44 758 GLU A C 1
ATOM 5909 O O . GLU A 1 758 ? 17.849 4.549 -26.032 1.00 92.44 758 GLU A O 1
ATOM 5914 N N . ASN A 1 759 ? 17.367 4.989 -28.182 1.00 94.56 759 ASN A N 1
ATOM 5915 C CA . ASN A 1 759 ? 16.731 3.685 -28.441 1.00 94.56 759 ASN A CA 1
ATOM 5916 C C . ASN A 1 759 ? 17.734 2.560 -28.175 1.00 94.56 759 ASN A C 1
ATOM 5918 O O . ASN A 1 759 ? 17.465 1.660 -27.385 1.00 94.56 759 ASN A O 1
ATOM 5922 N N . LEU A 1 760 ? 18.912 2.648 -28.796 1.00 95.50 760 LEU A N 1
ATOM 5923 C CA . LEU A 1 760 ? 19.985 1.669 -28.646 1.00 95.50 760 LEU A CA 1
ATOM 5924 C C . LEU A 1 760 ? 20.430 1.562 -27.189 1.00 95.50 760 LEU A C 1
ATOM 5926 O O . LEU A 1 760 ? 20.537 0.461 -26.654 1.00 95.50 760 LEU A O 1
ATOM 5930 N N . PHE A 1 761 ? 20.654 2.697 -26.526 1.00 94.88 761 PHE A N 1
ATOM 5931 C CA . PHE A 1 761 ? 21.131 2.709 -25.150 1.00 94.88 761 PHE A CA 1
ATOM 5932 C C . PHE A 1 761 ? 20.148 2.049 -24.184 1.00 94.88 761 PHE A C 1
ATOM 5934 O O . PHE A 1 761 ? 20.560 1.213 -23.375 1.00 94.88 761 PHE A O 1
ATOM 5941 N N . VAL A 1 762 ? 18.859 2.381 -24.287 1.00 96.00 762 VAL A N 1
ATOM 5942 C CA . VAL A 1 762 ? 17.840 1.821 -23.399 1.00 96.00 762 VAL A CA 1
ATOM 5943 C C . VAL A 1 762 ? 17.615 0.340 -23.682 1.00 96.00 762 VAL A C 1
ATOM 5945 O O . VAL A 1 762 ? 17.657 -0.465 -22.749 1.00 96.00 762 VAL A O 1
ATOM 5948 N N . LEU A 1 763 ? 17.434 -0.034 -24.952 1.00 96.75 763 LEU A N 1
ATOM 5949 C CA . LEU A 1 763 ? 17.176 -1.420 -25.345 1.00 96.75 763 LEU A CA 1
ATOM 5950 C C . LEU A 1 763 ? 18.339 -2.343 -24.965 1.00 96.75 763 LEU A C 1
ATOM 5952 O O . LEU A 1 763 ? 18.098 -3.380 -24.356 1.00 96.75 763 LEU A O 1
ATOM 5956 N N . ILE A 1 764 ? 19.592 -1.957 -25.236 1.00 94.94 764 ILE A N 1
ATOM 5957 C CA . ILE A 1 764 ? 20.766 -2.784 -24.909 1.00 94.94 764 ILE A CA 1
ATOM 5958 C C . ILE A 1 764 ? 20.839 -3.055 -23.408 1.00 94.94 764 ILE A C 1
ATOM 5960 O O . ILE A 1 764 ? 20.973 -4.204 -22.992 1.00 94.94 764 ILE A O 1
ATOM 5964 N N . VAL A 1 765 ? 20.740 -2.016 -22.576 1.00 94.50 765 VAL A N 1
ATOM 5965 C CA . VAL A 1 765 ? 20.836 -2.189 -21.120 1.00 94.50 765 VAL A CA 1
ATOM 5966 C C . VAL A 1 765 ? 19.671 -3.031 -20.591 1.00 94.50 765 VAL A C 1
ATOM 5968 O O . VAL A 1 765 ? 19.895 -3.890 -19.737 1.00 94.50 765 VAL A O 1
ATOM 5971 N N . CYS A 1 766 ? 18.453 -2.838 -21.106 1.00 95.81 766 CYS A N 1
ATOM 5972 C CA . CYS A 1 766 ? 17.293 -3.634 -20.704 1.00 95.81 766 CYS A CA 1
ATOM 5973 C C . CYS A 1 766 ? 17.441 -5.110 -21.108 1.00 95.81 766 CYS A C 1
ATOM 5975 O O . CYS A 1 766 ? 17.244 -5.982 -20.263 1.00 95.81 766 CYS A O 1
ATOM 5977 N N . ILE A 1 767 ? 17.885 -5.396 -22.339 1.00 95.69 767 ILE A N 1
ATOM 5978 C CA . ILE A 1 767 ? 18.143 -6.759 -22.836 1.00 95.69 767 ILE A CA 1
ATOM 5979 C C . ILE A 1 767 ? 19.208 -7.456 -21.983 1.00 95.69 767 ILE A C 1
ATOM 5981 O O . ILE A 1 767 ? 18.970 -8.556 -21.487 1.00 95.69 767 ILE A O 1
ATOM 5985 N N . LEU A 1 768 ? 20.346 -6.799 -21.731 1.00 92.50 768 LEU A N 1
ATOM 5986 C CA . LEU A 1 768 ? 21.437 -7.363 -20.923 1.00 92.50 768 LEU A CA 1
ATOM 5987 C C . LEU A 1 768 ? 21.016 -7.673 -19.480 1.00 92.50 768 LEU A C 1
ATOM 5989 O O . LEU A 1 768 ? 21.582 -8.562 -18.850 1.00 92.50 768 LEU A O 1
ATOM 5993 N N . ASN A 1 769 ? 20.029 -6.946 -18.954 1.00 92.31 769 ASN A N 1
ATOM 5994 C CA . ASN A 1 769 ? 19.484 -7.173 -17.619 1.00 92.31 769 ASN A CA 1
ATOM 5995 C C . ASN A 1 769 ? 18.236 -8.064 -17.608 1.00 92.31 769 ASN A C 1
ATOM 5997 O O . ASN A 1 769 ? 17.721 -8.327 -16.522 1.00 92.31 769 ASN A O 1
ATOM 6001 N N . LYS A 1 770 ? 17.723 -8.500 -18.766 1.00 94.00 770 LYS A N 1
ATOM 6002 C CA . LYS A 1 770 ? 16.403 -9.147 -18.894 1.00 94.00 770 LYS A CA 1
ATOM 6003 C C . LYS A 1 770 ? 15.295 -8.338 -18.201 1.00 94.00 770 LYS A C 1
ATOM 6005 O O . LYS A 1 770 ? 14.407 -8.879 -17.552 1.00 94.00 770 LYS A O 1
ATOM 6010 N N . ILE A 1 771 ? 15.388 -7.012 -18.282 1.00 93.69 771 ILE A N 1
ATOM 6011 C CA . ILE A 1 771 ? 14.337 -6.107 -17.818 1.00 93.69 771 ILE A CA 1
ATOM 6012 C C . ILE A 1 771 ? 13.420 -5.868 -19.015 1.00 93.69 771 ILE A C 1
ATOM 6014 O O . ILE A 1 771 ? 13.917 -5.412 -20.048 1.00 93.69 771 ILE A O 1
ATOM 6018 N N . PRO A 1 772 ? 12.112 -6.153 -18.914 1.00 94.62 772 PRO A N 1
ATOM 6019 C CA . PRO A 1 772 ? 11.215 -5.889 -20.021 1.00 94.62 772 PRO A CA 1
ATOM 6020 C C . PRO A 1 772 ? 11.188 -4.411 -20.392 1.00 94.62 772 PRO A C 1
ATOM 6022 O O . PRO A 1 772 ? 11.202 -3.548 -19.508 1.00 94.62 772 PRO A O 1
ATOM 6025 N N . VAL A 1 773 ? 11.114 -4.118 -21.686 1.00 95.00 773 VAL A N 1
ATOM 6026 C CA . VAL A 1 773 ? 11.101 -2.746 -22.197 1.00 95.00 773 VAL A CA 1
ATOM 6027 C C . VAL A 1 773 ? 10.056 -2.574 -23.293 1.00 95.00 773 VAL A C 1
ATOM 6029 O O . VAL A 1 773 ? 9.992 -3.363 -24.233 1.00 95.00 773 VAL A O 1
ATOM 6032 N N . PHE A 1 774 ? 9.256 -1.515 -23.180 1.00 93.50 774 PHE A N 1
ATOM 6033 C CA . PHE A 1 774 ? 8.346 -1.061 -24.224 1.00 93.50 774 PHE A CA 1
ATOM 6034 C C . PHE A 1 774 ? 8.864 0.230 -24.836 1.00 93.50 774 PHE A C 1
ATOM 6036 O O . PHE A 1 774 ? 9.039 1.230 -24.139 1.00 93.50 774 PHE A O 1
ATOM 6043 N N . LEU A 1 775 ? 9.085 0.210 -26.144 1.00 93.56 775 LEU A N 1
ATOM 6044 C CA . LEU A 1 775 ? 9.492 1.366 -26.922 1.00 93.56 775 LEU A CA 1
ATOM 6045 C C . LEU A 1 775 ? 8.288 1.867 -27.719 1.00 93.56 775 LEU A C 1
ATOM 6047 O O . LEU A 1 775 ? 7.855 1.237 -28.687 1.00 93.56 775 LEU A O 1
ATOM 6051 N N . VAL A 1 776 ? 7.767 3.018 -27.299 1.00 89.81 776 VAL A N 1
ATOM 6052 C CA . VAL A 1 776 ? 6.596 3.670 -27.883 1.00 89.81 776 VAL A CA 1
ATOM 6053 C C . VAL A 1 776 ? 7.029 4.917 -28.643 1.00 89.81 776 VAL A C 1
ATOM 6055 O O . VAL A 1 776 ? 7.729 5.784 -28.121 1.00 89.81 776 VAL A O 1
ATOM 6058 N N . GLY A 1 777 ? 6.604 5.033 -29.893 1.00 86.19 777 GLY A N 1
ATOM 6059 C CA . GLY A 1 777 ? 6.830 6.237 -30.686 1.00 86.19 777 GLY A CA 1
ATOM 6060 C C . GLY A 1 777 ? 6.118 6.168 -32.022 1.00 86.19 777 GLY A C 1
ATOM 6061 O O . GLY A 1 777 ? 5.739 5.086 -32.457 1.00 86.19 777 GLY A O 1
ATOM 6062 N N . LYS A 1 778 ? 5.963 7.301 -32.705 1.00 81.44 778 LYS A N 1
ATOM 6063 C CA . LYS A 1 778 ? 5.320 7.341 -34.026 1.00 81.44 778 LYS A CA 1
ATOM 6064 C C . LYS A 1 778 ? 6.069 6.493 -35.072 1.00 81.44 778 LYS A C 1
ATOM 6066 O O . LYS A 1 778 ? 7.259 6.202 -34.896 1.00 81.44 778 LYS A O 1
ATOM 6071 N N . PRO A 1 779 ? 5.412 6.080 -36.170 1.00 79.00 779 PRO A N 1
ATOM 6072 C CA . PRO A 1 779 ? 6.106 5.483 -37.309 1.00 79.00 779 PRO A CA 1
ATOM 6073 C C . PRO A 1 779 ? 7.299 6.349 -37.742 1.00 79.00 779 PRO A C 1
ATOM 6075 O O . PRO A 1 779 ? 7.210 7.574 -37.742 1.00 79.00 779 PRO A O 1
ATOM 6078 N N . GLY A 1 780 ? 8.434 5.718 -38.053 1.00 76.62 780 GLY A N 1
ATOM 6079 C CA . GLY A 1 780 ? 9.675 6.432 -38.382 1.00 76.62 780 GLY A CA 1
ATOM 6080 C C . GLY A 1 780 ? 10.550 6.842 -37.187 1.00 76.62 780 GLY A C 1
ATOM 6081 O O . GLY A 1 780 ? 11.606 7.425 -37.395 1.00 76.62 780 GLY A O 1
ATOM 6082 N N . SER A 1 781 ? 10.202 6.489 -35.943 1.00 79.88 781 SER A N 1
ATOM 6083 C CA . SER A 1 781 ? 11.035 6.755 -34.749 1.00 79.88 781 SER A CA 1
ATOM 6084 C C . SER A 1 781 ? 12.207 5.770 -34.534 1.00 79.88 781 SER A C 1
ATOM 6086 O O . SER A 1 781 ? 12.649 5.554 -33.402 1.00 79.88 781 SER A O 1
ATOM 6088 N N . SER A 1 782 ? 12.695 5.141 -35.610 1.00 86.81 782 SER A N 1
ATOM 6089 C CA . SER A 1 782 ? 13.834 4.202 -35.628 1.00 86.81 782 SER A CA 1
ATOM 6090 C C . SER A 1 782 ? 13.742 3.036 -34.627 1.00 86.81 782 SER A C 1
ATOM 6092 O O . SER A 1 782 ? 14.748 2.635 -34.041 1.00 86.81 782 SER A O 1
ATOM 6094 N N . LYS A 1 783 ? 12.532 2.495 -34.413 1.00 89.88 783 LYS A N 1
ATOM 6095 C CA . LYS A 1 783 ? 12.253 1.410 -33.447 1.00 89.88 783 LYS A CA 1
ATOM 6096 C C . LYS A 1 783 ? 12.823 0.067 -33.907 1.00 89.88 783 LYS A C 1
ATOM 6098 O O . LYS A 1 783 ? 13.720 -0.481 -33.274 1.00 89.88 783 LYS A O 1
ATOM 6103 N N . THR A 1 784 ? 12.340 -0.418 -35.050 1.00 90.25 784 THR A N 1
ATOM 6104 C CA . THR A 1 784 ? 12.754 -1.690 -35.658 1.00 90.25 784 THR A CA 1
ATOM 6105 C C . THR A 1 784 ? 14.231 -1.657 -36.054 1.00 90.25 784 THR A C 1
ATOM 6107 O O . THR A 1 784 ? 14.961 -2.608 -35.790 1.00 90.25 784 THR A O 1
ATOM 6110 N N . LEU A 1 785 ? 14.699 -0.514 -36.573 1.00 91.19 785 LEU A N 1
ATOM 6111 C CA . LEU A 1 785 ? 16.109 -0.285 -36.900 1.00 91.19 785 LEU A CA 1
ATOM 6112 C C . LEU A 1 785 ? 17.028 -0.457 -35.680 1.00 91.19 785 LEU A C 1
ATOM 6114 O O . LEU A 1 785 ? 18.087 -1.067 -35.786 1.00 91.19 785 LEU A O 1
ATOM 6118 N N . ALA A 1 786 ? 16.625 0.039 -34.504 1.00 94.06 786 ALA A N 1
ATOM 6119 C CA . ALA A 1 786 ? 17.427 -0.131 -33.295 1.00 94.06 786 ALA A CA 1
ATOM 6120 C C . ALA A 1 786 ? 17.601 -1.616 -32.933 1.00 94.06 786 ALA A C 1
ATOM 6122 O O . ALA A 1 786 ? 18.707 -2.030 -32.598 1.00 94.06 786 ALA A O 1
ATOM 6123 N N . MET A 1 787 ? 16.548 -2.431 -33.059 1.00 94.75 787 MET A N 1
ATOM 6124 C CA . MET A 1 787 ? 16.639 -3.877 -32.817 1.00 94.75 787 MET A CA 1
ATOM 6125 C C . MET A 1 787 ? 17.531 -4.596 -33.834 1.00 94.75 787 MET A C 1
ATOM 6127 O O . MET A 1 787 ? 18.289 -5.481 -33.441 1.00 94.75 787 MET A O 1
ATOM 6131 N N . GLN A 1 788 ? 17.500 -4.192 -35.107 1.00 92.44 788 GLN A N 1
ATOM 6132 C CA . GLN A 1 788 ? 18.387 -4.738 -36.144 1.00 92.44 788 GLN A CA 1
ATOM 6133 C C . GLN A 1 788 ? 19.863 -4.454 -35.835 1.00 92.44 788 GLN A C 1
ATOM 6135 O O . GLN A 1 788 ? 20.678 -5.373 -35.850 1.00 92.44 788 GLN A O 1
ATOM 6140 N N . ILE A 1 789 ? 20.193 -3.211 -35.463 1.00 94.38 789 ILE A N 1
ATOM 6141 C CA . ILE A 1 789 ? 21.558 -2.812 -35.081 1.00 94.38 789 ILE A CA 1
ATOM 6142 C C . ILE A 1 789 ? 22.036 -3.586 -33.846 1.00 94.38 789 ILE A C 1
ATOM 6144 O O . ILE A 1 789 ? 23.195 -3.994 -33.778 1.00 94.38 789 ILE A O 1
ATOM 6148 N N . ILE A 1 790 ? 21.162 -3.793 -32.856 1.00 94.81 790 ILE A N 1
ATOM 6149 C CA . ILE A 1 790 ? 21.500 -4.565 -31.653 1.00 94.81 790 ILE A CA 1
ATOM 6150 C C . ILE A 1 790 ? 21.813 -6.010 -32.024 1.00 94.81 790 ILE A C 1
ATOM 6152 O O . ILE A 1 790 ? 22.854 -6.521 -31.612 1.00 94.81 790 ILE A O 1
ATOM 6156 N N . ALA A 1 791 ? 20.946 -6.643 -32.816 1.00 93.12 791 ALA A N 1
ATOM 6157 C CA . ALA A 1 791 ? 21.148 -8.012 -33.260 1.00 93.12 791 ALA A CA 1
ATOM 6158 C C . ALA A 1 791 ? 22.459 -8.150 -34.045 1.00 93.12 791 ALA A C 1
ATOM 6160 O O . ALA A 1 791 ? 23.224 -9.058 -33.758 1.00 93.12 791 ALA A O 1
ATOM 6161 N N . SER A 1 792 ? 22.794 -7.235 -34.961 1.00 92.81 792 SER A N 1
ATOM 6162 C CA . SER A 1 792 ? 24.035 -7.332 -35.747 1.00 92.81 792 SER A CA 1
ATOM 6163 C C . SER A 1 792 ? 25.313 -7.071 -34.938 1.00 92.81 792 SER A C 1
ATOM 6165 O O . SER A 1 792 ? 26.356 -7.649 -35.235 1.00 92.81 792 SER A O 1
ATOM 6167 N N . ASN A 1 793 ? 25.254 -6.239 -33.892 1.00 93.75 793 ASN A N 1
ATOM 6168 C CA . ASN A 1 793 ? 26.432 -5.874 -33.099 1.00 93.75 793 ASN A CA 1
ATOM 6169 C C . ASN A 1 793 ? 26.721 -6.814 -31.919 1.00 93.75 793 ASN A C 1
ATOM 6171 O O . ASN A 1 793 ? 27.887 -6.976 -31.549 1.00 93.75 793 ASN A O 1
ATOM 6175 N N . LEU A 1 794 ? 25.690 -7.382 -31.286 1.00 93.56 794 LEU A N 1
ATOM 6176 C CA . LEU A 1 794 ? 25.821 -8.211 -30.083 1.00 93.56 794 LEU A CA 1
ATOM 6177 C C . LEU A 1 794 ? 25.786 -9.697 -30.465 1.00 93.56 794 LEU A C 1
ATOM 6179 O O . LEU A 1 794 ? 24.809 -10.398 -30.231 1.00 93.56 794 LEU A O 1
ATOM 6183 N N . GLN A 1 795 ? 26.887 -10.178 -31.040 1.00 93.38 7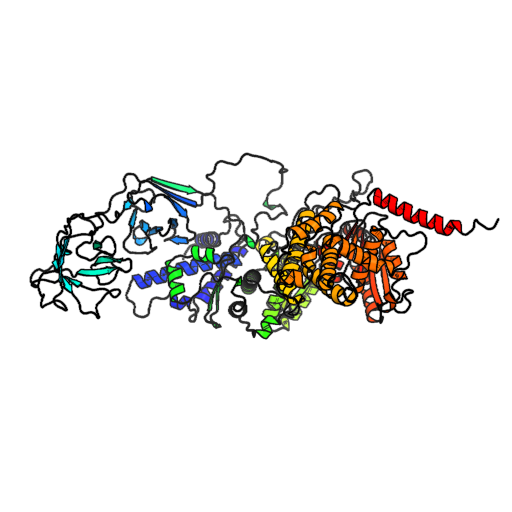95 GLN A N 1
ATOM 6184 C CA . GLN A 1 795 ? 27.062 -11.549 -31.547 1.00 93.38 795 GLN A CA 1
ATOM 6185 C C . GLN A 1 795 ? 27.987 -12.393 -30.647 1.00 93.38 795 GLN A C 1
ATOM 6187 O O . GLN A 1 795 ? 28.707 -13.280 -31.105 1.00 93.38 795 GLN A O 1
ATOM 6192 N N . GLY A 1 796 ? 28.051 -12.075 -29.349 1.00 91.00 796 GLY A N 1
ATOM 6193 C CA . GLY A 1 796 ? 28.921 -12.773 -28.401 1.00 91.00 796 GLY A CA 1
ATOM 6194 C C . GLY A 1 796 ? 30.392 -12.658 -28.799 1.00 91.00 796 GLY A C 1
ATOM 6195 O O . GLY A 1 796 ? 30.846 -11.590 -29.229 1.00 91.00 796 GLY A O 1
ATOM 6196 N N . GLN A 1 797 ? 31.138 -13.763 -28.743 1.00 89.62 797 GLN A N 1
ATOM 6197 C CA . GLN A 1 797 ? 32.547 -13.812 -29.169 1.00 89.62 797 GLN A CA 1
ATOM 6198 C C . GLN A 1 797 ? 32.779 -13.375 -30.625 1.00 89.62 797 GLN A C 1
ATOM 6200 O O . GLN A 1 797 ? 33.871 -12.904 -30.955 1.00 89.62 797 GLN A O 1
ATOM 6205 N N . GLN A 1 798 ? 31.760 -13.479 -31.483 1.00 90.44 798 GLN A N 1
ATOM 6206 C CA . GLN A 1 798 ? 31.828 -13.089 -32.893 1.00 90.44 798 GLN A CA 1
ATOM 6207 C C . GLN A 1 798 ? 31.581 -11.590 -33.120 1.00 90.44 798 GLN A C 1
ATOM 6209 O O . GLN A 1 798 ? 31.746 -11.109 -34.237 1.00 90.44 798 GLN A O 1
ATOM 6214 N N . SER A 1 799 ? 31.244 -10.823 -32.076 1.00 92.06 799 SER A N 1
ATOM 6215 C CA . SER A 1 799 ? 31.014 -9.378 -32.196 1.00 92.06 799 SER A CA 1
ATOM 6216 C C . SER A 1 799 ? 32.238 -8.660 -32.778 1.00 92.06 799 SER A C 1
ATOM 6218 O O . SER A 1 799 ? 33.364 -8.837 -32.289 1.00 92.06 799 SER A O 1
ATOM 6220 N N . THR A 1 800 ? 32.037 -7.777 -33.764 1.00 86.88 800 THR A N 1
ATOM 6221 C CA . THR A 1 800 ? 33.139 -7.067 -34.438 1.00 86.88 800 THR A CA 1
ATOM 6222 C C . THR A 1 800 ? 34.007 -6.305 -33.436 1.00 86.88 800 THR A C 1
ATOM 6224 O O . THR A 1 800 ? 35.236 -6.441 -33.403 1.00 86.88 800 THR A O 1
ATOM 6227 N N . ARG A 1 801 ? 33.367 -5.570 -32.520 1.00 87.12 801 ARG A N 1
ATOM 6228 C CA . ARG A 1 801 ? 34.041 -4.764 -31.496 1.00 87.12 801 ARG A CA 1
ATOM 6229 C C . ARG A 1 801 ? 34.387 -5.597 -30.263 1.00 87.12 801 ARG A C 1
ATOM 6231 O O . ARG A 1 801 ? 33.517 -6.176 -29.618 1.00 87.12 801 ARG A O 1
ATOM 6238 N N . LYS A 1 802 ? 35.659 -5.534 -29.842 1.00 87.06 802 LYS A N 1
ATOM 6239 C CA . LYS A 1 802 ? 36.193 -6.232 -28.649 1.00 87.06 802 LYS A CA 1
ATOM 6240 C C . LYS A 1 802 ? 35.372 -6.010 -27.373 1.00 87.06 802 LYS A C 1
ATOM 6242 O O . LYS A 1 802 ? 35.308 -6.898 -26.536 1.00 87.06 802 LYS A O 1
ATOM 6247 N N . PHE A 1 803 ? 34.762 -4.833 -27.217 1.00 85.12 803 PHE A N 1
ATOM 6248 C CA . PHE A 1 803 ? 33.943 -4.519 -26.047 1.00 85.12 803 PHE A CA 1
ATOM 6249 C C . PHE A 1 803 ? 32.713 -5.426 -25.910 1.00 85.12 803 PHE A C 1
ATOM 6251 O O . PHE A 1 803 ? 32.373 -5.786 -24.787 1.00 85.12 803 PHE A O 1
ATOM 6258 N N . TRP A 1 804 ? 32.062 -5.789 -27.020 1.00 88.62 804 TRP A N 1
ATOM 6259 C CA . TRP A 1 804 ? 30.834 -6.591 -27.005 1.00 88.62 804 TRP A CA 1
ATOM 6260 C C . TRP A 1 804 ? 31.098 -8.085 -26.826 1.00 88.62 804 TRP A C 1
ATOM 6262 O O . TRP A 1 804 ? 30.250 -8.774 -26.283 1.00 88.62 804 TRP A O 1
ATOM 6272 N N . ARG A 1 805 ? 32.313 -8.561 -27.132 1.00 90.12 805 ARG A N 1
ATOM 6273 C CA . ARG A 1 805 ? 32.712 -9.975 -26.973 1.00 90.12 805 ARG A CA 1
ATOM 6274 C C . ARG A 1 805 ? 32.684 -10.505 -25.538 1.00 90.12 805 ARG A C 1
ATOM 6276 O O . ARG A 1 805 ? 32.783 -11.704 -25.329 1.00 90.12 805 ARG A O 1
ATOM 6283 N N . ARG A 1 806 ? 32.589 -9.622 -24.540 1.00 86.38 806 ARG A N 1
ATOM 6284 C CA . ARG A 1 806 ? 32.445 -10.000 -23.122 1.00 86.38 806 ARG A CA 1
ATOM 6285 C C . ARG A 1 806 ? 30.988 -10.202 -22.689 1.00 86.38 806 ARG A C 1
ATOM 6287 O O . ARG A 1 806 ? 30.756 -10.507 -21.525 1.00 86.38 806 ARG A O 1
ATOM 6294 N N . PHE A 1 807 ? 30.035 -9.903 -23.568 1.00 87.81 807 PHE A N 1
ATOM 6295 C CA . PHE A 1 807 ? 28.609 -10.067 -23.325 1.00 87.81 807 PHE A CA 1
ATOM 6296 C C . PHE A 1 807 ? 28.073 -11.218 -24.187 1.00 87.81 807 PHE A C 1
ATOM 6298 O O . PHE A 1 807 ? 28.627 -11.444 -25.263 1.00 87.81 807 PHE A O 1
ATOM 6305 N N . PRO A 1 808 ? 26.992 -11.886 -23.752 1.00 90.81 808 PRO A N 1
ATOM 6306 C CA . PRO A 1 808 ? 26.327 -12.924 -24.533 1.00 90.81 808 PRO A CA 1
ATOM 6307 C C . PRO A 1 808 ? 25.868 -12.451 -25.917 1.00 90.81 808 PRO A C 1
ATOM 6309 O O . PRO A 1 808 ? 25.566 -11.267 -26.113 1.00 90.81 808 PRO A O 1
ATOM 6312 N N . ALA A 1 809 ? 25.749 -13.385 -26.861 1.00 94.00 809 ALA A N 1
ATOM 6313 C CA . ALA A 1 809 ? 25.086 -13.135 -28.139 1.00 94.00 809 ALA A CA 1
ATOM 6314 C C . ALA A 1 809 ? 23.593 -12.848 -27.931 1.00 94.00 809 ALA A C 1
ATOM 6316 O O . ALA A 1 809 ? 22.966 -13.421 -27.046 1.00 94.00 809 ALA A O 1
ATOM 6317 N N . VAL A 1 810 ? 23.003 -11.968 -28.735 1.00 95.38 810 VAL A N 1
ATOM 6318 C CA . VAL A 1 810 ? 21.569 -11.666 -28.690 1.00 95.38 810 VAL A CA 1
ATOM 6319 C C . VAL A 1 810 ? 20.870 -12.405 -29.822 1.00 95.38 810 VAL A C 1
ATOM 6321 O O . VAL A 1 810 ? 21.172 -12.180 -30.992 1.00 95.38 810 VAL A O 1
ATOM 6324 N N . TYR A 1 811 ? 19.903 -13.253 -29.475 1.00 95.38 811 TYR A N 1
ATOM 6325 C CA . TYR A 1 811 ? 19.088 -13.980 -30.446 1.00 95.38 811 TYR A CA 1
ATOM 6326 C C . TYR A 1 811 ? 17.616 -13.596 -30.306 1.00 95.38 811 TYR A C 1
ATOM 6328 O O . TYR A 1 811 ? 17.050 -13.663 -29.215 1.00 95.38 811 TYR A O 1
ATOM 6336 N N . VAL A 1 812 ? 16.995 -13.161 -31.403 1.00 96.25 812 VAL A N 1
ATOM 6337 C CA . VAL A 1 812 ? 15.656 -12.557 -31.387 1.00 96.25 812 VAL A CA 1
ATOM 6338 C C . VAL A 1 812 ? 14.614 -13.535 -31.923 1.00 96.25 812 VAL A C 1
ATOM 6340 O O . VAL A 1 812 ? 14.746 -14.042 -33.032 1.00 96.25 812 VAL A O 1
ATOM 6343 N N . PHE A 1 813 ? 13.542 -13.729 -31.157 1.00 96.25 813 PHE A N 1
ATOM 6344 C CA . PHE A 1 813 ? 12.312 -14.411 -31.547 1.00 96.25 813 PHE A CA 1
ATOM 6345 C C . PHE A 1 813 ? 11.235 -13.356 -31.837 1.00 96.25 813 PHE A C 1
ATOM 6347 O O . PHE A 1 813 ? 10.600 -12.863 -30.898 1.00 96.25 813 PHE A O 1
ATOM 6354 N N . PRO A 1 814 ? 11.034 -12.962 -33.106 1.00 95.31 814 PRO A N 1
ATOM 6355 C CA . PRO A 1 814 ? 10.037 -11.964 -33.463 1.00 95.31 814 PRO A CA 1
ATOM 6356 C C . PRO A 1 814 ? 8.621 -12.544 -33.434 1.00 95.31 814 PRO A C 1
ATOM 6358 O O . PRO A 1 814 ? 8.385 -13.676 -33.853 1.00 95.31 814 PRO A O 1
ATOM 6361 N N . TYR A 1 815 ? 7.673 -11.733 -32.981 1.00 94.69 815 TYR A N 1
ATOM 6362 C CA . TYR A 1 815 ? 6.241 -11.970 -33.065 1.00 94.69 815 TYR A CA 1
ATOM 6363 C C . TYR A 1 815 ? 5.546 -10.662 -33.415 1.00 94.69 815 TYR A C 1
ATOM 6365 O O . TYR A 1 815 ? 5.670 -9.670 -32.698 1.00 94.69 815 TYR A O 1
ATOM 6373 N N . GLN A 1 816 ? 4.814 -10.664 -34.522 1.00 92.62 816 GLN A N 1
ATOM 6374 C CA . GLN A 1 816 ? 4.065 -9.500 -34.967 1.00 92.62 816 GLN A CA 1
ATOM 6375 C C . GLN A 1 816 ? 2.654 -9.541 -34.377 1.00 92.62 816 GLN A C 1
ATOM 6377 O O . GLN A 1 816 ? 1.852 -10.418 -34.707 1.00 92.62 816 GLN A O 1
ATOM 6382 N N . CYS A 1 817 ? 2.348 -8.588 -33.503 1.00 89.31 817 CYS A N 1
ATOM 6383 C CA . CYS A 1 817 ? 1.030 -8.447 -32.909 1.00 89.31 817 CYS A CA 1
ATOM 6384 C C . CYS A 1 817 ? 0.027 -7.869 -33.917 1.00 89.31 817 CYS A C 1
ATOM 6386 O O . CYS A 1 817 ? 0.341 -7.010 -34.740 1.00 89.31 817 CYS A O 1
ATOM 6388 N N . SER A 1 818 ? -1.218 -8.329 -33.821 1.00 85.94 818 SER A N 1
ATOM 6389 C CA . SER A 1 818 ? -2.360 -7.811 -34.574 1.00 85.94 818 SER A CA 1
ATOM 6390 C C . SER A 1 818 ? -3.610 -7.793 -33.686 1.00 85.94 818 SER A C 1
ATOM 6392 O O . SER A 1 818 ? -3.604 -8.417 -32.621 1.00 85.94 818 SER A O 1
ATOM 6394 N N . PRO A 1 819 ? -4.714 -7.151 -34.110 1.00 78.56 819 PRO A N 1
ATOM 6395 C CA . PRO A 1 819 ? -5.981 -7.211 -33.373 1.00 78.56 819 PRO A CA 1
ATOM 6396 C C . PRO A 1 819 ? -6.558 -8.632 -33.225 1.00 78.56 819 PRO A C 1
ATOM 6398 O O . PRO A 1 819 ? -7.419 -8.852 -32.382 1.00 78.56 819 PRO A O 1
ATOM 6401 N N . LEU A 1 820 ? -6.081 -9.596 -34.023 1.00 79.31 820 LEU A N 1
ATOM 6402 C CA . LEU A 1 820 ? -6.470 -11.012 -33.967 1.00 79.31 820 LEU A CA 1
ATOM 6403 C C . LEU A 1 820 ? -5.484 -11.874 -33.159 1.00 79.31 820 LEU A C 1
ATOM 6405 O O . LEU A 1 820 ? -5.624 -13.094 -33.113 1.00 79.31 820 LEU A O 1
ATOM 6409 N N . SER A 1 821 ? -4.442 -11.279 -32.569 1.00 84.00 821 SER A N 1
ATOM 6410 C CA . SER A 1 821 ? -3.515 -12.019 -31.711 1.00 84.00 821 SER A CA 1
ATOM 6411 C C . SER A 1 821 ? -4.238 -12.589 -30.493 1.00 84.00 821 SER A C 1
ATOM 6413 O O . SER A 1 821 ? -5.033 -11.897 -29.869 1.00 84.00 821 SER A O 1
ATOM 6415 N N . SER A 1 822 ? -3.912 -13.832 -30.134 1.00 82.06 822 SER A N 1
ATOM 6416 C CA . SER A 1 822 ? -4.444 -14.514 -28.948 1.00 82.06 822 SER A CA 1
ATOM 6417 C C . SER A 1 822 ? -3.407 -14.543 -27.821 1.00 82.06 822 SER A C 1
ATOM 6419 O O . SER A 1 822 ? -2.203 -14.443 -28.074 1.00 82.06 822 SER A O 1
ATOM 6421 N N . SER A 1 823 ? -3.849 -14.717 -26.574 1.00 80.81 823 SER A N 1
ATOM 6422 C CA . SER A 1 823 ? -2.950 -14.968 -25.436 1.00 80.81 823 SER A CA 1
ATOM 6423 C C . SER A 1 823 ? -2.102 -16.229 -25.658 1.00 80.81 823 SER A C 1
ATOM 6425 O O . SER A 1 823 ? -0.895 -16.202 -25.427 1.00 80.81 823 SER A O 1
ATOM 6427 N N . HIS A 1 824 ? -2.707 -17.300 -26.188 1.00 81.19 824 HIS A N 1
ATOM 6428 C CA . HIS A 1 824 ? -2.039 -18.573 -26.473 1.00 81.19 824 HIS A CA 1
ATOM 6429 C C . HIS A 1 824 ? -0.899 -18.433 -27.491 1.00 81.19 824 HIS A C 1
ATOM 6431 O O . HIS A 1 824 ? 0.177 -18.983 -27.287 1.00 81.19 824 HIS A O 1
ATOM 6437 N N . SER A 1 825 ? -1.091 -17.685 -28.582 1.00 87.81 825 SER A N 1
ATOM 6438 C CA . SER A 1 825 ? -0.046 -17.518 -29.605 1.00 87.81 825 SER A CA 1
ATOM 6439 C C . SER A 1 825 ? 1.164 -16.732 -29.089 1.00 87.81 825 SER A C 1
ATOM 6441 O O . SER A 1 825 ? 2.299 -17.073 -29.420 1.00 87.81 825 SER A O 1
ATOM 6443 N N . ILE A 1 826 ? 0.937 -15.727 -28.236 1.00 90.00 826 ILE A N 1
ATOM 6444 C CA . ILE A 1 826 ? 2.012 -14.995 -27.550 1.00 90.00 826 ILE A CA 1
ATOM 6445 C C . ILE A 1 826 ? 2.723 -15.913 -26.541 1.00 90.00 826 ILE A C 1
ATOM 6447 O O . ILE A 1 826 ? 3.954 -15.942 -26.520 1.00 90.00 826 ILE A O 1
ATOM 6451 N N . GLN A 1 827 ? 1.968 -16.685 -25.748 1.00 88.12 827 GLN A N 1
ATOM 6452 C CA . GLN A 1 827 ? 2.515 -17.646 -24.782 1.00 88.12 827 GLN A CA 1
ATOM 6453 C C . GLN A 1 827 ? 3.384 -18.701 -25.473 1.00 88.12 827 GLN A C 1
ATOM 6455 O O . GLN A 1 827 ? 4.527 -18.905 -25.085 1.00 88.12 827 GLN A O 1
ATOM 6460 N N . HIS A 1 828 ? 2.888 -19.301 -26.554 1.00 90.44 828 HIS A N 1
ATOM 6461 C CA . HIS A 1 828 ? 3.621 -20.292 -27.335 1.00 90.44 828 HIS A CA 1
ATOM 6462 C C . HIS A 1 828 ? 4.954 -19.739 -27.858 1.00 90.44 828 HIS A C 1
ATOM 6464 O O . HIS A 1 828 ? 5.988 -20.399 -27.763 1.00 90.44 828 HIS A O 1
ATOM 6470 N N . GLN A 1 829 ? 4.963 -18.507 -28.382 1.00 94.38 829 GLN A N 1
ATOM 6471 C CA . GLN A 1 829 ? 6.207 -17.880 -28.828 1.00 94.38 829 GLN A CA 1
ATOM 6472 C C . GLN A 1 829 ? 7.175 -17.633 -27.663 1.00 94.38 829 GLN A C 1
ATOM 6474 O O . GLN A 1 829 ? 8.384 -17.834 -27.804 1.00 94.38 829 GLN A O 1
ATOM 6479 N N . PHE A 1 830 ? 6.655 -17.200 -26.514 1.00 93.94 830 PHE A N 1
ATOM 6480 C CA . PHE A 1 830 ? 7.446 -17.029 -25.302 1.00 93.94 830 PHE A CA 1
ATOM 6481 C C . PHE A 1 830 ? 8.062 -18.354 -24.837 1.00 93.94 830 PHE A C 1
ATOM 6483 O O . PHE A 1 830 ? 9.259 -18.397 -24.559 1.00 93.94 830 PHE A O 1
ATOM 6490 N N . ASP A 1 831 ? 7.286 -19.437 -24.814 1.00 92.25 831 ASP A N 1
ATOM 6491 C CA . ASP A 1 831 ? 7.753 -20.765 -24.410 1.00 92.25 831 ASP A CA 1
ATOM 6492 C C . ASP A 1 831 ? 8.820 -21.303 -25.366 1.00 92.25 831 ASP A C 1
ATOM 6494 O O . ASP A 1 831 ? 9.807 -21.892 -24.926 1.00 92.25 831 ASP A O 1
ATOM 6498 N N . MET A 1 832 ? 8.697 -21.015 -26.664 1.00 94.00 832 MET A N 1
ATOM 6499 C CA . MET A 1 832 ? 9.721 -21.362 -27.648 1.00 94.00 832 MET A CA 1
ATOM 6500 C C . MET A 1 832 ? 11.033 -20.613 -27.417 1.00 94.00 832 MET A C 1
ATOM 6502 O O . MET A 1 832 ? 12.104 -21.224 -27.400 1.00 94.00 832 MET A O 1
ATOM 6506 N N . ALA A 1 833 ? 10.956 -19.304 -27.173 1.00 94.56 833 ALA A N 1
ATOM 6507 C CA . ALA A 1 833 ? 12.117 -18.489 -26.835 1.00 94.56 833 ALA A CA 1
ATOM 6508 C C . ALA A 1 833 ? 12.757 -18.930 -25.504 1.00 94.56 833 ALA A C 1
ATOM 6510 O O . ALA A 1 833 ? 13.981 -19.005 -25.383 1.00 94.56 833 ALA A O 1
ATOM 6511 N N . LYS A 1 834 ? 11.940 -19.271 -24.504 1.00 94.50 834 LYS A N 1
ATOM 6512 C CA . LYS A 1 834 ? 12.397 -19.795 -23.214 1.00 94.50 834 LYS A CA 1
ATOM 6513 C C . LYS A 1 834 ? 13.109 -21.139 -23.374 1.00 94.50 834 LYS A C 1
ATOM 6515 O O . LYS A 1 834 ? 14.217 -21.290 -22.871 1.00 94.50 834 LYS A O 1
ATOM 6520 N N . SER A 1 835 ? 12.519 -22.075 -24.114 1.00 93.56 835 SER A N 1
ATOM 6521 C CA . SER A 1 835 ? 13.120 -23.385 -24.380 1.00 93.56 835 SER A CA 1
ATOM 6522 C C . SER A 1 835 ? 14.467 -23.255 -25.098 1.00 93.56 835 SER A C 1
ATOM 6524 O O . SER A 1 835 ? 15.427 -23.939 -24.746 1.00 93.56 835 SER A O 1
ATOM 6526 N N . TYR A 1 836 ? 14.589 -22.319 -26.044 1.00 94.06 836 TYR A N 1
ATOM 6527 C CA . TYR A 1 836 ? 15.870 -22.027 -26.688 1.00 94.06 836 TYR A CA 1
ATOM 6528 C C . TYR A 1 836 ? 16.913 -21.493 -25.693 1.00 94.06 836 TYR A C 1
ATOM 6530 O O . TYR A 1 836 ? 18.049 -21.964 -25.674 1.00 94.06 836 TYR A O 1
ATOM 6538 N N . GLN A 1 837 ? 16.524 -20.555 -24.821 1.00 93.38 837 GLN A N 1
ATOM 6539 C CA . GLN A 1 837 ? 17.403 -20.004 -23.784 1.00 93.38 837 GLN A CA 1
ATOM 6540 C C . GLN A 1 837 ? 17.945 -21.072 -22.823 1.00 93.38 837 GLN A C 1
ATOM 6542 O O . GLN A 1 837 ? 19.069 -20.921 -22.347 1.00 93.38 837 GLN A O 1
ATOM 6547 N N . GLU A 1 838 ? 17.162 -22.109 -22.519 1.00 91.81 838 GLU A N 1
ATOM 6548 C CA . GLU A 1 838 ? 17.556 -23.206 -21.622 1.00 91.81 838 GLU A CA 1
ATOM 6549 C C . GLU A 1 838 ? 18.664 -24.092 -22.215 1.00 91.81 838 GLU A C 1
ATOM 6551 O O . GLU A 1 838 ? 19.447 -24.665 -21.462 1.00 91.81 838 GLU A O 1
ATOM 6556 N N . HIS A 1 839 ? 18.765 -24.171 -23.546 1.00 89.44 839 HIS A N 1
ATOM 6557 C CA . HIS A 1 839 ? 19.755 -24.999 -24.246 1.00 89.44 839 HIS A CA 1
ATOM 6558 C C . HIS A 1 839 ? 20.943 -24.199 -24.804 1.00 89.44 839 HIS A C 1
ATOM 6560 O O . HIS A 1 839 ? 21.976 -24.783 -25.130 1.00 89.44 839 HIS A O 1
ATOM 6566 N N . ALA A 1 840 ? 20.810 -22.877 -24.944 1.00 87.31 840 ALA A N 1
ATOM 6567 C CA . ALA A 1 840 ? 21.845 -22.013 -25.500 1.00 87.31 840 ALA A CA 1
ATOM 6568 C C . ALA A 1 840 ? 22.765 -21.437 -24.408 1.00 87.31 840 ALA A C 1
ATOM 6570 O O . ALA A 1 840 ? 22.348 -20.616 -23.588 1.00 87.31 840 ALA A O 1
ATOM 6571 N N . GLU A 1 841 ? 24.046 -21.811 -24.440 1.00 84.62 841 GLU A N 1
ATOM 6572 C CA . GLU A 1 841 ? 25.090 -21.181 -23.625 1.00 84.62 841 GLU A CA 1
ATOM 6573 C C . GLU A 1 841 ? 25.538 -19.835 -24.232 1.00 84.62 841 GLU A C 1
ATOM 6575 O O . GLU A 1 841 ? 25.467 -19.623 -25.443 1.00 84.62 841 GLU A O 1
ATOM 6580 N N . ASP A 1 842 ? 25.973 -18.896 -23.383 1.00 88.06 842 ASP A N 1
ATOM 6581 C CA . ASP A 1 842 ? 26.474 -17.557 -23.767 1.00 88.06 842 ASP A CA 1
ATOM 6582 C C . ASP A 1 842 ? 25.558 -16.769 -24.735 1.00 88.06 842 ASP A C 1
ATOM 6584 O O . ASP A 1 842 ? 26.009 -15.966 -25.554 1.00 88.06 842 ASP A O 1
ATOM 6588 N N . THR A 1 843 ? 24.240 -16.979 -24.631 1.00 92.12 843 THR A N 1
ATOM 6589 C CA . THR A 1 843 ? 23.220 -16.301 -25.446 1.00 92.12 843 THR A CA 1
ATOM 6590 C C . THR A 1 843 ? 22.124 -15.706 -24.562 1.00 92.12 843 THR A C 1
ATOM 6592 O O . THR A 1 843 ? 21.677 -16.332 -23.602 1.00 92.12 843 THR A O 1
ATOM 6595 N N . ILE A 1 844 ? 21.664 -14.498 -24.885 1.00 94.38 844 ILE A N 1
ATOM 6596 C CA . ILE A 1 844 ? 20.443 -13.888 -24.356 1.00 94.38 844 ILE A CA 1
ATOM 6597 C C . ILE A 1 844 ? 19.375 -13.963 -25.438 1.00 94.38 844 ILE A C 1
ATOM 6599 O O . ILE A 1 844 ? 19.480 -13.342 -26.498 1.00 94.38 844 ILE A O 1
ATOM 6603 N N . THR A 1 845 ? 18.319 -14.702 -25.136 1.00 96.44 845 THR A N 1
ATOM 6604 C CA . THR A 1 845 ? 17.151 -14.799 -26.002 1.00 96.44 845 THR A CA 1
ATOM 6605 C C . THR A 1 845 ? 16.217 -13.621 -25.748 1.00 96.44 845 THR A C 1
ATOM 6607 O O . THR A 1 845 ? 15.957 -13.264 -24.595 1.00 96.44 845 THR A O 1
ATOM 6610 N N . VAL A 1 846 ? 15.722 -13.009 -26.822 1.00 97.06 846 VAL A N 1
ATOM 6611 C CA . VAL A 1 846 ? 14.811 -11.862 -26.791 1.00 97.06 846 VAL A CA 1
ATOM 6612 C C . VAL A 1 846 ? 13.498 -12.235 -27.467 1.00 97.06 846 VAL A C 1
ATOM 6614 O O . VAL A 1 846 ? 13.485 -12.502 -28.664 1.00 97.06 846 VAL A O 1
ATOM 6617 N N . LEU A 1 847 ? 12.385 -12.179 -26.739 1.00 97.25 847 LEU A N 1
ATOM 6618 C CA . LEU A 1 847 ? 11.056 -12.129 -27.346 1.00 97.25 847 LEU A CA 1
ATOM 6619 C C . LEU A 1 847 ? 10.788 -10.697 -27.821 1.00 97.25 847 LEU A C 1
ATOM 6621 O O . LEU A 1 847 ? 10.708 -9.780 -27.001 1.00 97.25 847 LEU A O 1
ATOM 6625 N N . LEU A 1 848 ? 10.657 -10.509 -29.134 1.00 96.81 848 LEU A N 1
ATOM 6626 C CA . LEU A 1 848 ? 10.346 -9.218 -29.744 1.00 96.81 848 LEU A CA 1
ATOM 6627 C C . LEU A 1 848 ? 8.871 -9.186 -30.154 1.00 96.81 848 LEU A C 1
ATOM 6629 O O . LEU A 1 848 ? 8.490 -9.834 -31.122 1.00 96.81 848 LEU A O 1
ATOM 6633 N N . LEU A 1 849 ? 8.063 -8.416 -29.429 1.00 94.62 849 LEU A N 1
ATOM 6634 C CA . LEU A 1 849 ? 6.656 -8.163 -29.735 1.00 94.62 849 LEU A CA 1
ATOM 6635 C C . LEU A 1 849 ? 6.554 -6.889 -30.576 1.00 94.62 849 LEU A C 1
ATOM 6637 O O . LEU A 1 849 ? 6.600 -5.782 -30.036 1.00 94.62 849 LEU A O 1
ATOM 6641 N N . ASP A 1 850 ? 6.455 -7.038 -31.890 1.00 91.88 850 ASP A N 1
ATOM 6642 C CA . ASP A 1 850 ? 6.310 -5.904 -32.801 1.00 91.88 850 ASP A CA 1
ATOM 6643 C C . ASP A 1 850 ? 4.839 -5.491 -32.929 1.00 91.88 850 ASP A C 1
ATOM 6645 O O . ASP A 1 850 ? 3.947 -6.336 -32.882 1.00 91.88 850 ASP A O 1
ATOM 6649 N N . GLU A 1 851 ? 4.577 -4.192 -33.067 1.00 88.19 851 GLU A N 1
ATOM 6650 C CA . GLU A 1 851 ? 3.228 -3.598 -33.079 1.00 88.19 851 GLU A CA 1
ATOM 6651 C C . GLU A 1 851 ? 2.333 -4.018 -31.891 1.00 88.19 851 GLU A C 1
ATOM 6653 O O . GLU A 1 851 ? 1.120 -4.203 -32.025 1.00 88.19 851 GLU A O 1
ATOM 6658 N N . VAL A 1 852 ? 2.915 -4.150 -30.691 1.00 87.00 852 VAL A N 1
ATOM 6659 C CA . VAL A 1 852 ? 2.219 -4.694 -29.509 1.00 87.00 852 VAL A CA 1
ATOM 6660 C C . VAL A 1 852 ? 0.934 -3.934 -29.160 1.00 87.00 852 VAL A C 1
ATOM 6662 O O . VAL A 1 852 ? -0.038 -4.556 -28.745 1.00 87.00 852 VAL A O 1
ATOM 6665 N N . GLY A 1 853 ? 0.876 -2.622 -29.404 1.00 79.62 853 GLY A N 1
ATOM 6666 C CA . GLY A 1 853 ? -0.320 -1.808 -29.168 1.00 79.62 853 GLY A CA 1
ATOM 6667 C C . GLY A 1 853 ? -1.556 -2.224 -29.971 1.00 79.62 853 GLY A C 1
ATOM 6668 O O . GLY A 1 853 ? -2.674 -2.038 -29.504 1.00 79.62 853 GLY A O 1
ATOM 6669 N N . LEU A 1 854 ? -1.397 -2.859 -31.139 1.00 78.31 854 LEU A N 1
ATOM 6670 C CA . LEU A 1 854 ? -2.542 -3.335 -31.930 1.00 78.31 854 LEU A CA 1
ATOM 6671 C C . LEU A 1 854 ? -3.322 -4.443 -31.217 1.00 78.31 854 LEU A C 1
ATOM 6673 O O . LEU A 1 854 ? -4.541 -4.531 -31.351 1.00 78.31 854 LEU A O 1
ATOM 6677 N N . ALA A 1 855 ? -2.623 -5.272 -30.442 1.00 77.69 855 ALA A N 1
ATOM 6678 C CA . ALA A 1 855 ? -3.225 -6.363 -29.686 1.00 77.69 855 ALA A CA 1
ATOM 6679 C C . ALA A 1 855 ? -3.976 -5.872 -28.435 1.00 77.69 855 ALA A C 1
ATOM 6681 O O . ALA A 1 855 ? -4.739 -6.632 -27.844 1.00 77.69 855 ALA A O 1
ATOM 6682 N N . GLU A 1 856 ? -3.823 -4.606 -28.034 1.00 69.44 856 GLU A N 1
ATOM 6683 C CA . GLU A 1 856 ? -4.608 -4.035 -26.938 1.00 69.44 856 GLU A CA 1
ATOM 6684 C C . GLU A 1 856 ? -6.071 -3.833 -27.328 1.00 69.44 856 GLU A C 1
ATOM 6686 O O . GLU A 1 856 ? -6.952 -3.945 -26.486 1.00 69.44 856 GLU A O 1
ATOM 6691 N N . HIS A 1 857 ? -6.360 -3.602 -28.606 1.00 63.56 857 HIS A N 1
ATOM 6692 C CA . HIS A 1 857 ? -7.721 -3.391 -29.099 1.00 63.56 857 HIS A CA 1
ATOM 6693 C C . HIS A 1 857 ? -8.493 -4.690 -29.370 1.00 63.56 857 HIS A C 1
ATOM 6695 O O . HIS A 1 857 ? -9.658 -4.633 -29.755 1.00 63.56 857 HIS A O 1
ATOM 6701 N N . SER A 1 858 ? -7.868 -5.850 -29.161 1.00 68.06 858 SER A N 1
ATOM 6702 C CA . SER A 1 858 ? -8.549 -7.139 -29.267 1.00 68.06 858 SER A CA 1
ATOM 6703 C C . SER A 1 858 ? -9.574 -7.308 -28.130 1.00 68.06 858 SER A C 1
ATOM 6705 O O . SER A 1 858 ? -9.241 -7.015 -26.974 1.00 68.06 858 SER A O 1
ATOM 6707 N N . PRO A 1 859 ? -10.795 -7.801 -28.419 1.00 59.28 859 PRO A N 1
ATOM 6708 C CA . PRO A 1 859 ? -11.794 -8.097 -27.390 1.00 59.28 859 PRO A CA 1
ATOM 6709 C C . PRO A 1 859 ? -11.325 -9.195 -26.422 1.00 59.28 859 PRO A C 1
ATOM 6711 O O . PRO A 1 859 ? -11.724 -9.194 -25.261 1.00 59.28 859 PRO A O 1
ATOM 6714 N N . ASP A 1 860 ? -10.413 -10.065 -26.865 1.00 61.94 860 ASP A N 1
ATOM 6715 C CA . ASP A 1 860 ? -9.897 -11.199 -26.089 1.00 61.94 860 ASP A CA 1
ATOM 6716 C C . ASP A 1 860 ? -8.788 -10.795 -25.095 1.00 61.94 860 ASP A C 1
ATOM 6718 O O . ASP A 1 860 ? -8.256 -11.629 -24.359 1.00 61.94 860 ASP A O 1
ATOM 6722 N N . MET A 1 861 ? -8.410 -9.508 -25.063 1.00 66.25 861 MET A N 1
ATOM 6723 C CA . MET A 1 861 ? -7.372 -8.941 -24.187 1.00 66.25 861 MET A CA 1
ATOM 6724 C C . MET A 1 861 ? -6.070 -9.781 -24.127 1.00 66.25 861 MET A C 1
ATOM 6726 O O . MET A 1 861 ? -5.565 -10.094 -23.041 1.00 66.25 861 MET A O 1
ATOM 6730 N N . PRO A 1 862 ? -5.469 -10.121 -25.284 1.00 68.81 862 PRO A N 1
ATOM 6731 C CA . PRO A 1 862 ? -4.376 -11.091 -25.409 1.00 68.81 862 PRO A CA 1
ATOM 6732 C C . PRO A 1 862 ? -3.100 -10.667 -24.681 1.00 68.81 862 PRO A C 1
ATOM 6734 O O . PRO A 1 862 ? -2.331 -11.503 -24.214 1.00 68.81 862 PRO A O 1
ATOM 6737 N N . LEU A 1 863 ? -2.882 -9.360 -24.531 1.00 74.94 863 LEU A N 1
ATOM 6738 C CA . LEU A 1 863 ? -1.702 -8.797 -23.882 1.00 74.94 863 LEU A CA 1
ATOM 6739 C C . LEU A 1 863 ? -1.650 -9.034 -22.369 1.00 74.94 863 LEU A C 1
ATOM 6741 O O . LEU A 1 863 ? -0.643 -8.704 -21.747 1.00 74.94 863 LEU A O 1
ATOM 6745 N N . LYS A 1 864 ? -2.695 -9.585 -21.744 1.00 67.88 864 LYS A N 1
ATOM 6746 C CA . LYS A 1 864 ? -2.640 -9.889 -20.313 1.00 67.88 864 LYS A CA 1
ATOM 6747 C C . LYS A 1 864 ? -1.765 -11.101 -19.981 1.00 67.88 864 LYS A C 1
ATOM 6749 O O . LYS A 1 864 ? -1.217 -11.140 -18.884 1.00 67.88 864 LYS A O 1
ATOM 6754 N N . VAL A 1 865 ? -1.484 -11.984 -20.943 1.00 74.56 865 VAL A N 1
ATOM 6755 C CA . VAL A 1 865 ? -0.428 -13.007 -20.796 1.00 74.56 865 VAL A CA 1
ATOM 6756 C C . VAL A 1 865 ? 0.929 -12.381 -20.434 1.00 74.56 865 VAL A C 1
ATOM 6758 O O . VAL A 1 865 ? 1.739 -12.958 -19.708 1.00 74.56 865 VAL 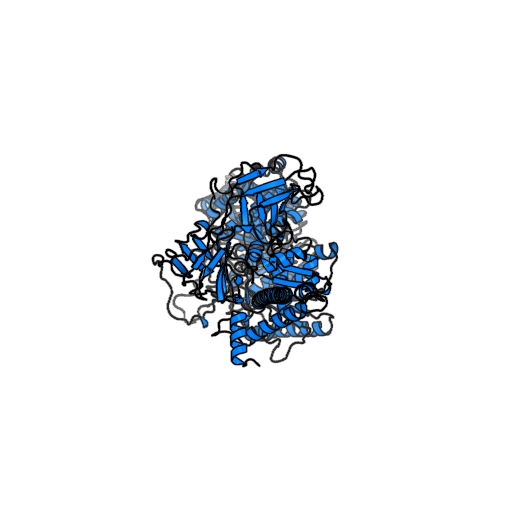A O 1
ATOM 6761 N N . LEU A 1 866 ? 1.143 -11.124 -20.847 1.00 78.12 866 LEU A N 1
ATOM 6762 C CA . LEU A 1 866 ? 2.334 -10.367 -20.491 1.00 78.12 866 LEU A CA 1
ATOM 6763 C C . LEU A 1 866 ? 2.416 -10.067 -18.987 1.00 78.12 866 LEU A C 1
ATOM 6765 O O . LEU A 1 866 ? 3.506 -9.836 -18.483 1.00 78.12 866 LEU A O 1
ATOM 6769 N N . HIS A 1 867 ? 1.319 -10.082 -18.225 1.00 71.88 867 HIS A N 1
ATOM 6770 C CA . HIS A 1 867 ? 1.383 -9.829 -16.782 1.00 71.88 867 HIS A CA 1
ATOM 6771 C C . HIS A 1 867 ? 2.246 -10.865 -16.060 1.00 71.88 867 HIS A C 1
ATOM 6773 O O . HIS A 1 867 ? 3.055 -10.457 -15.229 1.00 71.88 867 HIS A O 1
ATOM 6779 N N . GLY A 1 868 ? 2.103 -12.148 -16.407 1.00 68.75 868 GLY A N 1
ATOM 6780 C CA . GLY A 1 868 ? 2.944 -13.226 -15.887 1.00 68.75 868 GLY A CA 1
ATOM 6781 C C . GLY A 1 868 ? 4.332 -13.213 -16.522 1.00 68.75 868 GLY A C 1
ATOM 6782 O O . GLY A 1 868 ? 5.334 -13.199 -15.812 1.00 68.75 868 GLY A O 1
ATOM 6783 N N . ILE A 1 869 ? 4.401 -13.110 -17.856 1.00 82.56 869 ILE A N 1
ATOM 6784 C CA . ILE A 1 869 ? 5.672 -13.119 -18.600 1.00 82.56 869 ILE A CA 1
ATOM 6785 C C . ILE A 1 869 ? 6.624 -12.011 -18.128 1.00 82.56 869 ILE A C 1
ATOM 6787 O O . ILE A 1 869 ? 7.819 -12.245 -18.025 1.00 82.56 869 ILE A O 1
ATOM 6791 N N . LEU A 1 870 ? 6.135 -10.801 -17.845 1.00 84.19 870 LEU A N 1
ATOM 6792 C CA . LEU A 1 870 ? 6.987 -9.648 -17.527 1.00 84.19 870 LEU A CA 1
ATOM 6793 C C . LEU A 1 870 ? 7.502 -9.639 -16.073 1.00 84.19 870 LEU A C 1
ATOM 6795 O O . LEU A 1 870 ? 8.324 -8.785 -15.731 1.00 84.19 870 LEU A O 1
ATOM 6799 N N . VAL A 1 871 ? 7.030 -10.538 -15.201 1.00 74.75 871 VAL A N 1
ATOM 6800 C CA . VAL A 1 871 ? 7.474 -10.616 -13.800 1.00 74.75 871 VAL A CA 1
ATOM 6801 C C . VAL A 1 871 ? 8.710 -11.508 -13.711 1.00 74.75 871 VAL A C 1
ATOM 6803 O O . VAL A 1 871 ? 8.610 -12.725 -13.770 1.00 74.75 871 VAL A O 1
ATOM 6806 N N . ASP A 1 872 ? 9.877 -10.876 -13.560 1.00 74.00 872 ASP A N 1
ATOM 6807 C CA . ASP A 1 872 ? 11.188 -11.540 -13.463 1.00 74.00 872 ASP A CA 1
ATOM 6808 C C . ASP A 1 872 ? 11.414 -12.600 -14.576 1.00 74.00 872 ASP A C 1
ATOM 6810 O O . ASP A 1 872 ? 11.667 -13.773 -14.289 1.00 74.00 872 ASP A O 1
ATOM 6814 N N . PRO A 1 873 ? 11.332 -12.204 -15.865 1.00 86.38 873 PRO A N 1
ATOM 6815 C CA . PRO A 1 873 ? 11.352 -13.145 -16.978 1.00 86.38 873 PRO A CA 1
ATOM 6816 C C . PRO A 1 873 ? 12.686 -13.906 -17.091 1.00 86.38 873 PRO A C 1
ATOM 6818 O O . PRO A 1 873 ? 13.763 -13.317 -16.931 1.00 86.38 873 PRO A O 1
ATOM 6821 N N . PRO A 1 874 ? 12.652 -15.194 -17.485 1.00 88.88 874 PRO A N 1
ATOM 6822 C CA . PRO A 1 874 ? 13.859 -15.974 -17.764 1.00 88.88 874 PRO A CA 1
ATOM 6823 C C . PRO A 1 874 ? 14.593 -15.509 -19.036 1.00 88.88 874 PRO A C 1
ATOM 6825 O O . PRO A 1 874 ? 15.790 -15.775 -19.190 1.00 88.88 874 PRO A O 1
ATOM 6828 N N . ILE A 1 875 ? 13.902 -14.787 -19.924 1.00 94.06 875 ILE A N 1
ATOM 6829 C CA . ILE A 1 875 ? 14.403 -14.232 -21.192 1.00 94.06 875 ILE A CA 1
ATOM 6830 C C . ILE A 1 875 ? 14.218 -12.709 -21.240 1.00 94.06 875 ILE A C 1
ATOM 6832 O O . ILE A 1 875 ? 13.498 -12.134 -20.430 1.00 94.06 875 ILE A O 1
ATOM 6836 N N . ALA A 1 876 ? 14.858 -12.025 -22.186 1.00 95.69 876 ALA A N 1
ATOM 6837 C CA . ALA A 1 876 ? 14.583 -10.610 -22.420 1.00 95.69 876 ALA A CA 1
ATOM 6838 C C . ALA A 1 876 ? 13.275 -10.438 -23.214 1.00 95.69 876 ALA A C 1
ATOM 6840 O O . ALA A 1 876 ? 12.981 -11.221 -24.114 1.00 95.69 876 ALA A O 1
ATOM 6841 N N . VAL A 1 877 ? 12.496 -9.399 -22.902 1.00 96.31 877 VAL A N 1
ATOM 6842 C CA . VAL A 1 877 ? 11.237 -9.088 -23.597 1.00 96.31 877 VAL A CA 1
ATOM 6843 C C . VAL A 1 877 ? 11.270 -7.638 -24.064 1.00 96.31 877 VAL A C 1
ATOM 6845 O O . VAL A 1 877 ? 11.458 -6.724 -23.258 1.00 96.31 877 VAL A O 1
ATOM 6848 N N . VAL A 1 878 ? 11.092 -7.429 -25.366 1.00 96.50 878 VAL A N 1
ATOM 6849 C CA . VAL A 1 878 ? 11.057 -6.109 -26.000 1.00 96.50 878 VAL A CA 1
ATOM 6850 C C . VAL A 1 878 ? 9.729 -5.963 -26.725 1.00 96.50 878 VAL A C 1
ATOM 6852 O O . VAL A 1 878 ? 9.422 -6.759 -27.604 1.00 96.50 878 VAL A O 1
ATOM 6855 N N . GLY A 1 879 ? 8.949 -4.941 -26.385 1.00 94.44 879 GLY A N 1
ATOM 6856 C CA . GLY A 1 879 ? 7.746 -4.584 -27.129 1.00 94.44 879 GLY A CA 1
ATOM 6857 C C . GLY A 1 879 ? 7.932 -3.278 -27.889 1.00 94.44 879 GLY A C 1
ATOM 6858 O O . GLY A 1 879 ? 8.306 -2.263 -27.303 1.00 94.44 879 GLY A O 1
ATOM 6859 N N . LEU A 1 880 ? 7.661 -3.287 -29.189 1.00 93.94 880 LEU A N 1
ATOM 6860 C CA . LEU A 1 880 ? 7.649 -2.093 -30.028 1.00 93.94 880 LEU A CA 1
ATOM 6861 C C . LEU A 1 880 ? 6.200 -1.704 -30.300 1.00 93.94 880 LEU A C 1
ATOM 6863 O O . LEU A 1 880 ? 5.383 -2.544 -30.665 1.00 93.94 880 LEU A O 1
ATOM 6867 N N . SER A 1 881 ? 5.867 -0.431 -30.107 1.00 89.19 881 SER A N 1
ATOM 6868 C CA . SER A 1 881 ? 4.502 0.047 -30.305 1.00 89.19 881 SER A CA 1
ATOM 6869 C C . SER A 1 881 ? 4.466 1.439 -30.917 1.00 89.19 881 SER A C 1
ATOM 6871 O O . SER A 1 881 ? 5.331 2.283 -30.665 1.00 89.19 881 SER A O 1
ATOM 6873 N N . ASN A 1 882 ? 3.417 1.698 -31.691 1.00 83.69 882 ASN A N 1
ATOM 6874 C CA . ASN A 1 882 ? 3.014 3.054 -32.062 1.00 83.69 882 ASN A CA 1
ATOM 6875 C C . ASN A 1 882 ? 2.040 3.686 -31.047 1.00 83.69 882 ASN A C 1
ATOM 6877 O O . ASN A 1 882 ? 1.746 4.876 -31.148 1.00 83.69 882 ASN A O 1
ATOM 6881 N N . TRP A 1 883 ? 1.572 2.895 -30.078 1.00 75.31 883 TRP A N 1
ATOM 6882 C CA . TRP A 1 883 ? 0.487 3.197 -29.143 1.00 75.31 883 TRP A CA 1
ATOM 6883 C C . TRP A 1 883 ? 0.945 3.006 -27.697 1.00 75.31 883 TRP A C 1
ATOM 6885 O O . TRP A 1 883 ? 1.695 2.067 -27.404 1.00 75.31 883 TRP A O 1
ATOM 6895 N N . VAL A 1 884 ? 0.498 3.879 -26.796 1.00 71.38 884 VAL A N 1
ATOM 6896 C CA . VAL A 1 884 ? 0.756 3.737 -25.358 1.00 71.38 884 VAL A CA 1
ATOM 6897 C C . VAL A 1 884 ? -0.108 2.601 -24.809 1.00 71.38 884 VAL A C 1
ATOM 6899 O O . VAL A 1 884 ? -1.306 2.572 -25.061 1.00 71.38 884 VAL A O 1
ATOM 6902 N N . LEU A 1 885 ? 0.514 1.688 -24.059 1.00 73.12 885 LEU A N 1
ATOM 6903 C CA . LEU A 1 885 ? -0.178 0.572 -23.409 1.00 73.12 885 LEU A CA 1
ATOM 6904 C C . LEU A 1 885 ? -0.841 1.006 -22.094 1.00 73.12 885 LEU A C 1
ATOM 6906 O O . LEU A 1 885 ? -0.480 2.035 -21.525 1.00 73.12 885 LEU A O 1
ATOM 6910 N N . ASP A 1 886 ? -1.769 0.218 -21.555 1.00 66.31 886 ASP A N 1
ATOM 6911 C CA . ASP A 1 886 ? -2.331 0.473 -20.225 1.00 66.31 886 ASP A CA 1
ATOM 6912 C C . ASP A 1 886 ? -1.281 0.506 -19.079 1.00 66.31 886 ASP A C 1
ATOM 6914 O O . ASP A 1 886 ? -0.247 -0.180 -19.114 1.00 66.31 886 ASP A O 1
ATOM 6918 N N . PRO A 1 887 ? -1.540 1.276 -17.999 1.00 63.41 887 PRO A N 1
ATOM 6919 C CA . PRO A 1 887 ? -0.624 1.388 -16.859 1.00 63.41 887 PRO A CA 1
ATOM 6920 C C . PRO A 1 887 ? -0.284 0.049 -16.193 1.00 63.41 887 PRO A C 1
ATOM 6922 O O . PRO A 1 887 ? 0.848 -0.149 -15.748 1.00 63.41 887 PRO A O 1
ATOM 6925 N N . ALA A 1 888 ? -1.219 -0.910 -16.167 1.00 62.88 888 ALA A N 1
ATOM 6926 C CA . ALA A 1 888 ? -0.983 -2.230 -15.584 1.00 62.88 888 ALA A CA 1
ATOM 6927 C C . ALA A 1 888 ? 0.186 -2.964 -16.273 1.00 62.88 888 ALA A C 1
ATOM 6929 O O . ALA A 1 888 ? 1.026 -3.564 -15.590 1.00 62.88 888 ALA A O 1
ATOM 6930 N N . LYS A 1 889 ? 0.299 -2.889 -17.605 1.00 73.38 889 LYS A N 1
ATOM 6931 C CA . LYS A 1 889 ? 1.412 -3.489 -18.359 1.00 73.38 889 LYS A CA 1
ATOM 6932 C C . LYS A 1 889 ? 2.662 -2.621 -18.288 1.00 73.38 889 LYS A C 1
ATOM 6934 O O . LYS A 1 889 ? 3.752 -3.143 -18.048 1.00 73.38 889 LYS A O 1
ATOM 6939 N N . MET A 1 890 ? 2.512 -1.301 -18.404 1.00 72.44 890 MET A N 1
ATOM 6940 C CA . MET A 1 890 ? 3.648 -0.374 -18.362 1.00 72.44 890 MET A CA 1
ATOM 6941 C C . MET A 1 890 ? 4.392 -0.402 -17.023 1.00 72.44 890 MET A C 1
ATOM 6943 O O . MET A 1 890 ? 5.618 -0.401 -17.019 1.00 72.44 890 MET A O 1
ATOM 6947 N N . ASN A 1 891 ? 3.696 -0.547 -15.893 1.00 74.50 891 ASN A N 1
ATOM 6948 C CA . ASN A 1 891 ? 4.324 -0.630 -14.567 1.00 74.50 891 ASN A CA 1
ATOM 6949 C C . ASN A 1 891 ? 5.205 -1.879 -14.385 1.00 74.50 891 ASN A C 1
ATOM 6951 O O . ASN A 1 891 ? 6.031 -1.943 -13.471 1.00 74.50 891 ASN A O 1
ATOM 6955 N N . ARG A 1 892 ? 5.055 -2.896 -15.243 1.00 80.75 892 ARG A N 1
ATOM 6956 C CA . ARG A 1 892 ? 5.869 -4.121 -15.228 1.00 80.75 892 ARG A CA 1
ATOM 6957 C C . ARG A 1 892 ? 7.150 -3.993 -16.072 1.00 80.75 892 ARG A C 1
ATOM 6959 O O . ARG A 1 892 ? 8.077 -4.767 -15.853 1.00 80.75 892 ARG A O 1
ATOM 6966 N N . ALA A 1 893 ? 7.281 -2.961 -16.910 1.00 89.50 893 ALA A N 1
ATOM 6967 C CA . ALA A 1 893 ? 8.405 -2.766 -17.832 1.00 89.50 893 ALA A CA 1
ATOM 6968 C C . ALA A 1 893 ? 9.057 -1.371 -17.723 1.00 89.50 893 ALA A C 1
ATOM 6970 O O . ALA A 1 893 ? 8.511 -0.447 -17.125 1.00 89.50 893 ALA A O 1
ATOM 6971 N N . VAL A 1 894 ? 10.245 -1.198 -18.304 1.00 92.56 894 VAL A N 1
ATOM 6972 C CA . VAL A 1 894 ? 10.770 0.135 -18.644 1.00 92.56 894 VAL A CA 1
ATOM 6973 C C . VAL A 1 894 ? 9.972 0.665 -19.827 1.00 92.56 894 VAL A C 1
ATOM 6975 O O . VAL A 1 894 ? 9.836 -0.024 -20.834 1.00 92.56 894 VAL A O 1
ATOM 6978 N N . CYS A 1 895 ? 9.458 1.887 -19.728 1.00 91.50 895 CYS A N 1
ATOM 6979 C CA . CYS A 1 895 ? 8.779 2.542 -20.840 1.00 91.50 895 CYS A CA 1
ATOM 6980 C C . CYS A 1 895 ? 9.703 3.606 -21.430 1.00 91.50 895 CYS A C 1
ATOM 6982 O O . CYS A 1 895 ? 10.113 4.530 -20.733 1.00 91.50 895 CYS A O 1
ATOM 6984 N N . LEU A 1 896 ? 10.029 3.462 -22.710 1.00 92.88 896 LEU A N 1
ATOM 6985 C CA . LEU A 1 896 ? 10.719 4.468 -23.499 1.00 92.88 896 LEU A CA 1
ATOM 6986 C C . LEU A 1 896 ? 9.705 5.098 -24.450 1.00 92.88 896 LEU A C 1
ATOM 6988 O O . LEU A 1 896 ? 9.312 4.471 -25.434 1.00 92.88 896 LEU A O 1
ATOM 6992 N N . ARG A 1 897 ? 9.291 6.335 -24.169 1.00 90.25 897 ARG A N 1
ATOM 6993 C CA . ARG A 1 897 ? 8.417 7.108 -25.061 1.00 90.25 897 ARG A CA 1
ATOM 6994 C C . ARG A 1 897 ? 9.235 8.080 -25.892 1.00 90.25 897 ARG A C 1
ATOM 6996 O O . ARG A 1 897 ? 10.213 8.643 -25.413 1.00 90.25 897 ARG A O 1
ATOM 7003 N N . ARG A 1 898 ? 8.865 8.274 -27.152 1.00 86.75 898 ARG A N 1
ATOM 7004 C CA . ARG A 1 898 ? 9.557 9.200 -28.055 1.00 86.75 898 ARG A CA 1
ATOM 7005 C C . ARG A 1 898 ? 8.772 10.501 -28.206 1.00 86.75 898 ARG A C 1
ATOM 7007 O O . ARG A 1 898 ? 7.668 10.437 -28.748 1.00 86.75 898 ARG A O 1
ATOM 7014 N N . PRO A 1 899 ? 9.352 11.653 -27.814 1.00 82.19 899 PRO A N 1
ATOM 7015 C CA . PRO A 1 899 ? 8.836 12.952 -28.222 1.00 82.19 899 PRO A CA 1
ATOM 7016 C C . PRO A 1 899 ? 8.837 13.091 -29.743 1.00 82.19 899 PRO A C 1
ATOM 7018 O O . PRO A 1 899 ? 9.618 12.432 -30.441 1.00 82.19 899 PRO A O 1
ATOM 7021 N N . GLU A 1 900 ? 7.978 13.966 -30.258 1.00 77.12 900 GLU A N 1
ATOM 7022 C CA . GLU A 1 900 ? 8.068 14.365 -31.660 1.00 77.12 900 GLU A CA 1
ATOM 7023 C C . GLU A 1 900 ? 9.415 15.053 -31.923 1.00 77.12 900 GLU A C 1
ATOM 7025 O O . GLU A 1 900 ? 9.852 15.866 -31.104 1.00 77.12 900 GLU A O 1
ATOM 7030 N N . PRO A 1 901 ? 10.091 14.731 -33.040 1.00 77.44 901 PRO A N 1
ATOM 7031 C CA . PRO A 1 901 ? 11.351 15.374 -33.370 1.00 77.44 901 PRO A CA 1
ATOM 7032 C C . PRO A 1 901 ? 11.115 16.865 -33.623 1.00 77.44 901 PRO A C 1
ATOM 7034 O O . PRO A 1 901 ? 10.204 17.243 -34.365 1.00 77.44 901 PRO A O 1
ATOM 7037 N N . SER A 1 902 ? 11.948 17.717 -33.028 1.00 79.38 902 SER A N 1
ATOM 7038 C CA . SER A 1 902 ? 11.909 19.150 -33.305 1.00 79.38 902 SER A CA 1
ATOM 7039 C C . SER A 1 902 ? 12.397 19.447 -34.728 1.00 79.38 902 SER A C 1
ATOM 7041 O O . SER A 1 902 ? 13.078 18.635 -35.359 1.00 79.38 902 SER A O 1
ATOM 7043 N N . ALA A 1 903 ? 12.094 20.642 -35.243 1.00 83.12 903 ALA A N 1
ATOM 7044 C CA . ALA A 1 903 ? 12.628 21.080 -36.535 1.00 83.12 903 ALA A CA 1
ATOM 7045 C C . ALA A 1 903 ? 14.170 21.050 -36.565 1.00 83.12 903 ALA A C 1
ATOM 7047 O O . ALA A 1 903 ? 14.765 20.730 -37.594 1.00 83.12 903 ALA A O 1
ATOM 7048 N N . GLU A 1 904 ? 14.810 21.327 -35.426 1.00 81.19 904 GLU A N 1
ATOM 7049 C CA . GLU A 1 904 ? 16.260 21.232 -35.262 1.00 81.19 904 GLU A CA 1
ATOM 7050 C C . GLU A 1 904 ? 16.745 19.777 -35.322 1.00 81.19 904 GLU A C 1
ATOM 7052 O O . GLU A 1 904 ? 17.696 19.485 -36.045 1.00 81.19 904 GLU A O 1
ATOM 7057 N N . ASP A 1 905 ? 16.056 18.840 -34.662 1.00 78.62 905 ASP A N 1
ATOM 7058 C CA . ASP A 1 905 ? 16.400 17.410 -34.709 1.00 78.62 905 ASP A CA 1
ATOM 7059 C C . ASP A 1 905 ? 16.318 16.846 -36.131 1.00 78.62 905 ASP A C 1
ATOM 7061 O O . ASP A 1 905 ? 17.177 16.065 -36.559 1.00 78.62 905 ASP A O 1
ATOM 7065 N N . VAL A 1 906 ? 15.292 17.253 -36.883 1.00 83.25 906 VAL A N 1
ATOM 7066 C CA . VAL A 1 906 ? 15.121 16.873 -38.290 1.00 83.25 906 VAL A CA 1
ATOM 7067 C C . VAL A 1 906 ? 16.244 17.467 -39.140 1.00 83.25 906 VAL A C 1
ATOM 7069 O O . VAL A 1 906 ? 16.844 16.744 -39.937 1.00 83.25 906 VAL A O 1
ATOM 7072 N N . ALA A 1 907 ? 16.584 18.744 -38.942 1.00 83.06 907 ALA A N 1
ATOM 7073 C CA . ALA A 1 907 ? 17.671 19.402 -39.663 1.00 83.06 907 ALA A CA 1
ATOM 7074 C C . ALA A 1 907 ? 19.036 18.752 -39.375 1.00 83.06 907 ALA A C 1
ATOM 7076 O O . ALA A 1 907 ? 19.785 18.463 -40.307 1.00 83.06 907 ALA A O 1
ATOM 7077 N N . LEU A 1 908 ? 19.340 18.450 -38.109 1.00 81.00 908 LEU A N 1
ATOM 7078 C CA . LEU A 1 908 ? 20.565 17.755 -37.696 1.00 81.00 908 LEU A CA 1
ATOM 7079 C C . LEU A 1 908 ? 20.638 16.336 -38.264 1.00 81.00 908 LEU A C 1
ATOM 7081 O O . LEU A 1 908 ? 21.705 15.896 -38.701 1.00 81.00 908 LEU A O 1
ATOM 7085 N N . THR A 1 909 ? 19.508 15.625 -38.292 1.00 82.56 909 THR A N 1
ATOM 7086 C CA . THR A 1 909 ? 19.418 14.299 -38.915 1.00 82.56 909 THR A CA 1
ATOM 7087 C C . THR A 1 909 ? 19.709 14.395 -40.414 1.00 82.56 909 THR A C 1
ATOM 7089 O O . THR A 1 909 ? 20.582 13.681 -40.904 1.00 82.56 909 THR A O 1
ATOM 7092 N N . GLY A 1 910 ? 19.064 15.322 -41.130 1.00 83.25 910 GLY A N 1
ATOM 7093 C CA . GLY A 1 910 ? 19.305 15.549 -42.558 1.00 83.25 910 GLY A CA 1
ATOM 7094 C C . GLY A 1 910 ? 20.753 15.943 -42.860 1.00 83.25 910 GLY A C 1
ATOM 7095 O O . GLY A 1 910 ? 21.380 15.362 -43.743 1.00 83.25 910 GLY A O 1
ATOM 7096 N N . ALA A 1 911 ? 21.323 16.861 -42.077 1.00 81.12 911 ALA A N 1
ATOM 7097 C CA . ALA A 1 911 ? 22.716 17.279 -42.211 1.00 81.12 911 ALA A CA 1
ATOM 7098 C C . ALA A 1 911 ? 23.698 16.122 -41.974 1.00 81.12 911 ALA A C 1
ATOM 7100 O O . ALA A 1 911 ? 24.683 16.001 -42.697 1.00 81.12 911 ALA A O 1
ATOM 7101 N N . SER A 1 912 ? 23.417 15.242 -41.009 1.00 77.69 912 SER A N 1
ATOM 7102 C CA . SER A 1 912 ? 24.252 14.066 -40.732 1.00 77.69 912 SER A CA 1
ATOM 7103 C C . SER A 1 912 ? 24.245 13.068 -41.892 1.00 77.69 912 SER A C 1
ATOM 7105 O O . SER A 1 912 ? 25.297 12.540 -42.246 1.00 77.69 912 SER A O 1
ATOM 7107 N N . ILE A 1 913 ? 23.080 12.846 -42.513 1.00 80.06 913 ILE A N 1
ATOM 7108 C CA . ILE A 1 913 ? 22.944 11.978 -43.693 1.00 80.06 913 ILE A CA 1
ATOM 7109 C C . ILE A 1 913 ? 23.697 12.586 -44.890 1.00 80.06 913 ILE A C 1
ATOM 7111 O O . ILE A 1 913 ? 24.482 11.898 -45.542 1.00 80.06 913 ILE A O 1
ATOM 7115 N N . LEU A 1 914 ? 23.519 13.887 -45.149 1.00 79.19 914 LEU A N 1
ATOM 7116 C CA . LEU A 1 914 ? 24.153 14.593 -46.272 1.00 79.19 914 LEU A CA 1
ATOM 7117 C C . LEU A 1 914 ? 25.674 14.721 -46.123 1.00 79.19 914 LEU A C 1
ATOM 7119 O O . LEU A 1 914 ? 26.407 14.520 -47.088 1.00 79.19 914 LEU A O 1
ATOM 7123 N N . HIS A 1 915 ? 26.168 15.029 -44.920 1.00 70.62 915 HIS A N 1
ATOM 7124 C CA . HIS A 1 915 ? 27.605 15.099 -44.641 1.00 70.62 915 HIS A CA 1
ATOM 7125 C C . HIS A 1 915 ? 28.290 13.756 -44.925 1.00 70.62 915 HIS A C 1
ATOM 7127 O O . HIS A 1 915 ? 29.426 13.713 -45.402 1.00 70.62 915 HIS A O 1
ATOM 7133 N N . TRP A 1 916 ? 27.594 12.648 -44.666 1.00 64.19 916 TRP A N 1
ATOM 7134 C CA . TRP A 1 916 ? 28.090 11.316 -44.987 1.00 64.19 916 TRP A CA 1
ATOM 7135 C C . TRP A 1 916 ? 28.115 11.067 -46.504 1.00 64.19 916 TRP A C 1
ATOM 7137 O O . TRP A 1 916 ? 29.141 10.659 -47.044 1.00 64.19 916 TRP A O 1
ATOM 7147 N N . GLN A 1 917 ? 27.046 11.426 -47.224 1.00 60.22 917 GLN A N 1
ATOM 7148 C CA . GLN A 1 917 ? 27.020 11.343 -48.693 1.00 60.22 917 GLN A CA 1
ATOM 7149 C C . GLN A 1 917 ? 28.134 12.175 -49.351 1.00 60.22 917 GLN A C 1
ATOM 7151 O O . GLN A 1 917 ? 28.746 11.723 -50.316 1.00 60.22 917 GLN A O 1
ATOM 7156 N N . ALA A 1 918 ? 28.455 13.352 -48.808 1.00 60.00 918 ALA A N 1
ATOM 7157 C CA . ALA A 1 918 ? 29.526 14.209 -49.317 1.00 60.00 918 ALA A CA 1
ATOM 7158 C C . ALA A 1 918 ? 30.942 13.665 -49.040 1.00 60.00 918 ALA A C 1
ATOM 7160 O O . ALA A 1 918 ? 31.848 13.875 -49.842 1.00 60.00 918 ALA A O 1
ATOM 7161 N N . THR A 1 919 ? 31.147 12.960 -47.923 1.00 57.81 919 THR A N 1
ATOM 7162 C CA . THR A 1 919 ? 32.459 12.386 -47.560 1.00 57.81 919 THR A CA 1
ATOM 7163 C C . THR A 1 919 ? 32.770 11.082 -48.294 1.00 57.81 919 THR A C 1
ATOM 7165 O O . THR A 1 919 ? 33.942 10.788 -48.512 1.00 57.81 919 THR A O 1
ATOM 7168 N N . VAL A 1 920 ? 31.749 10.337 -48.727 1.00 53.50 920 VAL A N 1
ATOM 7169 C CA . VAL A 1 920 ? 31.910 9.087 -49.490 1.00 53.50 920 VAL A CA 1
ATOM 7170 C C . VAL A 1 920 ? 31.797 9.316 -51.004 1.00 53.50 920 VAL A C 1
ATOM 7172 O O . VAL A 1 920 ? 32.585 8.764 -51.764 1.00 53.50 920 VAL A O 1
ATOM 7175 N N . GLY A 1 921 ? 30.916 10.216 -51.458 1.00 50.38 921 GLY A N 1
ATOM 7176 C CA . GLY A 1 921 ? 30.765 10.564 -52.880 1.00 50.38 921 GLY A CA 1
ATOM 7177 C C . GLY A 1 921 ? 31.904 11.410 -53.468 1.00 50.38 921 GLY A C 1
ATOM 7178 O O . GLY A 1 921 ? 32.041 11.494 -54.684 1.00 50.38 921 GLY A O 1
ATOM 7179 N N . GLY A 1 922 ? 32.751 12.020 -52.631 1.00 46.59 922 GLY A N 1
ATOM 7180 C CA . GLY A 1 922 ? 33.919 12.793 -53.075 1.00 46.59 922 GLY A CA 1
ATOM 7181 C C . GLY A 1 922 ? 35.136 11.951 -53.488 1.00 46.59 922 GLY A C 1
ATOM 7182 O O . GLY A 1 922 ? 36.107 12.510 -53.993 1.00 46.59 922 GLY A O 1
ATOM 7183 N N . GLY A 1 923 ? 35.108 10.628 -53.274 1.00 43.94 923 GLY A N 1
ATOM 7184 C CA . GLY A 1 923 ? 36.233 9.722 -53.540 1.00 43.94 923 GLY A CA 1
ATOM 7185 C C . GLY A 1 923 ? 36.336 9.191 -54.975 1.00 43.94 923 GLY A C 1
ATOM 7186 O O . GLY A 1 923 ? 37.418 8.779 -55.379 1.00 43.94 923 GLY A O 1
ATOM 7187 N N . GLU A 1 924 ? 35.259 9.236 -55.765 1.00 42.88 924 GLU A N 1
ATOM 7188 C CA . GLU A 1 924 ? 35.237 8.689 -57.138 1.00 42.88 924 GLU A CA 1
ATOM 7189 C C . GLU A 1 924 ? 35.288 9.763 -58.246 1.00 42.88 924 GLU A C 1
ATOM 7191 O O . GLU A 1 924 ? 35.201 9.443 -59.427 1.00 42.88 924 GLU A O 1
ATOM 7196 N N . GLY A 1 925 ? 35.475 11.043 -57.896 1.00 44.50 925 GLY A N 1
ATOM 7197 C CA . GLY A 1 925 ? 35.426 12.166 -58.850 1.00 44.50 925 GLY A CA 1
ATOM 7198 C C . GLY A 1 925 ? 36.743 12.894 -59.145 1.00 44.50 925 GLY A C 1
ATOM 7199 O O . GLY A 1 925 ? 36.722 13.872 -59.886 1.00 44.50 925 GLY A O 1
ATOM 7200 N N . ALA A 1 926 ? 37.880 12.476 -58.577 1.00 38.12 926 ALA A N 1
ATOM 7201 C CA . ALA A 1 926 ? 39.172 13.161 -58.741 1.00 38.12 926 ALA A CA 1
ATOM 7202 C C . ALA A 1 926 ? 40.261 12.239 -59.323 1.00 38.12 926 ALA A C 1
ATOM 7204 O O . ALA A 1 926 ? 41.356 12.112 -58.781 1.00 38.12 926 ALA A O 1
ATOM 7205 N N . ALA A 1 927 ? 39.942 11.586 -60.439 1.00 40.81 927 ALA A N 1
ATOM 7206 C CA . ALA A 1 927 ? 40.906 11.031 -61.385 1.00 40.81 927 ALA A CA 1
ATOM 7207 C C . ALA A 1 927 ? 40.321 11.185 -62.799 1.00 40.81 927 ALA A C 1
ATOM 7209 O O . ALA A 1 927 ? 39.753 10.251 -63.360 1.00 40.81 927 ALA A O 1
ATOM 7210 N N . GLY A 1 928 ? 40.406 12.407 -63.324 1.00 35.34 928 GLY A N 1
ATOM 7211 C CA . GLY A 1 928 ? 40.019 12.800 -64.677 1.00 35.34 928 GLY A CA 1
ATOM 7212 C C . GLY A 1 928 ? 40.764 14.060 -65.066 1.00 35.34 928 GLY A C 1
ATOM 7213 O O . GLY A 1 928 ? 40.575 15.064 -64.345 1.00 35.34 928 GLY A O 1
#

Radius of gyration: 37.93 Å; chains: 1; bounding box: 80×74×141 Å

Secondary structure (DSSP, 8-state):
---HHHHHHHHHHHHT--TTT--HHHHHHHHHHHHHHHHHHT-TT-HHHHHTSPPTT---HHHHHHHHHHHHHHHHHHHHHHHHHHS--B----TT-EEEEEEE--SSGGG-EEEEEEEEEETTEEEEEETTEEEEEETTTTEEEEESS--SSS--SEEESSS-TTS-EEEPPP-EE-TTSSEEEEPSS--TTSGGG-EEEEE----SSSS--GGG-EEEEEPPGGG-BTTB--EEE---STTSTT----EEEE-TTSSEEEESSSSSTT--SEEESSSS-TTTPPEEEPPPPEE-SS-EEEEEETT-SPPPPP----------TTT-SS--SBPPGGGS---EEEEETTTTEEEEE-SSHHHHHHHS-HHHHHHHHHTT--BS--GGG-TTTHHHHHHHHHS----HHHHHHGGGGT----HHHHHHHHHHHHHHHTT--EEEE--TTSSHHHHHHHHHHHHTPEEEEEE--TT--HHHHHHHHHHHHHHHHTSTT-EEEEEETGGGSS-HHHHHIIIIISEETTEEPPTTEEEEEEE----BPP--S--SS------SS--S--PPP-TTTTBSS--PPPPHHHHTTEEE--PPPHHHHHHHHHHHHHHHHTTTS-HHHHHHHHHHHHHHHHHHHHHHT-GGG--HHHHHHHHHHHHHHHHHTGGG-TTS-HHHHHHHHHHIIIIITT---HHHHHHHHHHHHHHS-TTSHHHHHHTGGGGGSTTHHHHHHHHHHHHHHTTS---TT----HHHHHHHHHHHHHHHTT--EEEE--TTSSHHHHHHHHHHH-BGGG-SSTTGGGSPEEEEEEEE--TT--HHHHHHHHHHHHHHHHH-TTEEEEEEEETGGGGGG-TT-GGGHHHHHTSS-SSEEEEEESSPPPHHHHTTSEEEEPPPPPHHHHHHHHHHHHHHHHHHHTTSSS--

Foldseek 3Di:
DPDPVRVLVVLCVLLVPDPVDDDPQLSLQLVLQLVVVVCLCCPPLAPNVVLLDQDDPDPDPQSNVLSPVLVVQVSSLSSVLSSLQRWFAFDDDDFFAFQWKAKDQDQPPQVGGIFGWFLDADPPHIWTDDDQWIWHAAPVQLWIFIASADDNDDDGQKIAPHNDPQHWMKGFHDWDFPDPQWFKAWDPDQCPPADRSTKIFIDRWDPQAALTHRLLGAIWGWDDQVLAAPSWTKTWGDQPDPPPPDSQIWIWHAAPVGWIFIDSDRHCRRHGSKTFDGHDPRGVTTIIHTHHIDTRDRMDMDGDTPPPDDDDDDDDDDDDDDDDPVPDLADPGGDAPVNDFSWDWDHQSPLSAIDTATPQQVSQLSNRRPSSVVSCVVVVHDGSDDQQVCQVVLQVRLCSQLVFHDDPVRLCCQVHNLDDDTSLLSSVLSSVSSCQVSVHFAEEEEFFFQCPVVSVSSSCSRNVAAEDEDADAQQQDLCNVVVSLVVQLVVLVVDVQAHEYEYEAQQRYPVLVQVCCCRVVCAGPPHHGDSSYHYHYYHYHWAFQDDDDDDFFDDDPPDPDDDDDDDDPDPQPRTLDSGHRHDPSVSRNYHRNYHDDLVNVLVVLLVLLPVLVDPVADSLVSNQLSLLLSLLLVLQCVLSVHNSLAHVLLSVQLSVQLVVQLPPPQPPVPPAQSSLLSNLQSSCQSRLLQDQDPVSSQVSLVSSLVRGDLPDPSNVVRVVVVSNDPPPSVVSNVCQLCVVVVQFDDDALDDPFPLLSVLLSNQVSCQQVLFEEEEEHAPPSCNVVSVVSLQQQQQACPHPGPVNVVAAHEAEQEDEDALPDALVVLVVSLVVQLVCLVVDDSYAYEYEYEQVVNNCNHSSNNCVNLLVCLAVHPHHYYYYHSDDDRSSNCNSHRYRHYHDQDPVSVVVRVCSSVVSCCVVVVPPPPDD

Sequence (928 aa):
MVPGDELFSLVVKVSGMDAGKASLWGVWNFVNVMYWQLTEMHHPDSPINAACMPDMGSQSAHDKESKERIKGEVVLFLIKTAAEFATRQAVKVEPNRITSVSISGMCRTMFNGTWMRLEFENDGKPAFGLRDLFLYFRSSEQRWVIDDVVEPTGAIYSCSTTASLESKWTTSPDWQSLGTRVQCRRVPGQVPEAYNGEAYEIMGCTSSGGSMTTTENGRYLRQPPYDNINGDAHYIKDAGDARLENSTRRHLFKAHKGGWQVSPICNEDEGAFIRTRGGVGLQLAEWLFIPPDVVETNMAIQVNRAGEEPPPPAAVLGRAESADPEDSPFITDLAPWNESNHECLLFSNEAHQVSFLSLNPALMRKRMHPALLYHLEQNKIDVGENLDRLNERFRVILAGLTGVKHSAESASELMGGNYCLTGDSLLKMLAIFVRIRCGIPVVLMGECGCGKTMLISYLCAWLRVKLMVLDIHGGTTEEDIVAFVEEAAAAADGTPGGVYAFLDEVNTCPHMGLLSEVVCHHAARGRPLPPGLRVLAALNPYRRRPDRGREAGLAFRLHDGGGGGGAAPDPMASLVYRVHPVPHIMRDYLFDFGALPPEKEHLYIQSMTRKALGDEAKEGVKTLIAEIIFYAQNYVREKEGDPSACSLRDVKRCLRLLDWFLVHVARGAGRVAPRVLATTLAVAFVYHYRLDDAWVREQFWRHLRVNCNYKARALFETGFDKLGKPGNYERIVEAGTRSLCRRLEIEEGVALNAALSENLFVLIVCILNKIPVFLVGKPGSSKTLAMQIIASNLQGQQSTRKFWRRFPAVYVFPYQCSPLSSSHSIQHQFDMAKSYQEHAEDTITVLLLDEVGLAEHSPDMPLKVLHGILVDPPIAVVGLSNWVLDPAKMNRAVCLRRPEPSAEDVALTGASILHWQATVGGGEGAAG